Protein AF-0000000074462809 (afdb_homodimer)

Structure (mmCIF, N/CA/C/O backbone):
data_AF-0000000074462809-model_v1
#
loop_
_entity.id
_entity.type
_entity.pdbx_description
1 polymer 'Terpene synthase'
#
loop_
_atom_site.group_PDB
_atom_site.id
_atom_site.type_symbol
_atom_site.label_atom_id
_atom_site.label_alt_id
_atom_site.label_comp_id
_atom_site.label_asym_id
_atom_site.label_entity_id
_atom_site.label_seq_id
_atom_site.pdbx_PDB_ins_code
_atom_site.Cartn_x
_atom_site.Cartn_y
_atom_site.Cartn_z
_atom_site.occupancy
_atom_site.B_iso_or_equiv
_atom_site.auth_seq_id
_atom_site.auth_comp_id
_atom_site.auth_asym_id
_atom_site.auth_atom_id
_atom_site.pdbx_PDB_model_num
ATOM 1 N N . MET A 1 1 ? 15.266 31.469 -36.562 1 19.56 1 MET A N 1
ATOM 2 C CA . MET A 1 1 ? 13.977 31.406 -35.875 1 19.56 1 MET A CA 1
ATOM 3 C C . MET A 1 1 ? 13.797 30.062 -35.188 1 19.56 1 MET A C 1
ATOM 5 O O . MET A 1 1 ? 13.508 29.062 -35.812 1 19.56 1 MET A O 1
ATOM 9 N N . GLY A 1 2 ? 14.727 29.656 -34.469 1 22.97 2 GLY A N 1
ATOM 10 C CA . GLY A 1 2 ? 15.266 28.359 -34.031 1 22.97 2 GLY A CA 1
ATOM 11 C C . GLY A 1 2 ? 14.352 27.609 -33.094 1 22.97 2 GLY A C 1
ATOM 12 O O . GLY A 1 2 ? 13.727 28.203 -32.219 1 22.97 2 GLY A O 1
ATOM 13 N N . ASN A 1 3 ? 13.703 26.5 -33.562 1 22.81 3 ASN A N 1
ATOM 14 C CA . ASN A 1 3 ? 12.609 25.734 -32.969 1 22.81 3 ASN A CA 1
ATOM 15 C C . ASN A 1 3 ? 12.906 25.328 -31.531 1 22.81 3 ASN A C 1
ATOM 17 O O . ASN A 1 3 ? 13.875 24.609 -31.266 1 22.81 3 ASN A O 1
ATOM 21 N N . ILE A 1 4 ? 12.742 26.25 -30.531 1 21.75 4 ILE A N 1
ATOM 22 C CA . ILE A 1 4 ? 12.945 26.078 -29.094 1 21.75 4 ILE A CA 1
ATOM 23 C C . ILE A 1 4 ? 12.289 24.781 -28.641 1 21.75 4 ILE A C 1
ATOM 25 O O . ILE A 1 4 ? 11.062 24.656 -28.641 1 21.75 4 ILE A O 1
ATOM 29 N N . ILE A 1 5 ? 12.82 23.656 -29.047 1 28.97 5 ILE A N 1
ATOM 30 C CA . ILE A 1 5 ? 12.453 22.359 -28.484 1 28.97 5 ILE A CA 1
ATOM 31 C C . ILE A 1 5 ? 12.125 22.516 -27 1 28.97 5 ILE A C 1
ATOM 33 O O . ILE A 1 5 ? 12.984 22.906 -26.219 1 28.97 5 ILE A O 1
ATOM 37 N N . GLY A 1 6 ? 10.984 22.797 -26.562 1 30.39 6 GLY A N 1
ATOM 38 C CA . GLY A 1 6 ? 10.391 23.078 -25.25 1 30.39 6 GLY A CA 1
ATOM 39 C C . GLY A 1 6 ? 10.93 22.172 -24.156 1 30.39 6 GLY A C 1
ATOM 40 O O . GLY A 1 6 ? 11.328 21.047 -24.422 1 30.39 6 GLY A O 1
ATOM 41 N N . LYS A 1 7 ? 11.445 22.781 -23.141 1 38.78 7 LYS A N 1
ATOM 42 C CA . LYS A 1 7 ? 12.039 22.094 -22 1 38.78 7 LYS A CA 1
ATOM 43 C C . LYS A 1 7 ? 11.188 20.906 -21.562 1 38.78 7 LYS A C 1
ATOM 45 O O . LYS A 1 7 ? 9.984 21.047 -21.312 1 38.78 7 LYS A O 1
ATOM 50 N N . PRO A 1 8 ? 11.508 19.75 -21.781 1 38.72 8 PRO A N 1
ATOM 51 C CA . PRO A 1 8 ? 10.703 18.594 -21.375 1 38.72 8 PRO A CA 1
ATOM 52 C C . PRO A 1 8 ? 10.188 18.719 -19.938 1 38.72 8 PRO A C 1
ATOM 54 O O . PRO A 1 8 ? 10.914 19.188 -19.062 1 38.72 8 PRO A O 1
ATOM 57 N N . ILE A 1 9 ? 9 18.969 -19.672 1 44.81 9 ILE A N 1
ATOM 58 C CA . ILE A 1 9 ? 8.359 19.062 -18.359 1 44.81 9 ILE A CA 1
ATOM 59 C C . ILE A 1 9 ? 8.852 17.922 -17.469 1 44.81 9 ILE A C 1
ATOM 61 O O . ILE A 1 9 ? 8.672 16.75 -17.797 1 44.81 9 ILE A O 1
ATOM 65 N N . SER A 1 10 ? 9.82 18.172 -16.625 1 56.91 10 SER A N 1
ATOM 66 C CA . SER A 1 10 ? 10.5 17.266 -15.711 1 56.91 10 SER A CA 1
ATOM 67 C C . SER A 1 10 ? 9.5 16.5 -14.844 1 56.91 10 SER A C 1
ATOM 69 O O . SER A 1 10 ? 8.641 17.094 -14.211 1 56.91 10 SER A O 1
ATOM 71 N N . LYS A 1 11 ? 9.227 15.32 -15.07 1 71.44 11 LYS A N 1
ATOM 72 C CA . LYS A 1 11 ? 8.273 14.438 -14.406 1 71.44 11 LYS A CA 1
ATOM 73 C C . LYS A 1 11 ? 8.961 13.609 -13.32 1 71.44 11 LYS A C 1
ATOM 75 O O . LYS A 1 11 ? 10.055 13.078 -13.539 1 71.44 11 LYS A O 1
ATOM 80 N N . THR A 1 12 ? 8.492 13.906 -12.078 1 82.69 12 THR A N 1
ATOM 81 C CA . THR A 1 12 ? 8.945 13.055 -10.984 1 82.69 12 THR A CA 1
ATOM 82 C C . THR A 1 12 ? 7.863 12.062 -10.586 1 82.69 12 THR A C 1
ATOM 84 O O . THR A 1 12 ? 7.008 12.375 -9.75 1 82.69 12 THR A O 1
ATOM 87 N N . GLN A 1 13 ? 8.062 10.914 -11.078 1 88.31 13 GLN A N 1
ATOM 88 C CA . GLN A 1 13 ? 7.059 9.875 -10.852 1 88.31 13 GLN A CA 1
ATOM 89 C C . GLN A 1 13 ? 7.199 9.266 -9.453 1 88.31 13 GLN A C 1
ATOM 91 O O . GLN A 1 13 ? 8.266 9.344 -8.844 1 88.31 13 GLN A O 1
ATOM 96 N N . HIS A 1 14 ? 6.129 8.773 -8.969 1 91.38 14 HIS A N 1
ATOM 97 C CA . HIS A 1 14 ? 6.082 8.141 -7.656 1 91.38 14 HIS A CA 1
ATOM 98 C C . HIS A 1 14 ? 7.074 6.984 -7.566 1 91.38 14 HIS A C 1
ATOM 100 O O . HIS A 1 14 ? 7.789 6.852 -6.57 1 91.38 14 HIS A O 1
ATOM 106 N N . SER A 1 15 ? 7.207 6.18 -8.594 1 90.69 15 SER A N 1
ATOM 107 C CA . SER A 1 15 ? 8.102 5.027 -8.594 1 90.69 15 SER A CA 1
ATOM 108 C C . SER A 1 15 ? 9.562 5.461 -8.531 1 90.69 15 SER A C 1
ATOM 110 O O . SER A 1 15 ? 10.398 4.77 -7.945 1 90.69 15 SER A O 1
ATOM 112 N N . PHE A 1 16 ? 9.875 6.547 -9.219 1 93.81 16 PHE A N 1
ATOM 113 C CA . PHE A 1 16 ? 11.234 7.09 -9.172 1 93.81 16 PHE A CA 1
ATOM 114 C C . PHE A 1 16 ? 11.609 7.48 -7.75 1 93.81 16 PHE A C 1
ATOM 116 O O . PHE A 1 16 ? 12.695 7.141 -7.277 1 93.81 16 PHE A O 1
ATOM 123 N N . TYR A 1 17 ? 10.719 8.133 -7.086 1 96.5 17 TYR A N 1
ATOM 124 C CA . TYR A 1 17 ? 10.953 8.523 -5.703 1 96.5 17 TYR A CA 1
ATOM 125 C C . TYR A 1 17 ? 11.094 7.301 -4.809 1 96.5 17 TYR A C 1
ATOM 127 O O . TYR A 1 17 ? 11.992 7.242 -3.965 1 96.5 17 TYR A O 1
ATOM 135 N N . LEU A 1 18 ? 10.234 6.355 -4.961 1 96.19 18 LEU A N 1
ATOM 136 C CA . LEU A 1 18 ? 10.305 5.152 -4.137 1 96.19 18 LEU A CA 1
ATOM 137 C C . LEU A 1 18 ? 11.617 4.414 -4.363 1 96.19 18 LEU A C 1
ATOM 139 O O . LEU A 1 18 ? 12.172 3.83 -3.434 1 96.19 18 LEU A O 1
ATOM 143 N N . SER A 1 19 ? 12.062 4.406 -5.605 1 95.81 19 SER A N 1
ATOM 144 C CA . SER A 1 19 ? 13.359 3.805 -5.895 1 95.81 19 SER A CA 1
ATOM 145 C C . SER A 1 19 ? 14.477 4.496 -5.117 1 95.81 19 SER A C 1
ATOM 147 O O . SER A 1 19 ? 15.352 3.834 -4.559 1 95.81 19 SER A O 1
ATOM 149 N N . TRP A 1 20 ? 14.375 5.781 -5.09 1 96.88 20 TRP A N 1
ATOM 150 C CA . TRP A 1 20 ? 15.336 6.578 -4.328 1 96.88 20 TRP A CA 1
ATOM 151 C C . TRP A 1 20 ? 15.297 6.203 -2.852 1 96.88 20 TRP A C 1
ATOM 153 O O . TRP A 1 20 ? 16.344 5.984 -2.236 1 96.88 20 TRP A O 1
ATOM 163 N N . VAL A 1 21 ? 14.148 6.156 -2.291 1 97.38 21 VAL A N 1
ATOM 164 C CA . VAL A 1 21 ? 14 5.871 -0.868 1 97.38 21 VAL A CA 1
ATOM 165 C C . VAL A 1 21 ? 14.516 4.469 -0.565 1 97.38 21 VAL A C 1
ATOM 167 O O . VAL A 1 21 ? 15.211 4.258 0.432 1 97.38 21 VAL A O 1
ATOM 170 N N . ASN A 1 22 ? 14.18 3.527 -1.403 1 96.25 22 ASN A N 1
ATOM 171 C CA . ASN A 1 22 ? 14.648 2.158 -1.219 1 96.25 22 ASN A CA 1
ATOM 172 C C . ASN A 1 22 ? 16.172 2.086 -1.193 1 96.25 22 ASN A C 1
ATOM 174 O O . ASN A 1 22 ? 16.75 1.392 -0.357 1 96.25 22 ASN A O 1
ATOM 178 N N . ILE A 1 23 ? 16.766 2.738 -2.146 1 95.81 23 ILE A N 1
ATOM 179 C CA . ILE A 1 23 ? 18.219 2.77 -2.229 1 95.81 23 ILE A CA 1
ATOM 180 C C . ILE A 1 23 ? 18.797 3.377 -0.95 1 95.81 23 ILE A C 1
ATOM 182 O O . ILE A 1 23 ? 19.703 2.809 -0.339 1 95.81 23 ILE A O 1
ATOM 186 N N . TRP A 1 24 ? 18.203 4.492 -0.543 1 95.94 24 TRP A N 1
ATOM 187 C CA . TRP A 1 24 ? 18.672 5.203 0.64 1 95.94 24 TRP A CA 1
ATOM 188 C C . TRP A 1 24 ? 18.641 4.297 1.867 1 95.94 24 TRP A C 1
ATOM 190 O O . TRP A 1 24 ? 19.594 4.27 2.65 1 95.94 24 TRP A O 1
ATOM 200 N N . LEU A 1 25 ? 17.609 3.592 2.037 1 93.94 25 LEU A N 1
ATOM 201 C CA . LEU A 1 25 ? 17.422 2.721 3.193 1 93.94 25 LEU A CA 1
ATOM 202 C C . LEU A 1 25 ? 18.375 1.532 3.141 1 93.94 25 LEU A C 1
ATOM 204 O O . LEU A 1 25 ? 18.719 0.961 4.18 1 93.94 25 LEU A O 1
ATOM 208 N N . SER A 1 26 ? 18.781 1.16 1.974 1 91.88 26 SER A N 1
ATOM 209 C CA . SER A 1 26 ? 19.594 -0.044 1.804 1 91.88 26 SER A CA 1
ATOM 210 C C . SER A 1 26 ? 21.078 0.275 1.868 1 91.88 26 SER A C 1
ATOM 212 O O . SER A 1 26 ? 21.906 -0.632 1.919 1 91.88 26 SER A O 1
ATOM 214 N N . LEU A 1 27 ? 21.422 1.528 1.841 1 91.31 27 LEU A N 1
ATOM 215 C CA . LEU A 1 27 ? 22.828 1.927 1.85 1 91.31 27 LEU A CA 1
ATOM 216 C C . LEU A 1 27 ? 23.422 1.748 3.236 1 91.31 27 LEU A C 1
ATOM 218 O O . LEU A 1 27 ? 22.781 2.025 4.246 1 91.31 27 LEU A O 1
ATOM 222 N N . PRO A 1 28 ? 24.609 1.218 3.283 1 87.06 28 PRO A N 1
ATOM 223 C CA . PRO A 1 28 ? 25.312 1.226 4.57 1 87.06 28 PRO A CA 1
ATOM 224 C C . PRO A 1 28 ? 25.641 2.637 5.055 1 87.06 28 PRO A C 1
ATOM 226 O O . PRO A 1 28 ? 25.625 3.584 4.266 1 87.06 28 PRO A O 1
ATOM 229 N N . ASP A 1 29 ? 25.859 2.693 6.375 1 83.81 29 ASP A N 1
ATOM 230 C CA . ASP A 1 29 ? 26.25 3.99 6.918 1 83.81 29 ASP A CA 1
ATOM 231 C C . ASP A 1 29 ? 27.531 4.508 6.254 1 83.81 29 ASP A C 1
ATOM 233 O O . ASP A 1 29 ? 28.422 3.73 5.938 1 83.81 29 ASP A O 1
ATOM 237 N N . PRO A 1 30 ? 27.453 5.766 6.043 1 80 30 PRO A N 1
ATOM 238 C CA . PRO A 1 30 ? 28.656 6.32 5.43 1 80 30 PRO A CA 1
ATOM 239 C C . PRO A 1 30 ? 29.906 6.164 6.316 1 80 30 PRO A C 1
ATOM 241 O O . PRO A 1 30 ? 29.781 6.125 7.543 1 80 30 PRO A O 1
ATOM 244 N N . THR A 1 31 ? 30.953 5.867 5.648 1 75.44 31 THR A N 1
ATOM 245 C CA . THR A 1 31 ? 32.219 5.789 6.363 1 75.44 31 THR A CA 1
ATOM 246 C C . THR A 1 31 ? 32.75 7.188 6.711 1 75.44 31 THR A C 1
ATOM 248 O O . THR A 1 31 ? 32.969 8.016 5.824 1 75.44 31 THR A O 1
ATOM 251 N N . PRO A 1 32 ? 32.906 7.234 7.977 1 70.88 32 PRO A N 1
ATOM 252 C CA . PRO A 1 32 ? 33.438 8.547 8.359 1 70.88 32 PRO A CA 1
ATOM 253 C C . PRO A 1 32 ? 34.781 8.852 7.738 1 70.88 32 PRO A C 1
ATOM 255 O O . PRO A 1 32 ? 35.594 7.934 7.52 1 70.88 32 PRO A O 1
ATOM 258 N N . ASN A 1 33 ? 35.094 9.969 7.27 1 66.12 33 ASN A N 1
ATOM 259 C CA . ASN A 1 33 ? 36.375 10.484 6.84 1 66.12 33 ASN A CA 1
ATOM 260 C C . ASN A 1 33 ? 36.719 10.047 5.418 1 66.12 33 ASN A C 1
ATOM 262 O O . ASN A 1 33 ? 37.875 10.094 5.008 1 66.12 33 ASN A O 1
ATOM 266 N N . GLN A 1 34 ? 35.812 9.375 4.852 1 68.31 34 GLN A N 1
ATOM 267 C CA . GLN A 1 34 ? 36.062 9.109 3.438 1 68.31 34 GLN A CA 1
ATOM 268 C C . GLN A 1 34 ? 35.75 10.328 2.582 1 68.31 34 GLN A C 1
ATOM 270 O O . GLN A 1 34 ? 34.594 10.719 2.471 1 68.31 34 GLN A O 1
ATOM 275 N N . ASN A 1 35 ? 36.719 10.922 2.104 1 64.25 35 ASN A N 1
ATOM 276 C CA . ASN A 1 35 ? 36.562 12.18 1.393 1 64.25 35 ASN A CA 1
ATOM 277 C C . ASN A 1 35 ? 36.188 11.953 -0.074 1 64.25 35 ASN A C 1
ATOM 279 O O . ASN A 1 35 ? 35.781 12.891 -0.769 1 64.25 35 ASN A O 1
ATOM 283 N N . THR A 1 36 ? 36.406 10.781 -0.468 1 68.62 36 THR A N 1
ATOM 284 C CA . THR A 1 36 ? 36.188 10.617 -1.902 1 68.62 36 THR A CA 1
ATOM 285 C C . THR A 1 36 ? 34.812 9.984 -2.186 1 68.62 36 THR A C 1
ATOM 287 O O . THR A 1 36 ? 34.406 9.062 -1.487 1 68.62 36 THR A O 1
ATOM 290 N N . THR A 1 37 ? 34.094 10.82 -2.992 1 74 37 THR A N 1
ATOM 291 C CA . THR A 1 37 ? 32.844 10.312 -3.506 1 74 37 THR A CA 1
ATOM 292 C C . THR A 1 37 ? 33 9.805 -4.938 1 74 37 THR A C 1
ATOM 294 O O . THR A 1 37 ? 33.906 10.219 -5.648 1 74 37 THR A O 1
ATOM 297 N N . ASP A 1 38 ? 32.281 8.922 -5.301 1 83.31 38 ASP A N 1
ATOM 298 C CA . ASP A 1 38 ? 32.281 8.43 -6.676 1 83.31 38 ASP A CA 1
ATOM 299 C C . ASP A 1 38 ? 31.891 9.531 -7.66 1 83.31 38 ASP A C 1
ATOM 301 O O . ASP A 1 38 ? 32.5 9.641 -8.734 1 83.31 38 ASP A O 1
ATOM 305 N N . LEU A 1 39 ? 30.938 10.43 -7.227 1 94.44 39 LEU A N 1
ATOM 306 C CA . LEU A 1 39 ? 30.453 11.539 -8.047 1 94.44 39 LEU A CA 1
ATOM 307 C C . LEU A 1 39 ? 30.594 12.867 -7.309 1 94.44 39 LEU A C 1
ATOM 309 O O . LEU A 1 39 ? 30.328 12.945 -6.105 1 94.44 39 LEU A O 1
ATOM 313 N N . THR A 1 40 ? 31.109 13.875 -8.031 1 93.75 40 THR A N 1
ATOM 314 C CA . THR A 1 40 ? 31.078 15.227 -7.488 1 93.75 40 THR A CA 1
ATOM 315 C C . THR A 1 40 ? 29.641 15.742 -7.387 1 93.75 40 THR A C 1
ATOM 317 O O . THR A 1 40 ? 28.734 15.203 -8.023 1 93.75 40 THR A O 1
ATOM 320 N N . PRO A 1 41 ? 29.406 16.766 -6.594 1 93 41 PRO A N 1
ATOM 321 C CA . PRO A 1 41 ? 28.047 17.297 -6.48 1 93 41 PRO A CA 1
ATOM 322 C C . PRO A 1 41 ? 27.438 17.672 -7.832 1 93 41 PRO A C 1
ATOM 324 O O . PRO A 1 41 ? 26.266 17.422 -8.078 1 93 41 PRO A O 1
ATOM 327 N N . THR A 1 42 ? 28.234 18.219 -8.727 1 95.5 42 THR A N 1
ATOM 328 C CA . THR A 1 42 ? 27.766 18.609 -10.055 1 95.5 42 THR A CA 1
ATOM 329 C C . THR A 1 42 ? 27.375 17.375 -10.867 1 95.5 42 THR A C 1
ATOM 331 O O . THR A 1 42 ? 26.375 17.375 -11.57 1 95.5 42 THR A O 1
ATOM 334 N N . GLU A 1 43 ? 28.188 16.406 -10.742 1 96.75 43 GLU A N 1
ATOM 335 C CA . GLU A 1 43 ? 27.906 15.156 -11.453 1 96.75 43 GLU A CA 1
ATOM 336 C C . GLU A 1 43 ? 26.672 14.461 -10.898 1 96.75 43 GLU A C 1
ATOM 338 O O . GLU A 1 43 ? 25.891 13.867 -11.648 1 96.75 43 GLU A O 1
ATOM 343 N N . GLN A 1 44 ? 26.516 14.508 -9.586 1 97.12 44 GLN A N 1
ATOM 344 C CA . GLN A 1 44 ? 25.328 13.945 -8.953 1 97.12 44 GLN A CA 1
ATOM 345 C C . GLN A 1 44 ? 24.047 14.531 -9.547 1 97.12 44 GLN A C 1
ATOM 347 O O . GLN A 1 44 ? 23.141 13.789 -9.906 1 97.12 44 GLN A O 1
ATOM 352 N N . VAL A 1 45 ? 24.062 15.828 -9.703 1 97.25 45 VAL A N 1
ATOM 353 C CA . VAL A 1 45 ? 22.891 16.547 -10.211 1 97.25 45 VAL A CA 1
ATOM 354 C C . VAL A 1 45 ? 22.641 16.156 -11.664 1 97.25 45 VAL A C 1
ATOM 356 O O . VAL A 1 45 ? 21.484 15.93 -12.062 1 97.25 45 VAL A O 1
ATOM 359 N N . LYS A 1 46 ? 23.672 16.047 -12.422 1 96.81 46 LYS A N 1
ATOM 360 C CA . LYS A 1 46 ? 23.547 15.688 -13.836 1 96.81 46 LYS A CA 1
ATOM 361 C C . LYS A 1 46 ? 22.969 14.281 -14 1 96.81 46 LYS A C 1
ATOM 363 O O . LYS A 1 46 ? 22.047 14.078 -14.797 1 96.81 46 LYS A O 1
ATOM 368 N N . VAL A 1 47 ? 23.5 13.359 -13.258 1 97.19 47 VAL A N 1
ATOM 369 C CA . VAL A 1 47 ? 23.047 11.977 -13.352 1 97.19 47 VAL A CA 1
ATOM 370 C C . VAL A 1 47 ? 21.609 11.875 -12.844 1 97.19 47 VAL A C 1
ATOM 372 O O . VAL A 1 47 ? 20.781 11.18 -13.438 1 97.19 47 VAL A O 1
ATOM 375 N N . PHE A 1 48 ? 21.328 12.523 -11.75 1 97.06 48 PHE A N 1
ATOM 376 C CA . PHE A 1 48 ? 19.984 12.523 -11.18 1 97.06 48 PHE A CA 1
ATOM 377 C C . PHE A 1 48 ? 18.969 13.047 -12.18 1 97.06 48 PHE A C 1
ATOM 379 O O . PHE A 1 48 ? 17.906 12.445 -12.367 1 97.06 48 PHE A O 1
ATOM 386 N N . LEU A 1 49 ? 19.281 14.148 -12.82 1 95.56 49 LEU A N 1
ATOM 387 C CA . LEU A 1 49 ? 18.391 14.758 -13.797 1 95.56 49 LEU A CA 1
ATOM 388 C C . LEU A 1 49 ? 18.188 13.836 -15 1 95.56 49 LEU A C 1
ATOM 390 O O . LEU A 1 49 ? 17.062 13.719 -15.516 1 95.56 49 LEU A O 1
ATOM 394 N N . GLN A 1 50 ? 19.219 13.219 -15.406 1 94.81 50 GLN A N 1
ATOM 395 C CA . GLN A 1 50 ? 19.141 12.266 -16.516 1 94.81 50 GLN A CA 1
ATOM 396 C C . GLN A 1 50 ? 18.219 11.102 -16.172 1 94.81 50 GLN A C 1
ATOM 398 O O . GLN A 1 50 ? 17.359 10.742 -16.969 1 94.81 50 GLN A O 1
ATOM 403 N N . GLU A 1 51 ? 18.359 10.555 -14.961 1 93.5 51 GLU A N 1
ATOM 404 C CA . GLU A 1 51 ? 17.562 9.406 -14.547 1 93.5 51 GLU A CA 1
ATOM 405 C C . GLU A 1 51 ? 16.109 9.805 -14.305 1 93.5 51 GLU A C 1
ATOM 407 O O . GLU A 1 51 ? 15.188 9.039 -14.602 1 93.5 51 GLU A O 1
ATOM 412 N N . SER A 1 52 ? 15.898 10.977 -13.766 1 92.25 52 SER A N 1
ATOM 413 C CA . SER A 1 52 ? 14.547 11.438 -13.492 1 92.25 52 SER A CA 1
ATOM 414 C C . SER A 1 52 ? 13.758 11.641 -14.781 1 92.25 52 SER A C 1
ATOM 416 O O . SER A 1 52 ? 12.531 11.562 -14.789 1 92.25 52 SER A O 1
ATOM 418 N N . SER A 1 53 ? 14.422 11.883 -15.883 1 90.75 53 SER A N 1
ATOM 419 C CA . SER A 1 53 ? 13.789 12.133 -17.172 1 90.75 53 SER A CA 1
ATOM 420 C C . SER A 1 53 ? 13.68 10.852 -18 1 90.75 53 SER A C 1
ATOM 422 O O . SER A 1 53 ? 13.023 10.836 -19.047 1 90.75 53 SER A O 1
ATOM 424 N N . SER A 1 54 ? 14.32 9.844 -17.516 1 89.88 54 SER A N 1
ATOM 425 C CA . SER A 1 54 ? 14.305 8.57 -18.234 1 89.88 54 SER A CA 1
ATOM 426 C C . SER A 1 54 ? 13 7.824 -18 1 89.88 54 SER A C 1
ATOM 428 O O . SER A 1 54 ? 12.469 7.809 -16.891 1 89.88 54 SER A O 1
ATOM 430 N N . PRO A 1 55 ? 12.492 7.215 -19.031 1 86.25 55 PRO A N 1
ATOM 431 C CA . PRO A 1 55 ? 11.305 6.375 -18.844 1 86.25 55 PRO A CA 1
ATOM 432 C C . PRO A 1 55 ? 11.578 5.152 -17.969 1 86.25 55 PRO A C 1
ATOM 434 O O . PRO A 1 55 ? 10.672 4.621 -17.328 1 86.25 55 PRO A O 1
ATOM 437 N N . LEU A 1 56 ? 12.758 4.711 -18.016 1 91.75 56 LEU A N 1
ATOM 438 C CA . LEU A 1 56 ? 13.195 3.578 -17.203 1 91.75 56 LEU A CA 1
ATOM 439 C C . LEU A 1 56 ? 14.508 3.895 -16.5 1 91.75 56 LEU A C 1
ATOM 441 O O . LEU A 1 56 ? 15.578 3.465 -16.938 1 91.75 56 LEU A O 1
ATOM 445 N N . PRO A 1 57 ? 14.438 4.492 -15.359 1 92 57 PRO A N 1
ATOM 446 C CA . PRO A 1 57 ? 15.648 4.941 -14.664 1 92 57 PRO A CA 1
ATOM 447 C C . PRO A 1 57 ? 16.547 3.783 -14.25 1 92 57 PRO A C 1
ATOM 449 O O . PRO A 1 57 ? 16.062 2.721 -13.859 1 92 57 PRO A O 1
ATOM 452 N N . SER A 1 58 ? 17.844 4.039 -14.305 1 93.06 58 SER A N 1
ATOM 453 C CA . SER A 1 58 ? 18.828 3.061 -13.867 1 93.06 58 SER A CA 1
ATOM 454 C C . SER A 1 58 ? 18.953 3.039 -12.344 1 93.06 58 SER A C 1
ATOM 456 O O . SER A 1 58 ? 19.344 4.035 -11.734 1 93.06 58 SER A O 1
ATOM 458 N N . TYR A 1 59 ? 18.719 1.896 -11.805 1 92.69 59 TYR A N 1
ATOM 459 C CA . TYR A 1 59 ? 18.812 1.724 -10.359 1 92.69 59 TYR A CA 1
ATOM 460 C C . TYR A 1 59 ? 20.25 1.896 -9.875 1 92.69 59 TYR A C 1
ATOM 462 O O . TYR A 1 59 ? 20.484 2.516 -8.836 1 92.69 59 TYR A O 1
ATOM 470 N N . SER A 1 60 ? 21.188 1.389 -10.641 1 91.69 60 SER A N 1
ATOM 471 C CA . SER A 1 60 ? 22.594 1.462 -10.266 1 91.69 60 SER A CA 1
ATOM 472 C C . SER A 1 60 ? 23.109 2.895 -10.336 1 91.69 60 SER A C 1
ATOM 474 O O . SER A 1 60 ? 23.906 3.316 -9.484 1 91.69 60 SER A O 1
ATOM 476 N N . ALA A 1 61 ? 22.688 3.602 -11.305 1 94.88 61 ALA A N 1
ATOM 477 C CA . ALA A 1 61 ? 23.094 5 -11.406 1 94.88 61 ALA A CA 1
ATOM 478 C C . ALA A 1 61 ? 22.547 5.82 -10.242 1 94.88 61 ALA A C 1
ATOM 480 O O . ALA A 1 61 ? 23.266 6.637 -9.656 1 94.88 61 ALA A O 1
ATOM 481 N N . LEU A 1 62 ? 21.328 5.582 -9.906 1 96 62 LEU A N 1
ATOM 482 C CA . LEU A 1 62 ? 20.703 6.297 -8.789 1 96 62 LEU A CA 1
ATOM 483 C C . LEU A 1 62 ? 21.375 5.941 -7.473 1 96 62 LEU A C 1
ATOM 485 O O . LEU A 1 62 ? 21.516 6.789 -6.59 1 96 62 LEU A O 1
ATOM 489 N N . ARG A 1 63 ? 21.75 4.684 -7.355 1 95.25 63 ARG A N 1
ATOM 490 C CA . ARG A 1 63 ? 22.438 4.23 -6.156 1 95.25 63 ARG A CA 1
ATOM 491 C C . ARG A 1 63 ? 23.766 4.965 -5.988 1 95.25 63 ARG A C 1
ATOM 493 O O . ARG A 1 63 ? 24.141 5.348 -4.879 1 95.25 63 ARG A O 1
ATOM 500 N N . ARG A 1 64 ? 24.5 5.172 -7.082 1 95.56 64 ARG A N 1
ATOM 501 C CA . ARG A 1 64 ? 25.75 5.922 -7.059 1 95.56 64 ARG A CA 1
ATOM 502 C C . ARG A 1 64 ? 25.516 7.363 -6.625 1 95.56 64 ARG A C 1
ATOM 504 O O . ARG A 1 64 ? 26.297 7.918 -5.844 1 95.56 64 ARG A O 1
ATOM 511 N N . VAL A 1 65 ? 24.438 7.91 -7.137 1 97.38 65 VAL A N 1
ATOM 512 C CA . VAL A 1 65 ? 24.094 9.281 -6.766 1 97.38 65 VAL A CA 1
ATOM 513 C C . VAL A 1 65 ? 23.781 9.352 -5.273 1 97.38 65 VAL A C 1
ATOM 515 O O . VAL A 1 65 ? 24.281 10.227 -4.566 1 97.38 65 VAL A O 1
ATOM 518 N N . ALA A 1 66 ? 22.953 8.453 -4.777 1 96.56 66 ALA A N 1
ATOM 519 C CA . ALA A 1 66 ? 22.531 8.461 -3.379 1 96.56 66 ALA A CA 1
ATOM 520 C C . ALA A 1 66 ? 23.719 8.281 -2.443 1 96.56 66 ALA A C 1
ATOM 522 O O . ALA A 1 66 ? 23.844 8.984 -1.438 1 96.56 66 ALA A O 1
ATOM 523 N N . SER A 1 67 ? 24.547 7.336 -2.777 1 95.06 67 SER A N 1
ATOM 524 C CA . SER A 1 67 ? 25.734 7.078 -1.965 1 95.06 67 SER A CA 1
ATOM 525 C C . SER A 1 67 ? 26.656 8.297 -1.932 1 95.06 67 SER A C 1
ATOM 527 O O . SER A 1 67 ? 27.141 8.68 -0.87 1 95.06 67 SER A O 1
ATOM 529 N N . SER A 1 68 ? 26.891 8.891 -3.076 1 95.44 68 SER A N 1
ATOM 530 C CA . SER A 1 68 ? 27.75 10.062 -3.17 1 95.44 68 SER A CA 1
ATOM 531 C C . SER A 1 68 ? 27.141 11.25 -2.436 1 95.44 68 SER A C 1
ATOM 533 O O . SER A 1 68 ? 27.859 12.039 -1.806 1 95.44 68 SER A O 1
ATOM 535 N N . PHE A 1 69 ? 25.859 11.391 -2.572 1 95.81 69 PHE A N 1
ATOM 536 C CA . PHE A 1 69 ? 25.172 12.5 -1.921 1 95.81 69 PHE A CA 1
ATOM 537 C C . PHE A 1 69 ? 25.297 12.398 -0.405 1 95.81 69 PHE A C 1
ATOM 539 O O . PHE A 1 69 ? 25.547 13.391 0.274 1 95.81 69 PHE A O 1
ATOM 546 N N . ARG A 1 70 ? 25.031 11.25 0.092 1 93.88 70 ARG A N 1
ATOM 547 C CA . ARG A 1 70 ? 25.172 11.023 1.528 1 93.88 70 ARG A CA 1
ATOM 548 C C . ARG A 1 70 ? 26.562 11.391 2.014 1 93.88 70 ARG A C 1
ATOM 550 O O . ARG A 1 70 ? 26.719 12.016 3.068 1 93.88 70 ARG A O 1
ATOM 557 N N . GLN A 1 71 ? 27.516 10.984 1.243 1 92.88 71 GLN A N 1
ATOM 558 C CA . GLN A 1 71 ? 28.891 11.312 1.595 1 92.88 71 GLN A CA 1
ATOM 559 C C . GLN A 1 71 ? 29.141 12.812 1.517 1 92.88 71 GLN A C 1
ATOM 561 O O . GLN A 1 71 ? 29.844 13.375 2.365 1 92.88 71 GLN A O 1
ATOM 566 N N . SER A 1 72 ? 28.609 13.422 0.519 1 92.69 72 SER A N 1
ATOM 567 C CA . SER A 1 72 ? 28.75 14.867 0.376 1 92.69 72 SER A CA 1
ATOM 568 C C . SER A 1 72 ? 28.109 15.609 1.551 1 92.69 72 SER A C 1
ATOM 570 O O . SER A 1 72 ? 28.609 16.656 1.972 1 92.69 72 SER A O 1
ATOM 572 N N . LEU A 1 73 ? 26.984 15.109 2.016 1 91.94 73 LEU A N 1
ATOM 573 C CA . LEU A 1 73 ? 26.328 15.695 3.178 1 91.94 73 LEU A CA 1
ATOM 574 C C . LEU A 1 73 ? 27.203 15.594 4.414 1 91.94 73 LEU A C 1
ATOM 576 O O . LEU A 1 73 ? 27.359 16.578 5.156 1 91.94 73 LEU A O 1
ATOM 580 N N . VAL A 1 74 ? 27.766 14.477 4.609 1 89.88 74 VAL A N 1
ATOM 581 C CA . VAL A 1 74 ? 28.609 14.242 5.766 1 89.88 74 VAL A CA 1
ATOM 582 C C . VAL A 1 74 ? 29.859 15.133 5.691 1 89.88 74 VAL A C 1
ATOM 584 O O . VAL A 1 74 ? 30.344 15.609 6.719 1 89.88 74 VAL A O 1
ATOM 587 N N . ASN A 1 75 ? 30.344 15.359 4.5 1 90 75 ASN A N 1
ATOM 588 C CA . ASN A 1 75 ? 31.547 16.172 4.289 1 90 75 ASN A CA 1
ATOM 589 C C . ASN A 1 75 ? 31.234 17.656 4.41 1 90 75 ASN A C 1
ATOM 591 O O . ASN A 1 75 ? 32.125 18.5 4.293 1 90 75 ASN A O 1
ATOM 595 N N . GLY A 1 76 ? 29.984 18.047 4.559 1 90.75 76 GLY A N 1
ATOM 596 C CA . GLY A 1 76 ? 29.594 19.438 4.719 1 90.75 76 GLY A CA 1
ATOM 597 C C . GLY A 1 76 ? 29.594 20.203 3.41 1 90.75 76 GLY A C 1
ATOM 598 O O . GLY A 1 76 ? 29.781 21.422 3.396 1 90.75 76 GLY A O 1
ATOM 599 N N . GLN A 1 77 ? 29.328 19.5 2.318 1 91.56 77 GLN A N 1
ATOM 600 C CA . GLN A 1 77 ? 29.438 20.125 1.008 1 91.56 77 GLN A CA 1
ATOM 601 C C . GLN A 1 77 ? 28.062 20.594 0.513 1 91.56 77 GLN A C 1
ATOM 603 O O . GLN A 1 77 ? 27.969 21.328 -0.471 1 91.56 77 GLN A O 1
ATOM 608 N N . ILE A 1 78 ? 27.047 20.203 1.196 1 94.12 78 ILE A N 1
ATOM 609 C CA . ILE A 1 78 ? 25.688 20.484 0.726 1 94.12 78 ILE A CA 1
ATOM 610 C C . ILE A 1 78 ? 24.906 21.219 1.811 1 94.12 78 ILE A C 1
ATOM 612 O O . ILE A 1 78 ? 24.609 20.656 2.863 1 94.12 78 ILE A O 1
ATOM 616 N N . PRO A 1 79 ? 24.516 22.406 1.595 1 95.62 79 PRO A N 1
ATOM 617 C CA . PRO A 1 79 ? 23.609 23.094 2.52 1 95.62 79 PRO A CA 1
ATOM 618 C C . PRO A 1 79 ? 22.172 22.578 2.432 1 95.62 79 PRO A C 1
ATOM 620 O O . PRO A 1 79 ? 21.719 22.188 1.356 1 95.62 79 PRO A O 1
ATOM 623 N N . LEU A 1 80 ? 21.422 22.562 3.482 1 95.62 80 LEU A N 1
ATOM 624 C CA . LEU A 1 80 ? 20.047 22.109 3.527 1 95.62 80 LEU A CA 1
ATOM 625 C C . LEU A 1 80 ? 19.094 23.25 3.883 1 95.62 80 LEU A C 1
ATOM 627 O O . LEU A 1 80 ? 18.312 23.141 4.836 1 95.62 80 LEU A O 1
ATOM 631 N N . GLY A 1 81 ? 19.094 24.375 3.189 1 92.56 81 GLY A N 1
ATOM 632 C CA . GLY A 1 81 ? 18.172 25.484 3.395 1 92.56 81 GLY A CA 1
ATOM 633 C C . GLY A 1 81 ? 18.844 26.766 3.812 1 92.56 81 GLY A C 1
ATOM 634 O O . GLY A 1 81 ? 18.266 27.844 3.695 1 92.56 81 GLY A O 1
ATOM 635 N N . GLY A 1 82 ? 20.062 26.688 4.309 1 93.81 82 GLY A N 1
ATOM 636 C CA . GLY A 1 82 ? 20.875 27.844 4.668 1 93.81 82 GLY A CA 1
ATOM 637 C C . GLY A 1 82 ? 22.016 28.094 3.703 1 93.81 82 GLY A C 1
ATOM 638 O O . GLY A 1 82 ? 22.078 27.484 2.635 1 93.81 82 GLY A O 1
ATOM 639 N N . VAL A 1 83 ? 22.75 29.094 4.105 1 94.94 83 VAL A N 1
ATOM 640 C CA . VAL A 1 83 ? 23.953 29.406 3.336 1 94.94 83 VAL A CA 1
ATOM 641 C C . VAL A 1 83 ? 25.031 28.359 3.621 1 94.94 83 VAL A C 1
ATOM 643 O O . VAL A 1 83 ? 25.719 27.922 2.707 1 94.94 83 VAL A O 1
ATOM 646 N N . ASP A 1 84 ? 25.094 27.938 4.84 1 96.25 84 ASP A N 1
ATOM 647 C CA . ASP A 1 84 ? 26.078 26.938 5.258 1 96.25 84 ASP A CA 1
ATOM 648 C C . ASP A 1 84 ? 25.438 25.562 5.418 1 96.25 84 ASP A C 1
ATOM 650 O O . ASP A 1 84 ? 24.234 25.453 5.641 1 96.25 84 ASP A O 1
ATOM 654 N N . ALA A 1 85 ? 26.281 24.547 5.305 1 95.81 85 ALA A N 1
ATOM 655 C CA . ALA A 1 85 ? 25.859 23.172 5.582 1 95.81 85 ALA A CA 1
ATOM 656 C C . ALA A 1 85 ? 25.656 22.953 7.082 1 95.81 85 ALA A C 1
ATOM 658 O O . ALA A 1 85 ? 26.266 23.656 7.902 1 95.81 85 ALA A O 1
ATOM 659 N N . PRO A 1 86 ? 24.812 22.031 7.41 1 96.12 86 PRO A N 1
ATOM 660 C CA . PRO A 1 86 ? 24.625 21.734 8.828 1 96.12 86 PRO A CA 1
ATOM 661 C C . PRO A 1 86 ? 25.922 21.266 9.508 1 96.12 86 PRO A C 1
ATOM 663 O O . PRO A 1 86 ? 26.688 20.516 8.906 1 96.12 86 PRO A O 1
ATOM 666 N N . SER A 1 87 ? 26.141 21.719 10.727 1 95.06 87 SER A N 1
ATOM 667 C CA . SER A 1 87 ? 27.375 21.406 11.438 1 95.06 87 SER A CA 1
ATOM 668 C C . SER A 1 87 ? 27.141 20.375 12.539 1 95.06 87 SER A C 1
ATOM 670 O O . SER A 1 87 ? 28.094 19.859 13.133 1 95.06 87 SER A O 1
ATOM 672 N N . CYS A 1 88 ? 25.844 20.125 12.82 1 93.94 88 CYS A N 1
ATOM 673 C CA . CYS A 1 88 ? 25.531 19.141 13.844 1 93.94 88 CYS A CA 1
ATOM 674 C C . CYS A 1 88 ? 24.234 18.406 13.516 1 93.94 88 CYS A C 1
ATOM 676 O O . CYS A 1 88 ? 23.531 18.781 12.57 1 93.94 88 CYS A O 1
ATOM 678 N N . SER A 1 89 ? 23.844 17.438 14.344 1 90.31 89 SER A N 1
ATOM 679 C CA . SER A 1 89 ? 22.672 16.594 14.086 1 90.31 89 SER A CA 1
ATOM 680 C C . SER A 1 89 ? 21.375 17.375 14.281 1 90.31 89 SER A C 1
ATOM 682 O O . SER A 1 89 ? 20.375 17.094 13.625 1 90.31 89 SER A O 1
ATOM 684 N N . VAL A 1 90 ? 21.391 18.344 15.148 1 92.81 90 VAL A N 1
ATOM 685 C CA . VAL A 1 90 ? 20.203 19.109 15.445 1 92.81 90 VAL A CA 1
ATOM 686 C C . VAL A 1 90 ? 19.766 19.891 14.203 1 92.81 90 VAL A C 1
ATOM 688 O O . VAL A 1 90 ? 18.562 19.969 13.906 1 92.81 90 VAL A O 1
ATOM 691 N N . THR A 1 91 ? 20.719 20.438 13.469 1 95.19 91 THR A N 1
ATOM 692 C CA . THR A 1 91 ? 20.375 21.25 12.305 1 95.19 91 THR A CA 1
ATOM 693 C C . THR A 1 91 ? 20.453 20.422 11.023 1 95.19 91 THR A C 1
ATOM 695 O O . THR A 1 91 ? 20.031 20.891 9.961 1 95.19 91 THR A O 1
ATOM 698 N N . ASN A 1 92 ? 20.969 19.234 11.117 1 95.62 92 ASN A N 1
ATOM 699 C CA . ASN A 1 92 ? 21 18.344 9.961 1 95.62 92 ASN A CA 1
ATOM 700 C C . ASN A 1 92 ? 19.688 17.578 9.812 1 95.62 92 ASN A C 1
ATOM 702 O O . ASN A 1 92 ? 19.547 16.484 10.344 1 95.62 92 ASN A O 1
ATOM 706 N N . LEU A 1 93 ? 18.891 18.078 8.961 1 95.81 93 LEU A N 1
ATOM 707 C CA . LEU A 1 93 ? 17.531 17.547 8.789 1 95.81 93 LEU A CA 1
ATOM 708 C C . LEU A 1 93 ? 17.562 16.219 8.055 1 95.81 93 LEU A C 1
ATOM 710 O O . LEU A 1 93 ? 16.547 15.523 7.973 1 95.81 93 LEU A O 1
ATOM 714 N N . ALA A 1 94 ? 18.734 15.727 7.57 1 94.56 94 ALA A N 1
ATOM 715 C CA . ALA A 1 94 ? 18.891 14.43 6.918 1 94.56 94 ALA A CA 1
ATOM 716 C C . ALA A 1 94 ? 19.641 13.453 7.809 1 94.56 94 ALA A C 1
ATOM 718 O O . ALA A 1 94 ? 20.125 12.422 7.34 1 94.56 94 ALA A O 1
ATOM 719 N N . SER A 1 95 ? 19.797 13.734 9.062 1 91.81 95 SER A N 1
ATOM 720 C CA . SER A 1 95 ? 20.594 12.906 9.961 1 91.81 95 SER A CA 1
ATOM 721 C C . SER A 1 95 ? 19.891 11.594 10.273 1 91.81 95 SER A C 1
ATOM 723 O O . SER A 1 95 ? 20.547 10.609 10.625 1 91.81 95 SER A O 1
ATOM 725 N N . ALA A 1 96 ? 18.531 11.562 10.305 1 92.94 96 ALA A N 1
ATOM 726 C CA . ALA A 1 96 ? 17.703 10.391 10.57 1 92.94 96 ALA A CA 1
ATOM 727 C C . ALA A 1 96 ? 17.828 9.961 12.031 1 92.94 96 ALA A C 1
ATOM 729 O O . ALA A 1 96 ? 17.859 8.766 12.336 1 92.94 96 ALA A O 1
ATOM 730 N N . ASP A 1 97 ? 18 10.844 12.945 1 93.12 97 ASP A N 1
ATOM 731 C CA . ASP A 1 97 ? 18.203 10.461 14.344 1 93.12 97 ASP A CA 1
ATOM 732 C C . ASP A 1 97 ? 17.344 11.32 15.273 1 93.12 97 ASP A C 1
ATOM 734 O O . ASP A 1 97 ? 17.562 11.336 16.484 1 93.12 97 ASP A O 1
ATOM 738 N N . TYR A 1 98 ? 16.453 12.109 14.742 1 95.5 98 TYR A N 1
ATOM 739 C CA . TYR A 1 98 ? 15.617 12.977 15.562 1 95.5 98 TYR A CA 1
ATOM 740 C C . TYR A 1 98 ? 14.727 12.148 16.484 1 95.5 98 TYR A C 1
ATOM 742 O O . TYR A 1 98 ? 13.945 11.312 16.016 1 95.5 98 TYR A O 1
ATOM 750 N N . ASP A 1 99 ? 14.883 12.328 17.734 1 93.5 99 ASP A N 1
ATOM 751 C CA . ASP A 1 99 ? 14.07 11.695 18.781 1 93.5 99 ASP A CA 1
ATOM 752 C C . ASP A 1 99 ? 13.844 12.641 19.953 1 93.5 99 ASP A C 1
ATOM 754 O O . ASP A 1 99 ? 14.711 12.781 20.812 1 93.5 99 ASP A O 1
ATOM 758 N N . PRO A 1 100 ? 12.688 13.188 20.031 1 93.12 100 PRO A N 1
ATOM 759 C CA . PRO A 1 100 ? 12.438 14.172 21.078 1 93.12 100 PRO A CA 1
ATOM 760 C C . PRO A 1 100 ? 11.922 13.539 22.375 1 93.12 100 PRO A C 1
ATOM 762 O O . PRO A 1 100 ? 11.523 14.25 23.297 1 93.12 100 PRO A O 1
ATOM 765 N N . ASN A 1 101 ? 11.914 12.227 22.438 1 88.44 101 ASN A N 1
ATOM 766 C CA . ASN A 1 101 ? 11.453 11.539 23.641 1 88.44 101 ASN A CA 1
ATOM 767 C C . ASN A 1 101 ? 12.344 11.844 24.844 1 88.44 101 ASN A C 1
ATOM 769 O O . ASN A 1 101 ? 13.57 11.922 24.703 1 88.44 101 ASN A O 1
ATOM 773 N N . SER A 1 102 ? 11.586 12.18 25.906 1 82.06 102 SER A N 1
ATOM 774 C CA . SER A 1 102 ? 12.305 12.367 27.156 1 82.06 102 SER A CA 1
ATOM 775 C C . SER A 1 102 ? 11.812 11.398 28.219 1 82.06 102 SER A C 1
ATOM 777 O O . SER A 1 102 ? 10.633 11.031 28.234 1 82.06 102 SER A O 1
ATOM 779 N N . ASN A 1 103 ? 12.672 10.797 28.969 1 80.56 103 ASN A N 1
ATOM 780 C CA . ASN A 1 103 ? 12.305 9.922 30.078 1 80.56 103 ASN A CA 1
ATOM 781 C C . ASN A 1 103 ? 12.055 10.719 31.359 1 80.56 103 ASN A C 1
ATOM 783 O O . ASN A 1 103 ? 12.312 10.227 32.469 1 80.56 103 ASN A O 1
ATOM 787 N N . CYS A 1 104 ? 11.445 11.828 31.141 1 87 104 CYS A N 1
ATOM 788 C CA . CYS A 1 104 ? 11.219 12.695 32.281 1 87 104 CYS A CA 1
ATOM 789 C C . CYS A 1 104 ? 10.031 12.211 33.094 1 87 104 CYS A C 1
ATOM 791 O O . CYS A 1 104 ? 8.953 11.953 32.562 1 87 104 CYS A O 1
ATOM 793 N N . THR A 1 105 ? 10.148 12.062 34.438 1 85.25 105 THR A N 1
ATOM 794 C CA . THR A 1 105 ? 9.094 11.578 35.312 1 85.25 105 THR A CA 1
ATOM 795 C C . THR A 1 105 ? 8.609 12.68 36.25 1 85.25 105 THR A C 1
ATOM 797 O O . THR A 1 105 ? 7.938 12.406 37.25 1 85.25 105 THR A O 1
ATOM 800 N N . CYS A 1 106 ? 8.961 13.891 35.906 1 90.25 106 CYS A N 1
ATOM 801 C CA . CYS A 1 106 ? 8.594 14.977 36.781 1 90.25 106 CYS A CA 1
ATOM 802 C C . CYS A 1 106 ? 7.098 15.266 36.719 1 90.25 106 CYS A C 1
ATOM 804 O O . CYS A 1 106 ? 6.387 14.68 35.906 1 90.25 106 CYS A O 1
ATOM 806 N N . ASN A 1 107 ? 6.629 16.109 37.688 1 88.44 107 ASN A N 1
ATOM 807 C CA . ASN A 1 107 ? 5.227 16.5 37.688 1 88.44 107 ASN A CA 1
ATOM 808 C C . ASN A 1 107 ? 5.039 17.922 37.156 1 88.44 107 ASN A C 1
ATOM 810 O O . ASN A 1 107 ? 4.016 18.562 37.438 1 88.44 107 ASN A O 1
ATOM 814 N N . GLY A 1 108 ? 5.996 18.391 36.406 1 86.56 108 GLY A N 1
ATOM 815 C CA . GLY A 1 108 ? 5.91 19.703 35.781 1 86.56 108 GLY A CA 1
ATOM 816 C C . GLY A 1 108 ? 5.965 20.859 36.75 1 86.56 108 GLY A C 1
ATOM 817 O O . GLY A 1 108 ? 5.922 20.641 37.969 1 86.56 108 GLY A O 1
ATOM 818 N N . LEU A 1 109 ? 6.105 21.984 36.25 1 84.12 109 LEU A N 1
ATOM 819 C CA . LEU A 1 109 ? 6.145 23.203 37.062 1 84.12 109 LEU A CA 1
ATOM 820 C C . LEU A 1 109 ? 4.762 23.844 37.156 1 84.12 109 LEU A C 1
ATOM 822 O O . LEU A 1 109 ? 4.34 24.562 36.25 1 84.12 109 LEU A O 1
ATOM 826 N N . TYR A 1 110 ? 4.113 23.703 38.219 1 86.25 110 TYR A N 1
ATOM 827 C CA . TYR A 1 110 ? 2.795 24.281 38.469 1 86.25 110 TYR A CA 1
ATOM 828 C C . TYR A 1 110 ? 2.516 24.359 39.969 1 86.25 110 TYR A C 1
ATOM 830 O O . TYR A 1 110 ? 2.756 23.406 40.688 1 86.25 110 TYR A O 1
ATOM 838 N N . PRO A 1 111 ? 1.953 25.359 40.469 1 85.81 111 PRO A N 1
ATOM 839 C CA . PRO A 1 111 ? 1.611 26.594 39.781 1 85.81 111 PRO A CA 1
ATOM 840 C C . PRO A 1 111 ? 2.844 27.375 39.312 1 85.81 111 PRO A C 1
ATOM 842 O O . PRO A 1 111 ? 3.879 27.359 40 1 85.81 111 PRO A O 1
ATOM 845 N N . THR A 1 112 ? 2.723 27.938 38.25 1 82.12 112 THR A N 1
ATOM 846 C CA . THR A 1 112 ? 3.811 28.75 37.719 1 82.12 112 THR A CA 1
ATOM 847 C C . THR A 1 112 ? 3.789 30.141 38.375 1 82.12 112 THR A C 1
ATOM 849 O O . THR A 1 112 ? 2.744 30.797 38.406 1 82.12 112 THR A O 1
ATOM 852 N N . PRO A 1 113 ? 4.996 30.469 38.969 1 76 113 PRO A N 1
ATOM 853 C CA . PRO A 1 113 ? 5.008 31.781 39.594 1 76 113 PRO A CA 1
ATOM 854 C C . PRO A 1 113 ? 4.641 32.906 38.625 1 76 113 PRO A C 1
ATOM 856 O O . PRO A 1 113 ? 4.957 32.812 37.438 1 76 113 PRO A O 1
ATOM 859 N N . ALA A 1 114 ? 4.059 33.938 39.281 1 72.75 114 ALA A N 1
ATOM 860 C CA . ALA A 1 114 ? 3.662 35.094 38.5 1 72.75 114 ALA A CA 1
ATOM 861 C C . ALA A 1 114 ? 4.883 35.812 37.969 1 72.75 114 ALA A C 1
ATOM 863 O O . ALA A 1 114 ? 5.941 35.812 38.594 1 72.75 114 ALA A O 1
ATOM 864 N N . ASP A 1 115 ? 4.965 36.406 36.812 1 69.06 115 ASP A N 1
ATOM 865 C CA . ASP A 1 115 ? 5.953 37.312 36.219 1 69.06 115 ASP A CA 1
ATOM 866 C C . ASP A 1 115 ? 7.25 36.562 35.906 1 69.06 115 ASP A C 1
ATOM 868 O O . ASP A 1 115 ? 8.328 37.156 35.938 1 69.06 115 ASP A O 1
ATOM 872 N N . THR A 1 116 ? 7.043 35.375 35.688 1 76.62 116 THR A N 1
ATOM 873 C CA . THR A 1 116 ? 8.234 34.594 35.406 1 76.62 116 THR A CA 1
ATOM 874 C C . THR A 1 116 ? 8.594 34.688 33.906 1 76.62 116 THR A C 1
ATOM 876 O O . THR A 1 116 ? 7.707 34.781 33.062 1 76.62 116 THR A O 1
ATOM 879 N N . ASP A 1 117 ? 9.859 34.875 33.688 1 81.94 117 ASP A N 1
ATOM 880 C CA . ASP A 1 117 ? 10.367 34.812 32.312 1 81.94 117 ASP A CA 1
ATOM 881 C C . ASP A 1 117 ? 10.977 33.438 32.031 1 81.94 117 ASP A C 1
ATOM 883 O O . ASP A 1 117 ? 10.953 32.531 32.875 1 81.94 117 ASP A O 1
ATOM 887 N N . ILE A 1 118 ? 11.352 33.219 30.781 1 84.81 118 ILE A N 1
ATOM 888 C CA . ILE A 1 118 ? 11.836 31.906 30.312 1 84.81 118 ILE A CA 1
ATOM 889 C C . ILE A 1 118 ? 13.047 31.484 31.141 1 84.81 118 ILE A C 1
ATOM 891 O O . ILE A 1 118 ? 13.203 30.297 31.453 1 84.81 118 ILE A O 1
ATOM 895 N N . ALA A 1 119 ? 13.867 32.406 31.391 1 84.75 119 ALA A N 1
ATOM 896 C CA . ALA A 1 119 ? 15.07 32.094 32.156 1 84.75 119 ALA A CA 1
ATOM 897 C C . ALA A 1 119 ? 14.727 31.531 33.531 1 84.75 119 ALA A C 1
ATOM 899 O O . ALA A 1 119 ? 15.344 30.562 34 1 84.75 119 ALA A O 1
ATOM 900 N N . CYS A 1 120 ? 13.828 32.125 34.094 1 86.44 120 CYS A N 1
ATOM 901 C CA . CYS A 1 120 ? 13.383 31.703 35.406 1 86.44 120 CYS A CA 1
ATOM 902 C C . CYS A 1 120 ? 12.797 30.297 35.344 1 86.44 120 CYS A C 1
ATOM 904 O O . CYS A 1 120 ? 13.062 29.469 36.219 1 86.44 120 CYS A O 1
ATOM 906 N N . ILE A 1 121 ? 12.055 30.062 34.375 1 88 121 ILE A N 1
ATOM 907 C CA . ILE A 1 121 ? 11.398 28.766 34.219 1 88 121 ILE A CA 1
ATOM 908 C C . ILE A 1 121 ? 12.453 27.672 34 1 88 121 ILE A C 1
ATOM 910 O O . ILE A 1 121 ? 12.383 26.609 34.625 1 88 121 ILE A O 1
ATOM 914 N N . VAL A 1 122 ? 13.414 27.938 33.188 1 89.19 122 VAL A N 1
ATOM 915 C CA . VAL A 1 122 ? 14.453 26.969 32.875 1 89.19 122 VAL A CA 1
ATOM 916 C C . VAL A 1 122 ? 15.297 26.688 34.125 1 89.19 122 VAL A C 1
ATOM 918 O O . VAL A 1 122 ? 15.703 25.547 34.344 1 89.19 122 VAL A O 1
ATOM 921 N N . GLU A 1 123 ? 15.5 27.656 34.906 1 86.62 123 GLU A N 1
ATOM 922 C CA . GLU A 1 123 ? 16.312 27.5 36.125 1 86.62 123 GLU A CA 1
ATOM 923 C C . GLU A 1 123 ? 15.555 26.719 37.188 1 86.62 123 GLU A C 1
ATOM 925 O O . GLU A 1 123 ? 16.141 25.938 37.938 1 86.62 123 GLU A O 1
ATOM 930 N N . ARG A 1 124 ? 14.375 26.891 37.219 1 85.12 124 ARG A N 1
ATOM 931 C CA . ARG A 1 124 ? 13.594 26.375 38.344 1 85.12 124 ARG A CA 1
ATOM 932 C C . ARG A 1 124 ? 13.016 25 38 1 85.12 124 ARG A C 1
ATOM 934 O O . ARG A 1 124 ? 12.672 24.234 38.906 1 85.12 124 ARG A O 1
ATOM 941 N N . ALA A 1 125 ? 12.82 24.828 36.75 1 85.12 125 ALA A N 1
ATOM 942 C CA . ALA A 1 125 ? 12.156 23.578 36.375 1 85.12 125 ALA A CA 1
ATOM 943 C C . ALA A 1 125 ? 13.109 22.391 36.5 1 85.12 125 ALA A C 1
ATOM 945 O O . ALA A 1 125 ? 14.281 22.484 36.125 1 85.12 125 ALA A O 1
ATOM 946 N N . ASP A 1 126 ? 12.641 21.297 37.094 1 86.06 126 ASP A N 1
ATOM 947 C CA . ASP A 1 126 ? 13.367 20.031 37.094 1 86.06 126 ASP A CA 1
ATOM 948 C C . ASP A 1 126 ? 12.898 19.141 35.969 1 86.06 126 ASP A C 1
ATOM 950 O O . ASP A 1 126 ? 13.148 17.922 35.969 1 86.06 126 ASP A O 1
ATOM 954 N N . CYS A 1 127 ? 12.297 19.797 35 1 91.44 127 CYS A N 1
ATOM 955 C CA . CYS A 1 127 ? 11.703 19.062 33.875 1 91.44 127 CYS A CA 1
ATOM 956 C C . CYS A 1 127 ? 12.68 18.953 32.719 1 91.44 127 CYS A C 1
ATOM 958 O O . CYS A 1 127 ? 13.07 19.953 32.125 1 91.44 127 CYS A O 1
ATOM 960 N N . THR A 1 128 ? 12.992 17.703 32.344 1 92.25 128 THR A N 1
ATOM 961 C CA . THR A 1 128 ? 13.938 17.453 31.266 1 92.25 128 THR A CA 1
ATOM 962 C C . THR A 1 128 ? 13.398 17.953 29.938 1 92.25 128 THR A C 1
ATOM 964 O O . THR A 1 128 ? 14.156 18.406 29.078 1 92.25 128 THR A O 1
ATOM 967 N N . ALA A 1 129 ? 12.141 17.906 29.75 1 91.44 129 ALA A N 1
ATOM 968 C CA . ALA A 1 129 ? 11.531 18.375 28.516 1 91.44 129 ALA A CA 1
ATOM 969 C C . ALA A 1 129 ? 11.75 19.875 28.344 1 91.44 129 ALA A C 1
ATOM 971 O O . ALA A 1 129 ? 12.023 20.344 27.234 1 91.44 129 ALA A O 1
ATOM 972 N N . ILE A 1 130 ? 11.602 20.609 29.375 1 92 130 ILE A N 1
ATOM 973 C CA . ILE A 1 130 ? 11.82 22.047 29.344 1 92 130 ILE A CA 1
ATOM 974 C C . ILE A 1 130 ? 13.289 22.344 29.047 1 92 130 ILE A C 1
ATOM 976 O O . ILE A 1 130 ? 13.594 23.172 28.188 1 92 130 ILE A O 1
ATOM 980 N N . HIS A 1 131 ? 14.172 21.609 29.703 1 94.31 131 HIS A N 1
ATOM 981 C CA . HIS A 1 131 ? 15.602 21.812 29.5 1 94.31 131 HIS A CA 1
ATOM 982 C C . HIS A 1 131 ? 16 21.438 28.078 1 94.31 131 HIS A C 1
ATOM 984 O O . HIS A 1 131 ? 16.781 22.172 27.438 1 94.31 131 HIS A O 1
ATOM 990 N N . ASP A 1 132 ? 15.5 20.344 27.594 1 93.88 132 ASP A N 1
ATOM 991 C CA . ASP A 1 132 ? 15.82 19.906 26.25 1 93.88 132 ASP A CA 1
ATOM 992 C C . ASP A 1 132 ? 15.32 20.906 25.203 1 93.88 132 ASP A C 1
ATOM 994 O O . ASP A 1 132 ? 16 21.188 24.219 1 93.88 132 ASP A O 1
ATOM 998 N N . THR A 1 133 ? 14.117 21.438 25.438 1 94.88 133 THR A N 1
ATOM 999 C CA . THR A 1 133 ? 13.562 22.438 24.531 1 94.88 133 THR A CA 1
ATOM 1000 C C . THR A 1 133 ? 14.445 23.672 24.484 1 94.88 133 THR A C 1
ATOM 1002 O O . THR A 1 133 ? 14.75 24.188 23.406 1 94.88 133 THR A O 1
ATOM 1005 N N . HIS A 1 134 ? 14.812 24.062 25.625 1 95.44 134 HIS A N 1
ATOM 1006 C CA . HIS A 1 134 ? 15.648 25.266 25.719 1 95.44 134 HIS A CA 1
ATOM 1007 C C . HIS A 1 134 ? 17.016 25.031 25.094 1 95.44 134 HIS A C 1
ATOM 1009 O O . HIS A 1 134 ? 17.547 25.922 24.406 1 95.44 134 HIS A O 1
ATOM 1015 N N . GLN A 1 135 ? 17.609 23.906 25.359 1 95.12 135 GLN A N 1
ATOM 1016 C CA . GLN A 1 135 ? 18.906 23.562 24.781 1 95.12 135 GLN A CA 1
ATOM 1017 C C . GLN A 1 135 ? 18.828 23.516 23.266 1 95.12 135 GLN A C 1
ATOM 1019 O O . GLN A 1 135 ? 19.703 24.016 22.562 1 95.12 135 GLN A O 1
ATOM 1024 N N . ALA A 1 136 ? 17.828 22.922 22.734 1 96.56 136 ALA A N 1
ATOM 1025 C CA . ALA A 1 136 ? 17.641 22.844 21.297 1 96.56 136 ALA A CA 1
ATOM 1026 C C . ALA A 1 136 ? 17.469 24.25 20.703 1 96.56 136 ALA A C 1
ATOM 1028 O O . ALA A 1 136 ? 18.016 24.547 19.625 1 96.56 136 ALA A O 1
ATOM 1029 N N . LEU A 1 137 ? 16.672 25.094 21.391 1 97.44 137 LEU A N 1
ATOM 1030 C CA . LEU A 1 137 ? 16.484 26.469 20.953 1 97.44 137 LEU A CA 1
ATOM 1031 C C . LEU A 1 137 ? 17.812 27.188 20.812 1 97.44 137 LEU A C 1
ATOM 1033 O O . LEU A 1 137 ? 18.109 27.797 19.781 1 97.44 137 LEU A O 1
ATOM 1037 N N . GLN A 1 138 ? 18.656 27.047 21.812 1 96.94 138 GLN A N 1
ATOM 1038 C CA . GLN A 1 138 ? 19.953 27.703 21.812 1 96.94 138 GLN A CA 1
ATOM 1039 C C . GLN A 1 138 ? 20.844 27.188 20.688 1 96.94 138 GLN A C 1
ATOM 1041 O O . GLN A 1 138 ? 21.531 27.969 20.016 1 96.94 138 GLN A O 1
ATOM 1046 N N . THR A 1 139 ? 20.828 25.938 20.531 1 97.56 139 THR A N 1
ATOM 1047 C CA . THR A 1 139 ? 21.656 25.312 19.5 1 97.56 139 THR A CA 1
ATOM 1048 C C . THR A 1 139 ? 21.266 25.812 18.125 1 97.56 139 THR A C 1
ATOM 1050 O O . THR A 1 139 ? 22.125 26.125 17.297 1 97.56 139 THR A O 1
ATOM 1053 N N . VAL A 1 140 ? 20 25.891 17.844 1 97.69 140 VAL A N 1
ATOM 1054 C CA . VAL A 1 140 ? 19.484 26.312 16.547 1 97.69 140 VAL A CA 1
ATOM 1055 C C . VAL A 1 140 ? 19.766 27.797 16.344 1 97.69 140 VAL A C 1
ATOM 1057 O O . VAL A 1 140 ? 20.172 28.203 15.25 1 97.69 140 VAL A O 1
ATOM 1060 N N . LEU A 1 141 ? 19.594 28.641 17.391 1 97.38 141 LEU A N 1
ATOM 1061 C CA . LEU A 1 141 ? 19.781 30.078 17.281 1 97.38 141 LEU A CA 1
ATOM 1062 C C . LEU A 1 141 ? 21.25 30.406 17.031 1 97.38 141 LEU A C 1
ATOM 1064 O O . LEU A 1 141 ? 21.562 31.391 16.359 1 97.38 141 LEU A O 1
ATOM 1068 N N . LYS A 1 142 ? 22.141 29.594 17.516 1 97.38 142 LYS A N 1
ATOM 1069 C CA . LYS A 1 142 ? 23.578 29.797 17.328 1 97.38 142 LYS A CA 1
ATOM 1070 C C . LYS A 1 142 ? 24 29.484 15.891 1 97.38 142 LYS A C 1
ATOM 1072 O O . LYS A 1 142 ? 25.094 29.859 15.461 1 97.38 142 LYS A O 1
ATOM 1077 N N . ARG A 1 143 ? 23.172 28.859 15.133 1 97.31 143 ARG A N 1
ATOM 1078 C CA . ARG A 1 143 ? 23.516 28.375 13.797 1 97.31 143 ARG A CA 1
ATOM 1079 C C . ARG A 1 143 ? 22.547 28.906 12.758 1 97.31 143 ARG A C 1
ATOM 1081 O O . ARG A 1 143 ? 22.062 28.156 11.906 1 97.31 143 ARG A O 1
ATOM 1088 N N . LYS A 1 144 ? 22.281 30.141 12.797 1 95.94 144 LYS A N 1
ATOM 1089 C CA . LYS A 1 144 ? 21.312 30.781 11.93 1 95.94 144 LYS A CA 1
ATOM 1090 C C . LYS A 1 144 ? 21.719 30.703 10.469 1 95.94 144 LYS A C 1
ATOM 1092 O O . LYS A 1 144 ? 20.875 30.594 9.578 1 95.94 144 LYS A O 1
ATOM 1097 N N . SER A 1 145 ? 22.969 30.688 10.195 1 96.12 145 SER A N 1
ATOM 1098 C CA . SER A 1 145 ? 23.469 30.656 8.828 1 96.12 145 SER A CA 1
ATOM 1099 C C . SER A 1 145 ? 23.125 29.344 8.141 1 96.12 145 SER A C 1
ATOM 1101 O O . SER A 1 145 ? 23.141 29.25 6.914 1 96.12 145 SER A O 1
ATOM 1103 N N . GLU A 1 146 ? 22.766 28.344 8.93 1 96.88 146 GLU A N 1
ATOM 1104 C CA . GLU A 1 146 ? 22.516 27.016 8.391 1 96.88 146 GLU A CA 1
ATOM 1105 C C . GLU A 1 146 ? 21.062 26.859 7.965 1 96.88 146 GLU A C 1
ATOM 1107 O O . GLU A 1 146 ? 20.703 25.891 7.297 1 96.88 146 GLU A O 1
ATOM 1112 N N . TRP A 1 147 ? 20.188 27.844 8.352 1 95.75 147 TRP A N 1
ATOM 1113 C CA . TRP A 1 147 ? 18.781 27.562 8.055 1 95.75 147 TRP A CA 1
ATOM 1114 C C . TRP A 1 147 ? 18.016 28.859 7.809 1 95.75 147 TRP A C 1
ATOM 1116 O O . TRP A 1 147 ? 16.938 28.828 7.223 1 95.75 147 TRP A O 1
ATOM 1126 N N . SER A 1 148 ? 18.391 30 8.273 1 90.44 148 SER A N 1
ATOM 1127 C CA . SER A 1 148 ? 17.609 31.234 8.328 1 90.44 148 SER A CA 1
ATOM 1128 C C . SER A 1 148 ? 17.812 32.094 7.086 1 90.44 148 SER A C 1
ATOM 1130 O O . SER A 1 148 ? 18.453 33.125 7.145 1 90.44 148 SER A O 1
ATOM 1132 N N . THR A 1 149 ? 17.234 31.719 6.016 1 85.81 149 THR A N 1
ATOM 1133 C CA . THR A 1 149 ? 17.391 32.438 4.762 1 85.81 149 THR A CA 1
ATOM 1134 C C . THR A 1 149 ? 16.047 32.969 4.273 1 85.81 149 THR A C 1
ATOM 1136 O O . THR A 1 149 ? 15.969 33.625 3.229 1 85.81 149 THR A O 1
ATOM 1139 N N . THR A 1 150 ? 15.008 32.688 5 1 84.19 150 THR A N 1
ATOM 1140 C CA . THR A 1 150 ? 13.672 33.062 4.547 1 84.19 150 THR A CA 1
ATOM 1141 C C . THR A 1 150 ? 13.016 34.031 5.52 1 84.19 150 THR A C 1
ATOM 1143 O O . THR A 1 150 ? 13.43 34.125 6.672 1 84.19 150 THR A O 1
ATOM 1146 N N . SER A 1 151 ? 12.062 34.656 5.047 1 85.88 151 SER A N 1
ATOM 1147 C CA . SER A 1 151 ? 11.367 35.625 5.891 1 85.88 151 SER A CA 1
ATOM 1148 C C . SER A 1 151 ? 10.219 34.969 6.652 1 85.88 151 SER A C 1
ATOM 1150 O O . SER A 1 151 ? 9.766 35.5 7.668 1 85.88 151 SER A O 1
ATOM 1152 N N . LEU A 1 152 ? 9.695 33.875 6.227 1 95.38 152 LEU A N 1
ATOM 1153 C CA . LEU A 1 152 ? 8.531 33.25 6.848 1 95.38 152 LEU A CA 1
ATOM 1154 C C . LEU A 1 152 ? 8.898 32.625 8.195 1 95.38 152 LEU A C 1
ATOM 1156 O O . LEU A 1 152 ? 8.094 32.656 9.133 1 95.38 152 LEU A O 1
ATOM 1160 N N . PHE A 1 153 ? 10.055 32.094 8.305 1 96.88 153 PHE A N 1
ATOM 1161 C CA . PHE A 1 153 ? 10.508 31.453 9.539 1 96.88 153 PHE A CA 1
ATOM 1162 C C . PHE A 1 153 ? 11.805 32.094 10.023 1 96.88 153 PHE A C 1
ATOM 1164 O O . PHE A 1 153 ? 12.883 31.781 9.5 1 96.88 153 PHE A O 1
ATOM 1171 N N . SER A 1 154 ? 11.688 32.875 11.055 1 95.62 154 SER A N 1
ATOM 1172 C CA . SER A 1 154 ? 12.812 33.656 11.57 1 95.62 154 SER A CA 1
ATOM 1173 C C . SER A 1 154 ? 13.133 33.281 13.016 1 95.62 154 SER A C 1
ATOM 1175 O O . SER A 1 154 ? 12.328 32.594 13.68 1 95.62 154 SER A O 1
ATOM 1177 N N . PRO A 1 155 ? 14.312 33.625 13.453 1 96.12 155 PRO A N 1
ATOM 1178 C CA . PRO A 1 155 ? 14.633 33.375 14.867 1 96.12 155 PRO A CA 1
ATOM 1179 C C . PRO A 1 155 ? 13.586 33.969 15.812 1 96.12 155 PRO A C 1
ATOM 1181 O O . PRO A 1 155 ? 13.281 33.375 16.844 1 96.12 155 PRO A O 1
ATOM 1184 N N . ARG A 1 156 ? 13.078 35.062 15.477 1 94.88 156 ARG A N 1
ATOM 1185 C CA . ARG A 1 156 ? 12.062 35.719 16.297 1 94.88 156 ARG A CA 1
ATOM 1186 C C . ARG A 1 156 ? 10.836 34.844 16.469 1 94.88 156 ARG A C 1
ATOM 1188 O O . ARG A 1 156 ? 10.305 34.688 17.562 1 94.88 156 ARG A O 1
ATOM 1195 N N . ASN A 1 157 ? 10.336 34.281 15.352 1 94.62 157 ASN A N 1
ATOM 1196 C CA . ASN A 1 157 ? 9.195 33.375 15.406 1 94.62 157 ASN A CA 1
ATOM 1197 C C . ASN A 1 157 ? 9.461 32.188 16.359 1 94.62 157 ASN A C 1
ATOM 1199 O O . ASN A 1 157 ? 8.57 31.781 17.094 1 94.62 157 ASN A O 1
ATOM 1203 N N . LEU A 1 158 ? 10.648 31.672 16.25 1 97.06 158 LEU A N 1
ATOM 1204 C CA . LEU A 1 158 ? 11 30.516 17.047 1 97.06 158 LEU A CA 1
ATOM 1205 C C . LEU A 1 158 ? 11.047 30.859 18.531 1 97.06 158 LEU A C 1
ATOM 1207 O O . LEU A 1 158 ? 10.523 30.125 19.375 1 97.06 158 LEU A O 1
ATOM 1211 N N . VAL A 1 159 ? 11.672 31.969 18.859 1 96.31 159 VAL A N 1
ATOM 1212 C CA . VAL A 1 159 ? 11.781 32.406 20.25 1 96.31 159 VAL A CA 1
ATOM 1213 C C . VAL A 1 159 ? 10.391 32.656 20.812 1 96.31 159 VAL A C 1
ATOM 1215 O O . VAL A 1 159 ? 10.094 32.25 21.953 1 96.31 159 VAL A O 1
ATOM 1218 N N . GLU A 1 160 ? 9.578 33.281 20.062 1 95.5 160 GLU A N 1
ATOM 1219 C CA . GLU A 1 160 ? 8.211 33.562 20.484 1 95.5 160 GLU A CA 1
ATOM 1220 C C . GLU A 1 160 ? 7.441 32.281 20.75 1 95.5 160 GLU A C 1
ATOM 1222 O O . GLU A 1 160 ? 6.723 32.156 21.75 1 95.5 160 GLU A O 1
ATOM 1227 N N . ALA A 1 161 ? 7.578 31.359 19.844 1 96.12 161 ALA A N 1
ATOM 1228 C CA . ALA A 1 161 ? 6.879 30.078 19.984 1 96.12 161 ALA A CA 1
ATOM 1229 C C . ALA A 1 161 ? 7.32 29.344 21.234 1 96.12 161 ALA A C 1
ATOM 1231 O O . ALA A 1 161 ? 6.484 28.844 22 1 96.12 161 ALA A O 1
ATOM 1232 N N . VAL A 1 162 ? 8.586 29.219 21.469 1 95.44 162 VAL A N 1
ATOM 1233 C CA . VAL A 1 162 ? 9.125 28.516 22.625 1 95.44 162 VAL A CA 1
ATOM 1234 C C . VAL A 1 162 ? 8.688 29.219 23.906 1 95.44 162 VAL A C 1
ATOM 1236 O O . VAL A 1 162 ? 8.289 28.562 24.875 1 95.44 162 VAL A O 1
ATOM 1239 N N . THR A 1 163 ? 8.734 30.516 23.891 1 93.38 163 THR A N 1
ATOM 1240 C CA . THR A 1 163 ? 8.328 31.281 25.062 1 93.38 163 THR A CA 1
ATOM 1241 C C . THR A 1 163 ? 6.867 31.016 25.406 1 93.38 163 THR A C 1
ATOM 1243 O O . THR A 1 163 ? 6.531 30.797 26.578 1 93.38 163 THR A O 1
ATOM 1246 N N . GLU A 1 164 ? 6.055 31.094 24.391 1 92.44 164 GLU A N 1
ATOM 1247 C CA . GLU A 1 164 ? 4.633 30.844 24.594 1 92.44 164 GLU A CA 1
ATOM 1248 C C . GLU A 1 164 ? 4.395 29.453 25.203 1 92.44 164 GLU A C 1
ATOM 1250 O O . GLU A 1 164 ? 3.6 29.312 26.125 1 92.44 164 GLU A O 1
ATOM 1255 N N . LEU A 1 165 ? 5.062 28.438 24.75 1 91.5 165 LEU A N 1
ATOM 1256 C CA . LEU A 1 165 ? 4.879 27.078 25.219 1 91.5 165 LEU A CA 1
ATOM 1257 C C . LEU A 1 165 ? 5.352 26.922 26.656 1 91.5 165 LEU A C 1
ATOM 1259 O O . LEU A 1 165 ? 4.668 26.297 27.484 1 91.5 165 LEU A O 1
ATOM 1263 N N . LEU A 1 166 ? 6.453 27.453 26.969 1 90.31 166 LEU A N 1
ATOM 1264 C CA . LEU A 1 166 ? 7.035 27.281 28.297 1 90.31 166 LEU A CA 1
ATOM 1265 C C . LEU A 1 166 ? 6.227 28.047 29.344 1 90.31 166 LEU A C 1
ATOM 1267 O O . LEU A 1 166 ? 6.195 27.656 30.516 1 90.31 166 LEU A O 1
ATOM 1271 N N . LEU A 1 167 ? 5.531 29.062 28.891 1 89.62 167 LEU A N 1
ATOM 1272 C CA . LEU A 1 167 ? 4.777 29.891 29.828 1 89.62 167 LEU A CA 1
ATOM 1273 C C . LEU A 1 167 ? 3.279 29.641 29.688 1 89.62 167 LEU A C 1
ATOM 1275 O O . LEU A 1 167 ? 2.469 30.453 30.141 1 89.62 167 LEU A O 1
ATOM 1279 N N . ALA A 1 168 ? 2.908 28.594 29.078 1 87.62 168 ALA A N 1
ATOM 1280 C CA . ALA A 1 168 ? 1.515 28.359 28.719 1 87.62 168 ALA A CA 1
ATOM 1281 C C . ALA A 1 168 ? 0.633 28.266 29.953 1 87.62 168 ALA A C 1
ATOM 1283 O O . ALA A 1 168 ? -0.549 28.609 29.922 1 87.62 168 ALA A O 1
ATOM 1284 N N . ASN A 1 169 ? 1.189 27.859 31.078 1 88.75 169 ASN A N 1
ATOM 1285 C CA . ASN A 1 169 ? 0.394 27.594 32.281 1 88.75 169 ASN A CA 1
ATOM 1286 C C . ASN A 1 169 ? 0.43 28.781 33.219 1 88.75 169 ASN A C 1
ATOM 1288 O O . ASN A 1 169 ? 0.017 28.672 34.375 1 88.75 169 ASN A O 1
ATOM 1292 N N . VAL A 1 170 ? 0.907 29.844 32.719 1 87.94 170 VAL A N 1
ATOM 1293 C CA . VAL A 1 170 ? 0.888 31.062 33.531 1 87.94 170 VAL A CA 1
ATOM 1294 C C . VAL A 1 170 ? -0.44 31.797 33.312 1 87.94 170 VAL A C 1
ATOM 1296 O O . VAL A 1 170 ? -1.142 31.562 32.344 1 87.94 170 VAL A O 1
ATOM 1299 N N . ASP A 1 171 ? -0.89 32.531 34.375 1 88.56 171 ASP A N 1
ATOM 1300 C CA . ASP A 1 171 ? -2.07 33.406 34.344 1 88.56 171 ASP A CA 1
ATOM 1301 C C . ASP A 1 171 ? -3.342 32.562 34.156 1 88.56 171 ASP A C 1
ATOM 1303 O O . ASP A 1 171 ? -4.133 32.812 33.25 1 88.56 171 ASP A O 1
ATOM 1307 N N . VAL A 1 172 ? -3.438 31.469 34.906 1 90.62 172 VAL A N 1
ATOM 1308 C CA . VAL A 1 172 ? -4.633 30.641 34.875 1 90.62 172 VAL A CA 1
ATOM 1309 C C . VAL A 1 172 ? -5.828 31.422 35.406 1 90.62 172 VAL A C 1
ATOM 1311 O O . VAL A 1 172 ? -5.754 32.031 36.469 1 90.62 172 VAL A O 1
ATOM 1314 N N . GLN A 1 173 ? -6.895 31.344 34.656 1 90.19 173 GLN A N 1
ATOM 1315 C CA . GLN A 1 173 ? -8.109 32.094 35 1 90.19 173 GLN A CA 1
ATOM 1316 C C . GLN A 1 173 ? -9.125 31.188 35.688 1 90.19 173 GLN A C 1
ATOM 1318 O O . GLN A 1 173 ? -9.078 29.969 35.594 1 90.19 173 GLN A O 1
ATOM 1323 N N . ASP A 1 174 ? -10.016 31.891 36.438 1 89.31 174 ASP A N 1
ATOM 1324 C CA . ASP A 1 174 ? -11.164 31.188 36.969 1 89.31 174 ASP A CA 1
ATOM 1325 C C . ASP A 1 174 ? -12.07 30.656 35.875 1 89.31 174 ASP A C 1
ATOM 1327 O O . ASP A 1 174 ? -12.055 31.172 34.75 1 89.31 174 ASP A O 1
ATOM 1331 N N . PRO A 1 175 ? -12.836 29.625 36.188 1 90.88 175 PRO A N 1
ATOM 1332 C CA . PRO A 1 175 ? -13.789 29.141 35.188 1 90.88 175 PRO A CA 1
ATOM 1333 C C . PRO A 1 175 ? -14.695 30.25 34.656 1 90.88 175 PRO A C 1
ATOM 1335 O O . PRO A 1 175 ? -15.125 31.125 35.406 1 90.88 175 PRO A O 1
ATOM 1338 N N . PRO A 1 176 ? -14.945 30.188 33.406 1 92.44 176 PRO A N 1
ATOM 1339 C CA . PRO A 1 176 ? -15.75 31.25 32.812 1 92.44 176 PRO A CA 1
ATOM 1340 C C . PRO A 1 176 ? -17.219 31.172 33.188 1 92.44 176 PRO A C 1
ATOM 1342 O O . PRO A 1 176 ? -17.703 30.109 33.594 1 92.44 176 PRO A O 1
ATOM 1345 N N . THR A 1 177 ? -17.875 32.344 33.125 1 91.31 177 THR A N 1
ATOM 1346 C CA . THR A 1 177 ? -19.328 32.344 33.219 1 91.31 177 THR A CA 1
ATOM 1347 C C . THR A 1 177 ? -19.969 31.859 31.938 1 91.31 177 THR A C 1
ATOM 1349 O O . THR A 1 177 ? -19.297 31.766 30.906 1 91.31 177 THR A O 1
ATOM 1352 N N . THR A 1 178 ? -21.203 31.406 32 1 90.31 178 THR A N 1
ATOM 1353 C CA . THR A 1 178 ? -21.984 31.016 30.828 1 90.31 178 THR A CA 1
ATOM 1354 C C . THR A 1 178 ? -23.328 31.75 30.812 1 90.31 178 THR A C 1
ATOM 1356 O O . THR A 1 178 ? -23.609 32.562 31.703 1 90.31 178 THR A O 1
ATOM 1359 N N . CYS A 1 179 ? -24.047 31.5 29.734 1 85.44 179 CYS A N 1
ATOM 1360 C CA . CYS A 1 179 ? -25.375 32.094 29.641 1 85.44 179 CYS A CA 1
ATOM 1361 C C . CYS A 1 179 ? -26.281 31.531 30.734 1 85.44 179 CYS A C 1
ATOM 1363 O O . CYS A 1 179 ? -27.328 32.125 31.047 1 85.44 179 CYS A O 1
ATOM 1365 N N . GLN A 1 180 ? -25.844 30.531 31.328 1 83.69 180 GLN A N 1
ATOM 1366 C CA . GLN A 1 180 ? -26.641 29.891 32.375 1 83.69 180 GLN A CA 1
ATOM 1367 C C . GLN A 1 180 ? -26.297 30.438 33.75 1 83.69 180 GLN A C 1
ATOM 1369 O O . GLN A 1 180 ? -26.938 30.094 34.75 1 83.69 180 GLN A O 1
ATOM 1374 N N . GLY A 1 181 ? -25.328 31.125 33.844 1 82.56 181 GLY A N 1
ATOM 1375 C CA . GLY A 1 181 ? -24.953 31.734 35.094 1 82.56 181 GLY A CA 1
ATOM 1376 C C . GLY A 1 181 ? -23.469 31.641 35.406 1 82.56 181 GLY A C 1
ATOM 1377 O O . GLY A 1 181 ? -22.688 31.172 34.562 1 82.56 181 GLY A O 1
ATOM 1378 N N . PRO A 1 182 ? -23.219 32.156 36.562 1 84.62 182 PRO A N 1
ATOM 1379 C CA . PRO A 1 182 ? -21.797 32.094 36.969 1 84.62 182 PRO A CA 1
ATOM 1380 C C . PRO A 1 182 ? -21.312 30.688 37.188 1 84.62 182 PRO A C 1
ATOM 1382 O O . PRO A 1 182 ? -22.109 29.781 37.438 1 84.62 182 PRO A O 1
ATOM 1385 N N . ALA A 1 183 ? -19.984 30.5 37.062 1 80 183 ALA A N 1
ATOM 1386 C CA . ALA A 1 183 ? -19.375 29.172 37.125 1 80 183 ALA A CA 1
ATOM 1387 C C . ALA A 1 183 ? -19.688 28.484 38.469 1 80 183 ALA A C 1
ATOM 1389 O O . ALA A 1 183 ? -19.781 27.25 38.5 1 80 183 ALA A O 1
ATOM 1390 N N . GLU A 1 184 ? -19.828 29.234 39.5 1 75.25 184 GLU A N 1
ATOM 1391 C CA . GLU A 1 184 ? -20.078 28.703 40.844 1 75.25 184 GLU A CA 1
ATOM 1392 C C . GLU A 1 184 ? -21.453 28.031 40.906 1 75.25 184 GLU A C 1
ATOM 1394 O O . GLU A 1 184 ? -21.641 27.109 41.719 1 75.25 184 GLU A O 1
ATOM 1399 N N . VAL A 1 185 ? -22.234 28.516 40.125 1 68.31 185 VAL A N 1
ATOM 1400 C CA . VAL A 1 185 ? -23.625 28.062 40.188 1 68.31 185 VAL A CA 1
ATOM 1401 C C . VAL A 1 185 ? -23.875 27.047 39.094 1 68.31 185 VAL A C 1
ATOM 1403 O O . VAL A 1 185 ? -24.703 26.141 39.25 1 68.31 185 VAL A O 1
ATOM 1406 N N . THR A 1 186 ? -23.203 27.328 38 1 65.19 186 THR A N 1
ATOM 1407 C CA . THR A 1 186 ? -23.484 26.516 36.812 1 65.19 186 THR A CA 1
ATOM 1408 C C . THR A 1 186 ? -22.375 25.484 36.594 1 65.19 186 THR A C 1
ATOM 1410 O O . THR A 1 186 ? -21.188 25.828 36.594 1 65.19 186 THR A O 1
ATOM 1413 N N . ASN A 1 187 ? -22.484 24.422 37.25 1 63.03 187 ASN A N 1
ATOM 1414 C CA . ASN A 1 187 ? -21.469 23.391 37.031 1 63.03 187 ASN A CA 1
ATOM 1415 C C . ASN A 1 187 ? -21.484 22.875 35.594 1 63.03 187 ASN A C 1
ATOM 1417 O O . ASN A 1 187 ? -22.422 22.203 35.188 1 63.03 187 ASN A O 1
ATOM 1421 N N . LEU A 1 188 ? -20.547 23.547 34.75 1 73.44 188 LEU A N 1
ATOM 1422 C CA . LEU A 1 188 ? -20.406 22.891 33.469 1 73.44 188 LEU A CA 1
ATOM 1423 C C . LEU A 1 188 ? -20.188 21.391 33.656 1 73.44 188 LEU A C 1
ATOM 1425 O O . LEU A 1 188 ? -19.359 20.969 34.469 1 73.44 188 LEU A O 1
ATOM 1429 N N . HIS A 1 189 ? -21.078 20.688 33.125 1 70.94 189 HIS A N 1
ATOM 1430 C CA . HIS A 1 189 ? -20.922 19.234 33.125 1 70.94 189 HIS A CA 1
ATOM 1431 C C . HIS A 1 189 ? -19.516 18.812 32.719 1 70.94 189 HIS A C 1
ATOM 1433 O O . HIS A 1 189 ? -18.828 19.547 32 1 70.94 189 HIS A O 1
ATOM 1439 N N . LYS A 1 190 ? -19.156 17.719 33.344 1 80.94 190 LYS A N 1
ATOM 1440 C CA . LYS A 1 190 ? -17.891 17.109 32.906 1 80.94 190 LYS A CA 1
ATOM 1441 C C . LYS A 1 190 ? -17.844 16.938 31.391 1 80.94 190 LYS A C 1
ATOM 1443 O O . LYS A 1 190 ? -18.734 16.312 30.812 1 80.94 190 LYS A O 1
ATOM 1448 N N . ILE A 1 191 ? -16.891 17.625 30.844 1 86.38 191 ILE A N 1
ATOM 1449 C CA . ILE A 1 191 ? -16.766 17.609 29.391 1 86.38 191 ILE A CA 1
ATOM 1450 C C . ILE A 1 191 ? -16.047 16.328 28.953 1 86.38 191 ILE A C 1
ATOM 1452 O O . ILE A 1 191 ? -14.898 16.094 29.344 1 86.38 191 ILE A O 1
ATOM 1456 N N . ARG A 1 192 ? -16.766 15.523 28.25 1 83.81 192 ARG A N 1
ATOM 1457 C CA . ARG A 1 192 ? -16.234 14.305 27.656 1 83.81 192 ARG A CA 1
ATOM 1458 C C . ARG A 1 192 ? -16.141 14.43 26.141 1 83.81 192 ARG A C 1
ATOM 1460 O O . ARG A 1 192 ? -16.859 15.227 25.531 1 83.81 192 ARG A O 1
ATOM 1467 N N . ALA A 1 193 ? -15.203 13.75 25.609 1 83.5 193 ALA A N 1
ATOM 1468 C CA . ALA A 1 193 ? -15.055 13.805 24.156 1 83.5 193 ALA A CA 1
ATOM 1469 C C . ALA A 1 193 ? -14.391 12.539 23.625 1 83.5 193 ALA A C 1
ATOM 1471 O O . ALA A 1 193 ? -13.484 11.992 24.266 1 83.5 193 ALA A O 1
ATOM 1472 N N . PRO A 1 194 ? -14.938 12.102 22.469 1 78.25 194 PRO A N 1
ATOM 1473 C CA . PRO A 1 194 ? -14.203 11 21.844 1 78.25 194 PRO A CA 1
ATOM 1474 C C . PRO A 1 194 ? -12.828 11.414 21.328 1 78.25 194 PRO A C 1
ATOM 1476 O O . PRO A 1 194 ? -12.594 12.594 21.047 1 78.25 194 PRO A O 1
ATOM 1479 N N . ASP A 1 195 ? -11.922 10.578 21.328 1 73.44 195 ASP A N 1
ATOM 1480 C CA . ASP A 1 195 ? -10.617 10.859 20.734 1 73.44 195 ASP A CA 1
ATOM 1481 C C . ASP A 1 195 ? -10.266 9.805 19.688 1 73.44 195 ASP A C 1
ATOM 1483 O O . ASP A 1 195 ? -11.102 8.984 19.312 1 73.44 195 ASP A O 1
ATOM 1487 N N . ARG A 1 196 ? -9.078 9.836 19.203 1 68.31 196 ARG A N 1
ATOM 1488 C CA . ARG A 1 196 ? -8.617 8.977 18.109 1 68.31 196 ARG A CA 1
ATOM 1489 C C . ARG A 1 196 ? -8.68 7.508 18.516 1 68.31 196 ARG A C 1
ATOM 1491 O O . ARG A 1 196 ? -7.898 7.051 19.344 1 68.31 196 ARG A O 1
ATOM 1498 N N . ARG A 1 197 ? -9.836 6.902 18.188 1 74.38 197 ARG A N 1
ATOM 1499 C CA . ARG A 1 197 ? -10 5.469 18.422 1 74.38 197 ARG A CA 1
ATOM 1500 C C . ARG A 1 197 ? -10.469 4.762 17.156 1 74.38 197 ARG A C 1
ATOM 1502 O O . ARG A 1 197 ? -11.266 5.309 16.391 1 74.38 197 ARG A O 1
ATOM 1509 N N . PRO A 1 198 ? -10.016 3.615 17.031 1 74.94 198 PRO A N 1
ATOM 1510 C CA . PRO A 1 198 ? -10.508 2.834 15.898 1 74.94 198 PRO A CA 1
ATOM 1511 C C . PRO A 1 198 ? -11.945 2.354 16.078 1 74.94 198 PRO A C 1
ATOM 1513 O O . PRO A 1 198 ? -12.383 2.152 17.219 1 74.94 198 PRO A O 1
ATOM 1516 N N . SER A 1 199 ? -12.68 2.35 15.062 1 79.19 199 SER A N 1
ATOM 1517 C CA . SER A 1 199 ? -14.023 1.786 15.031 1 79.19 199 SER A CA 1
ATOM 1518 C C . SER A 1 199 ? -14.18 0.778 13.898 1 79.19 199 SER A C 1
ATOM 1520 O O . SER A 1 199 ? -14.164 1.149 12.727 1 79.19 199 SER A O 1
ATOM 1522 N N . PRO A 1 200 ? -14.359 -0.415 14.234 1 77.5 200 PRO A N 1
ATOM 1523 C CA . PRO A 1 200 ? -14.523 -1.427 13.188 1 77.5 200 PRO A CA 1
ATOM 1524 C C . PRO A 1 200 ? -15.758 -1.186 12.32 1 77.5 200 PRO A C 1
ATOM 1526 O O . PRO A 1 200 ? -15.797 -1.622 11.164 1 77.5 200 PRO A O 1
ATOM 1529 N N . GLN A 1 201 ? -16.688 -0.446 12.859 1 78.56 201 GLN A N 1
ATOM 1530 C CA . GLN A 1 201 ? -17.938 -0.232 12.148 1 78.56 201 GLN A CA 1
ATOM 1531 C C . GLN A 1 201 ? -17.828 0.937 11.18 1 78.56 201 GLN A C 1
ATOM 1533 O O . GLN A 1 201 ? -18.453 0.928 10.117 1 78.56 201 GLN A O 1
ATOM 1538 N N . ASN A 1 202 ? -17.031 1.882 11.547 1 84.06 202 ASN A N 1
ATOM 1539 C CA . ASN A 1 202 ? -17.062 3.127 10.789 1 84.06 202 ASN A CA 1
ATOM 1540 C C . ASN A 1 202 ? -15.781 3.336 9.992 1 84.06 202 ASN A C 1
ATOM 1542 O O . ASN A 1 202 ? -15.75 4.121 9.039 1 84.06 202 ASN A O 1
ATOM 1546 N N . ASP A 1 203 ? -14.805 2.598 10.406 1 89.31 203 ASP A N 1
ATOM 1547 C CA . ASP A 1 203 ? -13.5 2.812 9.781 1 89.31 203 ASP A CA 1
ATOM 1548 C C . ASP A 1 203 ? -13.289 1.848 8.617 1 89.31 203 ASP A C 1
ATOM 1550 O O . ASP A 1 203 ? -13.922 0.792 8.555 1 89.31 203 ASP A O 1
ATOM 1554 N N . THR A 1 204 ? -12.531 2.258 7.711 1 92.19 204 THR A N 1
ATOM 1555 C CA . THR A 1 204 ? -12.016 1.33 6.711 1 92.19 204 THR A CA 1
ATOM 1556 C C . THR A 1 204 ? -11.156 0.249 7.363 1 92.19 204 THR A C 1
ATOM 1558 O O . THR A 1 204 ? -10.375 0.535 8.273 1 92.19 204 THR A O 1
ATOM 1561 N N . VAL A 1 205 ? -11.344 -0.981 6.891 1 92.06 205 VAL A N 1
ATOM 1562 C CA . VAL A 1 205 ? -10.531 -2.078 7.41 1 92.06 205 VAL A CA 1
ATOM 1563 C C . VAL A 1 205 ? -9.055 -1.784 7.176 1 92.06 205 VAL A C 1
ATOM 1565 O O . VAL A 1 205 ? -8.664 -1.354 6.09 1 92.06 205 VAL A O 1
ATOM 1568 N N . ASP A 1 206 ? -8.227 -2.072 8.156 1 89.31 206 ASP A N 1
ATOM 1569 C CA . ASP A 1 206 ? -6.832 -1.651 8.172 1 89.31 206 ASP A CA 1
ATOM 1570 C C . ASP A 1 206 ? -6.094 -2.143 6.926 1 89.31 206 ASP A C 1
ATOM 1572 O O . ASP A 1 206 ? -5.391 -1.371 6.27 1 89.31 206 ASP A O 1
ATOM 1576 N N . VAL A 1 207 ? -6.281 -3.41 6.566 1 90.94 207 VAL A N 1
ATOM 1577 C CA . VAL A 1 207 ? -5.531 -4 5.461 1 90.94 207 VAL A CA 1
ATOM 1578 C C . VAL A 1 207 ? -5.957 -3.355 4.145 1 90.94 207 VAL A C 1
ATOM 1580 O O . VAL A 1 207 ? -5.148 -3.23 3.219 1 90.94 207 VAL A O 1
ATOM 1583 N N . ILE A 1 208 ? -7.164 -2.883 4.086 1 93 208 ILE A N 1
ATOM 1584 C CA . ILE A 1 208 ? -7.66 -2.215 2.891 1 93 208 ILE A CA 1
ATOM 1585 C C . ILE A 1 208 ? -7.199 -0.758 2.883 1 93 208 ILE A C 1
ATOM 1587 O O . ILE A 1 208 ? -6.832 -0.223 1.835 1 93 208 ILE A O 1
ATOM 1591 N N . HIS A 1 209 ? -7.258 -0.156 4.055 1 92.62 209 HIS A N 1
ATOM 1592 C CA . HIS A 1 209 ? -6.785 1.22 4.18 1 92.62 209 HIS A CA 1
ATOM 1593 C C . HIS A 1 209 ? -5.352 1.358 3.684 1 92.62 209 HIS A C 1
ATOM 1595 O O . HIS A 1 209 ? -5.02 2.318 2.986 1 92.62 209 HIS A O 1
ATOM 1601 N N . ARG A 1 210 ? -4.547 0.425 3.932 1 92.06 210 ARG A N 1
ATOM 1602 C CA . ARG A 1 210 ? -3.139 0.445 3.543 1 92.06 210 ARG A CA 1
ATOM 1603 C C . ARG A 1 210 ? -2.986 0.334 2.029 1 92.06 210 ARG A C 1
ATOM 1605 O O . ARG A 1 210 ? -1.998 0.806 1.465 1 92.06 210 ARG A O 1
ATOM 1612 N N . GLN A 1 211 ? -3.904 -0.302 1.424 1 93.06 211 GLN A N 1
ATOM 1613 C CA . GLN A 1 211 ? -3.859 -0.424 -0.03 1 93.06 211 GLN A CA 1
ATOM 1614 C C . GLN A 1 211 ? -4.309 0.87 -0.704 1 93.06 211 GLN A C 1
ATOM 1616 O O . GLN A 1 211 ? -3.799 1.229 -1.769 1 93.06 211 GLN A O 1
ATOM 1621 N N . LEU A 1 212 ? -5.23 1.591 -0.069 1 92.69 212 LEU A N 1
ATOM 1622 C CA . LEU A 1 212 ? -5.75 2.842 -0.612 1 92.69 212 LEU A CA 1
ATOM 1623 C C . LEU A 1 212 ? -4.746 3.975 -0.426 1 92.69 212 LEU A C 1
ATOM 1625 O O . LEU A 1 212 ? -4.613 4.84 -1.294 1 92.69 212 LEU A O 1
ATOM 1629 N N . TYR A 1 213 ? -4.141 3.916 0.717 1 94 213 TYR A N 1
ATOM 1630 C CA . TYR A 1 213 ? -3.221 4.98 1.104 1 94 213 TYR A CA 1
ATOM 1631 C C . TYR A 1 213 ? -1.907 4.41 1.621 1 94 213 TYR A C 1
ATOM 1633 O O . TYR A 1 213 ? -1.62 4.477 2.818 1 94 213 TYR A O 1
ATOM 1641 N N . PRO A 1 214 ? -1.088 3.977 0.725 1 92.81 214 PRO A N 1
ATOM 1642 C CA . PRO A 1 214 ? 0.152 3.322 1.15 1 92.81 214 PRO A CA 1
ATOM 1643 C C . PRO A 1 214 ? 1.162 4.301 1.745 1 92.81 214 PRO A C 1
ATOM 1645 O O . PRO A 1 214 ? 1.312 5.418 1.245 1 92.81 214 PRO A O 1
ATOM 1648 N N . ALA A 1 215 ? 1.777 3.916 2.807 1 92 215 ALA A N 1
ATOM 1649 C CA . ALA A 1 215 ? 2.854 4.656 3.461 1 92 215 ALA A CA 1
ATOM 1650 C C . ALA A 1 215 ? 3.885 3.705 4.062 1 92 215 ALA A C 1
ATOM 1652 O O . ALA A 1 215 ? 3.59 2.531 4.309 1 92 215 ALA A O 1
ATOM 1653 N N . ALA A 1 216 ? 5.027 4.148 4.375 1 90.31 216 ALA A N 1
ATOM 1654 C CA . ALA A 1 216 ? 6.113 3.301 4.859 1 90.31 216 ALA A CA 1
ATOM 1655 C C . ALA A 1 216 ? 5.879 2.881 6.309 1 90.31 216 ALA A C 1
ATOM 1657 O O . ALA A 1 216 ? 6.16 1.741 6.684 1 90.31 216 ALA A O 1
ATOM 1658 N N . GLU A 1 217 ? 5.41 3.664 7.176 1 87.56 217 GLU A N 1
ATOM 1659 C CA . GLU A 1 217 ? 5.328 3.441 8.617 1 87.56 217 GLU A CA 1
ATOM 1660 C C . GLU A 1 217 ? 4.039 2.719 8.992 1 87.56 217 GLU A C 1
ATOM 1662 O O . GLU A 1 217 ? 3.934 2.154 10.086 1 87.56 217 GLU A O 1
ATOM 1667 N N . ASP A 1 218 ? 3.109 2.646 8.188 1 80.5 218 ASP A N 1
ATOM 1668 C CA . ASP A 1 218 ? 1.839 1.964 8.406 1 80.5 218 ASP A CA 1
ATOM 1669 C C . ASP A 1 218 ? 1.171 2.441 9.695 1 80.5 218 ASP A C 1
ATOM 1671 O O . ASP A 1 218 ? 0.74 1.628 10.516 1 80.5 218 ASP A O 1
ATOM 1675 N N . VAL A 1 219 ? 1.262 3.697 10.031 1 85.94 219 VAL A N 1
ATOM 1676 C CA . VAL A 1 219 ? 0.57 4.367 11.125 1 85.94 219 VAL A CA 1
ATOM 1677 C C . VAL A 1 219 ? -0.525 5.273 10.57 1 85.94 219 VAL A C 1
ATOM 1679 O O . VAL A 1 219 ? -0.247 6.188 9.789 1 85.94 219 VAL A O 1
ATOM 1682 N N . LYS A 1 220 ? -1.684 4.965 10.969 1 86 220 LYS A N 1
ATOM 1683 C CA . LYS A 1 220 ? -2.848 5.633 10.391 1 86 220 LYS A CA 1
ATOM 1684 C C . LYS A 1 220 ? -2.744 7.148 10.555 1 86 220 LYS A C 1
ATOM 1686 O O . LYS A 1 220 ? -3.047 7.898 9.625 1 86 220 LYS A O 1
ATOM 1691 N N . PHE A 1 221 ? -2.299 7.605 11.773 1 86.5 221 PHE A N 1
ATOM 1692 C CA . PHE A 1 221 ? -2.166 9.031 12.047 1 86.5 221 PHE A CA 1
ATOM 1693 C C . PHE A 1 221 ? -1.209 9.688 11.055 1 86.5 221 PHE A C 1
ATOM 1695 O O . PHE A 1 221 ? -1.469 10.789 10.57 1 86.5 221 PHE A O 1
ATOM 1702 N N . CYS A 1 222 ? -0.139 9.047 10.727 1 91 222 CYS A N 1
ATOM 1703 C CA . CYS A 1 222 ? 0.848 9.562 9.781 1 91 222 CYS A CA 1
ATOM 1704 C C . CYS A 1 222 ? 0.295 9.562 8.359 1 91 222 CYS A C 1
ATOM 1706 O O . CYS A 1 222 ? 0.451 10.539 7.633 1 91 222 CYS A O 1
ATOM 1708 N N . THR A 1 223 ? -0.384 8.492 8.07 1 92.44 223 THR A N 1
ATOM 1709 C CA . THR A 1 223 ? -0.974 8.359 6.742 1 92.44 223 THR A CA 1
ATOM 1710 C C . THR A 1 223 ? -2.027 9.438 6.504 1 92.44 223 THR A C 1
ATOM 1712 O O . THR A 1 223 ? -2.094 10.023 5.422 1 92.44 223 THR A O 1
ATOM 1715 N N . ASP A 1 224 ? -2.828 9.719 7.484 1 92.69 224 ASP A N 1
ATOM 1716 C CA . ASP A 1 224 ? -3.881 10.719 7.379 1 92.69 224 ASP A CA 1
ATOM 1717 C C . ASP A 1 224 ? -3.293 12.109 7.137 1 92.69 224 ASP A C 1
ATOM 1719 O O . ASP A 1 224 ? -3.764 12.844 6.266 1 92.69 224 ASP A O 1
ATOM 1723 N N . ALA A 1 225 ? -2.297 12.43 7.91 1 94.75 225 ALA A N 1
ATOM 1724 C CA . ALA A 1 225 ? -1.658 13.727 7.754 1 94.75 225 ALA A CA 1
ATOM 1725 C C . ALA A 1 225 ? -1.039 13.875 6.367 1 94.75 225 ALA A C 1
ATOM 1727 O O . ALA A 1 225 ? -1.104 14.945 5.762 1 94.75 225 ALA A O 1
ATOM 1728 N N . LYS A 1 226 ? -0.475 12.844 5.887 1 96.38 226 LYS A N 1
ATOM 1729 C CA . LYS A 1 226 ? 0.186 12.891 4.586 1 96.38 226 LYS A CA 1
ATOM 1730 C C . LYS A 1 226 ? -0.833 12.953 3.451 1 96.38 226 LYS A C 1
ATOM 1732 O O . LYS A 1 226 ? -0.785 13.859 2.615 1 96.38 226 LYS A O 1
ATOM 1737 N N . TYR A 1 227 ? -1.804 12.094 3.432 1 96.69 227 TYR A N 1
ATOM 1738 C CA . TYR A 1 227 ? -2.688 11.93 2.285 1 96.69 227 TYR A CA 1
ATOM 1739 C C . TYR A 1 227 ? -3.807 12.961 2.299 1 96.69 227 TYR A C 1
ATOM 1741 O O . TYR A 1 227 ? -4.262 13.406 1.243 1 96.69 227 TYR A O 1
ATOM 1749 N N . TYR A 1 228 ? -4.289 13.312 3.436 1 97 228 TYR A N 1
ATOM 1750 C CA . TYR A 1 228 ? -5.473 14.172 3.471 1 97 228 TYR A CA 1
ATOM 1751 C C . TYR A 1 228 ? -5.078 15.641 3.582 1 97 228 TYR A C 1
ATOM 1753 O O . TYR A 1 228 ? -5.906 16.531 3.352 1 97 228 TYR A O 1
ATOM 1761 N N . PHE A 1 229 ? -3.814 15.867 3.947 1 97.75 229 PHE A N 1
ATOM 1762 C CA . PHE A 1 229 ? -3.387 17.25 4.145 1 97.75 229 PHE A CA 1
ATOM 1763 C C . PHE A 1 229 ? -2.285 17.625 3.158 1 97.75 229 PHE A C 1
ATOM 1765 O O . PHE A 1 229 ? -2.555 18.219 2.119 1 97.75 229 PHE A O 1
ATOM 1772 N N . VAL A 1 230 ? -1.127 17.078 3.256 1 98.44 230 VAL A N 1
ATOM 1773 C CA . VAL A 1 230 ? -0.002 17.516 2.438 1 98.44 230 VAL A CA 1
ATOM 1774 C C . VAL A 1 230 ? -0.204 17.062 0.994 1 98.44 230 VAL A C 1
ATOM 1776 O O . VAL A 1 230 ? -0.192 17.891 0.072 1 98.44 230 VAL A O 1
ATOM 1779 N N . LEU A 1 231 ? -0.435 15.766 0.83 1 97.75 231 LEU A N 1
ATOM 1780 C CA . LEU A 1 231 ? -0.748 15.266 -0.505 1 97.75 231 LEU A CA 1
ATOM 1781 C C . LEU A 1 231 ? -2.117 15.758 -0.962 1 97.75 231 LEU A C 1
ATOM 1783 O O . LEU A 1 231 ? -2.367 15.891 -2.162 1 97.75 231 LEU A O 1
ATOM 1787 N N . GLY A 1 232 ? -2.926 16.078 0.024 1 97.31 232 GLY A N 1
ATOM 1788 C CA . GLY A 1 232 ? -4.289 16.5 -0.239 1 97.31 232 GLY A CA 1
ATOM 1789 C C . GLY A 1 232 ? -4.387 17.953 -0.676 1 97.31 232 GLY A C 1
ATOM 1790 O O . GLY A 1 232 ? -5.449 18.406 -1.115 1 97.31 232 GLY A O 1
ATOM 1791 N N . ALA A 1 233 ? -3.291 18.625 -0.623 1 97.75 233 ALA A N 1
ATOM 1792 C CA . ALA A 1 233 ? -3.312 20.031 -1.023 1 97.75 233 ALA A CA 1
ATOM 1793 C C . ALA A 1 233 ? -3.465 20.172 -2.535 1 97.75 233 ALA A C 1
ATOM 1795 O O . ALA A 1 233 ? -3.865 21.219 -3.031 1 97.75 233 ALA A O 1
ATOM 1796 N N . ILE A 1 234 ? -3.135 19.125 -3.242 1 96.06 234 ILE A N 1
ATOM 1797 C CA . ILE A 1 234 ? -3.373 19.094 -4.68 1 96.06 234 ILE A CA 1
ATOM 1798 C C . ILE A 1 234 ? -3.875 17.719 -5.09 1 96.06 234 ILE A C 1
ATOM 1800 O O . ILE A 1 234 ? -3.791 16.766 -4.309 1 96.06 234 ILE A O 1
ATOM 1804 N N . HIS A 1 235 ? -4.438 17.641 -6.273 1 96.19 235 HIS A N 1
ATOM 1805 C CA . HIS A 1 235 ? -4.883 16.375 -6.809 1 96.19 235 HIS A CA 1
ATOM 1806 C C . HIS A 1 235 ? -3.699 15.484 -7.191 1 96.19 235 HIS A C 1
ATOM 1808 O O . HIS A 1 235 ? -2.57 15.969 -7.301 1 96.19 235 HIS A O 1
ATOM 1814 N N . SER A 1 236 ? -3.951 14.195 -7.281 1 94.69 236 SER A N 1
ATOM 1815 C CA . SER A 1 236 ? -2.92 13.266 -7.719 1 94.69 236 SER A CA 1
ATOM 1816 C C . SER A 1 236 ? -2.654 13.391 -9.211 1 94.69 236 SER A C 1
ATOM 1818 O O . SER A 1 236 ? -3.586 13.336 -10.023 1 94.69 236 SER A O 1
ATOM 1820 N N . ASP A 1 237 ? -1.439 13.625 -9.5 1 92 237 ASP A N 1
ATOM 1821 C CA . ASP A 1 237 ? -0.937 13.719 -10.867 1 92 237 ASP A CA 1
ATOM 1822 C C . ASP A 1 237 ? 0.368 12.938 -11.023 1 92 237 ASP A C 1
ATOM 1824 O O . ASP A 1 237 ? 1.379 13.281 -10.406 1 92 237 ASP A O 1
ATOM 1828 N N . PRO A 1 238 ? 0.4 11.945 -11.93 1 85.5 238 PRO A N 1
ATOM 1829 C CA . PRO A 1 238 ? 1.581 11.094 -12.07 1 85.5 238 PRO A CA 1
ATOM 1830 C C . PRO A 1 238 ? 2.861 11.891 -12.312 1 85.5 238 PRO A C 1
ATOM 1832 O O . PRO A 1 238 ? 3.947 11.453 -11.922 1 85.5 238 PRO A O 1
ATOM 1835 N N . ALA A 1 239 ? 2.736 13.008 -12.906 1 87.44 239 ALA A N 1
ATOM 1836 C CA . ALA A 1 239 ? 3.912 13.812 -13.219 1 87.44 239 ALA A CA 1
ATOM 1837 C C . ALA A 1 239 ? 4.504 14.43 -11.953 1 87.44 239 ALA A C 1
ATOM 1839 O O . ALA A 1 239 ? 5.684 14.781 -11.922 1 87.44 239 ALA A O 1
ATOM 1840 N N . HIS A 1 240 ? 3.709 14.523 -10.859 1 92.06 240 HIS A N 1
ATOM 1841 C CA . HIS A 1 240 ? 4.176 15.242 -9.68 1 92.06 240 HIS A CA 1
ATOM 1842 C C . HIS A 1 240 ? 4.086 14.375 -8.43 1 92.06 240 HIS A C 1
ATOM 1844 O O . HIS A 1 240 ? 4.562 14.766 -7.359 1 92.06 240 HIS A O 1
ATOM 1850 N N . ASP A 1 241 ? 3.541 13.219 -8.523 1 94.06 241 ASP A N 1
ATOM 1851 C CA . ASP A 1 241 ? 3.236 12.406 -7.348 1 94.06 241 ASP A CA 1
ATOM 1852 C C . ASP A 1 241 ? 4.504 12.078 -6.562 1 94.06 241 ASP A C 1
ATOM 1854 O O . ASP A 1 241 ? 4.48 12.023 -5.332 1 94.06 241 ASP A O 1
ATOM 1858 N N . GLY A 1 242 ? 5.582 11.852 -7.297 1 95.75 242 GLY A N 1
ATOM 1859 C CA . GLY A 1 242 ? 6.836 11.57 -6.609 1 95.75 242 GLY A CA 1
ATOM 1860 C C . GLY A 1 242 ? 7.352 12.75 -5.809 1 95.75 242 GLY A C 1
ATOM 1861 O O . GLY A 1 242 ? 7.793 12.594 -4.668 1 95.75 242 GLY A O 1
ATOM 1862 N N . LEU A 1 243 ? 7.273 13.883 -6.406 1 97.38 243 LEU A N 1
ATOM 1863 C CA . LEU A 1 243 ? 7.723 15.109 -5.742 1 97.38 243 LEU A CA 1
ATOM 1864 C C . LEU A 1 243 ? 6.852 15.422 -4.535 1 97.38 243 LEU A C 1
ATOM 1866 O O . LEU A 1 243 ? 7.363 15.742 -3.461 1 97.38 243 LEU A O 1
ATOM 1870 N N . ILE A 1 244 ? 5.551 15.305 -4.688 1 97.94 244 ILE A N 1
ATOM 1871 C CA . ILE A 1 244 ? 4.613 15.641 -3.621 1 97.94 244 ILE A CA 1
ATOM 1872 C C . ILE A 1 244 ? 4.758 14.648 -2.473 1 97.94 244 ILE A C 1
ATOM 1874 O O . ILE A 1 244 ? 4.688 15.023 -1.302 1 97.94 244 ILE A O 1
ATOM 1878 N N . ARG A 1 245 ? 4.965 13.406 -2.814 1 97.75 245 ARG A N 1
ATOM 1879 C CA . ARG A 1 245 ? 5.223 12.406 -1.782 1 97.75 245 ARG A CA 1
ATOM 1880 C C . ARG A 1 245 ? 6.496 12.727 -1.01 1 97.75 245 ARG A C 1
ATOM 1882 O O . ARG A 1 245 ? 6.539 12.594 0.215 1 97.75 245 ARG A O 1
ATOM 1889 N N . ALA A 1 246 ? 7.504 13.117 -1.695 1 98.38 246 ALA A N 1
ATOM 1890 C CA . ALA A 1 246 ? 8.75 13.5 -1.044 1 98.38 246 ALA A CA 1
ATOM 1891 C C . ALA A 1 246 ? 8.539 14.664 -0.085 1 98.38 246 ALA A C 1
ATOM 1893 O O . ALA A 1 246 ? 9.109 14.695 1.007 1 98.38 246 ALA A O 1
ATOM 1894 N N . ILE A 1 247 ? 7.734 15.609 -0.496 1 98.5 247 ILE A N 1
ATOM 1895 C CA . ILE A 1 247 ? 7.422 16.75 0.356 1 98.5 247 ILE A CA 1
ATOM 1896 C C . ILE A 1 247 ? 6.758 16.266 1.644 1 98.5 247 ILE A C 1
ATOM 1898 O O . ILE A 1 247 ? 7.141 16.688 2.74 1 98.5 247 ILE A O 1
ATOM 1902 N N . ALA A 1 248 ? 5.816 15.391 1.511 1 98.25 248 ALA A N 1
ATOM 1903 C CA . ALA A 1 248 ? 5.109 14.867 2.676 1 98.25 248 ALA A CA 1
ATOM 1904 C C . ALA A 1 248 ? 6.059 14.102 3.594 1 98.25 248 ALA A C 1
ATOM 1906 O O . ALA A 1 248 ? 6.035 14.289 4.812 1 98.25 248 ALA A O 1
ATOM 1907 N N . ASP A 1 249 ? 6.906 13.258 3.01 1 97.69 249 ASP A N 1
ATOM 1908 C CA . ASP A 1 249 ? 7.82 12.43 3.797 1 97.69 249 ASP A CA 1
ATOM 1909 C C . ASP A 1 249 ? 8.891 13.289 4.469 1 97.69 249 ASP A C 1
ATOM 1911 O O . ASP A 1 249 ? 9.375 12.953 5.555 1 97.69 249 ASP A O 1
ATOM 1915 N N . ALA A 1 250 ? 9.234 14.383 3.844 1 98.19 250 ALA A N 1
ATOM 1916 C CA . ALA A 1 250 ? 10.227 15.273 4.426 1 98.19 250 ALA A CA 1
ATOM 1917 C C . ALA A 1 250 ? 9.727 15.891 5.73 1 98.19 250 ALA A C 1
ATOM 1919 O O . ALA A 1 250 ? 10.516 16.359 6.543 1 98.19 250 ALA A O 1
ATOM 1920 N N . GLY A 1 251 ? 8.398 15.875 5.918 1 97.12 251 GLY A N 1
ATOM 1921 C CA . GLY A 1 251 ? 7.805 16.406 7.137 1 97.12 251 GLY A CA 1
ATOM 1922 C C . GLY A 1 251 ? 7.68 15.359 8.234 1 97.12 251 GLY A C 1
ATOM 1923 O O . GLY A 1 251 ? 6.973 15.578 9.219 1 97.12 251 GLY A O 1
ATOM 1924 N N . ASN A 1 252 ? 8.367 14.219 8.141 1 96.81 252 ASN A N 1
ATOM 1925 C CA . ASN A 1 252 ? 8.227 13.109 9.078 1 96.81 252 ASN A CA 1
ATOM 1926 C C . ASN A 1 252 ? 8.633 13.516 10.492 1 96.81 252 ASN A C 1
ATOM 1928 O O . ASN A 1 252 ? 8.117 12.977 11.469 1 96.81 252 ASN A O 1
ATOM 1932 N N . ASP A 1 253 ? 9.539 14.43 10.656 1 95.81 253 ASP A N 1
ATOM 1933 C CA . ASP A 1 253 ? 9.945 14.852 11.992 1 95.81 253 ASP A CA 1
ATOM 1934 C C . ASP A 1 253 ? 8.781 15.508 12.734 1 95.81 253 ASP A C 1
ATOM 1936 O O . ASP A 1 253 ? 8.719 15.469 13.961 1 95.81 253 ASP A O 1
ATOM 1940 N N . ILE A 1 254 ? 7.875 16.125 12 1 94.62 254 ILE A N 1
ATOM 1941 C CA . ILE A 1 254 ? 6.66 16.656 12.609 1 94.62 254 ILE A CA 1
ATOM 1942 C C . ILE A 1 254 ? 5.828 15.516 13.188 1 94.62 254 ILE A C 1
ATOM 1944 O O . ILE A 1 254 ? 5.332 15.609 14.312 1 94.62 254 ILE A O 1
ATOM 1948 N N . LEU A 1 255 ? 5.773 14.469 12.484 1 92.62 255 LEU A N 1
ATOM 1949 C CA . LEU A 1 255 ? 5.023 13.297 12.914 1 92.62 255 LEU A CA 1
ATOM 1950 C C . LEU A 1 255 ? 5.727 12.594 14.07 1 92.62 255 LEU A C 1
ATOM 1952 O O . LEU A 1 255 ? 5.07 12.102 14.992 1 92.62 255 LEU A O 1
ATOM 1956 N N . VAL A 1 256 ? 6.992 12.555 14.016 1 93 256 VAL A N 1
ATOM 1957 C CA . VAL A 1 256 ? 7.773 11.969 15.102 1 93 256 VAL A CA 1
ATOM 1958 C C . VAL A 1 256 ? 7.527 12.75 16.391 1 93 256 VAL A C 1
ATOM 1960 O O . VAL A 1 256 ? 7.32 12.156 17.453 1 93 256 VAL A O 1
ATOM 1963 N N . ALA A 1 257 ? 7.504 13.992 16.297 1 90.38 257 ALA A N 1
ATOM 1964 C CA . ALA A 1 257 ? 7.309 14.828 17.469 1 90.38 257 ALA A CA 1
ATOM 1965 C C . ALA A 1 257 ? 5.926 14.609 18.078 1 90.38 257 ALA A C 1
ATOM 1967 O O . ALA A 1 257 ? 5.758 14.656 19.297 1 90.38 257 ALA A O 1
ATOM 1968 N N . ASP A 1 258 ? 4.957 14.391 17.266 1 81.69 258 ASP A N 1
ATOM 1969 C CA . ASP A 1 258 ? 3.576 14.234 17.719 1 81.69 258 ASP A CA 1
ATOM 1970 C C . ASP A 1 258 ? 3.32 12.812 18.219 1 81.69 258 ASP A C 1
ATOM 1972 O O . ASP A 1 258 ? 2.449 12.602 19.062 1 81.69 258 ASP A O 1
ATOM 1976 N N . TYR A 1 259 ? 4.121 11.828 17.75 1 78.81 259 TYR A N 1
ATOM 1977 C CA . TYR A 1 259 ? 3.725 10.438 17.938 1 78.81 259 TYR A CA 1
ATOM 1978 C C . TYR A 1 259 ? 4.824 9.648 18.641 1 78.81 259 TYR A C 1
ATOM 1980 O O . TYR A 1 259 ? 4.613 8.492 19.031 1 78.81 259 TYR A O 1
ATOM 1988 N N . CYS A 1 260 ? 5.891 10.133 18.938 1 80.56 260 CYS A N 1
ATOM 1989 C CA . CYS A 1 260 ? 7.078 9.398 19.359 1 80.56 260 CYS A CA 1
ATOM 1990 C C . CYS A 1 260 ? 6.824 8.664 20.672 1 80.56 260 CYS A C 1
ATOM 1992 O O . CYS A 1 260 ? 7.41 7.609 20.922 1 80.56 260 CYS A O 1
ATOM 1994 N N . GLU A 1 261 ? 5.945 9.125 21.453 1 79.62 261 GLU A N 1
ATOM 1995 C CA . GLU A 1 261 ? 5.734 8.523 22.766 1 79.62 261 GLU A CA 1
ATOM 1996 C C . GLU A 1 261 ? 5.012 7.184 22.641 1 79.62 261 GLU A C 1
ATOM 1998 O O . GLU A 1 261 ? 5.141 6.328 23.531 1 79.62 261 GLU A O 1
ATOM 2003 N N . VAL A 1 262 ? 4.34 6.984 21.609 1 78.75 262 VAL A N 1
ATOM 2004 C CA . VAL A 1 262 ? 3.562 5.758 21.469 1 78.75 262 VAL A CA 1
ATOM 2005 C C . VAL A 1 262 ? 4.129 4.914 20.328 1 78.75 262 VAL A C 1
ATOM 2007 O O . VAL A 1 262 ? 3.791 3.736 20.188 1 78.75 262 VAL A O 1
ATOM 2010 N N . ALA A 1 263 ? 5.043 5.457 19.594 1 84.75 263 ALA A N 1
ATOM 2011 C CA . ALA A 1 263 ? 5.613 4.73 18.469 1 84.75 263 ALA A CA 1
ATOM 2012 C C . ALA A 1 263 ? 6.66 3.725 18.922 1 84.75 263 ALA A C 1
ATOM 2014 O O . ALA A 1 263 ? 7.453 4.016 19.828 1 84.75 263 ALA A O 1
ATOM 2015 N N . ASP A 1 264 ? 6.664 2.574 18.375 1 88.81 264 ASP A N 1
ATOM 2016 C CA . ASP A 1 264 ? 7.734 1.626 18.672 1 88.81 264 ASP A CA 1
ATOM 2017 C C . ASP A 1 264 ? 9.023 2.012 17.938 1 88.81 264 ASP A C 1
ATOM 2019 O O . ASP A 1 264 ? 9.008 2.848 17.031 1 88.81 264 ASP A O 1
ATOM 2023 N N . GLU A 1 265 ? 10.047 1.418 18.312 1 91.62 265 GLU A N 1
ATOM 2024 C CA . GLU A 1 265 ? 11.375 1.77 17.828 1 91.62 265 GLU A CA 1
ATOM 2025 C C . GLU A 1 265 ? 11.477 1.557 16.312 1 91.62 265 GLU A C 1
ATOM 2027 O O . GLU A 1 265 ? 12.094 2.359 15.609 1 91.62 265 GLU A O 1
ATOM 2032 N N . ALA A 1 266 ? 10.93 0.531 15.812 1 91.12 266 ALA A N 1
ATOM 2033 C CA . ALA A 1 266 ? 11.008 0.224 14.391 1 91.12 266 ALA A CA 1
ATOM 2034 C C . ALA A 1 266 ? 10.281 1.283 13.562 1 91.12 266 ALA A C 1
ATOM 2036 O O . ALA A 1 266 ? 10.781 1.71 12.516 1 91.12 266 ALA A O 1
ATOM 2037 N N . THR A 1 267 ? 9.133 1.646 14.062 1 91.62 267 THR A N 1
ATOM 2038 C CA . THR A 1 267 ? 8.359 2.674 13.375 1 91.62 267 THR A CA 1
ATOM 2039 C C . THR A 1 267 ? 9.086 4.012 13.398 1 91.62 267 THR A C 1
ATOM 2041 O O . THR A 1 267 ? 9.117 4.727 12.391 1 91.62 267 THR A O 1
ATOM 2044 N N . LEU A 1 268 ? 9.602 4.352 14.508 1 94.5 268 LEU A N 1
ATOM 2045 C CA . LEU A 1 268 ? 10.367 5.586 14.625 1 94.5 268 LEU A CA 1
ATOM 2046 C C . LEU A 1 268 ? 11.539 5.602 13.648 1 94.5 268 LEU A C 1
ATOM 2048 O O . LEU A 1 268 ? 11.781 6.609 12.984 1 94.5 268 LEU A O 1
ATOM 2052 N N . LYS A 1 269 ? 12.219 4.5 13.547 1 94.38 269 LYS A N 1
ATOM 2053 C CA . LYS A 1 269 ? 13.375 4.395 12.656 1 94.38 269 LYS A CA 1
ATOM 2054 C C . LYS A 1 269 ? 12.961 4.574 11.195 1 94.38 269 LYS A C 1
ATOM 2056 O O . LYS A 1 269 ? 13.656 5.246 10.43 1 94.38 269 LYS A O 1
ATOM 2061 N N . VAL A 1 270 ? 11.898 3.996 10.828 1 94.69 270 VAL A N 1
ATOM 2062 C CA . VAL A 1 270 ? 11.391 4.117 9.461 1 94.69 270 VAL A CA 1
ATOM 2063 C C . VAL A 1 270 ? 11.055 5.578 9.164 1 94.69 270 VAL A C 1
ATOM 2065 O O . VAL A 1 270 ? 11.398 6.098 8.102 1 94.69 270 VAL A O 1
ATOM 2068 N N . LEU A 1 271 ? 10.398 6.23 10.078 1 96.06 271 LEU A N 1
ATOM 2069 C CA . LEU A 1 271 ? 10.039 7.637 9.906 1 96.06 271 LEU A CA 1
ATOM 2070 C C . LEU A 1 271 ? 11.297 8.492 9.758 1 96.06 271 LEU A C 1
ATOM 2072 O O . LEU A 1 271 ? 11.352 9.367 8.891 1 96.06 271 LEU A O 1
ATOM 2076 N N . GLN A 1 272 ? 12.219 8.219 10.555 1 96.44 272 GLN A N 1
ATOM 2077 C CA . GLN A 1 272 ? 13.469 8.969 10.523 1 96.44 272 GLN A CA 1
ATOM 2078 C C . GLN A 1 272 ? 14.195 8.766 9.195 1 96.44 272 GLN A C 1
ATOM 2080 O O . GLN A 1 272 ? 14.594 9.734 8.547 1 96.44 272 GLN A O 1
ATOM 2085 N N . GLN A 1 273 ? 14.312 7.562 8.781 1 96.06 273 GLN A N 1
ATOM 2086 C CA . GLN A 1 273 ? 15.102 7.23 7.598 1 96.06 273 GLN A CA 1
ATOM 2087 C C . GLN A 1 273 ? 14.398 7.703 6.328 1 96.06 273 GLN A C 1
ATOM 2089 O O . GLN A 1 273 ? 15.039 8.242 5.422 1 96.06 273 GLN A O 1
ATOM 2094 N N . THR A 1 274 ? 13.148 7.465 6.246 1 97.25 274 THR A N 1
ATOM 2095 C CA . THR A 1 274 ? 12.422 7.902 5.062 1 97.25 274 THR A CA 1
ATOM 2096 C C . THR A 1 274 ? 12.359 9.422 4.996 1 97.25 274 THR A C 1
ATOM 2098 O O . THR A 1 274 ? 12.383 10.008 3.91 1 97.25 274 THR A O 1
ATOM 2101 N N . GLY A 1 275 ? 12.227 10.078 6.184 1 97.81 275 GLY A N 1
ATOM 2102 C CA . GLY A 1 275 ? 12.305 11.531 6.211 1 97.81 275 GLY A CA 1
ATOM 2103 C C . GLY A 1 275 ? 13.633 12.062 5.691 1 97.81 275 GLY A C 1
ATOM 2104 O O . GLY A 1 275 ? 13.656 12.984 4.879 1 97.81 275 GLY A O 1
ATOM 2105 N N . ALA A 1 276 ? 14.68 11.453 6.117 1 97.56 276 ALA A N 1
ATOM 2106 C CA . ALA A 1 276 ? 16.016 11.852 5.668 1 97.56 276 ALA A CA 1
ATOM 2107 C C . ALA A 1 276 ? 16.172 11.633 4.168 1 97.56 276 ALA A C 1
ATOM 2109 O O . ALA A 1 276 ? 16.734 12.484 3.469 1 97.56 276 ALA A O 1
ATOM 2110 N N . ALA A 1 277 ? 15.703 10.5 3.721 1 98 277 ALA A N 1
ATOM 2111 C CA . ALA A 1 277 ? 15.75 10.195 2.291 1 98 277 ALA A CA 1
ATOM 2112 C C . ALA A 1 277 ? 15 11.25 1.483 1 98 277 ALA A C 1
ATOM 2114 O O . ALA A 1 277 ? 15.453 11.664 0.417 1 98 277 ALA A O 1
ATOM 2115 N N . ALA A 1 278 ? 13.867 11.641 1.964 1 98.5 278 ALA A N 1
ATOM 2116 C CA . ALA A 1 278 ? 13.023 12.617 1.279 1 98.5 278 ALA A CA 1
ATOM 2117 C C . ALA A 1 278 ? 13.711 13.977 1.209 1 98.5 278 ALA A C 1
ATOM 2119 O O . ALA A 1 278 ? 13.672 14.648 0.173 1 98.5 278 ALA A O 1
ATOM 2120 N N . VAL A 1 279 ? 14.32 14.398 2.277 1 98.44 279 VAL A N 1
ATOM 2121 C CA . VAL A 1 279 ? 15.031 15.672 2.311 1 98.44 279 VAL A CA 1
ATOM 2122 C C . VAL A 1 279 ? 16.156 15.664 1.269 1 98.44 279 VAL A C 1
ATOM 2124 O O . VAL A 1 279 ? 16.297 16.625 0.51 1 98.44 279 VAL A O 1
ATOM 2127 N N . ALA A 1 280 ? 16.891 14.602 1.265 1 98 280 ALA A N 1
ATOM 2128 C CA . ALA A 1 280 ? 17.969 14.469 0.297 1 98 280 ALA A CA 1
ATOM 2129 C C . ALA A 1 280 ? 17.438 14.5 -1.133 1 98 280 ALA A C 1
ATOM 2131 O O . ALA A 1 280 ? 18 15.172 -1.998 1 98 280 ALA A O 1
ATOM 2132 N N . PHE A 1 281 ? 16.438 13.812 -1.405 1 98.31 281 PHE A N 1
ATOM 2133 C CA . PHE A 1 281 ? 15.805 13.773 -2.715 1 98.31 281 PHE A CA 1
ATOM 2134 C C . PHE A 1 281 ? 15.375 15.164 -3.156 1 98.31 281 PHE A C 1
ATOM 2136 O O . PHE A 1 281 ? 15.648 15.578 -4.289 1 98.31 281 PHE A O 1
ATOM 2143 N N . LEU A 1 282 ? 14.656 15.875 -2.238 1 98.44 282 LEU A N 1
ATOM 2144 C CA . LEU A 1 282 ? 14.156 17.203 -2.553 1 98.44 282 LEU A CA 1
ATOM 2145 C C . LEU A 1 282 ? 15.305 18.172 -2.816 1 98.44 282 LEU A C 1
ATOM 2147 O O . LEU A 1 282 ? 15.195 19.062 -3.664 1 98.44 282 LEU A O 1
ATOM 2151 N N . LYS A 1 283 ? 16.375 18.047 -2.094 1 98 283 LYS A N 1
ATOM 2152 C CA . LYS A 1 283 ? 17.531 18.906 -2.35 1 98 283 LYS A CA 1
ATOM 2153 C C . LYS A 1 283 ? 18.078 18.688 -3.756 1 98 283 LYS A C 1
ATOM 2155 O O . LYS A 1 283 ? 18.422 19.641 -4.449 1 98 283 LYS A O 1
ATOM 2160 N N . LEU A 1 284 ? 18.188 17.438 -4.141 1 97.5 284 LEU A N 1
ATOM 2161 C CA . LEU A 1 284 ? 18.625 17.141 -5.504 1 97.5 284 LEU A CA 1
ATOM 2162 C C . LEU A 1 284 ? 17.656 17.719 -6.523 1 97.5 284 LEU A C 1
ATOM 2164 O O . LEU A 1 284 ? 18.062 18.203 -7.578 1 97.5 284 LEU A O 1
ATOM 2168 N N . CYS A 1 285 ? 16.391 17.641 -6.211 1 97.19 285 CYS A N 1
ATOM 2169 C CA . CYS A 1 285 ? 15.375 18.234 -7.082 1 97.19 285 CYS A CA 1
ATOM 2170 C C . CYS A 1 285 ? 15.578 19.734 -7.199 1 97.19 285 CYS A C 1
ATOM 2172 O O . CYS A 1 285 ? 15.391 20.312 -8.273 1 97.19 285 CYS A O 1
ATOM 2174 N N . VAL A 1 286 ? 15.922 20.375 -6.121 1 97.06 286 VAL A N 1
ATOM 2175 C CA . VAL A 1 286 ? 16.188 21.797 -6.133 1 97.06 286 VAL A CA 1
ATOM 2176 C C . VAL A 1 286 ? 17.406 22.094 -7.008 1 97.06 286 VAL A C 1
ATOM 2178 O O . VAL A 1 286 ? 17.359 22.953 -7.891 1 97.06 286 VAL A O 1
ATOM 2181 N N . LEU A 1 287 ? 18.453 21.375 -6.77 1 96.44 287 LEU A N 1
ATOM 2182 C CA . LEU A 1 287 ? 19.703 21.578 -7.5 1 96.44 287 LEU A CA 1
ATOM 2183 C C . LEU A 1 287 ? 19.516 21.312 -8.992 1 96.44 287 LEU A C 1
ATOM 2185 O O . LEU A 1 287 ? 20.203 21.906 -9.82 1 96.44 287 LEU A O 1
ATOM 2189 N N . SER A 1 288 ? 18.578 20.516 -9.312 1 95.19 288 SER A N 1
ATOM 2190 C CA . SER A 1 288 ? 18.328 20.156 -10.703 1 95.19 288 SER A CA 1
ATOM 2191 C C . SER A 1 288 ? 17.266 21.062 -11.32 1 95.19 288 SER A C 1
ATOM 2193 O O . SER A 1 288 ? 16.938 20.922 -12.5 1 95.19 288 SER A O 1
ATOM 2195 N N . GLY A 1 289 ? 16.609 21.906 -10.547 1 93.62 289 GLY A N 1
ATOM 2196 C CA . GLY A 1 289 ? 15.617 22.844 -11.047 1 93.62 289 GLY A CA 1
ATOM 2197 C C . GLY A 1 289 ? 14.219 22.25 -11.094 1 93.62 289 GLY A C 1
ATOM 2198 O O . GLY A 1 289 ? 13.312 22.844 -11.688 1 93.62 289 GLY A O 1
ATOM 2199 N N . LEU A 1 290 ? 14.016 21.094 -10.516 1 94.38 290 LEU A N 1
ATOM 2200 C CA . LEU A 1 290 ? 12.734 20.406 -10.555 1 94.38 290 LEU A CA 1
ATOM 2201 C C . LEU A 1 290 ? 11.828 20.875 -9.422 1 94.38 290 LEU A C 1
ATOM 2203 O O . LEU A 1 290 ? 10.617 20.641 -9.445 1 94.38 290 LEU A O 1
ATOM 2207 N N . PHE A 1 291 ? 12.422 21.5 -8.398 1 96.12 291 PHE A N 1
ATOM 2208 C CA . PHE A 1 291 ? 11.688 21.969 -7.227 1 96.12 291 PHE A CA 1
ATOM 2209 C C . PHE A 1 291 ? 12.172 23.359 -6.801 1 96.12 291 PHE A C 1
ATOM 2211 O O . PHE A 1 291 ? 13.359 23.672 -6.938 1 96.12 291 PHE A O 1
ATOM 2218 N N . SER A 1 292 ? 11.32 24.109 -6.262 1 96.06 292 SER A N 1
ATOM 2219 C CA . SER A 1 292 ? 11.594 25.5 -5.918 1 96.06 292 SER A CA 1
ATOM 2220 C C . SER A 1 292 ? 12.516 25.594 -4.707 1 96.06 292 SER A C 1
ATOM 2222 O O . SER A 1 292 ? 12.242 25 -3.666 1 96.06 292 SER A O 1
ATOM 2224 N N . GLU A 1 293 ? 13.516 26.422 -4.852 1 96.25 293 GLU A N 1
ATOM 2225 C CA . GLU A 1 293 ? 14.414 26.688 -3.729 1 96.25 293 GLU A CA 1
ATOM 2226 C C . GLU A 1 293 ? 13.68 27.422 -2.604 1 96.25 293 GLU A C 1
ATOM 2228 O O . GLU A 1 293 ? 13.906 27.141 -1.425 1 96.25 293 GLU A O 1
ATOM 2233 N N . TRP A 1 294 ? 12.805 28.297 -2.934 1 96.75 294 TRP A N 1
ATOM 2234 C CA . TRP A 1 294 ? 11.992 29.016 -1.955 1 96.75 294 TRP A CA 1
ATOM 2235 C C . TRP A 1 294 ? 11.211 28.047 -1.076 1 96.75 294 TRP A C 1
ATOM 2237 O O . TRP A 1 294 ? 11.211 28.172 0.15 1 96.75 294 TRP A O 1
ATOM 2247 N N . ALA A 1 295 ? 10.547 27.125 -1.751 1 97.5 295 ALA A N 1
ATOM 2248 C CA . ALA A 1 295 ? 9.727 26.156 -1.017 1 97.5 295 ALA A CA 1
ATOM 2249 C C . ALA A 1 295 ? 10.594 25.266 -0.125 1 97.5 295 ALA A C 1
ATOM 2251 O O . ALA A 1 295 ? 10.273 25.047 1.043 1 97.5 295 ALA A O 1
ATOM 2252 N N . PHE A 1 296 ? 11.734 24.859 -0.674 1 97.75 296 PHE A N 1
ATOM 2253 C CA . PHE A 1 296 ? 12.617 23.953 0.058 1 97.75 296 PHE A CA 1
ATOM 2254 C C . PHE A 1 296 ? 13.188 24.641 1.294 1 97.75 296 PHE A C 1
ATOM 2256 O O . PHE A 1 296 ? 13.156 24.078 2.391 1 97.75 296 PHE A O 1
ATOM 2263 N N . ASP A 1 297 ? 13.68 25.812 1.157 1 97.62 297 ASP A N 1
ATOM 2264 C CA . ASP A 1 297 ? 14.305 26.531 2.258 1 97.62 297 ASP A CA 1
ATOM 2265 C C . ASP A 1 297 ? 13.312 26.797 3.381 1 97.62 297 ASP A C 1
ATOM 2267 O O . ASP A 1 297 ? 13.641 26.672 4.559 1 97.62 297 ASP A O 1
ATOM 2271 N N . ASN A 1 298 ? 12.125 27.188 3.025 1 97.94 298 ASN A N 1
ATOM 2272 C CA . ASN A 1 298 ? 11.109 27.422 4.047 1 97.94 298 ASN A CA 1
ATOM 2273 C C . ASN A 1 298 ? 10.695 26.109 4.73 1 97.94 298 ASN A C 1
ATOM 2275 O O . ASN A 1 298 ? 10.422 26.094 5.93 1 97.94 298 ASN A O 1
ATOM 2279 N N . MET A 1 299 ? 10.641 25.016 3.961 1 97.94 299 MET A N 1
ATOM 2280 C CA . MET A 1 299 ? 10.344 23.719 4.551 1 97.94 299 MET A CA 1
ATOM 2281 C C . MET A 1 299 ? 11.383 23.344 5.602 1 97.94 299 MET A C 1
ATOM 2283 O O . MET A 1 299 ? 11.039 22.922 6.703 1 97.94 299 MET A O 1
ATOM 2287 N N . MET A 1 300 ? 12.617 23.531 5.246 1 97.44 300 MET A N 1
ATOM 2288 C CA . MET A 1 300 ? 13.703 23.172 6.152 1 97.44 300 MET A CA 1
ATOM 2289 C C . MET A 1 300 ? 13.68 24.047 7.406 1 97.44 300 MET A C 1
ATOM 2291 O O . MET A 1 300 ? 13.812 23.531 8.523 1 97.44 300 MET A O 1
ATOM 2295 N N . ALA A 1 301 ? 13.469 25.297 7.188 1 97.69 301 ALA A N 1
ATOM 2296 C CA . ALA A 1 301 ? 13.391 26.203 8.336 1 97.69 301 ALA A CA 1
ATOM 2297 C C . ALA A 1 301 ? 12.227 25.844 9.242 1 97.69 301 ALA A C 1
ATOM 2299 O O . ALA A 1 301 ? 12.375 25.781 10.461 1 97.69 301 ALA A O 1
ATOM 2300 N N . SER A 1 302 ? 11.086 25.625 8.641 1 97.31 302 SER A N 1
ATOM 2301 C CA . SER A 1 302 ? 9.906 25.281 9.414 1 97.31 302 SER A CA 1
ATOM 2302 C C . SER A 1 302 ? 10.109 23.969 10.18 1 97.31 302 SER A C 1
ATOM 2304 O O . SER A 1 302 ? 9.688 23.844 11.328 1 97.31 302 SER A O 1
ATOM 2306 N N . MET A 1 303 ? 10.734 23.047 9.516 1 96.62 303 MET A N 1
ATOM 2307 C CA . MET A 1 303 ? 10.984 21.75 10.148 1 96.62 303 MET A CA 1
ATOM 2308 C C . MET A 1 303 ? 11.93 21.891 11.328 1 96.62 303 MET A C 1
ATOM 2310 O O . MET A 1 303 ? 11.727 21.281 12.375 1 96.62 303 MET A O 1
ATOM 2314 N N . LEU A 1 304 ? 12.922 22.656 11.156 1 96.56 304 LEU A N 1
ATOM 2315 C CA . LEU A 1 304 ? 13.859 22.891 12.242 1 96.56 304 LEU A CA 1
ATOM 2316 C C . LEU A 1 304 ? 13.164 23.531 13.438 1 96.56 304 LEU A C 1
ATOM 2318 O O . LEU A 1 304 ? 13.422 23.156 14.586 1 96.56 304 LEU A O 1
ATOM 2322 N N . HIS A 1 305 ? 12.336 24.531 13.156 1 97.06 305 HIS A N 1
ATOM 2323 C CA . HIS A 1 305 ? 11.555 25.156 14.219 1 97.06 305 HIS A CA 1
ATOM 2324 C C . HIS A 1 305 ? 10.688 24.125 14.938 1 97.06 305 HIS A C 1
ATOM 2326 O O . HIS A 1 305 ? 10.617 24.109 16.172 1 97.06 305 HIS A O 1
ATOM 2332 N N . PHE A 1 306 ? 10.109 23.297 14.156 1 96.12 306 PHE A N 1
ATOM 2333 C CA . PHE A 1 306 ? 9.234 22.281 14.727 1 96.12 306 PHE A CA 1
ATOM 2334 C C . PHE A 1 306 ? 10.023 21.312 15.594 1 96.12 306 PHE A C 1
ATOM 2336 O O . PHE A 1 306 ? 9.547 20.875 16.641 1 96.12 306 PHE A O 1
ATOM 2343 N N . ARG A 1 307 ? 11.195 20.906 15.133 1 96.19 307 ARG A N 1
ATOM 2344 C CA . ARG A 1 307 ? 12.047 20.031 15.922 1 96.19 307 ARG A CA 1
ATOM 2345 C C . ARG A 1 307 ? 12.258 20.578 17.328 1 96.19 307 ARG A C 1
ATOM 2347 O O . ARG A 1 307 ? 12.203 19.844 18.312 1 96.19 307 ARG A O 1
ATOM 2354 N N . VAL A 1 308 ? 12.5 21.812 17.359 1 96.62 308 VAL A N 1
ATOM 2355 C CA . VAL A 1 308 ? 12.766 22.453 18.641 1 96.62 308 VAL A CA 1
ATOM 2356 C C . VAL A 1 308 ? 11.523 22.359 19.531 1 96.62 308 VAL A C 1
ATOM 2358 O O . VAL A 1 308 ? 11.617 21.969 20.703 1 96.62 308 VAL A O 1
ATOM 2361 N N . LEU A 1 309 ? 10.359 22.688 18.984 1 95.31 309 LEU A N 1
ATOM 2362 C CA . LEU A 1 309 ? 9.117 22.641 19.75 1 95.31 309 LEU A CA 1
ATOM 2363 C C . LEU A 1 309 ? 8.781 21.219 20.156 1 95.31 309 LEU A C 1
ATOM 2365 O O . LEU A 1 309 ? 8.125 21 21.172 1 95.31 309 LEU A O 1
ATOM 2369 N N . GLY A 1 310 ? 9.266 20.266 19.375 1 93.31 310 GLY A N 1
ATOM 2370 C CA . GLY A 1 310 ? 8.906 18.859 19.562 1 93.31 310 GLY A CA 1
ATOM 2371 C C . GLY A 1 310 ? 9.453 18.266 20.844 1 93.31 310 GLY A C 1
ATOM 2372 O O . GLY A 1 310 ? 8.969 17.234 21.312 1 93.31 310 GLY A O 1
ATOM 2373 N N . TYR A 1 311 ? 10.359 18.906 21.484 1 93 311 TYR A N 1
ATOM 2374 C CA . TYR A 1 311 ? 10.922 18.422 22.734 1 93 311 TYR A CA 1
ATOM 2375 C C . TYR A 1 311 ? 10 18.734 23.906 1 93 311 TYR A C 1
ATOM 2377 O O . TYR A 1 311 ? 10.078 18.094 24.953 1 93 311 TYR A O 1
ATOM 2385 N N . TYR A 1 312 ? 9.227 19.703 23.719 1 91.12 312 TYR A N 1
ATOM 2386 C CA . TYR A 1 312 ? 8.422 20.172 24.844 1 91.12 312 TYR A CA 1
ATOM 2387 C C . TYR A 1 312 ? 7.289 19.203 25.141 1 91.12 312 TYR A C 1
ATOM 2389 O O . TYR A 1 312 ? 6.66 18.656 24.234 1 91.12 312 TYR A O 1
ATOM 2397 N N . ARG A 1 313 ? 7.117 18.953 26.453 1 88 313 ARG A N 1
ATOM 2398 C CA . ARG A 1 313 ? 5.988 18.219 27.031 1 88 313 ARG A CA 1
ATOM 2399 C C . ARG A 1 313 ? 5.453 18.938 28.266 1 88 313 ARG A C 1
ATOM 2401 O O . ARG A 1 313 ? 6.227 19.422 29.094 1 88 313 ARG A O 1
ATOM 2408 N N . ASP A 1 314 ? 4.164 18.938 28.328 1 86.75 314 ASP A N 1
ATOM 2409 C CA . ASP A 1 314 ? 3.578 19.562 29.516 1 86.75 314 ASP A CA 1
ATOM 2410 C C . ASP A 1 314 ? 3.375 18.547 30.625 1 86.75 314 ASP A C 1
ATOM 2412 O O . ASP A 1 314 ? 2.27 18.031 30.812 1 86.75 314 ASP A O 1
ATOM 2416 N N . HIS A 1 315 ? 4.316 18.406 31.484 1 88.25 315 HIS A N 1
ATOM 2417 C CA . HIS A 1 315 ? 4.25 17.406 32.562 1 88.25 315 HIS A CA 1
ATOM 2418 C C . HIS A 1 315 ? 3.385 17.906 33.719 1 88.25 315 HIS A C 1
ATOM 2420 O O . HIS A 1 315 ? 3.055 17.141 34.625 1 88.25 315 HIS A O 1
ATOM 2426 N N . ALA A 1 316 ? 2.963 19.125 33.594 1 88.06 316 ALA A N 1
ATOM 2427 C CA . ALA A 1 316 ? 2.098 19.656 34.625 1 88.06 316 ALA A CA 1
ATOM 2428 C C . ALA A 1 316 ? 0.634 19.328 34.375 1 88.06 316 ALA A C 1
ATOM 2430 O O . ALA A 1 316 ? -0.242 19.641 35.156 1 88.06 316 ALA A O 1
ATOM 2431 N N . ARG A 1 317 ? 0.336 18.734 33.375 1 87.81 317 ARG A N 1
ATOM 2432 C CA . ARG A 1 317 ? -1.02 18.484 32.875 1 87.81 317 ARG A CA 1
ATOM 2433 C C . ARG A 1 317 ? -1.881 17.859 33.969 1 87.81 317 ARG A C 1
ATOM 2435 O O . ARG A 1 317 ? -3.047 18.234 34.156 1 87.81 317 ARG A O 1
ATOM 2442 N N . GLY A 1 318 ? -1.334 16.906 34.656 1 85.81 318 GLY A N 1
ATOM 2443 C CA . GLY A 1 318 ? -2.07 16.234 35.719 1 85.81 318 GLY A CA 1
ATOM 2444 C C . GLY A 1 318 ? -2.482 17.141 36.844 1 85.81 318 GLY A C 1
ATOM 2445 O O . GLY A 1 318 ? -3.447 16.859 37.562 1 85.81 318 GLY A O 1
ATOM 2446 N N . ARG A 1 319 ? -1.843 18.203 36.938 1 90.12 319 ARG A N 1
ATOM 2447 C CA . ARG A 1 319 ? -2.078 19.094 38.062 1 90.12 319 ARG A CA 1
ATOM 2448 C C . ARG A 1 319 ? -2.922 20.297 37.625 1 90.12 319 ARG A C 1
ATOM 2450 O O . ARG A 1 319 ? -3.375 21.078 38.469 1 90.12 319 ARG A O 1
ATOM 2457 N N . LEU A 1 320 ? -3.156 20.453 36.375 1 90.19 320 LEU A N 1
ATOM 2458 C CA . LEU A 1 320 ? -3.943 21.562 35.844 1 90.19 320 LEU A CA 1
ATOM 2459 C C . LEU A 1 320 ? -5.418 21.391 36.188 1 90.19 320 LEU A C 1
ATOM 2461 O O . LEU A 1 320 ? -5.891 20.266 36.375 1 90.19 320 LEU A O 1
ATOM 2465 N N . PRO A 1 321 ? -6.07 22.5 36.344 1 87.75 321 PRO A N 1
ATOM 2466 C CA . PRO A 1 321 ? -7.512 22.391 36.594 1 87.75 321 PRO A CA 1
ATOM 2467 C C . PRO A 1 321 ? -8.25 21.688 35.469 1 87.75 321 PRO A C 1
ATOM 2469 O O . PRO A 1 321 ? -7.832 21.75 34.312 1 87.75 321 PRO A O 1
ATOM 2472 N N . ALA A 1 322 ? -9.375 21.094 35.875 1 87.44 322 ALA A N 1
ATOM 2473 C CA . ALA A 1 322 ? -10.242 20.484 34.875 1 87.44 322 ALA A CA 1
ATOM 2474 C C . ALA A 1 322 ? -11.227 21.5 34.312 1 87.44 322 ALA A C 1
ATOM 2476 O O . ALA A 1 322 ? -11.461 22.547 34.906 1 87.44 322 ALA A O 1
ATOM 2477 N N . GLY A 1 323 ? -11.672 21.188 33.094 1 87.81 323 GLY A N 1
ATOM 2478 C CA . GLY A 1 323 ? -12.719 22 32.5 1 87.81 323 GLY A CA 1
ATOM 2479 C C . GLY A 1 323 ? -12.18 23.125 31.641 1 87.81 323 GLY A C 1
ATOM 2480 O O . GLY A 1 323 ? -11.062 23.047 31.125 1 87.81 323 GLY A O 1
ATOM 2481 N N . VAL A 1 324 ? -13.086 24.078 31.438 1 92 324 VAL A N 1
ATOM 2482 C CA . VAL A 1 324 ? -12.758 25.188 30.547 1 92 324 VAL A CA 1
ATOM 2483 C C . VAL A 1 324 ? -12.242 26.359 31.375 1 92 324 VAL A C 1
ATOM 2485 O O . VAL A 1 324 ? -12.898 26.812 32.312 1 92 324 VAL A O 1
ATOM 2488 N N . TYR A 1 325 ? -11.047 26.766 31.031 1 90.94 325 TYR A N 1
ATOM 2489 C CA . TYR A 1 325 ? -10.477 27.984 31.625 1 90.94 325 TYR A CA 1
ATOM 2490 C C . TYR A 1 325 ? -9.453 28.609 30.688 1 90.94 325 TYR A C 1
ATOM 2492 O O . TYR A 1 325 ? -8.898 27.938 29.812 1 90.94 325 TYR A O 1
ATOM 2500 N N . GLY A 1 326 ? -9.195 29.859 30.891 1 91.88 326 GLY A N 1
ATOM 2501 C CA . GLY A 1 326 ? -8.148 30.531 30.141 1 91.88 326 GLY A CA 1
ATOM 2502 C C . GLY A 1 326 ? -6.809 30.531 30.859 1 91.88 326 GLY A C 1
ATOM 2503 O O . GLY A 1 326 ? -6.734 30.266 32.062 1 91.88 326 GLY A O 1
ATOM 2504 N N . SER A 1 327 ? -5.773 30.703 30.172 1 91.31 327 SER A N 1
ATOM 2505 C CA . SER A 1 327 ? -4.418 30.922 30.672 1 91.31 327 SER A CA 1
ATOM 2506 C C . SER A 1 327 ? -3.627 31.828 29.734 1 91.31 327 SER A C 1
ATOM 2508 O O . SER A 1 327 ? -4.203 32.5 28.875 1 91.31 327 SER A O 1
ATOM 2510 N N . ARG A 1 328 ? -2.348 31.859 29.891 1 88.44 328 ARG A N 1
ATOM 2511 C CA . ARG A 1 328 ? -1.53 32.781 29.094 1 88.44 328 ARG A CA 1
ATOM 2512 C C . ARG A 1 328 ? -1.643 32.438 27.609 1 88.44 328 ARG A C 1
ATOM 2514 O O . ARG A 1 328 ? -1.426 31.297 27.188 1 88.44 328 ARG A O 1
ATOM 2521 N N . MET A 1 329 ? -2.02 33.438 26.922 1 86.38 329 MET A N 1
ATOM 2522 C CA . MET A 1 329 ? -2.088 33.406 25.453 1 86.38 329 MET A CA 1
ATOM 2523 C C . MET A 1 329 ? -1.819 34.781 24.875 1 86.38 329 MET A C 1
ATOM 2525 O O . MET A 1 329 ? -2.666 35.688 24.953 1 86.38 329 MET A O 1
ATOM 2529 N N . THR A 1 330 ? -0.667 34.875 24.172 1 86.38 330 THR A N 1
ATOM 2530 C CA . THR A 1 330 ? -0.29 36.188 23.688 1 86.38 330 THR A CA 1
ATOM 2531 C C . THR A 1 330 ? -0.771 36.375 22.25 1 86.38 330 THR A C 1
ATOM 2533 O O . THR A 1 330 ? -0.938 37.531 21.797 1 86.38 330 THR A O 1
ATOM 2536 N N . SER A 1 331 ? -0.844 35.344 21.547 1 90.38 331 SER A N 1
ATOM 2537 C CA . SER A 1 331 ? -1.313 35.375 20.172 1 90.38 331 SER A CA 1
ATOM 2538 C C . SER A 1 331 ? -1.832 34.031 19.719 1 90.38 331 SER A C 1
ATOM 2540 O O . SER A 1 331 ? -1.393 32.969 20.234 1 90.38 331 SER A O 1
ATOM 2542 N N . LEU A 1 332 ? -2.689 34.125 18.703 1 90.5 332 LEU A N 1
ATOM 2543 C CA . LEU A 1 332 ? -3.223 32.875 18.156 1 90.5 332 LEU A CA 1
ATOM 2544 C C . LEU A 1 332 ? -2.129 32.094 17.453 1 90.5 332 LEU A C 1
ATOM 2546 O O . LEU A 1 332 ? -2.189 30.844 17.406 1 90.5 332 LEU A O 1
ATOM 2550 N N . THR A 1 333 ? -1.113 32.781 17.016 1 92.94 333 THR A N 1
ATOM 2551 C CA . THR A 1 333 ? -0.178 32.094 16.141 1 92.94 333 THR A CA 1
ATOM 2552 C C . THR A 1 333 ? 1.205 32 16.781 1 92.94 333 THR A C 1
ATOM 2554 O O . THR A 1 333 ? 2.184 31.672 16.109 1 92.94 333 THR A O 1
ATOM 2557 N N . ALA A 1 334 ? 1.311 32.312 18.047 1 92.69 334 ALA A N 1
ATOM 2558 C CA . ALA A 1 334 ? 2.637 32.312 18.656 1 92.69 334 ALA A CA 1
ATOM 2559 C C . ALA A 1 334 ? 3.352 30.969 18.422 1 92.69 334 ALA A C 1
ATOM 2561 O O . ALA A 1 334 ? 4.355 30.922 17.719 1 92.69 334 ALA A O 1
ATOM 2562 N N . HIS A 1 335 ? 2.783 29.922 18.922 1 93.25 335 HIS A N 1
ATOM 2563 C CA . HIS A 1 335 ? 3.4 28.625 18.672 1 93.25 335 HIS A CA 1
ATOM 2564 C C . HIS A 1 335 ? 2.723 27.906 17.516 1 93.25 335 HIS A C 1
ATOM 2566 O O . HIS A 1 335 ? 3.361 27.125 16.797 1 93.25 335 HIS A O 1
ATOM 2572 N N . ARG A 1 336 ? 1.485 28.234 17.188 1 95.38 336 ARG A N 1
ATOM 2573 C CA . ARG A 1 336 ? 0.71 27.531 16.172 1 95.38 336 ARG A CA 1
ATOM 2574 C C . ARG A 1 336 ? 1.213 27.875 14.766 1 95.38 336 ARG A C 1
ATOM 2576 O O . ARG A 1 336 ? 1 27.109 13.82 1 95.38 336 ARG A O 1
ATOM 2583 N N . TYR A 1 337 ? 1.908 29 14.641 1 95.94 337 TYR A N 1
ATOM 2584 C CA . TYR A 1 337 ? 2.547 29.375 13.383 1 95.94 337 TYR A CA 1
ATOM 2585 C C . TYR A 1 337 ? 3.479 28.281 12.898 1 95.94 337 TYR A C 1
ATOM 2587 O O . TYR A 1 337 ? 3.646 28.078 11.695 1 95.94 337 TYR A O 1
ATOM 2595 N N . ILE A 1 338 ? 4.043 27.562 13.844 1 94.81 338 ILE A N 1
ATOM 2596 C CA . ILE A 1 338 ? 5.016 26.5 13.57 1 94.81 338 ILE A CA 1
ATOM 2597 C C . ILE A 1 338 ? 4.359 25.141 13.766 1 94.81 338 ILE A C 1
ATOM 2599 O O . ILE A 1 338 ? 4.449 24.266 12.891 1 94.81 338 ILE A O 1
ATOM 2603 N N . ASP A 1 339 ? 3.654 24.984 14.766 1 92.69 339 ASP A N 1
ATOM 2604 C CA . ASP A 1 339 ? 3.275 23.688 15.289 1 92.69 339 ASP A CA 1
ATOM 2605 C C . ASP A 1 339 ? 2.168 23.047 14.453 1 92.69 339 ASP A C 1
ATOM 2607 O O . ASP A 1 339 ? 1.907 21.859 14.562 1 92.69 339 ASP A O 1
ATOM 2611 N N . LEU A 1 340 ? 1.547 23.734 13.57 1 93.38 340 LEU A N 1
ATOM 2612 C CA . LEU A 1 340 ? 0.524 23.156 12.711 1 93.38 340 LEU A CA 1
ATOM 2613 C C . LEU A 1 340 ? 1.156 22.469 11.508 1 93.38 340 LEU A C 1
ATOM 2615 O O . LEU A 1 340 ? 0.494 21.688 10.812 1 93.38 340 LEU A O 1
ATOM 2619 N N . GLY A 1 341 ? 2.408 22.719 11.258 1 94.88 341 GLY A N 1
ATOM 2620 C CA . GLY A 1 341 ? 3.098 22.078 10.141 1 94.88 341 GLY A CA 1
ATOM 2621 C C . GLY A 1 341 ? 2.51 22.453 8.789 1 94.88 341 GLY A C 1
ATOM 2622 O O . GLY A 1 341 ? 2.576 21.656 7.844 1 94.88 341 GLY A O 1
ATOM 2623 N N . LEU A 1 342 ? 2.016 23.641 8.586 1 97.69 342 LEU A N 1
ATOM 2624 C CA . LEU A 1 342 ? 1.224 24.031 7.43 1 97.69 342 LEU A CA 1
ATOM 2625 C C . LEU A 1 342 ? 2.094 24.141 6.18 1 97.69 342 LEU A C 1
ATOM 2627 O O . LEU A 1 342 ? 1.608 23.938 5.062 1 97.69 342 LEU A O 1
ATOM 2631 N N . PHE A 1 343 ? 3.309 24.484 6.398 1 98.19 343 PHE A N 1
ATOM 2632 C CA . PHE A 1 343 ? 4.094 24.906 5.246 1 98.19 343 PHE A CA 1
ATOM 2633 C C . PHE A 1 343 ? 4.32 23.75 4.281 1 98.19 343 PHE A C 1
ATOM 2635 O O . PHE A 1 343 ? 4.531 23.953 3.088 1 98.19 343 PHE A O 1
ATOM 2642 N N . PHE A 1 344 ? 4.34 22.562 4.738 1 98.38 344 PHE A N 1
ATOM 2643 C CA . PHE A 1 344 ? 4.508 21.422 3.846 1 98.38 344 PHE A CA 1
ATOM 2644 C C . PHE A 1 344 ? 3.346 21.328 2.861 1 98.38 344 PHE A C 1
ATOM 2646 O O . PHE A 1 344 ? 3.541 20.984 1.694 1 98.38 344 PHE A O 1
ATOM 2653 N N . ALA A 1 345 ? 2.168 21.609 3.348 1 98.69 345 ALA A N 1
ATOM 2654 C CA . ALA A 1 345 ? 1.03 21.688 2.434 1 98.69 345 ALA A CA 1
ATOM 2655 C C . ALA A 1 345 ? 1.144 22.891 1.507 1 98.69 345 ALA A C 1
ATOM 2657 O O . ALA A 1 345 ? 0.727 22.828 0.348 1 98.69 345 ALA A O 1
ATOM 2658 N N . VAL A 1 346 ? 1.681 23.953 1.999 1 98.69 346 VAL A N 1
ATOM 2659 C CA . VAL A 1 346 ? 1.919 25.141 1.171 1 98.69 346 VAL A CA 1
ATOM 2660 C C . VAL A 1 346 ? 2.891 24.797 0.046 1 98.69 346 VAL A C 1
ATOM 2662 O O . VAL A 1 346 ? 2.658 25.141 -1.114 1 98.69 346 VAL A O 1
ATOM 2665 N N . ALA A 1 347 ? 3.951 24.109 0.428 1 98.5 347 ALA A N 1
ATOM 2666 C CA . ALA A 1 347 ? 4.934 23.688 -0.567 1 98.5 347 ALA A CA 1
ATOM 2667 C C . ALA A 1 347 ? 4.289 22.812 -1.638 1 98.5 347 ALA A C 1
ATOM 2669 O O . ALA A 1 347 ? 4.527 23.016 -2.832 1 98.5 347 ALA A O 1
ATOM 2670 N N . SER A 1 348 ? 3.496 21.906 -1.224 1 98.06 348 SER A N 1
ATOM 2671 C CA . SER A 1 348 ? 2.807 21.016 -2.158 1 98.06 348 SER A CA 1
ATOM 2672 C C . SER A 1 348 ? 1.877 21.812 -3.078 1 98.06 348 SER A C 1
ATOM 2674 O O . SER A 1 348 ? 1.918 21.641 -4.297 1 98.06 348 SER A O 1
ATOM 2676 N N . ALA A 1 349 ? 1.035 22.625 -2.471 1 98.38 349 ALA A N 1
ATOM 2677 C CA . ALA A 1 349 ? 0.076 23.406 -3.248 1 98.38 349 ALA A CA 1
ATOM 2678 C C . ALA A 1 349 ? 0.79 24.344 -4.23 1 98.38 349 ALA A C 1
ATOM 2680 O O . ALA A 1 349 ? 0.305 24.562 -5.34 1 98.38 349 ALA A O 1
ATOM 2681 N N . SER A 1 350 ? 1.92 24.859 -3.861 1 97.81 350 SER A N 1
ATOM 2682 C CA . SER A 1 350 ? 2.645 25.812 -4.695 1 97.81 350 SER A CA 1
ATOM 2683 C C . SER A 1 350 ? 3.186 25.156 -5.953 1 97.81 350 SER A C 1
ATOM 2685 O O . SER A 1 350 ? 3.42 25.828 -6.965 1 97.81 350 SER A O 1
ATOM 2687 N N . VAL A 1 351 ? 3.42 23.844 -5.902 1 95.94 351 VAL A N 1
ATOM 2688 C CA . VAL A 1 351 ? 3.869 23.094 -7.074 1 95.94 351 VAL A CA 1
ATOM 2689 C C . VAL A 1 351 ? 2.811 23.172 -8.172 1 95.94 351 VAL A C 1
ATOM 2691 O O . VAL A 1 351 ? 3.139 23.312 -9.352 1 95.94 351 VAL A O 1
ATOM 2694 N N . TRP A 1 352 ? 1.605 23.125 -7.793 1 94.12 352 TRP A N 1
ATOM 2695 C CA . TRP A 1 352 ? 0.502 23.125 -8.75 1 94.12 352 TRP A CA 1
ATOM 2696 C C . TRP A 1 352 ? 0.08 24.531 -9.109 1 94.12 352 TRP A C 1
ATOM 2698 O O . TRP A 1 352 ? -0.095 24.859 -10.289 1 94.12 352 TRP A O 1
ATOM 2708 N N . THR A 1 353 ? -0.091 25.391 -8.078 1 96.31 353 THR A N 1
ATOM 2709 C CA . THR A 1 353 ? -0.624 26.719 -8.305 1 96.31 353 THR A CA 1
ATOM 2710 C C . THR A 1 353 ? 0.451 27.641 -8.875 1 96.31 353 THR A C 1
ATOM 2712 O O . THR A 1 353 ? 0.141 28.703 -9.43 1 96.31 353 THR A O 1
ATOM 2715 N N . LYS A 1 354 ? 1.714 27.344 -8.664 1 95.44 354 LYS A N 1
ATOM 2716 C CA . LYS A 1 354 ? 2.883 28.125 -9.07 1 95.44 354 LYS A CA 1
ATOM 2717 C C . LYS A 1 354 ? 2.922 29.469 -8.359 1 95.44 354 LYS A C 1
ATOM 2719 O O . LYS A 1 354 ? 3.539 30.422 -8.852 1 95.44 354 LYS A O 1
ATOM 2724 N N . GLN A 1 355 ? 2.201 29.516 -7.211 1 96.62 355 GLN A N 1
ATOM 2725 C CA . GLN A 1 355 ? 2.164 30.766 -6.457 1 96.62 355 GLN A CA 1
ATOM 2726 C C . GLN A 1 355 ? 2.785 30.594 -5.074 1 96.62 355 GLN A C 1
ATOM 2728 O O . GLN A 1 355 ? 2.43 29.656 -4.34 1 96.62 355 GLN A O 1
ATOM 2733 N N . GLN A 1 356 ? 3.668 31.484 -4.762 1 96.44 356 GLN A N 1
ATOM 2734 C CA . GLN A 1 356 ? 4.25 31.547 -3.424 1 96.44 356 GLN A CA 1
ATOM 2735 C C . GLN A 1 356 ? 3.354 32.312 -2.467 1 96.44 356 GLN A C 1
ATOM 2737 O O . GLN A 1 356 ? 2.391 32.969 -2.893 1 96.44 356 GLN A O 1
ATOM 2742 N N . VAL A 1 357 ? 3.641 32.125 -1.222 1 97.5 357 VAL A N 1
ATOM 2743 C CA . VAL A 1 357 ? 2.898 32.844 -0.191 1 97.5 357 VAL A CA 1
ATOM 2744 C C . VAL A 1 357 ? 3.84 33.781 0.563 1 97.5 357 VAL A C 1
ATOM 2746 O O . VAL A 1 357 ? 4.98 33.406 0.859 1 97.5 357 VAL A O 1
ATOM 2749 N N . ASN A 1 358 ? 3.391 35 0.766 1 96.56 358 ASN A N 1
ATOM 2750 C CA . ASN A 1 358 ? 4.199 35.938 1.543 1 96.56 358 ASN A CA 1
ATOM 2751 C C . ASN A 1 358 ? 3.867 35.875 3.031 1 96.56 358 ASN A C 1
ATOM 2753 O O . ASN A 1 358 ? 3.041 35.062 3.447 1 96.56 358 ASN A O 1
ATOM 2757 N N . GLU A 1 359 ? 4.504 36.656 3.85 1 96 359 GLU A N 1
ATOM 2758 C CA . GLU A 1 359 ? 4.383 36.562 5.301 1 96 359 GLU A CA 1
ATOM 2759 C C . GLU A 1 359 ? 2.967 36.906 5.754 1 96 359 GLU A C 1
ATOM 2761 O O . GLU A 1 359 ? 2.42 36.25 6.648 1 96 359 GLU A O 1
ATOM 2766 N N . THR A 1 360 ? 2.422 37.938 5.168 1 96.56 360 THR A N 1
ATOM 2767 C CA . THR A 1 360 ? 1.072 38.375 5.531 1 96.56 360 THR A CA 1
ATOM 2768 C C . THR A 1 360 ? 0.06 37.25 5.215 1 96.56 360 THR A C 1
ATOM 2770 O O . THR A 1 360 ? -0.812 36.969 6.031 1 96.56 360 THR A O 1
ATOM 2773 N N . GLU A 1 361 ? 0.221 36.719 4.043 1 97.56 361 GLU A N 1
ATOM 2774 C CA . GLU A 1 361 ? -0.673 35.656 3.611 1 97.56 361 GLU A CA 1
ATOM 2775 C C . GLU A 1 361 ? -0.517 34.438 4.492 1 97.56 361 GLU A C 1
ATOM 2777 O O . GLU A 1 361 ? -1.509 33.812 4.902 1 97.56 361 GLU A O 1
ATOM 2782 N N . TYR A 1 362 ? 0.675 34.062 4.777 1 97.81 362 TYR A N 1
ATOM 2783 C CA . TYR A 1 362 ? 0.929 32.875 5.609 1 97.81 362 TYR A CA 1
ATOM 2784 C C . TYR A 1 362 ? 0.409 33.094 7.023 1 97.81 362 TYR A C 1
ATOM 2786 O O . TYR A 1 362 ? -0.091 32.156 7.656 1 97.81 362 TYR A O 1
ATOM 2794 N N . THR A 1 363 ? 0.558 34.281 7.535 1 97.19 363 THR A N 1
ATOM 2795 C CA . THR A 1 363 ? 0.047 34.594 8.867 1 97.19 363 THR A CA 1
ATOM 2796 C C . THR A 1 363 ? -1.47 34.438 8.914 1 97.19 363 THR A C 1
ATOM 2798 O O . THR A 1 363 ? -2.008 33.844 9.844 1 97.19 363 THR A O 1
ATOM 2801 N N . LEU A 1 364 ? -2.115 34.969 7.926 1 98 364 LEU A N 1
ATOM 2802 C CA . LEU A 1 364 ? -3.566 34.844 7.855 1 98 364 LEU A CA 1
ATOM 2803 C C . LEU A 1 364 ? -3.979 33.375 7.75 1 98 364 LEU A C 1
ATOM 2805 O O . LEU A 1 364 ? -4.93 32.938 8.406 1 98 364 LEU A O 1
ATOM 2809 N N . LEU A 1 365 ? -3.295 32.656 6.887 1 98.44 365 LEU A N 1
ATOM 2810 C CA . LEU A 1 365 ? -3.551 31.234 6.75 1 98.44 365 LEU A CA 1
ATOM 2811 C C . LEU A 1 365 ? -3.367 30.531 8.086 1 98.44 365 LEU A C 1
ATOM 2813 O O . LEU A 1 365 ? -4.184 29.688 8.461 1 98.44 365 LEU A O 1
ATOM 2817 N N . SER A 1 366 ? -2.33 30.828 8.797 1 98 366 SER A N 1
ATOM 2818 C CA . SER A 1 366 ? -2.049 30.234 10.094 1 98 366 SER A CA 1
ATOM 2819 C C . SER A 1 366 ? -3.156 30.531 11.094 1 98 366 SER A C 1
ATOM 2821 O O . SER A 1 366 ? -3.541 29.672 11.891 1 98 366 SER A O 1
ATOM 2823 N N . ILE A 1 367 ? -3.623 31.781 11.07 1 98.06 367 ILE A N 1
ATOM 2824 C CA . ILE A 1 367 ? -4.711 32.156 11.961 1 98.06 367 ILE A CA 1
ATOM 2825 C C . ILE A 1 367 ? -5.949 31.328 11.664 1 98.06 367 ILE A C 1
ATOM 2827 O O . ILE A 1 367 ? -6.539 30.734 12.57 1 98.06 367 ILE A O 1
ATOM 2831 N N . ALA A 1 368 ? -6.293 31.25 10.422 1 98.5 368 ALA A N 1
ATOM 2832 C CA . ALA A 1 368 ? -7.492 30.516 10.016 1 98.5 368 ALA A CA 1
ATOM 2833 C C . ALA A 1 368 ? -7.383 29.047 10.406 1 98.5 368 ALA A C 1
ATOM 2835 O O . ALA A 1 368 ? -8.312 28.484 10.992 1 98.5 368 ALA A O 1
ATOM 2836 N N . CYS A 1 369 ? -6.277 28.422 10.086 1 98.19 369 CYS A N 1
ATOM 2837 C CA . CYS A 1 369 ? -6.094 27 10.359 1 98.19 369 CYS A CA 1
ATOM 2838 C C . CYS A 1 369 ? -6.004 26.75 11.859 1 98.19 369 CYS A C 1
ATOM 2840 O O . CYS A 1 369 ? -6.453 25.703 12.336 1 98.19 369 CYS A O 1
ATOM 2842 N N . THR A 1 370 ? -5.418 27.656 12.602 1 97.31 370 THR A N 1
ATOM 2843 C CA . THR A 1 370 ? -5.387 27.547 14.055 1 97.31 370 THR A CA 1
ATOM 2844 C C . THR A 1 370 ? -6.801 27.516 14.625 1 97.31 370 THR A C 1
ATOM 2846 O O . THR A 1 370 ? -7.121 26.641 15.453 1 97.31 370 THR A O 1
ATOM 2849 N N . LEU A 1 371 ? -7.605 28.438 14.195 1 97.56 371 LEU A N 1
ATOM 2850 C CA . LEU A 1 371 ? -8.984 28.484 14.672 1 97.56 371 LEU A CA 1
ATOM 2851 C C . LEU A 1 371 ? -9.734 27.203 14.32 1 97.56 371 LEU A C 1
ATOM 2853 O O . LEU A 1 371 ? -10.398 26.609 15.172 1 97.56 371 LEU A O 1
ATOM 2857 N N . ILE A 1 372 ? -9.578 26.75 13.125 1 96.88 372 ILE A N 1
ATOM 2858 C CA . ILE A 1 372 ? -10.25 25.516 12.703 1 96.88 372 ILE A CA 1
ATOM 2859 C C . ILE A 1 372 ? -9.781 24.344 13.562 1 96.88 372 ILE A C 1
ATOM 2861 O O . ILE A 1 372 ? -10.602 23.609 14.102 1 96.88 372 ILE A O 1
ATOM 2865 N N . ASN A 1 373 ? -8.5 24.188 13.703 1 95.12 373 ASN A N 1
ATOM 2866 C CA . ASN A 1 373 ? -7.914 23.078 14.453 1 95.12 373 ASN A CA 1
ATOM 2867 C C . ASN A 1 373 ? -8.383 23.078 15.898 1 95.12 373 ASN A C 1
ATOM 2869 O O . ASN A 1 373 ? -8.836 22.047 16.406 1 95.12 373 ASN A O 1
ATOM 2873 N N . ASP A 1 374 ? -8.25 24.172 16.531 1 94.62 374 ASP A N 1
ATOM 2874 C CA . ASP A 1 374 ? -8.445 24.234 17.969 1 94.62 374 ASP A CA 1
ATOM 2875 C C . ASP A 1 374 ? -9.93 24.266 18.328 1 94.62 374 ASP A C 1
ATOM 2877 O O . ASP A 1 374 ? -10.312 23.844 19.422 1 94.62 374 ASP A O 1
ATOM 2881 N N . LEU A 1 375 ? -10.758 24.734 17.406 1 94.75 375 LEU A N 1
ATOM 2882 C CA . LEU A 1 375 ? -12.195 24.609 17.609 1 94.75 375 LEU A CA 1
ATOM 2883 C C . LEU A 1 375 ? -12.641 23.156 17.5 1 94.75 375 LEU A C 1
ATOM 2885 O O . LEU A 1 375 ? -13.414 22.672 18.328 1 94.75 375 LEU A O 1
ATOM 2889 N N . VAL A 1 376 ? -12.125 22.5 16.516 1 92.25 376 VAL A N 1
ATOM 2890 C CA . VAL A 1 376 ? -12.492 21.109 16.281 1 92.25 376 VAL A CA 1
ATOM 2891 C C . VAL A 1 376 ? -12.039 20.25 17.469 1 92.25 376 VAL A C 1
ATOM 2893 O O . VAL A 1 376 ? -12.727 19.297 17.844 1 92.25 376 VAL A O 1
ATOM 2896 N N . ASP A 1 377 ? -10.953 20.641 18.109 1 90.31 377 ASP A N 1
ATOM 2897 C CA . ASP A 1 377 ? -10.375 19.828 19.172 1 90.31 377 ASP A CA 1
ATOM 2898 C C . ASP A 1 377 ? -10.773 20.359 20.547 1 90.31 377 ASP A C 1
ATOM 2900 O O . ASP A 1 377 ? -10.312 19.859 21.578 1 90.31 377 ASP A O 1
ATOM 2904 N N . LEU A 1 378 ? -11.625 21.312 20.594 1 91.75 378 LEU A N 1
ATOM 2905 C CA . LEU A 1 378 ? -11.906 22.016 21.844 1 91.75 378 LEU A CA 1
ATOM 2906 C C . LEU A 1 378 ? -12.398 21.047 22.922 1 91.75 378 LEU A C 1
ATOM 2908 O O . LEU A 1 378 ? -11.898 21.047 24.047 1 91.75 378 LEU A O 1
ATOM 2912 N N . ARG A 1 379 ? -13.289 20.219 22.562 1 89.44 379 ARG A N 1
ATOM 2913 C CA . ARG A 1 379 ? -13.891 19.297 23.516 1 89.44 379 ARG A CA 1
ATOM 2914 C C . ARG A 1 379 ? -12.867 18.281 24.016 1 89.44 379 ARG A C 1
ATOM 2916 O O . ARG A 1 379 ? -12.758 18.047 25.219 1 89.44 379 ARG A O 1
ATOM 2923 N N . SER A 1 380 ? -12.211 17.656 23.141 1 86.69 380 SER A N 1
ATOM 2924 C CA . SER A 1 380 ? -11.234 16.625 23.5 1 86.69 380 SER A CA 1
ATOM 2925 C C . SER A 1 380 ? -10.062 17.219 24.266 1 86.69 380 SER A C 1
ATOM 2927 O O . SER A 1 380 ? -9.57 16.625 25.219 1 86.69 380 SER A O 1
ATOM 2929 N N . ASP A 1 381 ? -9.641 18.406 23.906 1 88.88 381 ASP A N 1
ATOM 2930 C CA . ASP A 1 381 ? -8.531 19.062 24.594 1 88.88 381 ASP A CA 1
ATOM 2931 C C . ASP A 1 381 ? -8.93 19.5 26 1 88.88 381 ASP A C 1
ATOM 2933 O O . ASP A 1 381 ? -8.102 19.5 26.906 1 88.88 381 ASP A O 1
ATOM 2937 N N . THR A 1 382 ? -10.156 19.859 26.078 1 88.88 382 THR A N 1
ATOM 2938 C CA . THR A 1 382 ? -10.664 20.172 27.422 1 88.88 382 THR A CA 1
ATOM 2939 C C . THR A 1 382 ? -10.641 18.938 28.297 1 88.88 382 THR A C 1
ATOM 2941 O O . THR A 1 382 ? -10.156 18.984 29.438 1 88.88 382 THR A O 1
ATOM 2944 N N . ALA A 1 383 ? -11.172 17.906 27.766 1 86.75 383 ALA A N 1
ATOM 2945 C CA . ALA A 1 383 ? -11.258 16.656 28.516 1 86.75 383 ALA A CA 1
ATOM 2946 C C . ALA A 1 383 ? -9.875 16.156 28.922 1 86.75 383 ALA A C 1
ATOM 2948 O O . ALA A 1 383 ? -9.703 15.586 30 1 86.75 383 ALA A O 1
ATOM 2949 N N . ARG A 1 384 ? -8.945 16.406 28.109 1 83.44 384 ARG A N 1
ATOM 2950 C CA . ARG A 1 384 ? -7.609 15.875 28.344 1 83.44 384 ARG A CA 1
ATOM 2951 C C . ARG A 1 384 ? -6.68 16.938 28.906 1 83.44 384 ARG A C 1
ATOM 2953 O O . ARG A 1 384 ? -5.488 16.703 29.094 1 83.44 384 ARG A O 1
ATOM 2960 N N . LYS A 1 385 ? -7.125 18.094 29.031 1 80 385 LYS A N 1
ATOM 2961 C CA . LYS A 1 385 ? -6.414 19.188 29.672 1 80 385 LYS A CA 1
ATOM 2962 C C . LYS A 1 385 ? -5.191 19.609 28.859 1 80 385 LYS A C 1
ATOM 2964 O O . LYS A 1 385 ? -4.102 19.781 29.406 1 80 385 LYS A O 1
ATOM 2969 N N . GLN A 1 386 ? -5.473 19.594 27.484 1 77.81 386 GLN A N 1
ATOM 2970 C CA . GLN A 1 386 ? -4.359 19.953 26.609 1 77.81 386 GLN A CA 1
ATOM 2971 C C . GLN A 1 386 ? -4.059 21.453 26.688 1 77.81 386 GLN A C 1
ATOM 2973 O O . GLN A 1 386 ? -4.977 22.281 26.719 1 77.81 386 GLN A O 1
ATOM 2978 N N . ARG A 1 387 ? -2.85 21.75 26.672 1 64.81 387 ARG A N 1
ATOM 2979 C CA . ARG A 1 387 ? -2.412 23.125 26.891 1 64.81 387 ARG A CA 1
ATOM 2980 C C . ARG A 1 387 ? -2.223 23.844 25.562 1 64.81 387 ARG A C 1
ATOM 2982 O O . ARG A 1 387 ? -2.271 25.078 25.5 1 64.81 387 ARG A O 1
ATOM 2989 N N . GLU A 1 388 ? -2.113 23.062 24.578 1 77.06 388 GLU A N 1
ATOM 2990 C CA . GLU A 1 388 ? -1.646 23.688 23.344 1 77.06 388 GLU A CA 1
ATOM 2991 C C . GLU A 1 388 ? -2.811 24.266 22.547 1 77.06 388 GLU A C 1
ATOM 2993 O O . GLU A 1 388 ? -2.6 25 21.578 1 77.06 388 GLU A O 1
ATOM 2998 N N . ASN A 1 389 ? -3.941 24.156 23.078 1 89.56 389 ASN A N 1
ATOM 2999 C CA . ASN A 1 389 ? -5.086 24.703 22.344 1 89.56 389 ASN A CA 1
ATOM 3000 C C . ASN A 1 389 ? -5.293 26.188 22.672 1 89.56 389 ASN A C 1
ATOM 3002 O O . ASN A 1 389 ? -5.809 26.531 23.734 1 89.56 389 ASN A O 1
ATOM 3006 N N . VAL A 1 390 ? -5.059 27.047 21.781 1 93.12 390 VAL A N 1
ATOM 3007 C CA . VAL A 1 390 ? -5.027 28.484 22.016 1 93.12 390 VAL A CA 1
ATOM 3008 C C . VAL A 1 390 ? -6.449 29.016 22.141 1 93.12 390 VAL A C 1
ATOM 3010 O O . VAL A 1 390 ? -6.68 30.031 22.812 1 93.12 390 VAL A O 1
ATOM 3013 N N . VAL A 1 391 ? -7.395 28.375 21.531 1 94.12 391 VAL A N 1
ATOM 3014 C CA . VAL A 1 391 ? -8.789 28.766 21.688 1 94.12 391 VAL A CA 1
ATOM 3015 C C . VAL A 1 391 ? -9.273 28.453 23.094 1 94.12 391 VAL A C 1
ATOM 3017 O O . VAL A 1 391 ? -9.93 29.281 23.734 1 94.12 391 VAL A O 1
ATOM 3020 N N . LEU A 1 392 ? -8.977 27.312 23.516 1 93.56 392 LEU A N 1
ATOM 3021 C CA . LEU A 1 392 ? -9.352 26.891 24.844 1 93.56 392 LEU A CA 1
ATOM 3022 C C . LEU A 1 392 ? -8.703 27.781 25.906 1 93.56 392 LEU A C 1
ATOM 3024 O O . LEU A 1 392 ? -9.367 28.234 26.844 1 93.56 392 LEU A O 1
ATOM 3028 N N . ARG A 1 393 ? -7.484 28.062 25.766 1 93.38 393 ARG A N 1
ATOM 3029 C CA . ARG A 1 393 ? -6.715 28.781 26.766 1 93.38 393 ARG A CA 1
ATOM 3030 C C . ARG A 1 393 ? -6.898 30.297 26.625 1 93.38 393 ARG A C 1
ATOM 3032 O O . ARG A 1 393 ? -6.512 31.062 27.5 1 93.38 393 ARG A O 1
ATOM 3039 N N . GLY A 1 394 ? -7.527 30.703 25.562 1 93.88 394 GLY A N 1
ATOM 3040 C CA . GLY A 1 394 ? -7.816 32.094 25.328 1 93.88 394 GLY A CA 1
ATOM 3041 C C . GLY A 1 394 ? -9.141 32.531 25.938 1 93.88 394 GLY A C 1
ATOM 3042 O O . GLY A 1 394 ? -9.5 33.719 25.859 1 93.88 394 GLY A O 1
ATOM 3043 N N . VAL A 1 395 ? -9.812 31.75 26.547 1 93.56 395 VAL A N 1
ATOM 3044 C CA . VAL A 1 395 ? -11.148 32.031 27.078 1 93.56 395 VAL A CA 1
ATOM 3045 C C . VAL A 1 395 ? -11.07 33.125 28.125 1 93.56 395 VAL A C 1
ATOM 3047 O O . VAL A 1 395 ? -10.242 33.062 29.031 1 93.56 395 VAL A O 1
ATOM 3050 N N . ARG A 1 396 ? -11.914 34.125 27.906 1 92.38 396 ARG A N 1
ATOM 3051 C CA . ARG A 1 396 ? -12.102 35.219 28.844 1 92.38 396 ARG A CA 1
ATOM 3052 C C . ARG A 1 396 ? -13.578 35.562 28.969 1 92.38 396 ARG A C 1
ATOM 3054 O O . ARG A 1 396 ? -14.305 35.594 27.969 1 92.38 396 ARG A O 1
ATOM 3061 N N . GLY A 1 397 ? -14.031 35.812 30.172 1 90.81 397 GLY A N 1
ATOM 3062 C CA . GLY A 1 397 ? -15.398 36.25 30.375 1 90.81 397 GLY A CA 1
ATOM 3063 C C . GLY A 1 397 ? -16.422 35.156 30.172 1 90.81 397 GLY A C 1
ATOM 3064 O O . GLY A 1 397 ? -16.297 34.062 30.719 1 90.81 397 GLY A O 1
ATOM 3065 N N . ASN A 1 398 ? -17.469 35.531 29.422 1 91.56 398 ASN A N 1
ATOM 3066 C CA . ASN A 1 398 ? -18.547 34.562 29.156 1 91.56 398 ASN A CA 1
ATOM 3067 C C . ASN A 1 398 ? -18.188 33.594 28.062 1 91.56 398 ASN A C 1
ATOM 3069 O O . ASN A 1 398 ? -17.922 34 26.922 1 91.56 398 ASN A O 1
ATOM 3073 N N . LEU A 1 399 ? -18.297 32.344 28.391 1 92.69 399 LEU A N 1
ATOM 3074 C CA . LEU A 1 399 ? -17.844 31.297 27.484 1 92.69 399 LEU A CA 1
ATOM 3075 C C . LEU A 1 399 ? -18.688 31.297 26.219 1 92.69 399 LEU A C 1
ATOM 3077 O O . LEU A 1 399 ? -18.172 31.125 25.109 1 92.69 399 LEU A O 1
ATOM 3081 N N . CYS A 1 400 ? -19.953 31.453 26.328 1 91.19 400 CYS A N 1
ATOM 3082 C CA . CYS A 1 400 ? -20.844 31.438 25.172 1 91.19 400 CYS A CA 1
ATOM 3083 C C . CYS A 1 400 ? -20.516 32.594 24.219 1 91.19 400 CYS A C 1
ATOM 3085 O O . CYS A 1 400 ? -20.438 32.375 23 1 91.19 400 CYS A O 1
ATOM 3087 N N . GLU A 1 401 ? -20.344 33.75 24.766 1 91.12 401 GLU A N 1
ATOM 3088 C CA . GLU A 1 401 ? -20 34.906 23.953 1 91.12 401 GLU A CA 1
ATOM 3089 C C . GLU A 1 401 ? -18.625 34.75 23.297 1 91.12 401 GLU A C 1
ATOM 3091 O O . GLU A 1 401 ? -18.438 35.094 22.141 1 91.12 401 GLU A O 1
ATOM 3096 N N . TYR A 1 402 ? -17.766 34.219 24.062 1 93.19 402 TYR A N 1
ATOM 3097 C CA . TYR A 1 402 ? -16.422 34 23.578 1 93.19 402 TYR A CA 1
ATOM 3098 C C . TYR A 1 402 ? -16.422 33.031 22.391 1 93.19 402 TYR A C 1
ATOM 3100 O O . TYR A 1 402 ? -15.828 33.344 21.344 1 93.19 402 TYR A O 1
ATOM 3108 N N . LEU A 1 403 ? -17.078 31.922 22.547 1 93.38 403 LEU A N 1
ATOM 3109 C CA . LEU A 1 403 ? -17.109 30.906 21.5 1 93.38 403 LEU A CA 1
ATOM 3110 C C . LEU A 1 403 ? -17.828 31.438 20.266 1 93.38 403 LEU A C 1
ATOM 3112 O O . LEU A 1 403 ? -17.422 31.125 19.141 1 93.38 403 LEU A O 1
ATOM 3116 N N . ASP A 1 404 ? -18.828 32.188 20.469 1 92.75 404 ASP A N 1
ATOM 3117 C CA . ASP A 1 404 ? -19.531 32.781 19.344 1 92.75 404 ASP A CA 1
ATOM 3118 C C . ASP A 1 404 ? -18.609 33.688 18.547 1 92.75 404 ASP A C 1
ATOM 3120 O O . ASP A 1 404 ? -18.641 33.688 17.312 1 92.75 404 ASP A O 1
ATOM 3124 N N . ARG A 1 405 ? -17.922 34.438 19.266 1 93.38 405 ARG A N 1
ATOM 3125 C CA . ARG A 1 405 ? -16.984 35.344 18.609 1 93.38 405 ARG A CA 1
ATOM 3126 C C . ARG A 1 405 ? -15.906 34.594 17.844 1 93.38 405 ARG A C 1
ATOM 3128 O O . ARG A 1 405 ? -15.57 34.938 16.719 1 93.38 405 ARG A O 1
ATOM 3135 N N . VAL A 1 406 ? -15.383 33.594 18.469 1 95.06 406 VAL A N 1
ATOM 3136 C CA . VAL A 1 406 ? -14.305 32.844 17.859 1 95.06 406 VAL A CA 1
ATOM 3137 C C . VAL A 1 406 ? -14.82 32.094 16.625 1 95.06 406 VAL A C 1
ATOM 3139 O O . VAL A 1 406 ? -14.109 31.984 15.625 1 95.06 406 VAL A O 1
ATOM 3142 N N . MET A 1 407 ? -16.031 31.578 16.656 1 95.06 407 MET A N 1
ATOM 3143 C CA . MET A 1 407 ? -16.625 30.922 15.5 1 95.06 407 MET A CA 1
ATOM 3144 C C . MET A 1 407 ? -16.781 31.891 14.336 1 95.06 407 MET A C 1
ATOM 3146 O O . MET A 1 407 ? -16.516 31.547 13.188 1 95.06 407 MET A O 1
ATOM 3150 N N . PHE A 1 408 ? -17.219 33.031 14.695 1 95.38 408 PHE A N 1
ATOM 3151 C CA . PHE A 1 408 ? -17.359 34.062 13.688 1 95.38 408 PHE A CA 1
ATOM 3152 C C . PHE A 1 408 ? -16.016 34.406 13.047 1 95.38 408 PHE A C 1
ATOM 3154 O O . PHE A 1 408 ? -15.914 34.469 11.82 1 95.38 408 PHE A O 1
ATOM 3161 N N . GLU A 1 409 ? -15.016 34.625 13.867 1 96.25 409 GLU A N 1
ATOM 3162 C CA . GLU A 1 409 ? -13.664 34.906 13.383 1 96.25 409 GLU A CA 1
ATOM 3163 C C . GLU A 1 409 ? -13.133 33.781 12.5 1 96.25 409 GLU A C 1
ATOM 3165 O O . GLU A 1 409 ? -12.43 34.031 11.523 1 96.25 409 GLU A O 1
ATOM 3170 N N . CYS A 1 410 ? -13.43 32.594 12.891 1 97.56 410 CYS A N 1
ATOM 3171 C CA . CYS A 1 410 ? -13.008 31.422 12.117 1 97.56 410 CYS A CA 1
ATOM 3172 C C . CYS A 1 410 ? -13.555 31.484 10.695 1 97.56 410 CYS A C 1
ATOM 3174 O O . CYS A 1 410 ? -12.805 31.297 9.734 1 97.56 410 CYS A O 1
ATOM 3176 N N . LEU A 1 411 ? -14.805 31.812 10.508 1 98 411 LEU A N 1
ATOM 3177 C CA . LEU A 1 411 ? -15.445 31.906 9.203 1 98 411 LEU A CA 1
ATOM 3178 C C . LEU A 1 411 ? -14.883 33.062 8.398 1 98 411 LEU A C 1
ATOM 3180 O O . LEU A 1 411 ? -14.602 32.906 7.203 1 98 411 LEU A O 1
ATOM 3184 N N . GLU A 1 412 ? -14.633 34.156 9.047 1 97.75 412 GLU A N 1
ATOM 3185 C CA . GLU A 1 412 ? -14.141 35.344 8.367 1 97.75 412 GLU A CA 1
ATOM 3186 C C . GLU A 1 412 ? -12.711 35.156 7.871 1 97.75 412 GLU A C 1
ATOM 3188 O O . GLU A 1 412 ? -12.398 35.469 6.723 1 97.75 412 GLU A O 1
ATOM 3193 N N . THR A 1 413 ? -11.93 34.656 8.734 1 98.19 413 THR A N 1
ATOM 3194 C CA . THR A 1 413 ? -10.531 34.438 8.367 1 98.19 413 THR A CA 1
ATOM 3195 C C . THR A 1 413 ? -10.398 33.344 7.312 1 98.19 413 THR A C 1
ATOM 3197 O O . THR A 1 413 ? -9.539 33.438 6.43 1 98.19 413 THR A O 1
ATOM 3200 N N . ALA A 1 414 ? -11.203 32.312 7.426 1 98.69 414 ALA A N 1
ATOM 3201 C CA . ALA A 1 414 ? -11.203 31.281 6.395 1 98.69 414 ALA A CA 1
ATOM 3202 C C . ALA A 1 414 ? -11.578 31.859 5.035 1 98.69 414 ALA A C 1
ATOM 3204 O O . ALA A 1 414 ? -10.945 31.547 4.023 1 98.69 414 ALA A O 1
ATOM 3205 N N . THR A 1 415 ? -12.602 32.688 5.039 1 98.69 415 THR A N 1
ATOM 3206 C CA . THR A 1 415 ? -13.055 33.344 3.811 1 98.69 415 THR A CA 1
ATOM 3207 C C . THR A 1 415 ? -11.93 34.156 3.203 1 98.69 415 THR A C 1
ATOM 3209 O O . THR A 1 415 ? -11.656 34.062 2.004 1 98.69 415 THR A O 1
ATOM 3212 N N . LEU A 1 416 ? -11.289 34.906 4.035 1 98.44 416 LEU A N 1
ATOM 3213 C CA . LEU A 1 416 ? -10.219 35.781 3.572 1 98.44 416 LEU A CA 1
ATOM 3214 C C . LEU A 1 416 ? -9.055 34.969 3.025 1 98.44 416 LEU A C 1
ATOM 3216 O O . LEU A 1 416 ? -8.453 35.344 2.012 1 98.44 416 LEU A O 1
ATOM 3220 N N . ALA A 1 417 ? -8.711 33.906 3.67 1 98.25 417 ALA A N 1
ATOM 3221 C CA . ALA A 1 417 ? -7.613 33.031 3.23 1 98.25 417 ALA A CA 1
ATOM 3222 C C . ALA A 1 417 ? -7.895 32.438 1.853 1 98.25 417 ALA A C 1
ATOM 3224 O O . ALA A 1 417 ? -6.996 32.344 1.017 1 98.25 417 ALA A O 1
ATOM 3225 N N . VAL A 1 418 ? -9.133 32.031 1.591 1 98.44 418 VAL A N 1
ATOM 3226 C CA . VAL A 1 418 ? -9.523 31.438 0.319 1 98.44 418 VAL A CA 1
ATOM 3227 C C . VAL A 1 418 ? -9.461 32.469 -0.79 1 98.44 418 VAL A C 1
ATOM 3229 O O . VAL A 1 418 ? -9.078 32.188 -1.922 1 98.44 418 VAL A O 1
ATOM 3232 N N . GLN A 1 419 ? -9.703 33.719 -0.464 1 97.56 419 GLN A N 1
ATOM 3233 C CA . GLN A 1 419 ? -9.797 34.781 -1.463 1 97.56 419 GLN A CA 1
ATOM 3234 C C . GLN A 1 419 ? -8.43 35.375 -1.772 1 97.56 419 GLN A C 1
ATOM 3236 O O . GLN A 1 419 ? -8.211 35.906 -2.855 1 97.56 419 GLN A O 1
ATOM 3241 N N . MET A 1 420 ? -7.566 35.219 -0.875 1 95.25 420 MET A N 1
ATOM 3242 C CA . MET A 1 420 ? -6.312 35.969 -0.92 1 95.25 420 MET A CA 1
ATOM 3243 C C . MET A 1 420 ? -5.363 35.375 -1.959 1 95.25 420 MET A C 1
ATOM 3245 O O . MET A 1 420 ? -4.762 36.125 -2.744 1 95.25 420 MET A O 1
ATOM 3249 N N . ASN A 1 421 ? -5.125 34.062 -1.891 1 95.88 421 ASN A N 1
ATOM 3250 C CA . ASN A 1 421 ? -4.145 33.344 -2.682 1 95.88 421 ASN A CA 1
ATOM 3251 C C . ASN A 1 421 ? -4.605 31.906 -2.945 1 95.88 421 ASN A C 1
ATOM 3253 O O . ASN A 1 421 ? -5.051 31.203 -2.027 1 95.88 421 ASN A O 1
ATOM 3257 N N . PRO A 1 422 ? -4.527 31.562 -4.215 1 97.38 422 PRO A N 1
ATOM 3258 C CA . PRO A 1 422 ? -4.977 30.203 -4.504 1 97.38 422 PRO A CA 1
ATOM 3259 C C . PRO A 1 422 ? -4.234 29.156 -3.682 1 97.38 422 PRO A C 1
ATOM 3261 O O . PRO A 1 422 ? -4.816 28.125 -3.314 1 97.38 422 PRO A O 1
ATOM 3264 N N . THR A 1 423 ? -2.984 29.375 -3.463 1 98.5 423 THR A N 1
ATOM 3265 C CA . THR A 1 423 ? -2.225 28.438 -2.633 1 98.5 423 THR A CA 1
ATOM 3266 C C . THR A 1 423 ? -2.811 28.359 -1.228 1 98.5 423 THR A C 1
ATOM 3268 O O . THR A 1 423 ? -2.994 27.266 -0.683 1 98.5 423 THR A O 1
ATOM 3271 N N . CYS A 1 424 ? -3.148 29.484 -0.691 1 98.62 424 CYS A N 1
ATOM 3272 C CA . CYS A 1 424 ? -3.768 29.531 0.629 1 98.62 424 CYS A CA 1
ATOM 3273 C C . CYS A 1 424 ? -5.125 28.828 0.615 1 98.62 424 CYS A C 1
ATOM 3275 O O . CYS A 1 424 ? -5.477 28.125 1.561 1 98.62 424 CYS A O 1
ATOM 3277 N N . ALA A 1 425 ? -5.824 29.047 -0.46 1 98.75 425 ALA A N 1
ATOM 3278 C CA . ALA A 1 425 ? -7.145 28.438 -0.582 1 98.75 425 ALA A CA 1
ATOM 3279 C C . ALA A 1 425 ? -7.051 26.922 -0.527 1 98.75 425 ALA A C 1
ATOM 3281 O O . ALA A 1 425 ? -7.75 26.266 0.255 1 98.75 425 ALA A O 1
ATOM 3282 N N . TYR A 1 426 ? -6.172 26.375 -1.31 1 98.69 426 TYR A N 1
ATOM 3283 C CA . TYR A 1 426 ? -6.023 24.922 -1.368 1 98.69 426 TYR A CA 1
ATOM 3284 C C . TYR A 1 426 ? -5.535 24.359 -0.035 1 98.69 426 TYR A C 1
ATOM 3286 O O . TYR A 1 426 ? -5.988 23.312 0.409 1 98.69 426 TYR A O 1
ATOM 3294 N N . VAL A 1 427 ? -4.625 25.047 0.573 1 98.81 427 VAL A N 1
ATOM 3295 C CA . VAL A 1 427 ? -4.082 24.578 1.844 1 98.81 427 VAL A CA 1
ATOM 3296 C C . VAL A 1 427 ? -5.176 24.594 2.91 1 98.81 427 VAL A C 1
ATOM 3298 O O . VAL A 1 427 ? -5.312 23.641 3.68 1 98.81 427 VAL A O 1
ATOM 3301 N N . LEU A 1 428 ? -5.941 25.641 2.924 1 98.81 428 LEU A N 1
ATOM 3302 C CA . LEU A 1 428 ? -7.023 25.719 3.902 1 98.81 428 LEU A CA 1
ATOM 3303 C C . LEU A 1 428 ? -8.047 24.609 3.68 1 98.81 428 LEU A C 1
ATOM 3305 O O . LEU A 1 428 ? -8.492 23.969 4.637 1 98.81 428 LEU A O 1
ATOM 3309 N N . MET A 1 429 ? -8.422 24.438 2.451 1 98.75 429 MET A N 1
ATOM 3310 C CA . MET A 1 429 ? -9.398 23.406 2.143 1 98.75 429 MET A CA 1
ATOM 3311 C C . MET A 1 429 ? -8.844 22.016 2.467 1 98.75 429 MET A C 1
ATOM 3313 O O . MET A 1 429 ? -9.562 21.172 2.998 1 98.75 429 MET A O 1
ATOM 3317 N N . ALA A 1 430 ? -7.586 21.812 2.176 1 98.69 430 ALA A N 1
ATOM 3318 C CA . ALA A 1 430 ? -6.945 20.547 2.531 1 98.69 430 ALA A CA 1
ATOM 3319 C C . ALA A 1 430 ? -6.898 20.359 4.043 1 98.69 430 ALA A C 1
ATOM 3321 O O . ALA A 1 430 ? -7.02 19.25 4.543 1 98.69 430 ALA A O 1
ATOM 3322 N N . PHE A 1 431 ? -6.664 21.422 4.734 1 98.44 431 PHE A N 1
ATOM 3323 C CA . PHE A 1 431 ? -6.641 21.375 6.191 1 98.44 431 PHE A CA 1
ATOM 3324 C C . PHE A 1 431 ? -8 20.953 6.738 1 98.44 431 PHE A C 1
ATOM 3326 O O . PHE A 1 431 ? -8.078 20.141 7.664 1 98.44 431 PHE A O 1
ATOM 3333 N N . CYS A 1 432 ? -9.023 21.5 6.18 1 97.94 432 CYS A N 1
ATOM 3334 C CA . CYS A 1 432 ? -10.375 21.094 6.559 1 97.94 432 CYS A CA 1
ATOM 3335 C C . CYS A 1 432 ? -10.602 19.609 6.242 1 97.94 432 CYS A C 1
ATOM 3337 O O . CYS A 1 432 ? -11.219 18.891 7.031 1 97.94 432 CYS A O 1
ATOM 3339 N N . ASN A 1 433 ? -10.117 19.25 5.086 1 97.69 433 ASN A N 1
ATOM 3340 C CA . ASN A 1 433 ? -10.211 17.844 4.703 1 97.69 433 ASN A CA 1
ATOM 3341 C C . ASN A 1 433 ? -9.539 16.938 5.727 1 97.69 433 ASN A C 1
ATOM 3343 O O . ASN A 1 433 ? -10.125 15.945 6.16 1 97.69 433 ASN A O 1
ATOM 3347 N N . TRP A 1 434 ? -8.375 17.281 6.07 1 96.62 434 TRP A N 1
ATOM 3348 C CA . TRP A 1 434 ? -7.629 16.516 7.066 1 96.62 434 TRP A CA 1
ATOM 3349 C C . TRP A 1 434 ? -8.352 16.516 8.406 1 96.62 434 TRP A C 1
ATOM 3351 O O . TRP A 1 434 ? -8.469 15.477 9.062 1 96.62 434 TRP A O 1
ATOM 3361 N N . ALA A 1 435 ? -8.852 17.641 8.812 1 94.75 435 ALA A N 1
ATOM 3362 C CA . ALA A 1 435 ? -9.547 17.766 10.094 1 94.75 435 ALA A CA 1
ATOM 3363 C C . ALA A 1 435 ? -10.742 16.812 10.156 1 94.75 435 ALA A C 1
ATOM 3365 O O . ALA A 1 435 ? -10.992 16.188 11.195 1 94.75 435 ALA A O 1
ATOM 3366 N N . VAL A 1 436 ? -11.398 16.719 9.07 1 94.56 436 VAL A N 1
ATOM 3367 C CA . VAL A 1 436 ? -12.594 15.883 9.039 1 94.56 436 VAL A CA 1
ATOM 3368 C C . VAL A 1 436 ? -12.195 14.414 8.898 1 94.56 436 VAL A C 1
ATOM 3370 O O . VAL A 1 436 ? -12.656 13.562 9.656 1 94.56 436 VAL A O 1
ATOM 3373 N N . MET A 1 437 ? -11.352 14.141 8 1 92.88 437 MET A N 1
ATOM 3374 C CA . MET A 1 437 ? -11.055 12.758 7.637 1 92.88 437 MET A CA 1
ATOM 3375 C C . MET A 1 437 ? -10.164 12.094 8.68 1 92.88 437 MET A C 1
ATOM 3377 O O . MET A 1 437 ? -10.297 10.898 8.945 1 92.88 437 MET A O 1
ATOM 3381 N N . SER A 1 438 ? -9.242 12.773 9.234 1 87.75 438 SER A N 1
ATOM 3382 C CA . SER A 1 438 ? -8.336 12.203 10.234 1 87.75 438 SER A CA 1
ATOM 3383 C C . SER A 1 438 ? -9.039 12.039 11.578 1 87.75 438 SER A C 1
ATOM 3385 O O . SER A 1 438 ? -8.727 11.109 12.336 1 87.75 438 SER A O 1
ATOM 3387 N N . SER A 1 439 ? -9.844 12.93 11.898 1 73.12 439 SER A N 1
ATOM 3388 C CA . SER A 1 439 ? -10.547 12.93 13.18 1 73.12 439 SER A CA 1
ATOM 3389 C C . SER A 1 439 ? -11.938 12.312 13.047 1 73.12 439 SER A C 1
ATOM 3391 O O . SER A 1 439 ? -12.844 12.648 13.812 1 73.12 439 SER A O 1
ATOM 3393 N N . HIS A 1 440 ? -12.07 11.602 11.992 1 62.81 440 HIS A N 1
ATOM 3394 C CA . HIS A 1 440 ? -13.43 11.258 11.578 1 62.81 440 HIS A CA 1
ATOM 3395 C C . HIS A 1 440 ? -14.227 10.672 12.742 1 62.81 440 HIS A C 1
ATOM 3397 O O . HIS A 1 440 ? -15.305 11.164 13.07 1 62.81 440 HIS A O 1
ATOM 3403 N N . HIS A 1 441 ? -13.703 9.984 13.453 1 70.19 441 HIS A N 1
ATOM 3404 C CA . HIS A 1 441 ? -14.523 9.445 14.523 1 70.19 441 HIS A CA 1
ATOM 3405 C C . HIS A 1 441 ? -14.953 10.531 15.5 1 70.19 441 HIS A C 1
ATOM 3407 O O . HIS A 1 441 ? -16.109 10.57 15.93 1 70.19 441 HIS A O 1
ATOM 3413 N N . LYS A 1 442 ? -14.109 11.461 15.609 1 80.56 442 LYS A N 1
ATOM 3414 C CA . LYS A 1 442 ? -14.43 12.531 16.547 1 80.56 442 LYS A CA 1
ATOM 3415 C C . LYS A 1 442 ? -15.438 13.508 15.953 1 80.56 442 LYS A C 1
ATOM 3417 O O . LYS A 1 442 ? -16.5 13.734 16.531 1 80.56 442 LYS A O 1
ATOM 3422 N N . VAL A 1 443 ? -15.109 14.031 14.773 1 87.69 443 VAL A N 1
ATOM 3423 C CA . VAL A 1 443 ? -15.977 15.008 14.117 1 87.69 443 VAL A CA 1
ATOM 3424 C C . VAL A 1 443 ? -17.312 14.359 13.766 1 87.69 443 VAL A C 1
ATOM 3426 O O . VAL A 1 443 ? -18.375 14.953 13.961 1 87.69 443 VAL A O 1
ATOM 3429 N N . TYR A 1 444 ? -17.266 13.164 13.273 1 87.69 444 TYR A N 1
ATOM 3430 C CA . TYR A 1 444 ? -18.484 12.422 12.938 1 87.69 444 TYR A CA 1
ATOM 3431 C C . TYR A 1 444 ? -19.344 12.211 14.172 1 87.69 444 TYR A C 1
ATOM 3433 O O . TYR A 1 444 ? -20.547 12.508 14.156 1 87.69 444 TYR A O 1
ATOM 3441 N N . GLU A 1 445 ? -18.781 11.742 15.258 1 85.12 445 GLU A N 1
ATOM 3442 C CA . GLU A 1 445 ? -19.531 11.398 16.453 1 85.12 445 GLU A CA 1
ATOM 3443 C C . GLU A 1 445 ? -20.047 12.648 17.156 1 85.12 445 GLU A C 1
ATOM 3445 O O . GLU A 1 445 ? -21.219 12.703 17.547 1 85.12 445 GLU A O 1
ATOM 3450 N N . VAL A 1 446 ? -19.219 13.625 17.234 1 87.75 446 VAL A N 1
ATOM 3451 C CA . VAL A 1 446 ? -19.641 14.828 17.953 1 87.75 446 VAL A CA 1
ATOM 3452 C C . VAL A 1 446 ? -20.672 15.602 17.141 1 87.75 446 VAL A C 1
ATOM 3454 O O . VAL A 1 446 ? -21.578 16.219 17.703 1 87.75 446 VAL A O 1
ATOM 3457 N N . SER A 1 447 ? -20.531 15.57 15.859 1 87.81 447 SER A N 1
ATOM 3458 C CA . SER A 1 447 ? -21.469 16.328 15.031 1 87.81 447 SER A CA 1
ATOM 3459 C C . SER A 1 447 ? -22.812 15.633 14.953 1 87.81 447 SER A C 1
ATOM 3461 O O . SER A 1 447 ? -23.844 16.281 14.727 1 87.81 447 SER A O 1
ATOM 3463 N N . THR A 1 448 ? -22.828 14.336 15.203 1 85.19 448 THR A N 1
ATOM 3464 C CA . THR A 1 448 ? -24.078 13.617 14.953 1 85.19 448 THR A CA 1
ATOM 3465 C C . THR A 1 448 ? -24.672 13.102 16.266 1 85.19 448 THR A C 1
ATOM 3467 O O . THR A 1 448 ? -25.875 12.797 16.328 1 85.19 448 THR A O 1
ATOM 3470 N N . GLN A 1 449 ? -23.922 13.086 17.281 1 84.69 449 GLN A N 1
ATOM 3471 C CA . GLN A 1 449 ? -24.406 12.289 18.406 1 84.69 449 GLN A CA 1
ATOM 3472 C C . GLN A 1 449 ? -24.422 13.109 19.688 1 84.69 449 GLN A C 1
ATOM 3474 O O . GLN A 1 449 ? -24.672 12.57 20.781 1 84.69 449 GLN A O 1
ATOM 3479 N N . VAL A 1 450 ? -24.109 14.336 19.672 1 88.06 450 VAL A N 1
ATOM 3480 C CA . VAL A 1 450 ? -24.234 15.164 20.875 1 88.06 450 VAL A CA 1
ATOM 3481 C C . VAL A 1 450 ? -25.703 15.398 21.188 1 88.06 450 VAL A C 1
ATOM 3483 O O . VAL A 1 450 ? -26.547 15.383 20.281 1 88.06 450 VAL A O 1
ATOM 3486 N N . SER A 1 451 ? -25.969 15.586 22.453 1 88.62 451 SER A N 1
ATOM 3487 C CA . SER A 1 451 ? -27.328 15.883 22.906 1 88.62 451 SER A CA 1
ATOM 3488 C C . SER A 1 451 ? -27.453 17.328 23.391 1 88.62 451 SER A C 1
ATOM 3490 O O . SER A 1 451 ? -26.547 17.844 24.047 1 88.62 451 SER A O 1
ATOM 3492 N N . GLU A 1 452 ? -28.516 17.891 23.078 1 85.56 452 GLU A N 1
ATOM 3493 C CA . GLU A 1 452 ? -28.781 19.234 23.578 1 85.56 452 GLU A CA 1
ATOM 3494 C C . GLU A 1 452 ? -29.062 19.219 25.078 1 85.56 452 GLU A C 1
ATOM 3496 O O . GLU A 1 452 ? -29.75 18.328 25.578 1 85.56 452 GLU A O 1
ATOM 3501 N N . VAL A 1 453 ? -28.203 20.031 25.672 1 77 453 VAL A N 1
ATOM 3502 C CA . VAL A 1 453 ? -28.359 20.125 27.125 1 77 453 VAL A CA 1
ATOM 3503 C C . VAL A 1 453 ? -29.094 21.406 27.5 1 77 453 VAL A C 1
ATOM 3505 O O . VAL A 1 453 ? -28.812 22.469 26.938 1 77 453 VAL A O 1
ATOM 3508 N N . GLY A 1 454 ? -30.078 21.312 28.516 1 63.72 454 GLY A N 1
ATOM 3509 C CA . GLY A 1 454 ? -30.672 22.438 29.203 1 63.72 454 GLY A CA 1
ATOM 3510 C C . GLY A 1 454 ? -31.844 23.047 28.469 1 63.72 454 GLY A C 1
ATOM 3511 O O . GLY A 1 454 ? -32.125 22.672 27.344 1 63.72 454 GLY A O 1
ATOM 3512 N N . LYS A 1 455 ? -32.562 23.719 29.203 1 58.97 455 LYS A N 1
ATOM 3513 C CA . LYS A 1 455 ? -33.844 24.359 28.844 1 58.97 455 LYS A CA 1
ATOM 3514 C C . LYS A 1 455 ? -33.594 25.578 27.953 1 58.97 455 LYS A C 1
ATOM 3516 O O . LYS A 1 455 ? -34.531 26.094 27.328 1 58.97 455 LYS A O 1
ATOM 3521 N N . ASP A 1 456 ? -32.219 26.031 27.984 1 59.47 456 ASP A N 1
ATOM 3522 C CA . ASP A 1 456 ? -32.031 27.328 27.344 1 59.47 456 ASP A CA 1
ATOM 3523 C C . ASP A 1 456 ? -31.594 27.156 25.891 1 59.47 456 ASP A C 1
ATOM 3525 O O . ASP A 1 456 ? -30.844 26.25 25.547 1 59.47 456 ASP A O 1
ATOM 3529 N N . ALA A 1 457 ? -32.312 27.828 25.156 1 60.38 457 ALA A N 1
ATOM 3530 C CA . ALA A 1 457 ? -32.062 27.875 23.719 1 60.38 457 ALA A CA 1
ATOM 3531 C C . ALA A 1 457 ? -30.609 28.234 23.406 1 60.38 457 ALA A C 1
ATOM 3533 O O . ALA A 1 457 ? -29.922 28.844 24.234 1 60.38 457 ALA A O 1
ATOM 3534 N N . GLU A 1 458 ? -29.922 27.625 22.344 1 62.84 458 GLU A N 1
ATOM 3535 C CA . GLU A 1 458 ? -28.625 28.031 21.828 1 62.84 458 GLU A CA 1
ATOM 3536 C C . GLU A 1 458 ? -28.438 29.547 21.906 1 62.84 458 GLU A C 1
ATOM 3538 O O . GLU A 1 458 ? -29.391 30.297 21.688 1 62.84 458 GLU A O 1
ATOM 3543 N N . CYS A 1 459 ? -27.312 29.953 22.609 1 66.19 459 CYS A N 1
ATOM 3544 C CA . CYS A 1 459 ? -27.078 31.391 22.703 1 66.19 459 CYS A CA 1
ATOM 3545 C C . CYS A 1 459 ? -27.078 32.031 21.312 1 66.19 459 CYS A C 1
ATOM 3547 O O . CYS A 1 459 ? -26.234 31.703 20.469 1 66.19 459 CYS A O 1
ATOM 3549 N N . LEU A 1 460 ? -28.312 32.062 20.656 1 55.59 460 LEU A N 1
ATOM 3550 C CA . LEU A 1 460 ? -28.578 32.469 19.281 1 55.59 460 LEU A CA 1
ATOM 3551 C C . LEU A 1 460 ? -28.031 33.875 19.016 1 55.59 460 LEU A C 1
ATOM 3553 O O . LEU A 1 460 ? -28.219 34.406 17.938 1 55.59 460 LEU A O 1
ATOM 3557 N N . GLY A 1 461 ? -27.531 34.594 19.969 1 51.22 461 GLY A N 1
ATOM 3558 C CA . GLY A 1 461 ? -27.406 36.031 19.688 1 51.22 461 GLY A CA 1
ATOM 3559 C C . GLY A 1 461 ? -26.703 36.312 18.375 1 51.22 461 GLY A C 1
ATOM 3560 O O . GLY A 1 461 ? -27.109 37.219 17.641 1 51.22 461 GLY A O 1
ATOM 3561 N N . ARG A 1 462 ? -25.641 35.656 18 1 62.56 462 ARG A N 1
ATOM 3562 C CA . ARG A 1 462 ? -24.891 36.125 16.844 1 62.56 462 ARG A CA 1
ATOM 3563 C C . ARG A 1 462 ? -24.984 35.125 15.688 1 62.56 462 ARG A C 1
ATOM 3565 O O . ARG A 1 462 ? -24.109 35.062 14.828 1 62.56 462 ARG A O 1
ATOM 3572 N N . SER A 1 463 ? -26.078 34.375 15.758 1 65.88 463 SER A N 1
ATOM 3573 C CA . SER A 1 463 ? -26.297 33.344 14.758 1 65.88 463 SER A CA 1
ATOM 3574 C C . SER A 1 463 ? -26.453 33.938 13.367 1 65.88 463 SER A C 1
ATOM 3576 O O . SER A 1 463 ? -25.922 33.375 12.391 1 65.88 463 SER A O 1
ATOM 3578 N N . ARG A 1 464 ? -27.047 35.094 13.344 1 69.88 464 ARG A N 1
ATOM 3579 C CA . ARG A 1 464 ? -27.219 35.75 12.055 1 69.88 464 ARG A CA 1
ATOM 3580 C C . ARG A 1 464 ? -25.859 36.156 11.469 1 69.88 464 ARG A C 1
ATOM 3582 O O . ARG A 1 464 ? -25.656 36.062 10.258 1 69.88 464 ARG A O 1
ATOM 3589 N N . ASP A 1 465 ? -25.031 36.562 12.281 1 85.81 465 ASP A N 1
ATOM 3590 C CA . ASP A 1 465 ? -23.719 36.969 11.828 1 85.81 465 ASP A CA 1
ATOM 3591 C C . ASP A 1 465 ? -22.906 35.781 11.32 1 85.81 465 ASP A C 1
ATOM 3593 O O . ASP A 1 465 ? -22.188 35.875 10.328 1 85.81 465 ASP A O 1
ATOM 3597 N N . HIS A 1 466 ? -23.156 34.719 11.953 1 91.81 466 HIS A N 1
ATOM 3598 C CA . HIS A 1 466 ? -22.453 33.5 11.523 1 91.81 466 HIS A CA 1
ATOM 3599 C C . HIS A 1 466 ? -22.906 33.062 10.125 1 91.81 466 HIS A C 1
ATOM 3601 O O . HIS A 1 466 ? -22.078 32.688 9.297 1 91.81 466 HIS A O 1
ATOM 3607 N N . TRP A 1 467 ? -24.172 33.219 9.875 1 93.62 467 TRP A N 1
ATOM 3608 C CA . TRP A 1 467 ? -24.703 32.781 8.578 1 93.62 467 TRP A CA 1
ATOM 3609 C C . TRP A 1 467 ? -24.266 33.719 7.473 1 93.62 467 TRP A C 1
ATOM 3611 O O . TRP A 1 467 ? -24 33.312 6.344 1 93.62 467 TRP A O 1
ATOM 3621 N N . ARG A 1 468 ? -24.234 34.938 7.848 1 94.62 468 ARG A N 1
ATOM 3622 C CA . ARG A 1 468 ? -23.734 35.875 6.879 1 94.62 468 ARG A CA 1
ATOM 3623 C C . ARG A 1 468 ? -22.281 35.594 6.531 1 94.62 468 ARG A C 1
ATOM 3625 O O . ARG A 1 468 ? -21.891 35.625 5.359 1 94.62 468 ARG A O 1
ATOM 3632 N N . ALA A 1 469 ? -21.484 35.406 7.559 1 96.44 469 ALA A N 1
ATOM 3633 C CA . ALA A 1 469 ? -20.078 35.062 7.34 1 96.44 469 ALA A CA 1
ATOM 3634 C C . ALA A 1 469 ? -19.938 33.781 6.523 1 96.44 469 ALA A C 1
ATOM 3636 O O . ALA A 1 469 ? -19.094 33.688 5.629 1 96.44 469 ALA A O 1
ATOM 3637 N N . TYR A 1 470 ? -20.797 32.875 6.82 1 97.75 470 TYR A N 1
ATOM 3638 C CA . TYR A 1 470 ? -20.781 31.609 6.102 1 97.75 470 TYR A CA 1
ATOM 3639 C C . TYR A 1 470 ? -21.156 31.812 4.637 1 97.75 470 TYR A C 1
ATOM 3641 O O . TYR A 1 470 ? -20.594 31.172 3.75 1 97.75 470 TYR A O 1
ATOM 3649 N N . ARG A 1 471 ? -22.125 32.625 4.348 1 97.56 471 ARG A N 1
ATOM 3650 C CA . ARG A 1 471 ? -22.469 32.938 2.963 1 97.56 471 ARG A CA 1
ATOM 3651 C C . ARG A 1 471 ? -21.266 33.531 2.211 1 97.56 471 ARG A C 1
ATOM 3653 O O . ARG A 1 471 ? -21.078 33.219 1.03 1 97.56 471 ARG A O 1
ATOM 3660 N N . GLY A 1 472 ? -20.531 34.344 2.926 1 97.88 472 GLY A N 1
ATOM 3661 C CA . GLY A 1 472 ? -19.297 34.844 2.332 1 97.88 472 GLY A CA 1
ATOM 3662 C C . GLY A 1 472 ? -18.328 33.75 1.982 1 97.88 472 GLY A C 1
ATOM 3663 O O . GLY A 1 472 ? -17.688 33.781 0.93 1 97.88 472 GLY A O 1
ATOM 3664 N N . LEU A 1 473 ? -18.188 32.781 2.83 1 98.62 473 LEU A N 1
ATOM 3665 C CA . LEU A 1 473 ? -17.312 31.641 2.58 1 98.62 473 LEU A CA 1
ATOM 3666 C C . LEU A 1 473 ? -17.812 30.828 1.381 1 98.62 473 LEU A C 1
ATOM 3668 O O . LEU A 1 473 ? -17.016 30.391 0.55 1 98.62 473 LEU A O 1
ATOM 3672 N N . LEU A 1 474 ? -19.125 30.625 1.321 1 98.5 474 LEU A N 1
ATOM 3673 C CA . LEU A 1 474 ? -19.703 29.891 0.199 1 98.5 474 LEU A CA 1
ATOM 3674 C C . LEU A 1 474 ? -19.359 30.562 -1.124 1 98.5 474 LEU A C 1
ATOM 3676 O O . LEU A 1 474 ? -19.031 29.891 -2.107 1 98.5 474 LEU A O 1
ATOM 3680 N N . GLU A 1 475 ? -19.438 31.859 -1.13 1 98.38 475 GLU A N 1
ATOM 3681 C CA . GLU A 1 475 ? -19.094 32.625 -2.334 1 98.38 475 GLU A CA 1
ATOM 3682 C C . GLU A 1 475 ? -17.609 32.469 -2.688 1 98.38 475 GLU A C 1
ATOM 3684 O O . GLU A 1 475 ? -17.266 32.312 -3.859 1 98.38 475 GLU A O 1
ATOM 3689 N N . ALA A 1 476 ? -16.797 32.469 -1.714 1 98.56 476 ALA A N 1
ATOM 3690 C CA . ALA A 1 476 ? -15.352 32.312 -1.924 1 98.56 476 ALA A CA 1
ATOM 3691 C C . ALA A 1 476 ? -15.023 30.938 -2.473 1 98.56 476 ALA A C 1
ATOM 3693 O O . ALA A 1 476 ? -14.086 30.781 -3.258 1 98.56 476 ALA A O 1
ATOM 3694 N N . LEU A 1 477 ? -15.805 29.922 -2.094 1 98.69 477 LEU A N 1
ATOM 3695 C CA . LEU A 1 477 ? -15.539 28.547 -2.455 1 98.69 477 LEU A CA 1
ATOM 3696 C C . LEU A 1 477 ? -16.172 28.203 -3.799 1 98.69 477 LEU A C 1
ATOM 3698 O O . LEU A 1 477 ? -15.844 27.172 -4.395 1 98.69 477 LEU A O 1
ATOM 3702 N N . ALA A 1 478 ? -17 29.047 -4.355 1 98.38 478 ALA A N 1
ATOM 3703 C CA . ALA A 1 478 ? -17.797 28.766 -5.543 1 98.38 478 ALA A CA 1
ATOM 3704 C C . ALA A 1 478 ? -16.906 28.406 -6.73 1 98.38 478 ALA A C 1
ATOM 3706 O O . ALA A 1 478 ? -17.234 27.484 -7.496 1 98.38 478 ALA A O 1
ATOM 3707 N N . PRO A 1 479 ? -15.805 29.078 -6.875 1 97.81 479 PRO A N 1
ATOM 3708 C CA . PRO A 1 479 ? -14.969 28.797 -8.047 1 97.81 479 PRO A CA 1
ATOM 3709 C C . PRO A 1 479 ? -14.391 27.375 -8.031 1 97.81 479 PRO A C 1
ATOM 3711 O O . PRO A 1 479 ? -13.961 26.875 -9.07 1 97.81 479 PRO A O 1
ATOM 3714 N N . PHE A 1 480 ? -14.383 26.719 -6.938 1 98.06 480 PHE A N 1
ATOM 3715 C CA . PHE A 1 480 ? -13.758 25.406 -6.824 1 98.06 480 PHE A CA 1
ATOM 3716 C C . PHE A 1 480 ? -14.766 24.312 -7.117 1 98.06 480 PHE A C 1
ATOM 3718 O O . PHE A 1 480 ? -14.414 23.125 -7.141 1 98.06 480 PHE A O 1
ATOM 3725 N N . GLY A 1 481 ? -16.047 24.656 -7.293 1 97.75 481 GLY A N 1
ATOM 3726 C CA . GLY A 1 481 ? -17.062 23.703 -7.727 1 97.75 481 GLY A CA 1
ATOM 3727 C C . GLY A 1 481 ? -17.703 22.953 -6.582 1 97.75 481 GLY A C 1
ATOM 3728 O O . GLY A 1 481 ? -17.562 23.344 -5.422 1 97.75 481 GLY A O 1
ATOM 3729 N N . THR A 1 482 ? -18.516 21.938 -6.898 1 98.25 482 THR A N 1
ATOM 3730 C CA . THR A 1 482 ? -19.219 21.078 -5.953 1 98.25 482 THR A CA 1
ATOM 3731 C C . THR A 1 482 ? -19.516 19.719 -6.578 1 98.25 482 THR A C 1
ATOM 3733 O O . THR A 1 482 ? -19.641 19.609 -7.801 1 98.25 482 THR A O 1
ATOM 3736 N N . LEU A 1 483 ? -19.531 18.766 -5.762 1 96.94 483 LEU A N 1
ATOM 3737 C CA . LEU A 1 483 ? -19.906 17.422 -6.215 1 96.94 483 LEU A CA 1
ATOM 3738 C C . LEU A 1 483 ? -21.406 17.219 -6.066 1 96.94 483 LEU A C 1
ATOM 3740 O O . LEU A 1 483 ? -21.922 16.109 -6.301 1 96.94 483 LEU A O 1
ATOM 3744 N N . GLY A 1 484 ? -22.141 18.25 -5.566 1 95 484 GLY A N 1
ATOM 3745 C CA . GLY A 1 484 ? -23.594 18.203 -5.473 1 95 484 GLY A CA 1
ATOM 3746 C C . GLY A 1 484 ? -24.094 17.203 -4.441 1 95 484 GLY A C 1
ATOM 3747 O O . GLY A 1 484 ? -23.688 17.25 -3.283 1 95 484 GLY A O 1
ATOM 3748 N N . LYS A 1 485 ? -24.891 16.25 -4.879 1 90.69 485 LYS A N 1
ATOM 3749 C CA . LYS A 1 485 ? -25.484 15.273 -3.973 1 90.69 485 LYS A CA 1
ATOM 3750 C C . LYS A 1 485 ? -24.438 14.289 -3.451 1 90.69 485 LYS A C 1
ATOM 3752 O O . LYS A 1 485 ? -24.625 13.68 -2.396 1 90.69 485 LYS A O 1
ATOM 3757 N N . GLU A 1 486 ? -23.406 14.234 -4.141 1 90.75 486 GLU A N 1
ATOM 3758 C CA . GLU A 1 486 ? -22.359 13.289 -3.791 1 90.75 486 GLU A CA 1
ATOM 3759 C C . GLU A 1 486 ? -21.281 13.953 -2.945 1 90.75 486 GLU A C 1
ATOM 3761 O O . GLU A 1 486 ? -20.203 13.375 -2.727 1 90.75 486 GLU A O 1
ATOM 3766 N N . SER A 1 487 ? -21.547 15.148 -2.465 1 95.88 487 SER A N 1
ATOM 3767 C CA . SER A 1 487 ? -20.562 15.914 -1.693 1 95.88 487 SER A CA 1
ATOM 3768 C C . SER A 1 487 ? -20.203 15.203 -0.392 1 95.88 487 SER A C 1
ATOM 3770 O O . SER A 1 487 ? -21.078 14.594 0.244 1 95.88 487 SER A O 1
ATOM 3772 N N . PRO A 1 488 ? -18.938 15.258 -0.076 1 95.75 488 PRO A N 1
ATOM 3773 C CA . PRO A 1 488 ? -18.594 14.773 1.264 1 95.75 488 PRO A CA 1
ATOM 3774 C C . PRO A 1 488 ? -19.219 15.617 2.373 1 95.75 488 PRO A C 1
ATOM 3776 O O . PRO A 1 488 ? -19.344 16.828 2.236 1 95.75 488 PRO A O 1
ATOM 3779 N N . ARG A 1 489 ? -19.625 14.945 3.439 1 94.44 489 ARG A N 1
ATOM 3780 C CA . ARG A 1 489 ? -20.234 15.594 4.594 1 94.44 489 ARG A CA 1
ATOM 3781 C C . ARG A 1 489 ? -19.672 15.039 5.898 1 94.44 489 ARG A C 1
ATOM 3783 O O . ARG A 1 489 ? -19.297 13.867 5.973 1 94.44 489 ARG A O 1
ATOM 3790 N N . VAL A 1 490 ? -19.656 15.859 6.895 1 94.31 490 VAL A N 1
ATOM 3791 C CA . VAL A 1 490 ? -19.125 15.484 8.203 1 94.31 490 VAL A CA 1
ATOM 3792 C C . VAL A 1 490 ? -19.938 14.328 8.773 1 94.31 490 VAL A C 1
ATOM 3794 O O . VAL A 1 490 ? -19.422 13.547 9.586 1 94.31 490 VAL A O 1
ATOM 3797 N N . GLY A 1 491 ? -21.172 14.133 8.336 1 90.25 491 GLY A N 1
ATOM 3798 C CA . GLY A 1 491 ? -22.047 13.102 8.867 1 90.25 491 GLY A CA 1
ATOM 3799 C C . GLY A 1 491 ? -21.828 11.742 8.227 1 90.25 491 GLY A C 1
ATOM 3800 O O . GLY A 1 491 ? -22.5 10.766 8.586 1 90.25 491 GLY A O 1
ATOM 3801 N N . GLN A 1 492 ? -20.891 11.625 7.363 1 91.38 492 GLN A N 1
ATOM 3802 C CA . GLN A 1 492 ? -20.578 10.352 6.723 1 91.38 492 GLN A CA 1
ATOM 3803 C C . GLN A 1 492 ? -19.484 9.609 7.488 1 91.38 492 GLN A C 1
ATOM 3805 O O . GLN A 1 492 ? -18.656 10.227 8.164 1 91.38 492 GLN A O 1
ATOM 3810 N N . THR A 1 493 ? -19.484 8.266 7.367 1 89.88 493 THR A N 1
ATOM 3811 C CA . THR A 1 493 ? -18.484 7.457 8.062 1 89.88 493 THR A CA 1
ATOM 3812 C C . THR A 1 493 ? -17.125 7.609 7.398 1 89.88 493 THR A C 1
ATOM 3814 O O . THR A 1 493 ? -17.031 8.039 6.25 1 89.88 493 THR A O 1
ATOM 3817 N N . ARG A 1 494 ? -16.125 7.203 8.133 1 91.81 494 ARG A N 1
ATOM 3818 C CA . ARG A 1 494 ? -14.758 7.266 7.625 1 91.81 494 ARG A CA 1
ATOM 3819 C C . ARG A 1 494 ? -14.586 6.391 6.391 1 91.81 494 ARG A C 1
ATOM 3821 O O . ARG A 1 494 ? -13.961 6.797 5.414 1 91.81 494 ARG A O 1
ATOM 3828 N N . ALA A 1 495 ? -15.109 5.199 6.418 1 92.12 495 ALA A N 1
ATOM 3829 C CA . ALA A 1 495 ? -14.984 4.281 5.289 1 92.12 495 ALA A CA 1
ATOM 3830 C C . ALA A 1 495 ? -15.609 4.875 4.027 1 92.12 495 ALA A C 1
ATOM 3832 O O . ALA A 1 495 ? -15.016 4.82 2.949 1 92.12 495 ALA A O 1
ATOM 3833 N N . GLU A 1 496 ? -16.766 5.496 4.145 1 92.5 496 GLU A N 1
ATOM 3834 C CA . GLU A 1 496 ? -17.438 6.129 3.014 1 92.5 496 GLU A CA 1
ATOM 3835 C C . GLU A 1 496 ? -16.578 7.238 2.414 1 92.5 496 GLU A C 1
ATOM 3837 O O . GLU A 1 496 ? -16.422 7.324 1.193 1 92.5 496 GLU A O 1
ATOM 3842 N N . LEU A 1 497 ? -16.016 8 3.283 1 94.94 497 LEU A N 1
ATOM 3843 C CA . LEU A 1 497 ? -15.219 9.141 2.836 1 94.94 497 LEU A CA 1
ATOM 3844 C C . LEU A 1 497 ? -13.906 8.672 2.223 1 94.94 497 LEU A C 1
ATOM 3846 O O . LEU A 1 497 ? -13.461 9.203 1.202 1 94.94 497 LEU A O 1
ATOM 3850 N N . ASP A 1 498 ? -13.305 7.637 2.816 1 94.44 498 ASP A N 1
ATOM 3851 C CA . ASP A 1 498 ? -12.016 7.145 2.35 1 94.44 498 ASP A CA 1
ATOM 3852 C C . ASP A 1 498 ? -12.078 6.73 0.882 1 94.44 498 ASP A C 1
ATOM 3854 O O . ASP A 1 498 ? -11.227 7.113 0.083 1 94.44 498 ASP A O 1
ATOM 3858 N N . PHE A 1 499 ? -13.031 5.992 0.528 1 93.38 499 PHE A N 1
ATOM 3859 C CA . PHE A 1 499 ? -13.117 5.426 -0.814 1 93.38 499 PHE A CA 1
ATOM 3860 C C . PHE A 1 499 ? -13.492 6.5 -1.828 1 93.38 499 PHE A C 1
ATOM 3862 O O . PHE A 1 499 ? -12.922 6.562 -2.918 1 93.38 499 PHE A O 1
ATOM 3869 N N . ARG A 1 500 ? -14.375 7.305 -1.455 1 93.88 500 ARG A N 1
ATOM 3870 C CA . ARG A 1 500 ? -14.797 8.367 -2.365 1 93.88 500 ARG A CA 1
ATOM 3871 C C . ARG A 1 500 ? -13.672 9.375 -2.576 1 93.88 500 ARG A C 1
ATOM 3873 O O . ARG A 1 500 ? -13.477 9.875 -3.688 1 93.88 500 ARG A O 1
ATOM 3880 N N . TYR A 1 501 ? -12.961 9.68 -1.513 1 95.75 501 TYR A N 1
ATOM 3881 C CA . TYR A 1 501 ? -11.844 10.609 -1.633 1 95.75 501 TYR A CA 1
ATOM 3882 C C . TYR A 1 501 ? -10.781 10.055 -2.58 1 95.75 501 TYR A C 1
ATOM 3884 O O . TYR A 1 501 ? -10.219 10.797 -3.393 1 95.75 501 TYR A O 1
ATOM 3892 N N . GLY A 1 502 ? -10.523 8.75 -2.414 1 92.25 502 GLY A N 1
ATOM 3893 C CA . GLY A 1 502 ? -9.57 8.117 -3.303 1 92.25 502 GLY A CA 1
ATOM 3894 C C . GLY A 1 502 ? -9.891 8.312 -4.773 1 92.25 502 GLY A C 1
ATOM 3895 O O . GLY A 1 502 ? -9 8.555 -5.586 1 92.25 502 GLY A O 1
ATOM 3896 N N . VAL A 1 503 ? -11.125 8.297 -5.082 1 89.88 503 VAL A N 1
ATOM 3897 C CA . VAL A 1 503 ? -11.57 8.477 -6.461 1 89.88 503 VAL A CA 1
ATOM 3898 C C . VAL A 1 503 ? -11.414 9.938 -6.863 1 89.88 503 VAL A C 1
ATOM 3900 O O . VAL A 1 503 ? -10.906 10.242 -7.945 1 89.88 503 VAL A O 1
ATOM 3903 N N . CYS A 1 504 ? -11.758 10.805 -6.031 1 94.69 504 CYS A N 1
ATOM 3904 C CA . CYS A 1 504 ? -11.773 12.227 -6.344 1 94.69 504 CYS A CA 1
ATOM 3905 C C . CYS A 1 504 ? -10.359 12.773 -6.5 1 94.69 504 CYS A C 1
ATOM 3907 O O . CYS A 1 504 ? -10.133 13.703 -7.281 1 94.69 504 CYS A O 1
ATOM 3909 N N . ARG A 1 505 ? -9.453 12.203 -5.836 1 94.81 505 ARG A N 1
ATOM 3910 C CA . ARG A 1 505 ? -8.078 12.695 -5.84 1 94.81 505 ARG A CA 1
ATOM 3911 C C . ARG A 1 505 ? -7.457 12.57 -7.23 1 94.81 505 ARG A C 1
ATOM 3913 O O . ARG A 1 505 ? -6.488 13.266 -7.547 1 94.81 505 ARG A O 1
ATOM 3920 N N . SER A 1 506 ? -7.988 11.75 -8.109 1 89.69 506 SER A N 1
ATOM 3921 C CA . SER A 1 506 ? -7.387 11.453 -9.398 1 89.69 506 SER A CA 1
ATOM 3922 C C . SER A 1 506 ? -7.82 12.461 -10.453 1 89.69 506 SER A C 1
ATOM 3924 O O . SER A 1 506 ? -7.367 12.406 -11.602 1 89.69 506 SER A O 1
ATOM 3926 N N . SER A 1 507 ? -8.695 13.391 -10.102 1 93.44 507 SER A N 1
ATOM 3927 C CA . SER A 1 507 ? -9.188 14.43 -10.992 1 93.44 507 SER A CA 1
ATOM 3928 C C . SER A 1 507 ? -9.047 15.812 -10.359 1 93.44 507 SER A C 1
ATOM 3930 O O . SER A 1 507 ? -9.523 16.047 -9.25 1 93.44 507 SER A O 1
ATOM 3932 N N . SER A 1 508 ? -8.461 16.688 -11.133 1 95.75 508 SER A N 1
ATOM 3933 C CA . SER A 1 508 ? -8.242 18.031 -10.609 1 95.75 508 SER A CA 1
ATOM 3934 C C . SER A 1 508 ? -9.562 18.703 -10.273 1 95.75 508 SER A C 1
ATOM 3936 O O . SER A 1 508 ? -9.695 19.344 -9.227 1 95.75 508 SER A O 1
ATOM 3938 N N . THR A 1 509 ? -10.57 18.5 -11.102 1 96.38 509 THR A N 1
ATOM 3939 C CA . THR A 1 509 ? -11.859 19.172 -10.922 1 96.38 509 THR A CA 1
ATOM 3940 C C . THR A 1 509 ? -12.641 18.531 -9.781 1 96.38 509 THR A C 1
ATOM 3942 O O . THR A 1 509 ? -13.211 19.234 -8.938 1 96.38 509 THR A O 1
ATOM 3945 N N . MET A 1 510 ? -12.656 17.219 -9.711 1 96.44 510 MET A N 1
ATOM 3946 C CA . MET A 1 510 ? -13.383 16.547 -8.648 1 96.44 510 MET A CA 1
ATOM 3947 C C . MET A 1 510 ? -12.719 16.766 -7.297 1 96.44 510 MET A C 1
ATOM 3949 O O . MET A 1 510 ? -13.398 16.906 -6.277 1 96.44 510 MET A O 1
ATOM 3953 N N . HIS A 1 511 ? -11.438 16.812 -7.328 1 98.06 511 HIS A N 1
ATOM 3954 C CA . HIS A 1 511 ? -10.695 17.016 -6.094 1 98.06 511 HIS A CA 1
ATOM 3955 C C . HIS A 1 511 ? -10.961 18.406 -5.523 1 98.06 511 HIS A C 1
ATOM 3957 O O . HIS A 1 511 ? -11.188 18.562 -4.32 1 98.06 511 HIS A O 1
ATOM 3963 N N . ALA A 1 512 ? -10.898 19.406 -6.387 1 98.44 512 ALA A N 1
ATOM 3964 C CA . ALA A 1 512 ? -11.195 20.766 -5.949 1 98.44 512 ALA A CA 1
ATOM 3965 C C . ALA A 1 512 ? -12.609 20.859 -5.379 1 98.44 512 ALA A C 1
ATOM 3967 O O . ALA A 1 512 ? -12.82 21.484 -4.336 1 98.44 512 ALA A O 1
ATOM 3968 N N . ALA A 1 513 ? -13.484 20.219 -6.078 1 98.56 513 ALA A N 1
ATOM 3969 C CA . ALA A 1 513 ? -14.875 20.219 -5.617 1 98.56 513 ALA A CA 1
ATOM 3970 C C . ALA A 1 513 ? -15 19.516 -4.27 1 98.56 513 ALA A C 1
ATOM 3972 O O . ALA A 1 513 ? -15.734 19.969 -3.389 1 98.56 513 ALA A O 1
ATOM 3973 N N . TRP A 1 514 ? -14.305 18.391 -4.105 1 98.5 514 TRP A N 1
ATOM 3974 C CA . TRP A 1 514 ? -14.297 17.656 -2.838 1 98.5 514 TRP A CA 1
ATOM 3975 C C . TRP A 1 514 ? -13.805 18.562 -1.705 1 98.5 514 TRP A C 1
ATOM 3977 O O . TRP A 1 514 ? -14.438 18.641 -0.649 1 98.5 514 TRP A O 1
ATOM 3987 N N . LEU A 1 515 ? -12.68 19.203 -1.918 1 98.69 515 LEU A N 1
ATOM 3988 C CA . LEU A 1 515 ? -12.078 20.047 -0.893 1 98.69 515 LEU A CA 1
ATOM 3989 C C . LEU A 1 515 ? -13.016 21.188 -0.502 1 98.69 515 LEU A C 1
ATOM 3991 O O . LEU A 1 515 ? -13.156 21.5 0.681 1 98.69 515 LEU A O 1
ATOM 3995 N N . ALA A 1 516 ? -13.594 21.734 -1.5 1 98.81 516 ALA A N 1
ATOM 3996 C CA . ALA A 1 516 ? -14.531 22.828 -1.23 1 98.81 516 ALA A CA 1
ATOM 3997 C C . ALA A 1 516 ? -15.734 22.328 -0.435 1 98.81 516 ALA A C 1
ATOM 3999 O O . ALA A 1 516 ? -16.156 22.969 0.527 1 98.81 516 ALA A O 1
ATOM 4000 N N . ASP A 1 517 ? -16.234 21.219 -0.82 1 98.62 517 ASP A N 1
ATOM 4001 C CA . ASP A 1 517 ? -17.453 20.672 -0.195 1 98.62 517 ASP A CA 1
ATOM 4002 C C . ASP A 1 517 ? -17.188 20.266 1.248 1 98.62 517 ASP A C 1
ATOM 4004 O O . ASP A 1 517 ? -18.031 20.453 2.125 1 98.62 517 ASP A O 1
ATOM 4008 N N . ILE A 1 518 ? -16.094 19.625 1.487 1 98.06 518 ILE A N 1
ATOM 4009 C CA . ILE A 1 518 ? -15.797 19.203 2.85 1 98.06 518 ILE A CA 1
ATOM 4010 C C . ILE A 1 518 ? -15.578 20.422 3.738 1 98.06 518 ILE A C 1
ATOM 4012 O O . ILE A 1 518 ? -15.914 20.406 4.926 1 98.06 518 ILE A O 1
ATOM 4016 N N . THR A 1 519 ? -15.016 21.453 3.152 1 98.62 519 THR A N 1
ATOM 4017 C CA . THR A 1 519 ? -14.859 22.719 3.861 1 98.62 519 THR A CA 1
ATOM 4018 C C . THR A 1 519 ? -16.219 23.328 4.184 1 98.62 519 THR A C 1
ATOM 4020 O O . THR A 1 519 ? -16.453 23.781 5.309 1 98.62 519 THR A O 1
ATOM 4023 N N . ARG A 1 520 ? -17.141 23.312 3.176 1 98.25 520 ARG A N 1
ATOM 4024 C CA . ARG A 1 520 ? -18.5 23.781 3.393 1 98.25 520 ARG A CA 1
ATOM 4025 C C . ARG A 1 520 ? -19.172 23.016 4.547 1 98.25 520 ARG A C 1
ATOM 4027 O O . ARG A 1 520 ? -19.797 23.625 5.418 1 98.25 520 ARG A O 1
ATOM 4034 N N . SER A 1 521 ? -18.984 21.781 4.488 1 97.19 521 SER A N 1
ATOM 4035 C CA . SER A 1 521 ? -19.641 20.922 5.465 1 97.19 521 SER A CA 1
ATOM 4036 C C . SER A 1 521 ? -19.094 21.156 6.871 1 97.19 521 SER A C 1
ATOM 4038 O O . SER A 1 521 ? -19.859 21.234 7.836 1 97.19 521 SER A O 1
ATOM 4040 N N . LEU A 1 522 ? -17.812 21.219 7.066 1 97.38 522 LEU A N 1
ATOM 4041 C CA . LEU A 1 522 ? -17.172 21.359 8.375 1 97.38 522 LEU A CA 1
ATOM 4042 C C . LEU A 1 522 ? -17.484 22.734 8.984 1 97.38 522 LEU A C 1
ATOM 4044 O O . LEU A 1 522 ? -17.734 22.828 10.188 1 97.38 522 LEU A O 1
ATOM 4048 N N . LEU A 1 523 ? -17.438 23.75 8.133 1 97.88 523 LEU A N 1
ATOM 4049 C CA . LEU A 1 523 ? -17.484 25.109 8.664 1 97.88 523 LEU A CA 1
ATOM 4050 C C . LEU A 1 523 ? -18.906 25.656 8.664 1 97.88 523 LEU A C 1
ATOM 4052 O O . LEU A 1 523 ? -19.141 26.828 8.961 1 97.88 523 LEU A O 1
ATOM 4056 N N . GLU A 1 524 ? -19.844 24.828 8.305 1 96.69 524 GLU A N 1
ATOM 4057 C CA . GLU A 1 524 ? -21.25 25.234 8.461 1 96.69 524 GLU A CA 1
ATOM 4058 C C . GLU A 1 524 ? -21.562 25.562 9.914 1 96.69 524 GLU A C 1
ATOM 4060 O O . GLU A 1 524 ? -21.234 24.797 10.82 1 96.69 524 GLU A O 1
ATOM 4065 N N . PRO A 1 525 ? -22.219 26.703 10.172 1 94.06 525 PRO A N 1
ATOM 4066 C CA . PRO A 1 525 ? -22.422 27.188 11.539 1 94.06 525 PRO A CA 1
ATOM 4067 C C . PRO A 1 525 ? -23.094 26.141 12.43 1 94.06 525 PRO A C 1
ATOM 4069 O O . PRO A 1 525 ? -22.703 25.984 13.594 1 94.06 525 PRO A O 1
ATOM 4072 N N . ARG A 1 526 ? -24.047 25.438 11.945 1 90.88 526 ARG A N 1
ATOM 4073 C CA . ARG A 1 526 ? -24.734 24.422 12.734 1 90.88 526 ARG A CA 1
ATOM 4074 C C . ARG A 1 526 ? -23.766 23.297 13.117 1 90.88 526 ARG A C 1
ATOM 4076 O O . ARG A 1 526 ? -23.828 22.781 14.234 1 90.88 526 ARG A O 1
ATOM 4083 N N . THR A 1 527 ? -22.984 22.891 12.156 1 92.69 527 THR A N 1
ATOM 4084 C CA . THR A 1 527 ? -21.984 21.859 12.398 1 92.69 527 THR A CA 1
ATOM 4085 C C . THR A 1 527 ? -20.969 22.328 13.43 1 92.69 527 THR A C 1
ATOM 4087 O O . THR A 1 527 ? -20.688 21.609 14.398 1 92.69 527 THR A O 1
ATOM 4090 N N . LEU A 1 528 ? -20.422 23.531 13.305 1 92.62 528 LEU A N 1
ATOM 4091 C CA . LEU A 1 528 ? -19.422 24.078 14.211 1 92.62 528 LEU A CA 1
ATOM 4092 C C . LEU A 1 528 ? -19.984 24.203 15.625 1 92.62 528 LEU A C 1
ATOM 4094 O O . LEU A 1 528 ? -19.297 23.906 16.594 1 92.62 528 LEU A O 1
ATOM 4098 N N . ARG A 1 529 ? -21.172 24.625 15.664 1 91.06 529 ARG A N 1
ATOM 4099 C CA . ARG A 1 529 ? -21.797 24.812 16.969 1 91.06 529 ARG A CA 1
ATOM 4100 C C . ARG A 1 529 ? -21.875 23.5 17.734 1 91.06 529 ARG A C 1
ATOM 4102 O O . ARG A 1 529 ? -21.562 23.438 18.922 1 91.06 529 ARG A O 1
ATOM 4109 N N . ARG A 1 530 ? -22.25 22.5 17.078 1 90.69 530 ARG A N 1
ATOM 4110 C CA . ARG A 1 530 ? -22.375 21.203 17.719 1 90.69 530 ARG A CA 1
ATOM 4111 C C . ARG A 1 530 ? -21.016 20.688 18.203 1 90.69 530 ARG A C 1
ATOM 4113 O O . ARG A 1 530 ? -20.922 20.016 19.234 1 90.69 530 ARG A O 1
ATOM 4120 N N . ILE A 1 531 ? -20.031 21 17.516 1 90.44 531 ILE A N 1
ATOM 4121 C CA . ILE A 1 531 ? -18.672 20.531 17.828 1 90.44 531 ILE A CA 1
ATOM 4122 C C . ILE A 1 531 ? -18.125 21.328 19 1 90.44 531 ILE A C 1
ATOM 4124 O O . ILE A 1 531 ? -17.516 20.766 19.922 1 90.44 531 ILE A O 1
ATOM 4128 N N . VAL A 1 532 ? -18.422 22.641 19.078 1 91.38 532 VAL A N 1
ATOM 4129 C CA . VAL A 1 532 ? -17.641 23.531 19.938 1 91.38 532 VAL A CA 1
ATOM 4130 C C . VAL A 1 532 ? -18.438 23.875 21.188 1 91.38 532 VAL A C 1
ATOM 4132 O O . VAL A 1 532 ? -17.859 24.156 22.25 1 91.38 532 VAL A O 1
ATOM 4135 N N . ASP A 1 533 ? -19.75 23.891 21.078 1 89.56 533 ASP A N 1
ATOM 4136 C CA . ASP A 1 533 ? -20.594 24.375 22.156 1 89.56 533 ASP A CA 1
ATOM 4137 C C . ASP A 1 533 ? -20.734 23.328 23.266 1 89.56 533 ASP A C 1
ATOM 4139 O O . ASP A 1 533 ? -21.672 22.531 23.25 1 89.56 533 ASP A O 1
ATOM 4143 N N . VAL A 1 534 ? -19.891 23.5 24.219 1 89.44 534 VAL A N 1
ATOM 4144 C CA . VAL A 1 534 ? -19.844 22.547 25.312 1 89.44 534 VAL A CA 1
ATOM 4145 C C . VAL A 1 534 ? -20.859 22.922 26.391 1 89.44 534 VAL A C 1
ATOM 4147 O O . VAL A 1 534 ? -21.094 22.172 27.344 1 89.44 534 VAL A O 1
ATOM 4150 N N . VAL A 1 535 ? -21.406 24.047 26.25 1 88.44 535 VAL A N 1
ATOM 4151 C CA . VAL A 1 535 ? -22.359 24.547 27.234 1 88.44 535 VAL A CA 1
ATOM 4152 C C . VAL A 1 535 ? -23.75 23.969 26.922 1 88.44 535 VAL A C 1
ATOM 4154 O O . VAL A 1 535 ? -24.453 23.531 27.828 1 88.44 535 VAL A O 1
ATOM 4157 N N . HIS A 1 536 ? -24.109 23.953 25.672 1 89.12 536 HIS A N 1
ATOM 4158 C CA . HIS A 1 536 ? -25.484 23.609 25.297 1 89.12 536 HIS A CA 1
ATOM 4159 C C . HIS A 1 536 ? -25.562 22.203 24.75 1 89.12 536 HIS A C 1
ATOM 4161 O O . HIS A 1 536 ? -26.641 21.625 24.625 1 89.12 536 HIS A O 1
ATOM 4167 N N . PHE A 1 537 ? -24.438 21.688 24.312 1 89 537 PHE A N 1
ATOM 4168 C CA . PHE A 1 537 ? -24.406 20.328 23.766 1 89 537 PHE A CA 1
ATOM 4169 C C . PHE A 1 537 ? -23.5 19.438 24.594 1 89 537 PHE A C 1
ATOM 4171 O O . PHE A 1 537 ? -22.359 19.812 24.922 1 89 537 PHE A O 1
ATOM 4178 N N . GLU A 1 538 ? -24.016 18.281 24.906 1 88.62 538 GLU A N 1
ATOM 4179 C CA . GLU A 1 538 ? -23.25 17.328 25.703 1 88.62 538 GLU A CA 1
ATOM 4180 C C . GLU A 1 538 ? -22.953 16.062 24.922 1 88.62 538 GLU A C 1
ATOM 4182 O O . GLU A 1 538 ? -23.812 15.586 24.156 1 88.62 538 GLU A O 1
ATOM 4187 N N . TRP A 1 539 ? -21.703 15.633 25.062 1 87.75 539 TRP A N 1
ATOM 4188 C CA . TRP A 1 539 ? -21.312 14.328 24.531 1 87.75 539 TRP A CA 1
ATOM 4189 C C . TRP A 1 539 ? -21.141 13.312 25.656 1 87.75 539 TRP A C 1
ATOM 4191 O O . TRP A 1 539 ? -20.391 13.539 26.594 1 87.75 539 TRP A O 1
ATOM 4201 N N . THR A 1 540 ? -21.797 12.125 25.547 1 84.56 540 THR A N 1
ATOM 4202 C CA . THR A 1 540 ? -21.75 11.117 26.594 1 84.56 540 THR A CA 1
ATOM 4203 C C . THR A 1 540 ? -21.297 9.773 26.047 1 84.56 540 THR A C 1
ATOM 4205 O O . THR A 1 540 ? -21.5 8.734 26.672 1 84.56 540 THR A O 1
ATOM 4208 N N . GLY A 1 541 ? -20.672 9.758 24.891 1 81.19 541 GLY A N 1
ATOM 4209 C CA . GLY A 1 541 ? -20.25 8.5 24.297 1 81.19 541 GLY A CA 1
ATOM 4210 C C . GLY A 1 541 ? -18.875 8.055 24.781 1 81.19 541 GLY A C 1
ATOM 4211 O O . GLY A 1 541 ? -18.375 8.555 25.797 1 81.19 541 GLY A O 1
ATOM 4212 N N . CYS A 1 542 ? -18.297 7.062 24.125 1 79.31 542 CYS A N 1
ATOM 4213 C CA . CYS A 1 542 ? -17 6.48 24.484 1 79.31 542 CYS A CA 1
ATOM 4214 C C . CYS A 1 542 ? -15.867 7.465 24.234 1 79.31 542 CYS A C 1
ATOM 4216 O O . CYS A 1 542 ? -15.828 8.109 23.188 1 79.31 542 CYS A O 1
ATOM 4218 N N . GLU A 1 543 ? -15.047 7.645 25.234 1 77.5 543 GLU A N 1
ATOM 4219 C CA . GLU A 1 543 ? -13.938 8.594 25.125 1 77.5 543 GLU A CA 1
ATOM 4220 C C . GLU A 1 543 ? -12.719 7.941 24.484 1 77.5 543 GLU A C 1
ATOM 4222 O O . GLU A 1 543 ? -11.828 8.641 23.984 1 77.5 543 GLU A O 1
ATOM 4227 N N . GLY A 1 544 ? -12.727 6.652 24.344 1 72.19 544 GLY A N 1
ATOM 4228 C CA . GLY A 1 544 ? -11.547 5.949 23.859 1 72.19 544 GLY A CA 1
ATOM 4229 C C . GLY A 1 544 ? -10.484 5.762 24.922 1 72.19 544 GLY A C 1
ATOM 4230 O O . GLY A 1 544 ? -10.562 6.352 26 1 72.19 544 GLY A O 1
ATOM 4231 N N . GLU A 1 545 ? -9.555 4.844 24.656 1 62.84 545 GLU A N 1
ATOM 4232 C CA . GLU A 1 545 ? -8.602 4.387 25.672 1 62.84 545 GLU A CA 1
ATOM 4233 C C . GLU A 1 545 ? -7.328 5.219 25.641 1 62.84 545 GLU A C 1
ATOM 4235 O O . GLU A 1 545 ? -6.484 5.102 26.531 1 62.84 545 GLU A O 1
ATOM 4240 N N . VAL A 1 546 ? -7.227 5.871 24.594 1 61 546 VAL A N 1
ATOM 4241 C CA . VAL A 1 546 ? -5.883 6.434 24.5 1 61 546 VAL A CA 1
ATOM 4242 C C . VAL A 1 546 ? -5.906 7.898 24.922 1 61 546 VAL A C 1
ATOM 4244 O O . VAL A 1 546 ? -6.762 8.672 24.484 1 61 546 VAL A O 1
ATOM 4247 N N . ASP A 1 547 ? -5.082 7.953 25.969 1 56.44 547 ASP A N 1
ATOM 4248 C CA . ASP A 1 547 ? -4.836 9.336 26.375 1 56.44 547 ASP A CA 1
ATOM 4249 C C . ASP A 1 547 ? -3.971 10.062 25.344 1 56.44 547 ASP A C 1
ATOM 4251 O O . ASP A 1 547 ? -3.188 9.43 24.625 1 56.44 547 ASP A O 1
ATOM 4255 N N . TYR A 1 548 ? -4.453 11.008 24.844 1 54.59 548 TYR A N 1
ATOM 4256 C CA . TYR A 1 548 ? -3.635 11.766 23.906 1 54.59 548 TYR A CA 1
ATOM 4257 C C . TYR A 1 548 ? -2.184 11.82 24.359 1 54.59 548 TYR A C 1
ATOM 4259 O O . TYR A 1 548 ? -1.911 11.898 25.562 1 54.59 548 TYR A O 1
ATOM 4267 N N . CYS A 1 549 ? -1.156 11.359 23.25 1 48.5 549 CYS A N 1
ATOM 4268 C CA . CYS A 1 549 ? 0.289 11.469 23.406 1 48.5 549 CYS A CA 1
ATOM 4269 C C . CYS A 1 549 ? 0.757 12.898 23.172 1 48.5 549 CYS A C 1
ATOM 4271 O O . CYS A 1 549 ? 1.568 13.156 22.281 1 48.5 549 CYS A O 1
ATOM 4273 N N . PRO A 1 550 ? 0.269 14.141 23.219 1 42 550 PRO A N 1
ATOM 4274 C CA . PRO A 1 550 ? 1.171 15.297 23.234 1 42 550 PRO A CA 1
ATOM 4275 C C . PRO A 1 550 ? 1.649 15.664 24.641 1 42 550 PRO A C 1
ATOM 4277 O O . PRO A 1 550 ? 0.961 15.383 25.625 1 42 550 PRO A O 1
ATOM 4280 N N . MET B 1 1 ? -31.859 7.164 -38.531 1 19.47 1 MET B N 1
ATOM 4281 C CA . MET B 1 1 ? -30.422 6.918 -38.562 1 19.47 1 MET B CA 1
ATOM 4282 C C . MET B 1 1 ? -29.812 7.086 -37.156 1 19.47 1 MET B C 1
ATOM 4284 O O . MET B 1 1 ? -29.672 8.211 -36.688 1 19.47 1 MET B O 1
ATOM 4288 N N . GLY B 1 2 ? -30.297 6.383 -36.219 1 22.72 2 GLY B N 1
ATOM 4289 C CA . GLY B 1 2 ? -30.484 6.547 -34.781 1 22.72 2 GLY B CA 1
ATOM 4290 C C . GLY B 1 2 ? -29.188 6.461 -34.031 1 22.72 2 GLY B C 1
ATOM 4291 O O . GLY B 1 2 ? -28.359 5.586 -34.281 1 22.72 2 GLY B O 1
ATOM 4292 N N . ASN B 1 3 ? -28.672 7.574 -33.5 1 22.44 3 ASN B N 1
ATOM 4293 C CA . ASN B 1 3 ? -27.344 7.805 -32.969 1 22.44 3 ASN B CA 1
ATOM 4294 C C . ASN B 1 3 ? -27.016 6.793 -31.859 1 22.44 3 ASN B C 1
ATOM 4296 O O . ASN B 1 3 ? -27.703 6.723 -30.844 1 22.44 3 ASN B O 1
ATOM 4300 N N . ILE B 1 4 ? -26.609 5.57 -32.281 1 23.47 4 ILE B N 1
ATOM 4301 C CA . ILE B 1 4 ? -26.219 4.449 -31.438 1 23.47 4 ILE B CA 1
ATOM 4302 C C . ILE B 1 4 ? -25.281 4.941 -30.344 1 23.47 4 ILE B C 1
ATOM 4304 O O . ILE B 1 4 ? -24.141 5.316 -30.609 1 23.47 4 ILE B O 1
ATOM 4308 N N . ILE B 1 5 ? -25.797 5.711 -29.406 1 27.97 5 ILE B N 1
ATOM 4309 C CA . ILE B 1 5 ? -25.078 6.031 -28.172 1 27.97 5 ILE B CA 1
ATOM 4310 C C . ILE B 1 5 ? -24.297 4.809 -27.703 1 27.97 5 ILE B C 1
ATOM 4312 O O . ILE B 1 5 ? -24.891 3.777 -27.375 1 27.97 5 ILE B O 1
ATOM 4316 N N . GLY B 1 6 ? -23.109 4.504 -28.078 1 27.53 6 GLY B N 1
ATOM 4317 C CA . GLY B 1 6 ? -22.172 3.426 -27.812 1 27.53 6 GLY B CA 1
ATOM 4318 C C . GLY B 1 6 ? -22.172 2.982 -26.359 1 27.53 6 GLY B C 1
ATOM 4319 O O . GLY B 1 6 ? -22.484 3.775 -25.469 1 27.53 6 GLY B O 1
ATOM 4320 N N . LYS B 1 7 ? -22.422 1.754 -26.172 1 38.06 7 LYS B N 1
ATOM 4321 C CA . LYS B 1 7 ? -22.5 1.124 -24.859 1 38.06 7 LYS B CA 1
ATOM 4322 C C . LYS B 1 7 ? -21.344 1.572 -23.969 1 38.06 7 LYS B C 1
ATOM 4324 O O . LYS B 1 7 ? -20.188 1.503 -24.359 1 38.06 7 LYS B O 1
ATOM 4329 N N . PRO B 1 8 ? -21.5 2.373 -22.984 1 39.75 8 PRO B N 1
ATOM 4330 C CA . PRO B 1 8 ? -20.406 2.84 -22.141 1 39.75 8 PRO B CA 1
ATOM 4331 C C . PRO B 1 8 ? -19.469 1.715 -21.703 1 39.75 8 PRO B C 1
ATOM 4333 O O . PRO B 1 8 ? -19.922 0.606 -21.406 1 39.75 8 PRO B O 1
ATOM 4336 N N . ILE B 1 9 ? -18.297 1.556 -22.156 1 45.62 9 ILE B N 1
ATOM 4337 C CA . ILE B 1 9 ? -17.266 0.59 -21.812 1 45.62 9 ILE B CA 1
ATOM 4338 C C . ILE B 1 9 ? -17.172 0.444 -20.297 1 45.62 9 ILE B C 1
ATOM 4340 O O . ILE B 1 9 ? -16.922 1.42 -19.578 1 45.62 9 ILE B O 1
ATOM 4344 N N . SER B 1 10 ? -17.766 -0.581 -19.734 1 57.81 10 SER B N 1
ATOM 4345 C CA . SER B 1 10 ? -17.875 -0.933 -18.328 1 57.81 10 SER B CA 1
ATOM 4346 C C . SER B 1 10 ? -16.516 -0.937 -17.641 1 57.81 10 SER B C 1
ATOM 4348 O O . SER B 1 10 ? -15.586 -1.601 -18.109 1 57.81 10 SER B O 1
ATOM 4350 N N . LYS B 1 11 ? -16.141 0.001 -16.891 1 70.56 11 LYS B N 1
ATOM 4351 C CA . LYS B 1 11 ? -14.867 0.196 -16.203 1 70.56 11 LYS B CA 1
ATOM 4352 C C . LYS B 1 11 ? -14.969 -0.243 -14.742 1 70.56 11 LYS B C 1
ATOM 4354 O O . LYS B 1 11 ? -15.938 0.08 -14.055 1 70.56 11 LYS B O 1
ATOM 4359 N N . THR B 1 12 ? -14.141 -1.292 -14.453 1 82.56 12 THR B N 1
ATOM 4360 C CA . THR B 1 12 ? -14.031 -1.694 -13.055 1 82.56 12 THR B CA 1
ATOM 4361 C C . THR B 1 12 ? -12.711 -1.204 -12.461 1 82.56 12 THR B C 1
ATOM 4363 O O . THR B 1 12 ? -11.688 -1.884 -12.555 1 82.56 12 THR B O 1
ATOM 4366 N N . GLN B 1 13 ? -12.867 -0.153 -11.773 1 88 13 GLN B N 1
ATOM 4367 C CA . GLN B 1 13 ? -11.688 0.492 -11.211 1 88 13 GLN B CA 1
ATOM 4368 C C . GLN B 1 13 ? -11.219 -0.224 -9.945 1 88 13 GLN B C 1
ATOM 4370 O O . GLN B 1 13 ? -12 -0.921 -9.297 1 88 13 GLN B O 1
ATOM 4375 N N . HIS B 1 14 ? -9.977 -0.1 -9.68 1 91.25 14 HIS B N 1
ATOM 4376 C CA . HIS B 1 14 ? -9.359 -0.71 -8.5 1 91.25 14 HIS B CA 1
ATOM 4377 C C . HIS B 1 14 ? -10.031 -0.235 -7.219 1 91.25 14 HIS B C 1
ATOM 4379 O O . HIS B 1 14 ? -10.312 -1.039 -6.328 1 91.25 14 HIS B O 1
ATOM 4385 N N . SER B 1 15 ? -10.367 1.029 -7.113 1 90.44 15 SER B N 1
ATOM 4386 C CA . SER B 1 15 ? -10.984 1.59 -5.918 1 90.44 15 SER B CA 1
ATOM 4387 C C . SER B 1 15 ? -12.383 1.02 -5.695 1 90.44 15 SER B C 1
ATOM 4389 O O . SER B 1 15 ? -12.812 0.853 -4.555 1 90.44 15 SER B O 1
ATOM 4391 N N . PHE B 1 16 ? -13.109 0.817 -6.789 1 93.75 16 PHE B N 1
ATOM 4392 C CA . PHE B 1 16 ? -14.43 0.211 -6.695 1 93.75 16 PHE B CA 1
ATOM 4393 C C . PHE B 1 16 ? -14.344 -1.187 -6.094 1 93.75 16 PHE B C 1
ATOM 4395 O O . PHE B 1 16 ? -15.109 -1.527 -5.191 1 93.75 16 PHE B O 1
ATOM 4402 N N . TYR B 1 17 ? -13.414 -1.948 -6.562 1 96.5 17 TYR B N 1
ATOM 4403 C CA . TYR B 1 17 ? -13.211 -3.293 -6.035 1 96.5 17 TYR B CA 1
ATOM 4404 C C . TYR B 1 17 ? -12.812 -3.25 -4.566 1 96.5 17 TYR B C 1
ATOM 4406 O O . TYR B 1 17 ? -13.336 -4.02 -3.752 1 96.5 17 TYR B O 1
ATOM 4414 N N . LEU B 1 18 ? -11.898 -2.402 -4.23 1 96.12 18 LEU B N 1
ATOM 4415 C CA . LEU B 1 18 ? -11.461 -2.303 -2.844 1 96.12 18 LEU B CA 1
ATOM 4416 C C . LEU B 1 18 ? -12.625 -1.905 -1.935 1 96.12 18 LEU B C 1
ATOM 4418 O O . LEU B 1 18 ? -12.703 -2.355 -0.79 1 96.12 18 LEU B O 1
ATOM 4422 N N . SER B 1 19 ? -13.469 -1.026 -2.436 1 95.75 19 SER B N 1
ATOM 4423 C CA . SER B 1 19 ? -14.664 -0.664 -1.673 1 95.75 19 SER B CA 1
ATOM 4424 C C . SER B 1 19 ? -15.531 -1.885 -1.395 1 95.75 19 SER B C 1
ATOM 4426 O O . SER B 1 19 ? -16.031 -2.059 -0.279 1 95.75 19 SER B O 1
ATOM 4428 N N . TRP B 1 20 ? -15.664 -2.674 -2.406 1 96.94 20 TRP B N 1
ATOM 4429 C CA . TRP B 1 20 ? -16.422 -3.918 -2.271 1 96.94 20 TRP B CA 1
ATOM 4430 C C . TRP B 1 20 ? -15.797 -4.812 -1.203 1 96.94 20 TRP B C 1
ATOM 4432 O O . TRP B 1 20 ? -16.5 -5.332 -0.333 1 96.94 20 TRP B O 1
ATOM 4442 N N . VAL B 1 21 ? -14.523 -5.02 -1.278 1 97.31 21 VAL B N 1
ATOM 4443 C CA . VAL B 1 21 ? -13.836 -5.906 -0.347 1 97.31 21 VAL B CA 1
ATOM 4444 C C . VAL B 1 21 ? -13.961 -5.363 1.073 1 97.31 21 VAL B C 1
ATOM 4446 O O . VAL B 1 21 ? -14.219 -6.117 2.016 1 97.31 21 VAL B O 1
ATOM 4449 N N . ASN B 1 22 ? -13.773 -4.082 1.228 1 96.25 22 ASN B N 1
ATOM 4450 C CA . ASN B 1 22 ? -13.906 -3.459 2.541 1 96.25 22 ASN B CA 1
ATOM 4451 C C . ASN B 1 22 ? -15.281 -3.701 3.146 1 96.25 22 ASN B C 1
ATOM 4453 O O . ASN B 1 22 ? -15.398 -4.02 4.332 1 96.25 22 ASN B O 1
ATOM 4457 N N . ILE B 1 23 ? -16.266 -3.477 2.344 1 95.75 23 ILE B N 1
ATOM 4458 C CA . ILE B 1 23 ? -17.641 -3.689 2.793 1 95.75 23 ILE B CA 1
ATOM 4459 C C . ILE B 1 23 ? -17.828 -5.145 3.213 1 95.75 23 ILE B C 1
ATOM 4461 O O . ILE B 1 23 ? -18.344 -5.426 4.301 1 95.75 23 ILE B O 1
ATOM 4465 N N . TRP B 1 24 ? -17.344 -6.039 2.367 1 96 24 TRP B N 1
ATOM 4466 C CA . TRP B 1 24 ? -17.484 -7.469 2.625 1 96 24 TRP B CA 1
ATOM 4467 C C . TRP B 1 24 ? -16.859 -7.848 3.965 1 96 24 TRP B C 1
ATOM 4469 O O . TRP B 1 24 ? -17.469 -8.586 4.746 1 96 24 TRP B O 1
ATOM 4479 N N . LEU B 1 25 ? -15.727 -7.367 4.238 1 94.12 25 LEU B N 1
ATOM 4480 C CA . LEU B 1 25 ? -14.992 -7.688 5.457 1 94.12 25 LEU B CA 1
ATOM 4481 C C . LEU B 1 25 ? -15.672 -7.074 6.676 1 94.12 25 LEU B C 1
ATOM 4483 O O . LEU B 1 25 ? -15.523 -7.578 7.793 1 94.12 25 LEU B O 1
ATOM 4487 N N . SER B 1 26 ? -16.391 -6.016 6.48 1 91.94 26 SER B N 1
ATOM 4488 C CA . SER B 1 26 ? -16.984 -5.281 7.594 1 91.94 26 SER B CA 1
ATOM 4489 C C . SER B 1 26 ? -18.375 -5.793 7.918 1 91.94 26 SER B C 1
ATOM 4491 O O . SER B 1 26 ? -18.953 -5.418 8.938 1 91.94 26 SER B O 1
ATOM 4493 N N . LEU B 1 27 ? -18.922 -6.602 7.066 1 91.38 27 LEU B N 1
ATOM 4494 C CA . LEU B 1 27 ? -20.281 -7.105 7.266 1 91.38 27 LEU B CA 1
ATOM 4495 C C . LEU B 1 27 ? -20.312 -8.164 8.359 1 91.38 27 LEU B C 1
ATOM 4497 O O . LEU B 1 27 ? -19.406 -8.992 8.453 1 91.38 27 LEU B O 1
ATOM 4501 N N . PRO B 1 28 ? -21.297 -8.07 9.203 1 87.31 28 PRO B N 1
ATOM 4502 C CA . PRO B 1 28 ? -21.484 -9.188 10.141 1 87.31 28 PRO B CA 1
ATOM 4503 C C . PRO B 1 28 ? -21.859 -10.492 9.438 1 87.31 28 PRO B C 1
ATOM 4505 O O . PRO B 1 28 ? -22.297 -10.469 8.289 1 87.31 28 PRO B O 1
ATOM 4508 N N . ASP B 1 29 ? -21.609 -11.578 10.18 1 84.19 29 ASP B N 1
ATOM 4509 C CA . ASP B 1 29 ? -22.016 -12.867 9.625 1 84.19 29 ASP B CA 1
ATOM 4510 C C . ASP B 1 29 ? -23.516 -12.898 9.312 1 84.19 29 ASP B C 1
ATOM 4512 O O . ASP B 1 29 ? -24.312 -12.328 10.062 1 84.19 29 ASP B O 1
ATOM 4516 N N . PRO B 1 30 ? -23.734 -13.5 8.195 1 80.81 30 PRO B N 1
ATOM 4517 C CA . PRO B 1 30 ? -25.172 -13.578 7.859 1 80.81 30 PRO B CA 1
ATOM 4518 C C . PRO B 1 30 ? -25.969 -14.367 8.891 1 80.81 30 PRO B C 1
ATOM 4520 O O . PRO B 1 30 ? -25.438 -15.281 9.523 1 80.81 30 PRO B O 1
ATOM 4523 N N . THR B 1 31 ? -27.141 -13.836 9.133 1 75.88 31 THR B N 1
ATOM 4524 C CA . THR B 1 31 ? -28.047 -14.547 10.031 1 75.88 31 THR B CA 1
ATOM 4525 C C . THR B 1 31 ? -28.625 -15.773 9.344 1 75.88 31 THR B C 1
ATOM 4527 O O . THR B 1 31 ? -29.266 -15.656 8.289 1 75.88 31 THR B O 1
ATOM 4530 N N . PRO B 1 32 ? -28.391 -16.797 10.078 1 72 32 PRO B N 1
ATOM 4531 C CA . PRO B 1 32 ? -28.969 -18 9.477 1 72 32 PRO B CA 1
ATOM 4532 C C . PRO B 1 32 ? -30.484 -17.938 9.359 1 72 32 PRO B C 1
ATOM 4534 O O . PRO B 1 32 ? -31.141 -17.328 10.203 1 72 32 PRO B O 1
ATOM 4537 N N . ASN B 1 33 ? -31.094 -18.359 8.359 1 67.25 33 ASN B N 1
ATOM 4538 C CA . ASN B 1 33 ? -32.531 -18.578 8.18 1 67.25 33 ASN B CA 1
ATOM 4539 C C . ASN B 1 33 ? -33.25 -17.281 7.867 1 67.25 33 ASN B C 1
ATOM 4541 O O . ASN B 1 33 ? -34.469 -17.188 8.039 1 67.25 33 ASN B O 1
ATOM 4545 N N . GLN B 1 34 ? -32.531 -16.266 7.73 1 68.56 34 GLN B N 1
ATOM 4546 C CA . GLN B 1 34 ? -33.188 -15.062 7.262 1 68.56 34 GLN B CA 1
ATOM 4547 C C . GLN B 1 34 ? -33.406 -15.102 5.75 1 68.56 34 GLN B C 1
ATOM 4549 O O . GLN B 1 34 ? -32.438 -15.055 4.98 1 68.56 34 GLN B O 1
ATOM 4554 N N . ASN B 1 35 ? -34.562 -15.281 5.387 1 64.94 35 ASN B N 1
ATOM 4555 C CA . ASN B 1 35 ? -34.875 -15.484 3.975 1 64.94 35 ASN B CA 1
ATOM 4556 C C . ASN B 1 35 ? -35.031 -14.164 3.232 1 64.94 35 ASN B C 1
ATOM 4558 O O . ASN B 1 35 ? -35.062 -14.141 2 1 64.94 35 ASN B O 1
ATOM 4562 N N . THR B 1 36 ? -35.156 -13.172 4.004 1 68.88 36 THR B N 1
ATOM 4563 C CA . THR B 1 36 ? -35.406 -11.938 3.279 1 68.88 36 THR B CA 1
ATOM 4564 C C . THR B 1 36 ? -34.156 -11.086 3.15 1 68.88 36 THR B C 1
ATOM 4566 O O . THR B 1 36 ? -33.375 -10.992 4.094 1 68.88 36 THR B O 1
ATOM 4569 N N . THR B 1 37 ? -33.906 -10.828 1.816 1 74.56 37 THR B N 1
ATOM 4570 C CA . THR B 1 37 ? -32.844 -9.898 1.499 1 74.56 37 THR B CA 1
ATOM 4571 C C . THR B 1 37 ? -33.406 -8.516 1.168 1 74.56 37 THR B C 1
ATOM 4573 O O . THR B 1 37 ? -34.562 -8.391 0.782 1 74.56 37 THR B O 1
ATOM 4576 N N . ASP B 1 38 ? -32.719 -7.566 1.398 1 84 38 ASP B N 1
ATOM 4577 C CA . ASP B 1 38 ? -33.125 -6.211 1.033 1 84 38 ASP B CA 1
ATOM 4578 C C . ASP B 1 38 ? -33.312 -6.082 -0.476 1 84 38 ASP B C 1
ATOM 4580 O O . ASP B 1 38 ? -34.25 -5.43 -0.935 1 84 38 ASP B O 1
ATOM 4584 N N . LEU B 1 39 ? -32.438 -6.801 -1.265 1 94.56 39 LEU B N 1
ATOM 4585 C CA . LEU B 1 39 ? -32.469 -6.781 -2.723 1 94.56 39 LEU B CA 1
ATOM 4586 C C . LEU B 1 39 ? -32.594 -8.195 -3.283 1 94.56 39 LEU B C 1
ATOM 4588 O O . LEU B 1 39 ? -31.922 -9.117 -2.793 1 94.56 39 LEU B O 1
ATOM 4592 N N . THR B 1 40 ? -33.5 -8.359 -4.266 1 93.81 40 THR B N 1
ATOM 4593 C CA . THR B 1 40 ? -33.5 -9.609 -5.016 1 93.81 40 THR B CA 1
ATOM 4594 C C . THR B 1 40 ? -32.25 -9.766 -5.863 1 93.81 40 THR B C 1
ATOM 4596 O O . THR B 1 40 ? -31.547 -8.781 -6.105 1 93.81 40 THR B O 1
ATOM 4599 N N . PRO B 1 41 ? -31.938 -10.969 -6.305 1 93 41 PRO B N 1
ATOM 4600 C CA . PRO B 1 41 ? -30.734 -11.148 -7.133 1 93 41 PRO B CA 1
ATOM 4601 C C . PRO B 1 41 ? -30.719 -10.242 -8.359 1 93 41 PRO B C 1
ATOM 4603 O O . PRO B 1 41 ? -29.688 -9.695 -8.719 1 93 41 PRO B O 1
ATOM 4606 N N . THR B 1 42 ? -31.859 -10.039 -8.984 1 95.5 42 THR B N 1
ATOM 4607 C CA . THR B 1 42 ? -31.953 -9.18 -10.164 1 95.5 42 THR B CA 1
ATOM 4608 C C . THR B 1 42 ? -31.672 -7.723 -9.797 1 95.5 42 THR B C 1
ATOM 4610 O O . THR B 1 42 ? -30.984 -7.012 -10.531 1 95.5 42 THR B O 1
ATOM 4613 N N . GLU B 1 43 ? -32.188 -7.352 -8.68 1 96.75 43 GLU B N 1
ATOM 4614 C CA . GLU B 1 43 ? -31.969 -5.984 -8.211 1 96.75 43 GLU B CA 1
ATOM 4615 C C . GLU B 1 43 ? -30.516 -5.77 -7.816 1 96.75 43 GLU B C 1
ATOM 4617 O O . GLU B 1 43 ? -29.953 -4.688 -8.039 1 96.75 43 GLU B O 1
ATOM 4622 N N . GLN B 1 44 ? -29.922 -6.77 -7.211 1 97.19 44 GLN B N 1
ATOM 4623 C CA . GLN B 1 44 ? -28.516 -6.699 -6.859 1 97.19 44 GLN B CA 1
ATOM 4624 C C . GLN B 1 44 ? -27.656 -6.383 -8.078 1 97.19 44 GLN B C 1
ATOM 4626 O O . GLN B 1 44 ? -26.797 -5.492 -8.031 1 97.19 44 GLN B O 1
ATOM 4631 N N . VAL B 1 45 ? -27.953 -7.055 -9.164 1 97.31 45 VAL B N 1
ATOM 4632 C CA . VAL B 1 45 ? -27.188 -6.906 -10.398 1 97.31 45 VAL B CA 1
ATOM 4633 C C . VAL B 1 45 ? -27.391 -5.504 -10.969 1 97.31 45 VAL B C 1
ATOM 4635 O O . VAL B 1 45 ? -26.438 -4.863 -11.414 1 97.31 45 VAL B O 1
ATOM 4638 N N . LYS B 1 46 ? -28.578 -5.031 -10.922 1 96.88 46 LYS B N 1
ATOM 4639 C CA . LYS B 1 46 ? -28.906 -3.711 -11.453 1 96.88 46 LYS B CA 1
ATOM 4640 C C . LYS B 1 46 ? -28.172 -2.615 -10.672 1 96.88 46 LYS B C 1
ATOM 4642 O O . LYS B 1 46 ? -27.578 -1.718 -11.273 1 96.88 46 LYS B O 1
ATOM 4647 N N . VAL B 1 47 ? -28.25 -2.707 -9.367 1 97.25 47 VAL B N 1
ATOM 4648 C CA . VAL B 1 47 ? -27.609 -1.698 -8.531 1 97.25 47 VAL B CA 1
ATOM 4649 C C . VAL B 1 47 ? -26.094 -1.776 -8.688 1 97.25 47 VAL B C 1
ATOM 4651 O O . VAL B 1 47 ? -25.422 -0.748 -8.766 1 97.25 47 VAL B O 1
ATOM 4654 N N . PHE B 1 48 ? -25.578 -2.961 -8.703 1 97.06 48 PHE B N 1
ATOM 4655 C CA . PHE B 1 48 ? -24.141 -3.164 -8.859 1 97.06 48 PHE B CA 1
ATOM 4656 C C . PHE B 1 48 ? -23.656 -2.541 -10.164 1 97.06 48 PHE B C 1
ATOM 4658 O O . PHE B 1 48 ? -22.641 -1.844 -10.172 1 97.06 48 PHE B O 1
ATOM 4665 N N . LEU B 1 49 ? -24.344 -2.805 -11.242 1 95.56 49 LEU B N 1
ATOM 4666 C CA . LEU B 1 49 ? -23.984 -2.275 -12.547 1 95.56 49 LEU B CA 1
ATOM 4667 C C . LEU B 1 49 ? -24.047 -0.752 -12.562 1 95.56 49 LEU B C 1
ATOM 4669 O O . LEU B 1 49 ? -23.188 -0.09 -13.141 1 95.56 49 LEU B O 1
ATOM 4673 N N . GLN B 1 50 ? -25.047 -0.248 -11.93 1 94.81 50 GLN B N 1
ATOM 4674 C CA . GLN B 1 50 ? -25.188 1.199 -11.828 1 94.81 50 GLN B CA 1
ATOM 4675 C C . GLN B 1 50 ? -24.016 1.824 -11.078 1 94.81 50 GLN B C 1
ATOM 4677 O O . GLN B 1 50 ? -23.438 2.811 -11.539 1 94.81 50 GLN B O 1
ATOM 4682 N N . GLU B 1 51 ? -23.641 1.211 -9.945 1 93.5 51 GLU B N 1
ATOM 4683 C CA . GLU B 1 51 ? -22.547 1.749 -9.125 1 93.5 51 GLU B CA 1
ATOM 4684 C C . GLU B 1 51 ? -21.203 1.572 -9.812 1 93.5 51 GLU B C 1
ATOM 4686 O O . GLU B 1 51 ? -20.328 2.439 -9.711 1 93.5 51 GLU B O 1
ATOM 4691 N N . SER B 1 52 ? -21.016 0.489 -10.5 1 92.31 52 SER B N 1
ATOM 4692 C CA . SER B 1 52 ? -19.75 0.233 -11.188 1 92.31 52 SER B CA 1
ATOM 4693 C C . SER B 1 52 ? -19.531 1.23 -12.312 1 92.31 52 SER B C 1
ATOM 4695 O O . SER B 1 52 ? -18.375 1.497 -12.688 1 92.31 52 SER B O 1
ATOM 4697 N N . SER B 1 53 ? -20.562 1.804 -12.852 1 90.81 53 SER B N 1
ATOM 4698 C CA . SER B 1 53 ? -20.469 2.744 -13.969 1 90.81 53 SER B CA 1
ATOM 4699 C C . SER B 1 53 ? -20.438 4.188 -13.469 1 90.81 53 SER B C 1
ATOM 4701 O O . SER B 1 53 ? -20.203 5.113 -14.25 1 90.81 53 SER B O 1
ATOM 4703 N N . SER B 1 54 ? -20.688 4.336 -12.195 1 89.88 54 SER B N 1
ATOM 4704 C CA . SER B 1 54 ? -20.703 5.672 -11.617 1 89.88 54 SER B CA 1
ATOM 4705 C C . SER B 1 54 ? -19.281 6.195 -11.383 1 89.88 54 SER B C 1
ATOM 4707 O O . SER B 1 54 ? -18.406 5.445 -10.961 1 89.88 54 SER B O 1
ATOM 4709 N N . PRO B 1 55 ? -19.094 7.438 -11.656 1 86 55 PRO B N 1
ATOM 4710 C CA . PRO B 1 55 ? -17.781 8.023 -11.328 1 86 55 PRO B CA 1
ATOM 4711 C C . PRO B 1 55 ? -17.516 8.07 -9.82 1 86 55 PRO B C 1
ATOM 4713 O O . PRO B 1 55 ? -16.359 8.078 -9.398 1 86 55 PRO B O 1
ATOM 4716 N N . LEU B 1 56 ? -18.547 8.156 -9.094 1 91.44 56 LEU B N 1
ATOM 4717 C CA . LEU B 1 56 ? -18.469 8.164 -7.637 1 91.44 56 LEU B CA 1
ATOM 4718 C C . LEU B 1 56 ? -19.469 7.191 -7.035 1 91.44 56 LEU B C 1
ATOM 4720 O O . LEU B 1 56 ? -20.547 7.609 -6.57 1 91.44 56 LEU B O 1
ATOM 4724 N N . PRO B 1 57 ? -19.125 5.957 -6.902 1 92 57 PRO B N 1
ATOM 4725 C CA . PRO B 1 57 ? -20.062 4.934 -6.445 1 92 57 PRO B CA 1
ATOM 4726 C C . PRO B 1 57 ? -20.547 5.176 -5.016 1 92 57 PRO B C 1
ATOM 4728 O O . PRO B 1 57 ? -19.781 5.629 -4.168 1 92 57 PRO B O 1
ATOM 4731 N N . SER B 1 58 ? -21.797 4.836 -4.789 1 92.94 58 SER B N 1
ATOM 4732 C CA . SER B 1 58 ? -22.375 4.93 -3.455 1 92.94 58 SER B CA 1
ATOM 4733 C C . SER B 1 58 ? -21.938 3.762 -2.576 1 92.94 58 SER B C 1
ATOM 4735 O O . SER B 1 58 ? -22.25 2.605 -2.871 1 92.94 58 SER B O 1
ATOM 4737 N N . TYR B 1 59 ? -21.344 4.094 -1.492 1 92.69 59 TYR B N 1
ATOM 4738 C CA . TYR B 1 59 ? -20.891 3.08 -0.551 1 92.69 59 TYR B CA 1
ATOM 4739 C C . TYR B 1 59 ? -22.062 2.348 0.082 1 92.69 59 TYR B C 1
ATOM 4741 O O . TYR B 1 59 ? -22.031 1.125 0.247 1 92.69 59 TYR B O 1
ATOM 4749 N N . SER B 1 60 ? -23.109 3.09 0.397 1 91.69 60 SER B N 1
ATOM 4750 C CA . SER B 1 60 ? -24.281 2.51 1.037 1 91.69 60 SER B CA 1
ATOM 4751 C C . SER B 1 60 ? -25.031 1.582 0.084 1 91.69 60 SER B C 1
ATOM 4753 O O . SER B 1 60 ? -25.531 0.531 0.494 1 91.69 60 SER B O 1
ATOM 4755 N N . ALA B 1 61 ? -25.125 1.964 -1.128 1 94.94 61 ALA B N 1
ATOM 4756 C CA . ALA B 1 61 ? -25.766 1.105 -2.113 1 94.94 61 ALA B CA 1
ATOM 4757 C C . ALA B 1 61 ? -25 -0.195 -2.307 1 94.94 61 ALA B C 1
ATOM 4759 O O . ALA B 1 61 ? -25.594 -1.274 -2.367 1 94.94 61 ALA B O 1
ATOM 4760 N N . LEU B 1 62 ? -23.719 -0.084 -2.391 1 96 62 LEU B N 1
ATOM 4761 C CA . LEU B 1 62 ? -22.875 -1.264 -2.561 1 96 62 LEU B CA 1
ATOM 4762 C C . LEU B 1 62 ? -22.953 -2.174 -1.341 1 96 62 LEU B C 1
ATOM 4764 O O . LEU B 1 62 ? -22.922 -3.4 -1.472 1 96 62 LEU B O 1
ATOM 4768 N N . ARG B 1 63 ? -23.031 -1.554 -0.178 1 95.25 63 ARG B N 1
ATOM 4769 C CA . ARG B 1 63 ? -23.172 -2.318 1.058 1 95.25 63 ARG B CA 1
ATOM 4770 C C . ARG B 1 63 ? -24.453 -3.139 1.054 1 95.25 63 ARG B C 1
ATOM 4772 O O . ARG B 1 63 ? -24.469 -4.293 1.485 1 95.25 63 ARG B O 1
ATOM 4779 N N . ARG B 1 64 ? -25.547 -2.553 0.567 1 95.69 64 ARG B N 1
ATOM 4780 C CA . ARG B 1 64 ? -26.812 -3.26 0.452 1 95.69 64 ARG B CA 1
ATOM 4781 C C . ARG B 1 64 ? -26.703 -4.441 -0.507 1 95.69 64 ARG B C 1
ATOM 4783 O O . ARG B 1 64 ? -27.234 -5.52 -0.239 1 95.69 64 ARG B O 1
ATOM 4790 N N . VAL B 1 65 ? -25.984 -4.195 -1.579 1 97.44 65 VAL B N 1
ATOM 4791 C CA . VAL B 1 65 ? -25.781 -5.262 -2.553 1 97.44 65 VAL B CA 1
ATOM 4792 C C . VAL B 1 65 ? -24.984 -6.395 -1.918 1 97.44 65 VAL B C 1
ATOM 4794 O O . VAL B 1 65 ? -25.359 -7.566 -2.025 1 97.44 65 VAL B O 1
ATOM 4797 N N . ALA B 1 66 ? -23.891 -6.07 -1.258 1 96.62 66 ALA B N 1
ATOM 4798 C CA . ALA B 1 66 ? -23 -7.07 -0.662 1 96.62 66 ALA B CA 1
ATOM 4799 C C . ALA B 1 66 ? -23.734 -7.887 0.398 1 96.62 66 ALA B C 1
ATOM 4801 O O . ALA B 1 66 ? -23.625 -9.117 0.44 1 96.62 66 ALA B O 1
ATOM 4802 N N . SER B 1 67 ? -24.453 -7.199 1.234 1 95.06 67 SER B N 1
ATOM 4803 C CA . SER B 1 67 ? -25.203 -7.875 2.285 1 95.06 67 SER B CA 1
ATOM 4804 C C . SER B 1 67 ? -26.25 -8.812 1.696 1 95.06 67 SER B C 1
ATOM 4806 O O . SER B 1 67 ? -26.406 -9.953 2.146 1 95.06 67 SER B O 1
ATOM 4808 N N . SER B 1 68 ? -27 -8.336 0.715 1 95.56 68 SER B N 1
ATOM 4809 C CA . SER B 1 68 ? -28.016 -9.141 0.066 1 95.56 68 SER B CA 1
ATOM 4810 C C . SER B 1 68 ? -27.406 -10.336 -0.666 1 95.56 68 SER B C 1
ATOM 4812 O O . SER B 1 68 ? -27.984 -11.43 -0.67 1 95.56 68 SER B O 1
ATOM 4814 N N . PHE B 1 69 ? -26.312 -10.086 -1.299 1 95.94 69 PHE B N 1
ATOM 4815 C CA . PHE B 1 69 ? -25.641 -11.156 -2.043 1 95.94 69 PHE B CA 1
ATOM 4816 C C . PHE B 1 69 ? -25.203 -12.273 -1.107 1 95.94 69 PHE B C 1
ATOM 4818 O O . PHE B 1 69 ? -25.375 -13.453 -1.415 1 95.94 69 PHE B O 1
ATOM 4825 N N . ARG B 1 70 ? -24.578 -11.898 -0.058 1 94 70 ARG B N 1
ATOM 4826 C CA . ARG B 1 70 ? -24.156 -12.883 0.933 1 94 70 ARG B CA 1
ATOM 4827 C C . ARG B 1 70 ? -25.328 -13.727 1.404 1 94 70 ARG B C 1
ATOM 4829 O O . ARG B 1 70 ? -25.203 -14.945 1.549 1 94 70 ARG B O 1
ATOM 4836 N N . GLN B 1 71 ? -26.406 -13.055 1.645 1 93.06 71 GLN B N 1
ATOM 4837 C CA . GLN B 1 71 ? -27.609 -13.766 2.07 1 93.06 71 GLN B CA 1
ATOM 4838 C C . GLN B 1 71 ? -28.125 -14.68 0.964 1 93.06 71 GLN B C 1
ATOM 4840 O O . GLN B 1 71 ? -28.562 -15.805 1.232 1 93.06 71 GLN B O 1
ATOM 4845 N N . SER B 1 72 ? -28.094 -14.203 -0.23 1 92.75 72 SER B N 1
ATOM 4846 C CA . SER B 1 72 ? -28.516 -15.016 -1.365 1 92.75 72 SER B CA 1
ATOM 4847 C C . SER B 1 72 ? -27.641 -16.25 -1.519 1 92.75 72 SER B C 1
ATOM 4849 O O . SER B 1 72 ? -28.125 -17.312 -1.923 1 92.75 72 SER B O 1
ATOM 4851 N N . LEU B 1 73 ? -26.375 -16.109 -1.282 1 92.19 73 LEU B N 1
ATOM 4852 C CA . LEU B 1 73 ? -25.453 -17.234 -1.334 1 92.19 73 LEU B CA 1
ATOM 4853 C C . LEU B 1 73 ? -25.812 -18.281 -0.283 1 92.19 73 LEU B C 1
ATOM 4855 O O . LEU B 1 73 ? -25.859 -19.484 -0.579 1 92.19 73 LEU B O 1
ATOM 4859 N N . VAL B 1 74 ? -26.062 -17.828 0.874 1 90.12 74 VAL B N 1
ATOM 4860 C CA . VAL B 1 74 ? -26.391 -18.719 1.982 1 90.12 74 VAL B CA 1
ATOM 4861 C C . VAL B 1 74 ? -27.703 -19.438 1.691 1 90.12 74 VAL B C 1
ATOM 4863 O O . VAL B 1 74 ? -27.875 -20.609 2.049 1 90.12 74 VAL B O 1
ATOM 4866 N N . ASN B 1 75 ? -28.625 -18.75 1.051 1 90.31 75 ASN B N 1
ATOM 4867 C CA . ASN B 1 75 ? -29.922 -19.312 0.729 1 90.31 75 ASN B CA 1
ATOM 4868 C C . ASN B 1 75 ? -29.859 -20.266 -0.458 1 90.31 75 ASN B C 1
ATOM 4870 O O . ASN B 1 75 ? -30.875 -20.844 -0.856 1 90.31 75 ASN B O 1
ATOM 4874 N N . GLY B 1 76 ? -28.734 -20.406 -1.104 1 90.75 76 GLY B N 1
ATOM 4875 C CA . GLY B 1 76 ? -28.562 -21.312 -2.221 1 90.75 76 GLY B CA 1
ATOM 4876 C C . GLY B 1 76 ? -29.141 -20.797 -3.518 1 90.75 76 GLY B C 1
ATOM 4877 O O . GLY B 1 76 ? -29.531 -21.578 -4.395 1 90.75 76 GLY B O 1
ATOM 4878 N N . GLN B 1 77 ? -29.188 -19.484 -3.658 1 91.5 77 GLN B N 1
ATOM 4879 C CA . GLN B 1 77 ? -29.844 -18.891 -4.812 1 91.5 77 GLN B CA 1
ATOM 4880 C C . GLN B 1 77 ? -28.844 -18.562 -5.914 1 91.5 77 GLN B C 1
ATOM 4882 O O . GLN B 1 77 ? -29.234 -18.25 -7.039 1 91.5 77 GLN B O 1
ATOM 4887 N N . ILE B 1 78 ? -27.594 -18.656 -5.617 1 94.06 78 ILE B N 1
ATOM 4888 C CA . ILE B 1 78 ? -26.562 -18.234 -6.559 1 94.06 78 ILE B CA 1
ATOM 4889 C C . ILE B 1 78 ? -25.594 -19.375 -6.816 1 94.06 78 ILE B C 1
ATOM 4891 O O . ILE B 1 78 ? -24.844 -19.797 -5.922 1 94.06 78 ILE B O 1
ATOM 4895 N N . PRO B 1 79 ? -25.5 -19.875 -7.98 1 95.81 79 PRO B N 1
ATOM 4896 C CA . PRO B 1 79 ? -24.453 -20.859 -8.328 1 95.81 79 PRO B CA 1
ATOM 4897 C C . PRO B 1 79 ? -23.078 -20.219 -8.5 1 95.81 79 PRO B C 1
ATOM 4899 O O . PRO B 1 79 ? -22.984 -19.062 -8.938 1 95.81 79 PRO B O 1
ATOM 4902 N N . LEU B 1 80 ? -22.031 -20.875 -8.188 1 95.75 80 LEU B N 1
ATOM 4903 C CA . LEU B 1 80 ? -20.656 -20.375 -8.297 1 95.75 80 LEU B CA 1
ATOM 4904 C C . LEU B 1 80 ? -19.875 -21.188 -9.312 1 95.75 80 LEU B C 1
ATOM 4906 O O . LEU B 1 80 ? -18.812 -21.75 -8.984 1 95.75 80 LEU B O 1
ATOM 4910 N N . GLY B 1 81 ? -20.297 -21.344 -10.57 1 92.69 81 GLY B N 1
ATOM 4911 C CA . GLY B 1 81 ? -19.578 -22.016 -11.633 1 92.69 81 GLY B CA 1
ATOM 4912 C C . GLY B 1 81 ? -20.281 -23.25 -12.148 1 92.69 81 GLY B C 1
ATOM 4913 O O . GLY B 1 81 ? -19.984 -23.734 -13.25 1 92.69 81 GLY B O 1
ATOM 4914 N N . GLY B 1 82 ? -21.219 -23.781 -11.391 1 93.88 82 GLY B N 1
ATOM 4915 C CA . GLY B 1 82 ? -22.031 -24.922 -11.797 1 93.88 82 GLY B CA 1
ATOM 4916 C C . GLY B 1 82 ? -23.469 -24.531 -12.094 1 93.88 82 GLY B C 1
ATOM 4917 O O . GLY B 1 82 ? -23.797 -23.344 -12.188 1 93.88 82 GLY B O 1
ATOM 4918 N N . VAL B 1 83 ? -24.188 -25.594 -12.383 1 95 83 VAL B N 1
ATOM 4919 C CA . VAL B 1 83 ? -25.609 -25.422 -12.609 1 95 83 VAL B CA 1
ATOM 4920 C C . VAL B 1 83 ? -26.328 -25.188 -11.281 1 95 83 VAL B C 1
ATOM 4922 O O . VAL B 1 83 ? -27.188 -24.312 -11.18 1 95 83 VAL B O 1
ATOM 4925 N N . ASP B 1 84 ? -25.859 -25.859 -10.289 1 96.19 84 ASP B N 1
ATOM 4926 C CA . ASP B 1 84 ? -26.453 -25.734 -8.961 1 96.19 84 ASP B CA 1
ATOM 4927 C C . ASP B 1 84 ? -25.562 -24.906 -8.039 1 96.19 84 ASP B C 1
ATOM 4929 O O . ASP B 1 84 ? -24.359 -24.797 -8.258 1 96.19 84 ASP B O 1
ATOM 4933 N N . ALA B 1 85 ? -26.203 -24.344 -7.012 1 95.88 85 ALA B N 1
ATOM 4934 C CA . ALA B 1 85 ? -25.469 -23.641 -5.965 1 95.88 85 ALA B CA 1
ATOM 4935 C C . ALA B 1 85 ? -24.719 -24.625 -5.066 1 95.88 85 ALA B C 1
ATOM 4937 O O . ALA B 1 85 ? -25.109 -25.781 -4.957 1 95.88 85 ALA B O 1
ATOM 4938 N N . PRO B 1 86 ? -23.672 -24.156 -4.473 1 96.19 86 PRO B N 1
ATOM 4939 C CA . PRO B 1 86 ? -22.953 -25.031 -3.547 1 96.19 86 PRO B CA 1
ATOM 4940 C C . PRO B 1 86 ? -23.812 -25.484 -2.373 1 96.19 86 PRO B C 1
ATOM 4942 O O . PRO B 1 86 ? -24.609 -24.703 -1.843 1 96.19 86 PRO B O 1
ATOM 4945 N N . SER B 1 87 ? -23.656 -26.734 -1.996 1 95.12 87 SER B N 1
ATOM 4946 C CA . SER B 1 87 ? -24.484 -27.312 -0.94 1 95.12 87 SER B CA 1
ATOM 4947 C C . SER B 1 87 ? -23.703 -27.484 0.352 1 95.12 87 SER B C 1
ATOM 4949 O O . SER B 1 87 ? -24.266 -27.781 1.4 1 95.12 87 SER B O 1
ATOM 4951 N N . CYS B 1 88 ? -22.359 -27.312 0.248 1 94.06 88 CYS B N 1
ATOM 4952 C CA . CYS B 1 88 ? -21.531 -27.438 1.439 1 94.06 88 CYS B CA 1
ATOM 4953 C C . CYS B 1 88 ? -20.328 -26.516 1.364 1 94.06 88 CYS B C 1
ATOM 4955 O O . CYS B 1 88 ? -20.094 -25.875 0.331 1 94.06 88 CYS B O 1
ATOM 4957 N N . SER B 1 89 ? -19.5 -26.469 2.414 1 90.5 89 SER B N 1
ATOM 4958 C CA . SER B 1 89 ? -18.375 -25.547 2.508 1 90.5 89 SER B CA 1
ATOM 4959 C C . SER B 1 89 ? -17.25 -25.938 1.556 1 90.5 89 SER B C 1
ATOM 4961 O O . SER B 1 89 ? -16.516 -25.078 1.06 1 90.5 89 SER B O 1
ATOM 4963 N N . VAL B 1 90 ? -17.141 -27.203 1.278 1 92.81 90 VAL B N 1
ATOM 4964 C CA . VAL B 1 90 ? -16.062 -27.703 0.42 1 92.81 90 VAL B CA 1
ATOM 4965 C C . VAL B 1 90 ? -16.25 -27.156 -0.995 1 92.81 90 VAL B C 1
ATOM 4967 O O . VAL B 1 90 ? -15.273 -26.75 -1.641 1 92.81 90 VAL B O 1
ATOM 4970 N N . THR B 1 91 ? -17.469 -27.094 -1.471 1 95.06 91 THR B N 1
ATOM 4971 C CA . THR B 1 91 ? -17.719 -26.656 -2.838 1 95.06 91 THR B CA 1
ATOM 4972 C C . THR B 1 91 ? -18.094 -25.172 -2.867 1 95.06 91 THR B C 1
ATOM 4974 O O . THR B 1 91 ? -18.172 -24.562 -3.939 1 95.06 91 THR B O 1
ATOM 4977 N N . ASN B 1 92 ? -18.344 -24.609 -1.702 1 95.69 92 ASN B N 1
ATOM 4978 C CA . ASN B 1 92 ? -18.625 -23.172 -1.632 1 95.69 92 ASN B CA 1
ATOM 4979 C C . ASN B 1 92 ? -17.344 -22.344 -1.593 1 95.69 92 ASN B C 1
ATOM 4981 O O . ASN B 1 92 ? -16.828 -22.047 -0.516 1 95.69 92 ASN B O 1
ATOM 4985 N N . LEU B 1 93 ? -17 -21.844 -2.717 1 95.94 93 LEU B N 1
ATOM 4986 C CA . LEU B 1 93 ? -15.727 -21.141 -2.883 1 95.94 93 LEU B CA 1
ATOM 4987 C C . LEU B 1 93 ? -15.781 -19.766 -2.248 1 95.94 93 LEU B C 1
ATOM 4989 O O . LEU B 1 93 ? -14.75 -19.094 -2.125 1 95.94 93 LEU B O 1
ATOM 4993 N N . ALA B 1 94 ? -16.938 -19.297 -1.721 1 94.56 94 ALA B N 1
ATOM 4994 C CA . ALA B 1 94 ? -17.078 -18.031 -1.022 1 94.56 94 ALA B CA 1
ATOM 4995 C C . ALA B 1 94 ? -17.281 -18.25 0.474 1 94.56 94 ALA B C 1
ATOM 4997 O O . ALA B 1 94 ? -17.719 -17.328 1.187 1 94.56 94 ALA B O 1
ATOM 4998 N N . SER B 1 95 ? -17.031 -19.406 0.987 1 92.06 95 SER B N 1
ATOM 4999 C CA . SER B 1 95 ? -17.297 -19.734 2.385 1 92.06 95 SER B CA 1
ATOM 5000 C C . SER B 1 95 ? -16.312 -19.031 3.311 1 92.06 95 SER B C 1
ATOM 5002 O O . SER B 1 95 ? -16.594 -18.797 4.484 1 92.06 95 SER B O 1
ATOM 5004 N N . ALA B 1 96 ? -15.055 -18.797 2.873 1 92.94 96 ALA B N 1
ATOM 5005 C CA . ALA B 1 96 ? -13.984 -18.141 3.625 1 92.94 96 ALA B CA 1
ATOM 5006 C C . ALA B 1 96 ? -13.516 -19.016 4.781 1 92.94 96 ALA B C 1
ATOM 5008 O O . ALA B 1 96 ? -13.211 -18.5 5.867 1 92.94 96 ALA B O 1
ATOM 5009 N N . ASP B 1 97 ? -13.516 -20.281 4.66 1 93.12 97 ASP B N 1
ATOM 5010 C CA . ASP B 1 97 ? -13.133 -21.156 5.77 1 93.12 97 ASP B CA 1
ATOM 5011 C C . ASP B 1 97 ? -12.172 -22.25 5.309 1 93.12 97 ASP B C 1
ATOM 5013 O O . ASP B 1 97 ? -11.938 -23.219 6.023 1 93.12 97 ASP B O 1
ATOM 5017 N N . TYR B 1 98 ? -11.695 -22.172 4.102 1 95.44 98 TYR B N 1
ATOM 5018 C CA . TYR B 1 98 ? -10.789 -23.188 3.582 1 95.44 98 TYR B CA 1
ATOM 5019 C C . TYR B 1 98 ? -9.492 -23.219 4.391 1 95.44 98 TYR B C 1
ATOM 5021 O O . TYR B 1 98 ? -8.789 -22.219 4.5 1 95.44 98 TYR B O 1
ATOM 5029 N N . ASP B 1 99 ? -9.219 -24.312 4.984 1 93.5 99 ASP B N 1
ATOM 5030 C CA . ASP B 1 99 ? -8 -24.578 5.746 1 93.5 99 ASP B CA 1
ATOM 5031 C C . ASP B 1 99 ? -7.539 -26.016 5.57 1 93.5 99 ASP B C 1
ATOM 5033 O O . ASP B 1 99 ? -8.055 -26.922 6.227 1 93.5 99 ASP B O 1
ATOM 5037 N N . PRO B 1 100 ? -6.539 -26.219 4.77 1 93.25 100 PRO B N 1
ATOM 5038 C CA . PRO B 1 100 ? -6.113 -27.594 4.488 1 93.25 100 PRO B CA 1
ATOM 5039 C C . PRO B 1 100 ? -5.078 -28.109 5.488 1 93.25 100 PRO B C 1
ATOM 5041 O O . PRO B 1 100 ? -4.531 -29.188 5.309 1 93.25 100 PRO B O 1
ATOM 5044 N N . ASN B 1 101 ? -4.816 -27.359 6.543 1 88.5 101 ASN B N 1
ATOM 5045 C CA . ASN B 1 101 ? -3.854 -27.781 7.551 1 88.5 101 ASN B CA 1
ATOM 5046 C C . ASN B 1 101 ? -4.324 -29.047 8.266 1 88.5 101 ASN B C 1
ATOM 5048 O O . ASN B 1 101 ? -5.508 -29.188 8.578 1 88.5 101 ASN B O 1
ATOM 5052 N N . SER B 1 102 ? -3.312 -29.953 8.258 1 82.31 102 SER B N 1
ATOM 5053 C CA . SER B 1 102 ? -3.582 -31.172 9.031 1 82.31 102 SER B CA 1
ATOM 5054 C C . SER B 1 102 ? -2.598 -31.312 10.188 1 82.31 102 SER B C 1
ATOM 5056 O O . SER B 1 102 ? -1.441 -30.906 10.078 1 82.31 102 SER B O 1
ATOM 5058 N N . ASN B 1 103 ? -3.035 -31.562 11.367 1 80.5 103 ASN B N 1
ATOM 5059 C CA . ASN B 1 103 ? -2.164 -31.828 12.508 1 80.5 103 ASN B CA 1
ATOM 5060 C C . ASN B 1 103 ? -1.657 -33.281 12.508 1 80.5 103 ASN B C 1
ATOM 5062 O O . ASN B 1 103 ? -1.555 -33.906 13.562 1 80.5 103 ASN B O 1
ATOM 5066 N N . CYS B 1 104 ? -1.192 -33.656 11.32 1 86.81 104 CYS B N 1
ATOM 5067 C CA . CYS B 1 104 ? -0.734 -35.031 11.195 1 86.81 104 CYS B CA 1
ATOM 5068 C C . CYS B 1 104 ? 0.725 -35.156 11.609 1 86.81 104 CYS B C 1
ATOM 5070 O O . CYS B 1 104 ? 1.572 -34.375 11.172 1 86.81 104 CYS B O 1
ATOM 5072 N N . THR B 1 105 ? 1.076 -36.125 12.477 1 85.06 105 THR B N 1
ATOM 5073 C CA . THR B 1 105 ? 2.438 -36.312 12.969 1 85.06 105 THR B CA 1
ATOM 5074 C C . THR B 1 105 ? 3.023 -37.625 12.453 1 85.06 105 THR B C 1
ATOM 5076 O O . THR B 1 105 ? 4.035 -38.094 12.969 1 85.06 105 THR B O 1
ATOM 5079 N N . CYS B 1 106 ? 2.367 -38.125 11.43 1 90.19 106 CYS B N 1
ATOM 5080 C CA . CYS B 1 106 ? 2.836 -39.438 10.938 1 90.19 106 CYS B CA 1
ATOM 5081 C C . CYS B 1 106 ? 4.129 -39.281 10.141 1 90.19 106 CYS B C 1
ATOM 5083 O O . CYS B 1 106 ? 4.598 -38.156 9.922 1 90.19 106 CYS B O 1
ATOM 5085 N N . ASN B 1 107 ? 4.762 -40.438 9.844 1 88.5 107 ASN B N 1
ATOM 5086 C CA . ASN B 1 107 ? 5.98 -40.438 9.039 1 88.5 107 ASN B CA 1
ATOM 5087 C C . ASN B 1 107 ? 5.719 -40.875 7.609 1 88.5 107 ASN B C 1
ATOM 5089 O O . ASN B 1 107 ? 6.645 -41.281 6.898 1 88.5 107 ASN B O 1
ATOM 5093 N N . GLY B 1 108 ? 4.492 -40.781 7.211 1 86.56 108 GLY B N 1
ATOM 5094 C CA . GLY B 1 108 ? 4.113 -41.094 5.84 1 86.56 108 GLY B CA 1
ATOM 5095 C C . GLY B 1 108 ? 4.211 -42.562 5.504 1 86.56 108 GLY B C 1
ATOM 5096 O O . GLY B 1 108 ? 4.723 -43.375 6.305 1 86.56 108 GLY B O 1
ATOM 5097 N N . LEU B 1 109 ? 3.697 -42.906 4.406 1 84.12 109 LEU B N 1
ATOM 5098 C CA . LEU B 1 109 ? 3.738 -44.281 3.932 1 84.12 109 LEU B CA 1
ATOM 5099 C C . LEU B 1 109 ? 4.934 -44.5 3.01 1 84.12 109 LEU B C 1
ATOM 5101 O O . LEU B 1 109 ? 4.867 -44.219 1.817 1 84.12 109 LEU B O 1
ATOM 5105 N N . TYR B 1 110 ? 5.926 -45.125 3.445 1 86.12 110 TYR B N 1
ATOM 5106 C CA . TYR B 1 110 ? 7.125 -45.438 2.682 1 86.12 110 TYR B CA 1
ATOM 5107 C C . TYR B 1 110 ? 7.887 -46.594 3.314 1 86.12 110 TYR B C 1
ATOM 5109 O O . TYR B 1 110 ? 8.086 -46.625 4.531 1 86.12 110 TYR B O 1
ATOM 5117 N N . PRO B 1 111 ? 8.398 -47.5 2.625 1 85.94 111 PRO B N 1
ATOM 5118 C CA . PRO B 1 111 ? 8.25 -47.656 1.177 1 85.94 111 PRO B CA 1
ATOM 5119 C C . PRO B 1 111 ? 6.824 -48 0.759 1 85.94 111 PRO B C 1
ATOM 5121 O O . PRO B 1 111 ? 6.109 -48.688 1.49 1 85.94 111 PRO B O 1
ATOM 5124 N N . THR B 1 112 ? 6.48 -47.5 -0.277 1 82.06 112 THR B N 1
ATOM 5125 C CA . THR B 1 112 ? 5.148 -47.781 -0.806 1 82.06 112 THR B CA 1
ATOM 5126 C C . THR B 1 112 ? 5.137 -49.094 -1.546 1 82.06 112 THR B C 1
ATOM 5128 O O . THR B 1 112 ? 5.988 -49.344 -2.402 1 82.06 112 THR B O 1
ATOM 5131 N N . PRO B 1 113 ? 4.18 -49.969 -1.05 1 76.81 113 PRO B N 1
ATOM 5132 C CA . PRO B 1 113 ? 4.141 -51.25 -1.719 1 76.81 113 PRO B CA 1
ATOM 5133 C C . PRO B 1 113 ? 3.939 -51.156 -3.229 1 76.81 113 PRO B C 1
ATOM 5135 O O . PRO B 1 113 ? 3.246 -50.25 -3.693 1 76.81 113 PRO B O 1
ATOM 5138 N N . ALA B 1 114 ? 4.531 -52.188 -3.828 1 73.88 114 ALA B N 1
ATOM 5139 C CA . ALA B 1 114 ? 4.414 -52.219 -5.285 1 73.88 114 ALA B CA 1
ATOM 5140 C C . ALA B 1 114 ? 2.977 -52.5 -5.711 1 73.88 114 ALA B C 1
ATOM 5142 O O . ALA B 1 114 ? 2.223 -53.156 -4.992 1 73.88 114 ALA B O 1
ATOM 5143 N N . ASP B 1 115 ? 2.414 -52.031 -6.75 1 70.25 115 ASP B N 1
ATOM 5144 C CA . ASP B 1 115 ? 1.142 -52.312 -7.406 1 70.25 115 ASP B CA 1
ATOM 5145 C C . ASP B 1 115 ? -0.034 -51.844 -6.551 1 70.25 115 ASP B C 1
ATOM 5147 O O . ASP B 1 115 ? -1.127 -52.406 -6.629 1 70.25 115 ASP B O 1
ATOM 5151 N N . THR B 1 116 ? 0.287 -50.938 -5.801 1 76.56 116 THR B N 1
ATOM 5152 C CA . THR B 1 116 ? -0.782 -50.438 -4.941 1 76.56 116 THR B CA 1
ATOM 5153 C C . THR B 1 116 ? -1.652 -49.438 -5.688 1 76.56 116 THR B C 1
ATOM 5155 O O . THR B 1 116 ? -1.16 -48.688 -6.539 1 76.56 116 THR B O 1
ATOM 5158 N N . ASP B 1 117 ? -2.932 -49.562 -5.477 1 81.88 117 ASP B N 1
ATOM 5159 C CA . ASP B 1 117 ? -3.861 -48.562 -5.984 1 81.88 117 ASP B CA 1
ATOM 5160 C C . ASP B 1 117 ? -4.285 -47.625 -4.879 1 81.88 117 ASP B C 1
ATOM 5162 O O . ASP B 1 117 ? -3.799 -47.688 -3.748 1 81.88 117 ASP B O 1
ATOM 5166 N N . ILE B 1 118 ? -5.043 -46.562 -5.238 1 84.56 118 ILE B N 1
ATOM 5167 C CA . ILE B 1 118 ? -5.41 -45.5 -4.328 1 84.56 118 ILE B CA 1
ATOM 5168 C C . ILE B 1 118 ? -6.164 -46.062 -3.129 1 84.56 118 ILE B C 1
ATOM 5170 O O . ILE B 1 118 ? -5.992 -45.594 -2.002 1 84.56 118 ILE B O 1
ATOM 5174 N N . ALA B 1 119 ? -6.973 -46.969 -3.4 1 84.44 119 ALA B N 1
ATOM 5175 C CA . ALA B 1 119 ? -7.766 -47.562 -2.328 1 84.44 119 ALA B CA 1
ATOM 5176 C C . ALA B 1 119 ? -6.867 -48.219 -1.278 1 84.44 119 ALA B C 1
ATOM 5178 O O . ALA B 1 119 ? -7.102 -48.062 -0.076 1 84.44 119 ALA B O 1
ATOM 5179 N N . CYS B 1 120 ? -5.957 -48.875 -1.757 1 86.19 120 CYS B N 1
ATOM 5180 C CA . CYS B 1 120 ? -5.012 -49.531 -0.866 1 86.19 120 CYS B CA 1
ATOM 5181 C C . CYS B 1 120 ? -4.242 -48.531 -0.032 1 86.19 120 CYS B C 1
ATOM 5183 O O . CYS B 1 120 ? -4.027 -48.719 1.164 1 86.19 120 CYS B O 1
ATOM 5185 N N . ILE B 1 121 ? -3.855 -47.469 -0.652 1 87.81 121 ILE B N 1
ATOM 5186 C CA . ILE B 1 121 ? -3.074 -46.469 0.036 1 87.81 121 ILE B CA 1
ATOM 5187 C C . ILE B 1 121 ? -3.922 -45.812 1.126 1 87.81 121 ILE B C 1
ATOM 5189 O O . ILE B 1 121 ? -3.451 -45.594 2.246 1 87.81 121 ILE B O 1
ATOM 5193 N N . VAL B 1 122 ? -5.141 -45.531 0.821 1 88.94 122 VAL B N 1
ATOM 5194 C CA . VAL B 1 122 ? -6.039 -44.875 1.757 1 88.94 122 VAL B CA 1
ATOM 5195 C C . VAL B 1 122 ? -6.324 -45.781 2.945 1 88.94 122 VAL B C 1
ATOM 5197 O O . VAL B 1 122 ? -6.406 -45.344 4.086 1 88.94 122 VAL B O 1
ATOM 5200 N N . GLU B 1 123 ? -6.379 -47.031 2.701 1 86.56 123 GLU B N 1
ATOM 5201 C CA . GLU B 1 123 ? -6.664 -48 3.756 1 86.56 123 GLU B CA 1
ATOM 5202 C C . GLU B 1 123 ? -5.453 -48.219 4.656 1 86.56 123 GLU B C 1
ATOM 5204 O O . GLU B 1 123 ? -5.594 -48.375 5.871 1 86.56 123 GLU B O 1
ATOM 5209 N N . ARG B 1 124 ? -4.398 -48.125 4.121 1 84.69 124 ARG B N 1
ATOM 5210 C CA . ARG B 1 124 ? -3.195 -48.531 4.844 1 84.69 124 ARG B CA 1
ATOM 5211 C C . ARG B 1 124 ? -2.539 -47.312 5.504 1 84.69 124 ARG B C 1
ATOM 5213 O O . ARG B 1 124 ? -1.775 -47.469 6.461 1 84.69 124 ARG B O 1
ATOM 5220 N N . ALA B 1 125 ? -2.783 -46.219 4.902 1 84.88 125 ALA B N 1
ATOM 5221 C CA . ALA B 1 125 ? -2.092 -45.031 5.41 1 84.88 125 ALA B CA 1
ATOM 5222 C C . ALA B 1 125 ? -2.715 -44.531 6.719 1 84.88 125 ALA B C 1
ATOM 5224 O O . ALA B 1 125 ? -3.939 -44.5 6.852 1 84.88 125 ALA B O 1
ATOM 5225 N N . ASP B 1 126 ? -1.884 -44.25 7.73 1 86 126 ASP B N 1
ATOM 5226 C CA . ASP B 1 126 ? -2.324 -43.594 8.953 1 86 126 ASP B CA 1
ATOM 5227 C C . ASP B 1 126 ? -2.152 -42.094 8.859 1 86 126 ASP B C 1
ATOM 5229 O O . ASP B 1 126 ? -2.205 -41.375 9.867 1 86 126 ASP B O 1
ATOM 5233 N N . CYS B 1 127 ? -2.029 -41.656 7.609 1 91.31 127 CYS B N 1
ATOM 5234 C CA . CYS B 1 127 ? -1.749 -40.25 7.363 1 91.31 127 CYS B CA 1
ATOM 5235 C C . CYS B 1 127 ? -3.041 -39.469 7.172 1 91.31 127 CYS B C 1
ATOM 5237 O O . CYS B 1 127 ? -3.783 -39.719 6.219 1 91.31 127 CYS B O 1
ATOM 5239 N N . THR B 1 128 ? -3.244 -38.469 8.023 1 92.25 128 THR B N 1
ATOM 5240 C CA . THR B 1 128 ? -4.457 -37.656 7.977 1 92.25 128 THR B CA 1
ATOM 5241 C C . THR B 1 128 ? -4.516 -36.875 6.684 1 92.25 128 THR B C 1
ATOM 5243 O O . THR B 1 128 ? -5.598 -36.625 6.145 1 92.25 128 THR B O 1
ATOM 5246 N N . ALA B 1 129 ? -3.416 -36.469 6.188 1 91.5 129 ALA B N 1
ATOM 5247 C CA . ALA B 1 129 ? -3.381 -35.719 4.945 1 91.5 129 ALA B CA 1
ATOM 5248 C C . ALA B 1 129 ? -3.9 -36.531 3.773 1 91.5 129 ALA B C 1
ATOM 5250 O O . ALA B 1 129 ? -4.629 -36.031 2.92 1 91.5 129 ALA B O 1
ATOM 5251 N N . ILE B 1 130 ? -3.527 -37.75 3.732 1 92.06 130 ILE B N 1
ATOM 5252 C CA . ILE B 1 130 ? -3.99 -38.656 2.684 1 92.06 130 ILE B CA 1
ATOM 5253 C C . ILE B 1 130 ? -5.496 -38.875 2.809 1 92.06 130 ILE B C 1
ATOM 5255 O O . ILE B 1 130 ? -6.227 -38.781 1.819 1 92.06 130 ILE B O 1
ATOM 5259 N N . HIS B 1 131 ? -5.949 -39.062 4.035 1 94.06 131 HIS B N 1
ATOM 5260 C CA . HIS B 1 131 ? -7.371 -39.312 4.273 1 94.06 131 HIS B CA 1
ATOM 5261 C C . HIS B 1 131 ? -8.188 -38.062 3.93 1 94.06 131 HIS B C 1
ATOM 5263 O O . HIS B 1 131 ? -9.242 -38.156 3.301 1 94.06 131 HIS B O 1
ATOM 5269 N N . ASP B 1 132 ? -7.703 -36.938 4.336 1 93.81 132 ASP B N 1
ATOM 5270 C CA . ASP B 1 132 ? -8.406 -35.688 4.059 1 93.81 132 ASP B CA 1
ATOM 5271 C C . ASP B 1 132 ? -8.484 -35.406 2.557 1 93.81 132 ASP B C 1
ATOM 5273 O O . ASP B 1 132 ? -9.508 -34.938 2.055 1 93.81 132 ASP B O 1
ATOM 5277 N N . THR B 1 133 ? -7.387 -35.719 1.862 1 94.81 133 THR B N 1
ATOM 5278 C CA . THR B 1 133 ? -7.375 -35.531 0.415 1 94.81 133 THR B CA 1
ATOM 5279 C C . THR B 1 133 ? -8.422 -36.406 -0.25 1 94.81 133 THR B C 1
ATOM 5281 O O . THR B 1 133 ? -9.172 -35.969 -1.115 1 94.81 133 THR B O 1
ATOM 5284 N N . HIS B 1 134 ? -8.414 -37.594 0.187 1 95.38 134 HIS B N 1
ATOM 5285 C CA . HIS B 1 134 ? -9.359 -38.562 -0.382 1 95.38 134 HIS B CA 1
ATOM 5286 C C . HIS B 1 134 ? -10.797 -38.156 -0.059 1 95.38 134 HIS B C 1
ATOM 5288 O O . HIS B 1 134 ? -11.68 -38.281 -0.911 1 95.38 134 HIS B O 1
ATOM 5294 N N . GLN B 1 135 ? -11.047 -37.812 1.165 1 95.12 135 GLN B N 1
ATOM 5295 C CA . GLN B 1 135 ? -12.383 -37.375 1.567 1 95.12 135 GLN B CA 1
ATOM 5296 C C . GLN B 1 135 ? -12.836 -36.156 0.767 1 95.12 135 GLN B C 1
ATOM 5298 O O . GLN B 1 135 ? -13.984 -36.094 0.32 1 95.12 135 GLN B O 1
ATOM 5303 N N . ALA B 1 136 ? -12.016 -35.219 0.599 1 96.56 136 ALA B N 1
ATOM 5304 C CA . ALA B 1 136 ? -12.336 -34.031 -0.194 1 96.56 136 ALA B CA 1
ATOM 5305 C C . ALA B 1 136 ? -12.641 -34.406 -1.641 1 96.56 136 ALA B C 1
ATOM 5307 O O . ALA B 1 136 ? -13.578 -33.875 -2.244 1 96.56 136 ALA B O 1
ATOM 5308 N N . LEU B 1 137 ? -11.82 -35.312 -2.199 1 97.38 137 LEU B N 1
ATOM 5309 C CA . LEU B 1 137 ? -12.039 -35.781 -3.561 1 97.38 137 LEU B CA 1
ATOM 5310 C C . LEU B 1 137 ? -13.438 -36.375 -3.707 1 97.38 137 LEU B C 1
ATOM 5312 O O . LEU B 1 137 ? -14.18 -36.031 -4.629 1 97.38 137 LEU B O 1
ATOM 5316 N N . GLN B 1 138 ? -13.828 -37.188 -2.77 1 96.94 138 GLN B N 1
ATOM 5317 C CA . GLN B 1 138 ? -15.133 -37.844 -2.82 1 96.94 138 GLN B CA 1
ATOM 5318 C C . GLN B 1 138 ? -16.266 -36.812 -2.711 1 96.94 138 GLN B C 1
ATOM 5320 O O . GLN B 1 138 ? -17.25 -36.906 -3.438 1 96.94 138 GLN B O 1
ATOM 5325 N N . THR B 1 139 ? -16.078 -35.938 -1.842 1 97.56 139 THR B N 1
ATOM 5326 C CA . THR B 1 139 ? -17.078 -34.906 -1.627 1 97.56 139 THR B CA 1
ATOM 5327 C C . THR B 1 139 ? -17.297 -34.062 -2.896 1 97.56 139 THR B C 1
ATOM 5329 O O . THR B 1 139 ? -18.438 -33.812 -3.281 1 97.56 139 THR B O 1
ATOM 5332 N N . VAL B 1 140 ? -16.25 -33.688 -3.555 1 97.75 140 VAL B N 1
ATOM 5333 C CA . VAL B 1 140 ? -16.312 -32.875 -4.754 1 97.75 140 VAL B CA 1
ATOM 5334 C C . VAL B 1 140 ? -16.906 -33.688 -5.906 1 97.75 140 VAL B C 1
ATOM 5336 O O . VAL B 1 140 ? -17.734 -33.188 -6.664 1 97.75 140 VAL B O 1
ATOM 5339 N N . LEU B 1 141 ? -16.531 -34.969 -6.023 1 97.31 141 LEU B N 1
ATOM 5340 C CA . LEU B 1 141 ? -17 -35.812 -7.117 1 97.31 141 LEU B CA 1
ATOM 5341 C C . LEU B 1 141 ? -18.5 -36.094 -6.98 1 97.31 141 LEU B C 1
ATOM 5343 O O . LEU B 1 141 ? -19.203 -36.25 -7.984 1 97.31 141 LEU B O 1
ATOM 5347 N N . LYS B 1 142 ? -19 -36.094 -5.809 1 97.38 142 LYS B N 1
ATOM 5348 C CA . LYS B 1 142 ? -20.422 -36.344 -5.559 1 97.38 142 LYS B CA 1
ATOM 5349 C C . LYS B 1 142 ? -21.25 -35.125 -5.934 1 97.38 142 LYS B C 1
ATOM 5351 O O . LYS B 1 142 ? -22.469 -35.219 -6.066 1 97.38 142 LYS B O 1
ATOM 5356 N N . ARG B 1 143 ? -20.656 -34 -6.152 1 97.31 143 ARG B N 1
ATOM 5357 C CA . ARG B 1 143 ? -21.359 -32.75 -6.375 1 97.31 143 ARG B CA 1
ATOM 5358 C C . ARG B 1 143 ? -20.922 -32.125 -7.691 1 97.31 143 ARG B C 1
ATOM 5360 O O . ARG B 1 143 ? -20.641 -30.906 -7.742 1 97.31 143 ARG B O 1
ATOM 5367 N N . LYS B 1 144 ? -20.906 -32.875 -8.703 1 95.88 144 LYS B N 1
ATOM 5368 C CA . LYS B 1 144 ? -20.406 -32.438 -10.016 1 95.88 144 LYS B CA 1
ATOM 5369 C C . LYS B 1 144 ? -21.281 -31.312 -10.586 1 95.88 144 LYS B C 1
ATOM 5371 O O . LYS B 1 144 ? -20.797 -30.422 -11.281 1 95.88 144 LYS B O 1
ATOM 5376 N N . SER B 1 145 ? -22.531 -31.312 -10.273 1 96.12 145 SER B N 1
ATOM 5377 C CA . SER B 1 145 ? -23.469 -30.328 -10.812 1 96.12 145 SER B CA 1
ATOM 5378 C C . SER B 1 145 ? -23.141 -28.922 -10.289 1 96.12 145 SER B C 1
ATOM 5380 O O . SER B 1 145 ? -23.562 -27.938 -10.883 1 96.12 145 SER B O 1
ATOM 5382 N N . GLU B 1 146 ? -22.359 -28.859 -9.234 1 96.88 146 GLU B N 1
ATOM 5383 C CA . GLU B 1 146 ? -22.078 -27.578 -8.594 1 96.88 146 GLU B CA 1
ATOM 5384 C C . GLU B 1 146 ? -20.859 -26.891 -9.211 1 96.88 146 GLU B C 1
ATOM 5386 O O . GLU B 1 146 ? -20.594 -25.719 -8.945 1 96.88 146 GLU B O 1
ATOM 5391 N N . TRP B 1 147 ? -20.109 -27.641 -10.062 1 95.81 147 TRP B N 1
ATOM 5392 C CA . TRP B 1 147 ? -18.875 -27 -10.508 1 95.81 147 TRP B CA 1
ATOM 5393 C C . TRP B 1 147 ? -18.484 -27.469 -11.898 1 95.81 147 TRP B C 1
ATOM 5395 O O . TRP B 1 147 ? -17.688 -26.828 -12.586 1 95.81 147 TRP B O 1
ATOM 5405 N N . SER B 1 148 ? -18.891 -28.609 -12.398 1 90.69 148 SER B N 1
ATOM 5406 C CA . SER B 1 148 ? -18.359 -29.266 -13.586 1 90.69 148 SER B CA 1
ATOM 5407 C C . SER B 1 148 ? -19.141 -28.875 -14.836 1 90.69 148 SER B C 1
ATOM 5409 O O . SER B 1 148 ? -19.906 -29.672 -15.375 1 90.69 148 SER B O 1
ATOM 5411 N N . THR B 1 149 ? -18.891 -27.719 -15.336 1 85.88 149 THR B N 1
ATOM 5412 C CA . THR B 1 149 ? -19.609 -27.234 -16.5 1 85.88 149 THR B CA 1
ATOM 5413 C C . THR B 1 149 ? -18.641 -26.953 -17.656 1 85.88 149 THR B C 1
ATOM 5415 O O . THR B 1 149 ? -19.062 -26.531 -18.734 1 85.88 149 THR B O 1
ATOM 5418 N N . THR B 1 150 ? -17.375 -27.156 -17.391 1 84.81 150 THR B N 1
ATOM 5419 C CA . THR B 1 150 ? -16.375 -26.797 -18.391 1 84.81 150 THR B CA 1
ATOM 5420 C C . THR B 1 150 ? -15.609 -28.031 -18.859 1 84.81 150 THR B C 1
ATOM 5422 O O . THR B 1 150 ? -15.602 -29.047 -18.172 1 84.81 150 THR B O 1
ATOM 5425 N N . SER B 1 151 ? -15 -27.891 -19.922 1 86.19 151 SER B N 1
ATOM 5426 C CA . SER B 1 151 ? -14.242 -29.016 -20.453 1 86.19 151 SER B CA 1
ATOM 5427 C C . SER B 1 151 ? -12.805 -29 -19.953 1 86.19 151 SER B C 1
ATOM 5429 O O . SER B 1 151 ? -12.117 -30.016 -19.984 1 86.19 151 SER B O 1
ATOM 5431 N N . LEU B 1 152 ? -12.289 -27.906 -19.531 1 95.38 152 LEU B N 1
ATOM 5432 C CA . LEU B 1 152 ? -10.891 -27.797 -19.125 1 95.38 152 LEU B CA 1
ATOM 5433 C C . LEU B 1 152 ? -10.648 -28.516 -17.812 1 95.38 152 LEU B C 1
ATOM 5435 O O . LEU B 1 152 ? -9.578 -29.094 -17.594 1 95.38 152 LEU B O 1
ATOM 5439 N N . PHE B 1 153 ? -11.57 -28.453 -16.922 1 96.88 153 PHE B N 1
ATOM 5440 C CA . PHE B 1 153 ? -11.438 -29.094 -15.617 1 96.88 153 PHE B CA 1
ATOM 5441 C C . PHE B 1 153 ? -12.57 -30.078 -15.383 1 96.88 153 PHE B C 1
ATOM 5443 O O . PHE B 1 153 ? -13.695 -29.672 -15.062 1 96.88 153 PHE B O 1
ATOM 5450 N N . SER B 1 154 ? -12.227 -31.328 -15.477 1 95.62 154 SER B N 1
ATOM 5451 C CA . SER B 1 154 ? -13.219 -32.406 -15.391 1 95.62 154 SER B CA 1
ATOM 5452 C C . SER B 1 154 ? -12.938 -33.312 -14.203 1 95.62 154 SER B C 1
ATOM 5454 O O . SER B 1 154 ? -11.852 -33.281 -13.625 1 95.62 154 SER B O 1
ATOM 5456 N N . PRO B 1 155 ? -13.93 -34.094 -13.82 1 96.12 155 PRO B N 1
ATOM 5457 C CA . PRO B 1 155 ? -13.688 -35.094 -12.781 1 96.12 155 PRO B CA 1
ATOM 5458 C C . PRO B 1 155 ? -12.5 -36 -13.094 1 96.12 155 PRO B C 1
ATOM 5460 O O . PRO B 1 155 ? -11.742 -36.375 -12.195 1 96.12 155 PRO B O 1
ATOM 5463 N N . ARG B 1 156 ? -12.336 -36.312 -14.289 1 94.81 156 ARG B N 1
ATOM 5464 C CA . ARG B 1 156 ? -11.234 -37.188 -14.703 1 94.81 156 ARG B CA 1
ATOM 5465 C C . ARG B 1 156 ? -9.891 -36.531 -14.375 1 94.81 156 ARG B C 1
ATOM 5467 O O . ARG B 1 156 ? -8.992 -37.188 -13.852 1 94.81 156 ARG B O 1
ATOM 5474 N N . ASN B 1 157 ? -9.727 -35.25 -14.711 1 94.56 157 ASN B N 1
ATOM 5475 C CA . ASN B 1 157 ? -8.5 -34.531 -14.391 1 94.56 157 ASN B CA 1
ATOM 5476 C C . ASN B 1 157 ? -8.203 -34.562 -12.898 1 94.56 157 ASN B C 1
ATOM 5478 O O . ASN B 1 157 ? -7.047 -34.75 -12.492 1 94.56 157 ASN B O 1
ATOM 5482 N N . LEU B 1 158 ? -9.234 -34.406 -12.141 1 96.94 158 LEU B N 1
ATOM 5483 C CA . LEU B 1 158 ? -9.062 -34.344 -10.695 1 96.94 158 LEU B CA 1
ATOM 5484 C C . LEU B 1 158 ? -8.641 -35.719 -10.148 1 96.94 158 LEU B C 1
ATOM 5486 O O . LEU B 1 158 ? -7.73 -35.812 -9.32 1 96.94 158 LEU B O 1
ATOM 5490 N N . VAL B 1 159 ? -9.305 -36.75 -10.602 1 96.12 159 VAL B N 1
ATOM 5491 C CA . VAL B 1 159 ? -8.984 -38.094 -10.148 1 96.12 159 VAL B CA 1
ATOM 5492 C C . VAL B 1 159 ? -7.551 -38.438 -10.531 1 96.12 159 VAL B C 1
ATOM 5494 O O . VAL B 1 159 ? -6.812 -39.031 -9.727 1 96.12 159 VAL B O 1
ATOM 5497 N N . GLU B 1 160 ? -7.188 -38.125 -11.711 1 95.38 160 GLU B N 1
ATOM 5498 C CA . GLU B 1 160 ? -5.832 -38.375 -12.18 1 95.38 160 GLU B CA 1
ATOM 5499 C C . GLU B 1 160 ? -4.805 -37.656 -11.328 1 95.38 160 GLU B C 1
ATOM 5501 O O . GLU B 1 160 ? -3.77 -38.219 -10.961 1 95.38 160 GLU B O 1
ATOM 5506 N N . ALA B 1 161 ? -5.074 -36.406 -11.055 1 96 161 ALA B N 1
ATOM 5507 C CA . ALA B 1 161 ? -4.16 -35.594 -10.258 1 96 161 ALA B CA 1
ATOM 5508 C C . ALA B 1 161 ? -3.986 -36.188 -8.852 1 96 161 ALA B C 1
ATOM 5510 O O . ALA B 1 161 ? -2.863 -36.312 -8.367 1 96 161 ALA B O 1
ATOM 5511 N N . VAL B 1 162 ? -5.051 -36.531 -8.188 1 95.38 162 VAL B N 1
ATOM 5512 C CA . VAL B 1 162 ? -5.008 -37.062 -6.836 1 95.38 162 VAL B CA 1
ATOM 5513 C C . VAL B 1 162 ? -4.27 -38.406 -6.84 1 95.38 162 VAL B C 1
ATOM 5515 O O . VAL B 1 162 ? -3.447 -38.656 -5.957 1 95.38 162 VAL B O 1
ATOM 5518 N N . THR B 1 163 ? -4.547 -39.188 -7.824 1 93.12 163 THR B N 1
ATOM 5519 C CA . THR B 1 163 ? -3.898 -40.5 -7.938 1 93.12 163 THR B CA 1
ATOM 5520 C C . THR B 1 163 ? -2.385 -40.344 -8.062 1 93.12 163 THR B C 1
ATOM 5522 O O . THR B 1 163 ? -1.626 -41.031 -7.387 1 93.12 163 THR B O 1
ATOM 5525 N N . GLU B 1 164 ? -2.031 -39.438 -8.945 1 92.25 164 GLU B N 1
ATOM 5526 C CA . GLU B 1 164 ? -0.604 -39.219 -9.148 1 92.25 164 GLU B CA 1
ATOM 5527 C C . GLU B 1 164 ? 0.07 -38.781 -7.852 1 92.25 164 GLU B C 1
ATOM 5529 O O . GLU B 1 164 ? 1.159 -39.25 -7.523 1 92.25 164 GLU B O 1
ATOM 5534 N N . LEU B 1 165 ? -0.522 -37.938 -7.07 1 91.19 165 LEU B N 1
ATOM 5535 C CA . LEU B 1 165 ? 0.055 -37.406 -5.836 1 91.19 165 LEU B CA 1
ATOM 5536 C C . LEU B 1 165 ? 0.157 -38.5 -4.777 1 91.19 165 LEU B C 1
ATOM 5538 O O . LEU B 1 165 ? 1.186 -38.625 -4.109 1 91.19 165 LEU B O 1
ATOM 5542 N N . LEU B 1 166 ? -0.823 -39.25 -4.641 1 89.94 166 LEU B N 1
ATOM 5543 C CA . LEU B 1 166 ? -0.858 -40.281 -3.594 1 89.94 166 LEU B CA 1
ATOM 5544 C C . LEU B 1 166 ? 0.127 -41.406 -3.896 1 89.94 166 LEU B C 1
ATOM 5546 O O . LEU B 1 166 ? 0.644 -42.031 -2.98 1 89.94 166 LEU B O 1
ATOM 5550 N N . LEU B 1 167 ? 0.42 -41.562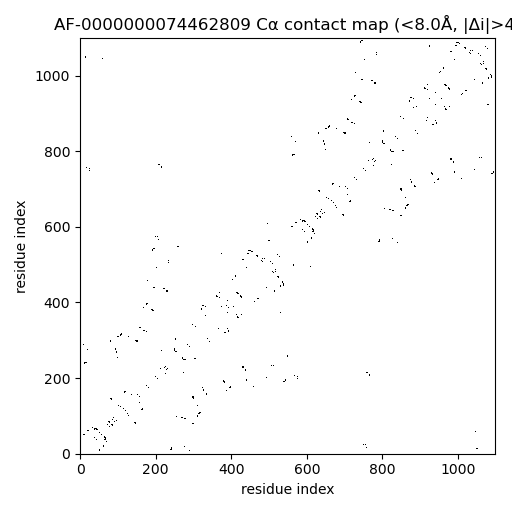 -5.16 1 89.38 167 LEU B N 1
ATOM 5551 C CA . LEU B 1 167 ? 1.299 -42.656 -5.555 1 89.38 167 LEU B CA 1
ATOM 5552 C C . LEU B 1 167 ? 2.67 -42.125 -5.969 1 89.38 167 LEU B C 1
ATOM 5554 O O . LEU B 1 167 ? 3.43 -42.812 -6.637 1 89.38 167 LEU B O 1
ATOM 5558 N N . ALA B 1 168 ? 2.971 -40.969 -5.637 1 87.12 168 ALA B N 1
ATOM 5559 C CA . ALA B 1 168 ? 4.164 -40.281 -6.141 1 87.12 168 ALA B CA 1
ATOM 5560 C C . ALA B 1 168 ? 5.434 -41 -5.711 1 87.12 168 ALA B C 1
ATOM 5562 O O . ALA B 1 168 ? 6.438 -41 -6.422 1 87.12 168 ALA B O 1
ATOM 5563 N N . ASN B 1 169 ? 5.387 -41.719 -4.605 1 88.5 169 ASN B N 1
ATOM 5564 C CA . ASN B 1 169 ? 6.59 -42.344 -4.051 1 88.5 169 ASN B CA 1
ATOM 5565 C C . ASN B 1 169 ? 6.691 -43.812 -4.43 1 88.5 169 ASN B C 1
ATOM 5567 O O . ASN B 1 169 ? 7.504 -44.562 -3.865 1 88.5 169 ASN B O 1
ATOM 5571 N N . VAL B 1 170 ? 5.879 -44.156 -5.359 1 87.88 170 VAL B N 1
ATOM 5572 C CA . VAL B 1 170 ? 5.977 -45.531 -5.855 1 87.88 170 VAL B CA 1
ATOM 5573 C C . VAL B 1 170 ? 7.008 -45.594 -6.98 1 87.88 170 VAL B C 1
ATOM 5575 O O . VAL B 1 170 ? 7.336 -44.594 -7.598 1 87.88 170 VAL B O 1
ATOM 5578 N N . ASP B 1 171 ? 7.66 -46.781 -7.133 1 88.5 171 ASP B N 1
ATOM 5579 C CA . ASP B 1 171 ? 8.578 -47.062 -8.227 1 88.5 171 ASP B CA 1
ATOM 5580 C C . ASP B 1 171 ? 9.828 -46.188 -8.148 1 88.5 171 ASP B C 1
ATOM 5582 O O . ASP B 1 171 ? 10.188 -45.531 -9.125 1 88.5 171 ASP B O 1
ATOM 5586 N N . VAL B 1 172 ? 10.367 -46.031 -6.93 1 90.5 172 VAL B N 1
ATOM 5587 C CA . VAL B 1 172 ? 11.602 -45.281 -6.738 1 90.5 172 VAL B CA 1
ATOM 5588 C C . VAL B 1 172 ? 12.75 -45.969 -7.477 1 90.5 172 VAL B C 1
ATOM 5590 O O . VAL B 1 172 ? 12.945 -47.188 -7.34 1 90.5 172 VAL B O 1
ATOM 5593 N N . GLN B 1 173 ? 13.469 -45.188 -8.211 1 90.12 173 GLN B N 1
ATOM 5594 C CA . GLN B 1 173 ? 14.562 -45.688 -9.031 1 90.12 173 GLN B CA 1
ATOM 5595 C C . GLN B 1 173 ? 15.906 -45.5 -8.344 1 90.12 173 GLN B C 1
ATOM 5597 O O . GLN B 1 173 ? 16.031 -44.656 -7.449 1 90.12 173 GLN B O 1
ATOM 5602 N N . ASP B 1 174 ? 16.859 -46.344 -8.797 1 89.44 174 ASP B N 1
ATOM 5603 C CA . ASP B 1 174 ? 18.234 -46.094 -8.359 1 89.44 174 ASP B CA 1
ATOM 5604 C C . ASP B 1 174 ? 18.766 -44.781 -8.883 1 89.44 174 ASP B C 1
ATOM 5606 O O . ASP B 1 174 ? 18.266 -44.25 -9.875 1 89.44 174 ASP B O 1
ATOM 5610 N N . PRO B 1 175 ? 19.766 -44.219 -8.188 1 90.88 175 PRO B N 1
ATOM 5611 C CA . PRO B 1 175 ? 20.359 -43 -8.695 1 90.88 175 PRO B CA 1
ATOM 5612 C C . PRO B 1 175 ? 20.812 -43.125 -10.148 1 90.88 175 PRO B C 1
ATOM 5614 O O . PRO B 1 175 ? 21.328 -44.156 -10.555 1 90.88 175 PRO B O 1
ATOM 5617 N N . PRO B 1 176 ? 20.609 -42.094 -10.852 1 92.38 176 PRO B N 1
ATOM 5618 C CA . PRO B 1 176 ? 20.953 -42.125 -12.273 1 92.38 176 PRO B CA 1
ATOM 5619 C C . PRO B 1 176 ? 22.453 -42.094 -12.523 1 92.38 176 PRO B C 1
ATOM 5621 O O . PRO B 1 176 ? 23.219 -41.656 -11.664 1 92.38 176 PRO B O 1
ATOM 5624 N N . THR B 1 177 ? 22.844 -42.656 -13.688 1 91.44 177 THR B N 1
ATOM 5625 C CA . THR B 1 177 ? 24.203 -42.469 -14.164 1 91.44 177 THR B CA 1
ATOM 5626 C C . THR B 1 177 ? 24.406 -41.062 -14.695 1 91.44 177 THR B C 1
ATOM 5628 O O . THR B 1 177 ? 23.438 -40.344 -14.938 1 91.44 177 THR B O 1
ATOM 5631 N N . THR B 1 178 ? 25.656 -40.594 -14.734 1 90.38 178 THR B N 1
ATOM 5632 C CA . THR B 1 178 ? 26.016 -39.312 -15.344 1 90.38 178 THR B CA 1
ATOM 5633 C C . THR B 1 178 ? 27.109 -39.5 -16.391 1 90.38 178 THR B C 1
ATOM 5635 O O . THR B 1 178 ? 27.562 -40.625 -16.625 1 90.38 178 THR B O 1
ATOM 5638 N N . CYS B 1 179 ? 27.438 -38.406 -17.031 1 85.62 179 CYS B N 1
ATOM 5639 C CA . CYS B 1 179 ? 28.531 -38.469 -17.984 1 85.62 179 CYS B CA 1
ATOM 5640 C C . CYS B 1 179 ? 29.844 -38.781 -17.297 1 85.62 179 CYS B C 1
ATOM 5642 O O . CYS B 1 179 ? 30.812 -39.188 -17.938 1 85.62 179 CYS B O 1
ATOM 5644 N N . GLN B 1 180 ? 29.828 -38.688 -16.047 1 83.88 180 GLN B N 1
ATOM 5645 C CA . GLN B 1 180 ? 31.047 -38.938 -15.273 1 83.88 180 GLN B CA 1
ATOM 5646 C C . GLN B 1 180 ? 31.109 -40.406 -14.828 1 83.88 180 GLN B C 1
ATOM 5648 O O . GLN B 1 180 ? 32.125 -40.844 -14.258 1 83.88 180 GLN B O 1
ATOM 5653 N N . GLY B 1 181 ? 30.141 -41.062 -14.969 1 82.81 181 GLY B N 1
ATOM 5654 C CA . GLY B 1 181 ? 30.156 -42.5 -14.633 1 82.81 181 GLY B CA 1
ATOM 5655 C C . GLY B 1 181 ? 28.906 -42.938 -13.867 1 82.81 181 GLY B C 1
ATOM 5656 O O . GLY B 1 181 ? 27.969 -42.156 -13.695 1 82.81 181 GLY B O 1
ATOM 5657 N N . PRO B 1 182 ? 29 -44.188 -13.57 1 85.25 182 PRO B N 1
ATOM 5658 C CA . PRO B 1 182 ? 27.859 -44.719 -12.82 1 85.25 182 PRO B CA 1
ATOM 5659 C C . PRO B 1 182 ? 27.734 -44.094 -11.43 1 85.25 182 PRO B C 1
ATOM 5661 O O . PRO B 1 182 ? 28.703 -43.594 -10.883 1 85.25 182 PRO B O 1
ATOM 5664 N N . ALA B 1 183 ? 26.5 -44.125 -10.883 1 80.81 183 ALA B N 1
ATOM 5665 C CA . ALA B 1 183 ? 26.188 -43.469 -9.617 1 80.81 183 ALA B CA 1
ATOM 5666 C C . ALA B 1 183 ? 27.062 -44.031 -8.484 1 80.81 183 ALA B C 1
ATOM 5668 O O . ALA B 1 183 ? 27.391 -43.281 -7.547 1 80.81 183 ALA B O 1
ATOM 5669 N N . GLU B 1 184 ? 27.422 -45.25 -8.57 1 76.19 184 GLU B N 1
ATOM 5670 C CA . GLU B 1 184 ? 28.203 -45.938 -7.535 1 76.19 184 GLU B CA 1
ATOM 5671 C C . GLU B 1 184 ? 29.609 -45.344 -7.441 1 76.19 184 GLU B C 1
ATOM 5673 O O . GLU B 1 184 ? 30.234 -45.344 -6.375 1 76.19 184 GLU B O 1
ATOM 5678 N N . VAL B 1 185 ? 30.016 -44.906 -8.539 1 70.12 185 VAL B N 1
ATOM 5679 C CA . VAL B 1 185 ? 31.391 -44.438 -8.625 1 70.12 185 VAL B CA 1
ATOM 5680 C C . VAL B 1 185 ? 31.422 -42.906 -8.531 1 70.12 185 VAL B C 1
ATOM 5682 O O . VAL B 1 185 ? 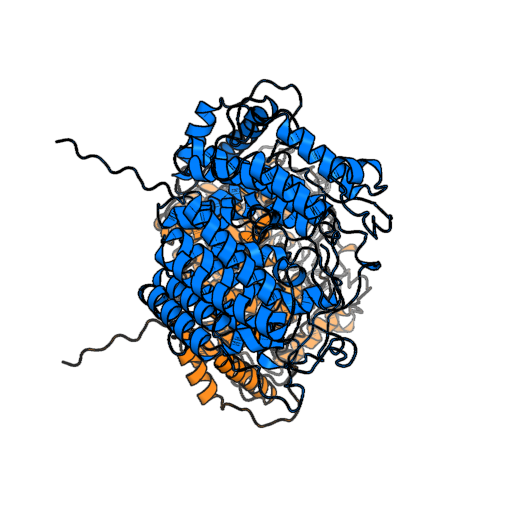32.406 -42.312 -8.047 1 70.12 185 VAL B O 1
ATOM 5685 N N . THR B 1 186 ? 30.359 -42.344 -9.086 1 65.81 186 THR B N 1
ATOM 5686 C CA . THR B 1 186 ? 30.344 -40.875 -9.18 1 65.81 186 THR B CA 1
ATOM 5687 C C . THR B 1 186 ? 29.391 -40.281 -8.141 1 65.81 186 THR B C 1
ATOM 5689 O O . THR B 1 186 ? 28.219 -40.656 -8.07 1 65.81 186 THR B O 1
ATOM 5692 N N . ASN B 1 187 ? 29.875 -40.156 -6.965 1 63.38 187 ASN B N 1
ATOM 5693 C CA . ASN B 1 187 ? 29.016 -39.562 -5.957 1 63.38 187 ASN B CA 1
ATOM 5694 C C . ASN B 1 187 ? 28.656 -38.125 -6.32 1 63.38 187 ASN B C 1
ATOM 5696 O O . ASN B 1 187 ? 29.516 -37.219 -6.32 1 63.38 187 ASN B O 1
ATOM 5700 N N . LEU B 1 188 ? 27.375 -38 -7 1 74 188 LEU B N 1
ATOM 5701 C CA . LEU B 1 188 ? 26.953 -36.625 -7.141 1 74 188 LEU B CA 1
ATOM 5702 C C . LEU B 1 188 ? 27.094 -35.875 -5.82 1 74 188 LEU B C 1
ATOM 5704 O O . LEU B 1 188 ? 26.719 -36.375 -4.766 1 74 188 LEU B O 1
ATOM 5708 N N . HIS B 1 189 ? 27.812 -34.844 -5.879 1 70.75 189 HIS B N 1
ATOM 5709 C CA . HIS B 1 189 ? 27.938 -33.969 -4.707 1 70.75 189 HIS B CA 1
ATOM 5710 C C . HIS B 1 189 ? 26.562 -33.656 -4.105 1 70.75 189 HIS B C 1
ATOM 5712 O O . HIS B 1 189 ? 25.562 -33.688 -4.809 1 70.75 189 HIS B O 1
ATOM 5718 N N . LYS B 1 190 ? 26.641 -33.5 -2.814 1 80.88 190 LYS B N 1
ATOM 5719 C CA . LYS B 1 190 ? 25.438 -33.062 -2.131 1 80.88 190 LYS B CA 1
ATOM 5720 C C . LYS B 1 190 ? 24.859 -31.812 -2.797 1 80.88 190 LYS B C 1
ATOM 5722 O O . LYS B 1 190 ? 25.547 -30.812 -2.953 1 80.88 190 LYS B O 1
ATOM 5727 N N . ILE B 1 191 ? 23.672 -32.031 -3.281 1 86.38 191 ILE B N 1
ATOM 5728 C CA . ILE B 1 191 ? 23.016 -30.938 -4.004 1 86.38 191 ILE B CA 1
ATOM 5729 C C . ILE B 1 191 ? 22.406 -29.938 -3.014 1 86.38 191 ILE B C 1
ATOM 5731 O O . ILE B 1 191 ? 21.531 -30.312 -2.223 1 86.38 191 ILE B O 1
ATOM 5735 N N . ARG B 1 192 ? 22.953 -28.781 -3.041 1 84.38 192 ARG B N 1
ATOM 5736 C CA . ARG B 1 192 ? 22.469 -27.672 -2.23 1 84.38 192 ARG B CA 1
ATOM 5737 C C . ARG B 1 192 ? 21.828 -26.594 -3.102 1 84.38 192 ARG B C 1
ATOM 5739 O O . ARG B 1 192 ? 22.125 -26.5 -4.297 1 84.38 192 ARG B O 1
ATOM 5746 N N . ALA B 1 193 ? 20.906 -25.922 -2.527 1 83.81 193 ALA B N 1
ATOM 5747 C CA . ALA B 1 193 ? 20.25 -24.859 -3.281 1 83.81 193 ALA B CA 1
ATOM 5748 C C . ALA B 1 193 ? 19.719 -23.766 -2.35 1 83.81 193 ALA B C 1
ATOM 5750 O O . ALA B 1 193 ? 19.234 -24.062 -1.254 1 83.81 193 ALA B O 1
ATOM 5751 N N . PRO B 1 194 ? 19.891 -22.516 -2.832 1 77.81 194 PRO B N 1
ATOM 5752 C CA . PRO B 1 194 ? 19.203 -21.484 -2.055 1 77.81 194 PRO B CA 1
ATOM 5753 C C . PRO B 1 194 ? 17.688 -21.609 -2.119 1 77.81 194 PRO B C 1
ATOM 5755 O O . PRO B 1 194 ? 17.156 -22.203 -3.057 1 77.81 194 PRO B O 1
ATOM 5758 N N . ASP B 1 195 ? 17.016 -21.219 -1.153 1 72.81 195 ASP B N 1
ATOM 5759 C CA . ASP B 1 195 ? 15.562 -21.156 -1.195 1 72.81 195 ASP B CA 1
ATOM 5760 C C . ASP B 1 195 ? 15.062 -19.75 -0.919 1 72.81 195 ASP B C 1
ATOM 5762 O O . ASP B 1 195 ? 15.852 -18.797 -0.87 1 72.81 195 ASP B O 1
ATOM 5766 N N . ARG B 1 196 ? 13.75 -19.609 -0.853 1 68.38 196 ARG B N 1
ATOM 5767 C CA . ARG B 1 196 ? 13.125 -18.297 -0.674 1 68.38 196 ARG B CA 1
ATOM 5768 C C . ARG B 1 196 ? 13.508 -17.688 0.669 1 68.38 196 ARG B C 1
ATOM 5770 O O . ARG B 1 196 ? 13.078 -18.172 1.721 1 68.38 196 ARG B O 1
ATOM 5777 N N . ARG B 1 197 ? 14.555 -16.875 0.601 1 74 197 ARG B N 1
ATOM 5778 C CA . ARG B 1 197 ? 14.992 -16.156 1.787 1 74 197 ARG B CA 1
ATOM 5779 C C . ARG B 1 197 ? 15.133 -14.664 1.493 1 74 197 ARG B C 1
ATOM 5781 O O . ARG B 1 197 ? 15.523 -14.273 0.391 1 74 197 ARG B O 1
ATOM 5788 N N . PRO B 1 198 ? 14.875 -13.953 2.471 1 75 198 PRO B N 1
ATOM 5789 C CA . PRO B 1 198 ? 15.078 -12.516 2.289 1 75 198 PRO B CA 1
ATOM 5790 C C . PRO B 1 198 ? 16.562 -12.125 2.258 1 75 198 PRO B C 1
ATOM 5792 O O . PRO B 1 198 ? 17.391 -12.797 2.873 1 75 198 PRO B O 1
ATOM 5795 N N . SER B 1 199 ? 16.891 -11.211 1.458 1 78.75 199 SER B N 1
ATOM 5796 C CA . SER B 1 199 ? 18.219 -10.617 1.404 1 78.75 199 SER B CA 1
ATOM 5797 C C . SER B 1 199 ? 18.156 -9.094 1.524 1 78.75 199 SER B C 1
ATOM 5799 O O . SER B 1 199 ? 17.656 -8.422 0.621 1 78.75 199 SER B O 1
ATOM 5801 N N . PRO B 1 200 ? 18.656 -8.594 2.553 1 77.44 200 PRO B N 1
ATOM 5802 C CA . PRO B 1 200 ? 18.625 -7.141 2.717 1 77.44 200 PRO B CA 1
ATOM 5803 C C . PRO B 1 200 ? 19.406 -6.406 1.636 1 77.44 200 PRO B C 1
ATOM 5805 O O . PRO B 1 200 ? 19.141 -5.238 1.349 1 77.44 200 PRO B O 1
ATOM 5808 N N . GLN B 1 201 ? 20.312 -7.113 1.017 1 78.31 201 GLN B N 1
ATOM 5809 C CA . GLN B 1 201 ? 21.188 -6.477 0.032 1 78.31 201 GLN B CA 1
ATOM 5810 C C . GLN B 1 201 ? 20.531 -6.465 -1.349 1 78.31 201 GLN B C 1
ATOM 5812 O O . GLN B 1 201 ? 20.734 -5.535 -2.131 1 78.31 201 GLN B O 1
ATOM 5817 N N . ASN B 1 202 ? 19.766 -7.48 -1.594 1 84.12 202 ASN B N 1
ATOM 5818 C CA . ASN B 1 202 ? 19.312 -7.656 -2.971 1 84.12 202 ASN B CA 1
ATOM 5819 C C . ASN B 1 202 ? 17.812 -7.406 -3.105 1 84.12 202 ASN B C 1
ATOM 5821 O O . ASN B 1 202 ? 17.312 -7.156 -4.207 1 84.12 202 ASN B O 1
ATOM 5825 N N . ASP B 1 203 ? 17.188 -7.449 -1.984 1 89.38 203 ASP B N 1
ATOM 5826 C CA . ASP B 1 203 ? 15.734 -7.332 -2.031 1 89.38 203 ASP B CA 1
ATOM 5827 C C . ASP B 1 203 ? 15.297 -5.887 -1.821 1 89.38 203 ASP B C 1
ATOM 5829 O O . ASP B 1 203 ? 16.047 -5.082 -1.256 1 89.38 203 ASP B O 1
ATOM 5833 N N . THR B 1 204 ? 14.203 -5.582 -2.354 1 92.06 204 THR B N 1
ATOM 5834 C CA . THR B 1 204 ? 13.547 -4.332 -1.996 1 92.06 204 THR B CA 1
ATOM 5835 C C . THR B 1 204 ? 13.18 -4.316 -0.514 1 92.06 204 THR B C 1
ATOM 5837 O O . THR B 1 204 ? 12.727 -5.328 0.027 1 92.06 204 THR B O 1
ATOM 5840 N N . VAL B 1 205 ? 13.398 -3.162 0.107 1 92.19 205 VAL B N 1
ATOM 5841 C CA . VAL B 1 205 ? 13.039 -3.027 1.514 1 92.19 205 VAL B CA 1
ATOM 5842 C C . VAL B 1 205 ? 11.547 -3.289 1.692 1 92.19 205 VAL B C 1
ATOM 5844 O O . VAL B 1 205 ? 10.727 -2.793 0.916 1 92.19 205 VAL B O 1
ATOM 5847 N N . ASP B 1 206 ? 11.188 -4.004 2.721 1 89.31 206 ASP B N 1
ATOM 5848 C CA . ASP B 1 206 ? 9.836 -4.52 2.906 1 89.31 206 ASP B CA 1
ATOM 5849 C C . ASP B 1 206 ? 8.805 -3.389 2.875 1 89.31 206 ASP B C 1
ATOM 5851 O O . ASP B 1 206 ? 7.789 -3.484 2.182 1 89.31 206 ASP B O 1
ATOM 5855 N N . VAL B 1 207 ? 9.078 -2.297 3.594 1 90.94 207 VAL B N 1
ATOM 5856 C CA . VAL B 1 207 ? 8.102 -1.214 3.719 1 90.94 207 VAL B CA 1
ATOM 5857 C C . VAL B 1 207 ? 7.914 -0.533 2.365 1 90.94 207 VAL B C 1
ATOM 5859 O O . VAL B 1 207 ? 6.82 -0.048 2.057 1 90.94 207 VAL B O 1
ATOM 5862 N N . ILE B 1 208 ? 8.922 -0.565 1.534 1 93.06 208 ILE B N 1
ATOM 5863 C CA . ILE B 1 208 ? 8.836 0.026 0.204 1 93.06 208 ILE B CA 1
ATOM 5864 C C . ILE B 1 208 ? 8.148 -0.95 -0.75 1 93.06 208 ILE B C 1
ATOM 5866 O O . ILE B 1 208 ? 7.344 -0.543 -1.592 1 93.06 208 ILE B O 1
ATOM 5870 N N . HIS B 1 209 ? 8.5 -2.207 -0.601 1 92.62 209 HIS B N 1
ATOM 5871 C CA . HIS B 1 209 ? 7.867 -3.232 -1.422 1 92.62 209 HIS B CA 1
ATOM 5872 C C . HIS B 1 209 ? 6.352 -3.191 -1.279 1 92.62 209 HIS B C 1
ATOM 5874 O O . HIS B 1 209 ? 5.625 -3.307 -2.271 1 92.62 209 HIS B O 1
ATOM 5880 N N . ARG B 1 210 ? 5.863 -2.951 -0.141 1 92.06 210 ARG B N 1
ATOM 5881 C CA . ARG B 1 210 ? 4.434 -2.912 0.138 1 92.06 210 ARG B CA 1
ATOM 5882 C C . ARG B 1 210 ? 3.779 -1.706 -0.53 1 92.06 210 ARG B C 1
ATOM 5884 O O . ARG B 1 210 ? 2.586 -1.732 -0.838 1 92.06 210 ARG B O 1
ATOM 5891 N N . GLN B 1 211 ? 4.527 -0.696 -0.707 1 93.12 211 GLN B N 1
ATOM 5892 C CA . GLN B 1 211 ? 3.996 0.487 -1.376 1 93.12 211 GLN B CA 1
ATOM 5893 C C . GLN B 1 211 ? 3.941 0.285 -2.887 1 93.12 211 GLN B C 1
ATOM 5895 O O . GLN B 1 211 ? 3.033 0.789 -3.553 1 93.12 211 GLN B O 1
ATOM 5900 N N . LEU B 1 212 ? 4.883 -0.485 -3.434 1 92.81 212 LEU B N 1
ATOM 5901 C CA . LEU B 1 212 ? 4.949 -0.749 -4.867 1 92.81 212 LEU B CA 1
ATOM 5902 C C . LEU B 1 212 ? 3.889 -1.764 -5.281 1 92.81 212 LEU B C 1
ATOM 5904 O O . LEU B 1 212 ? 3.305 -1.652 -6.359 1 92.81 212 LEU B O 1
ATOM 5908 N N . TYR B 1 213 ? 3.738 -2.713 -4.418 1 94.06 213 TYR B N 1
ATOM 5909 C CA . TYR B 1 213 ? 2.84 -3.826 -4.699 1 94.06 213 TYR B CA 1
ATOM 5910 C C . TYR B 1 213 ? 1.92 -4.102 -3.518 1 94.06 213 TYR B C 1
ATOM 5912 O O . TYR B 1 213 ? 2.074 -5.109 -2.822 1 94.06 213 TYR B O 1
ATOM 5920 N N . PRO B 1 214 ? 0.928 -3.299 -3.369 1 92.81 214 PRO B N 1
ATOM 5921 C CA . PRO B 1 214 ? 0.059 -3.443 -2.199 1 92.81 214 PRO B CA 1
ATOM 5922 C C . PRO B 1 214 ? -0.825 -4.688 -2.271 1 92.81 214 PRO B C 1
ATOM 5924 O O . PRO B 1 214 ? -1.337 -5.023 -3.342 1 92.81 214 PRO B O 1
ATOM 5927 N N . ALA B 1 215 ? -0.951 -5.371 -1.191 1 92.12 215 ALA B N 1
ATOM 5928 C CA . ALA B 1 215 ? -1.835 -6.523 -1.021 1 92.12 215 ALA B CA 1
ATOM 5929 C C . ALA B 1 215 ? -2.406 -6.57 0.392 1 92.12 215 ALA B C 1
ATOM 5931 O O . ALA B 1 215 ? -1.842 -5.98 1.317 1 92.12 215 ALA B O 1
ATOM 5932 N N . ALA B 1 216 ? -3.424 -7.273 0.621 1 90.88 216 ALA B N 1
ATOM 5933 C CA . ALA B 1 216 ? -4.105 -7.305 1.913 1 90.88 216 ALA B CA 1
ATOM 5934 C C . ALA B 1 216 ? -3.311 -8.117 2.932 1 90.88 216 ALA B C 1
ATOM 5936 O O . ALA B 1 216 ? -3.232 -7.75 4.105 1 90.88 216 ALA B O 1
ATOM 5937 N N . GLU B 1 217 ? -2.719 -9.188 2.619 1 88.25 217 GLU B N 1
ATOM 5938 C CA . GLU B 1 217 ? -2.115 -10.148 3.535 1 88.25 217 GLU B CA 1
ATOM 5939 C C . GLU B 1 217 ? -0.671 -9.773 3.855 1 88.25 217 GLU B C 1
ATOM 5941 O O . GLU B 1 217 ? -0.1 -10.266 4.832 1 88.25 217 GLU B O 1
ATOM 5946 N N . ASP B 1 218 ? -0.063 -8.953 3.15 1 80.62 218 ASP B N 1
ATOM 5947 C CA . ASP B 1 218 ? 1.304 -8.484 3.361 1 80.62 218 ASP B CA 1
ATOM 5948 C C . ASP B 1 218 ? 2.279 -9.656 3.436 1 80.62 218 ASP B C 1
ATOM 5950 O O . ASP B 1 218 ? 3.107 -9.719 4.348 1 80.62 218 ASP B O 1
ATOM 5954 N N . VAL B 1 219 ? 2.088 -10.695 2.662 1 86.25 219 VAL B N 1
ATOM 5955 C CA . VAL B 1 219 ? 2.982 -11.836 2.484 1 86.25 219 VAL B CA 1
ATOM 5956 C C . VAL B 1 219 ? 3.637 -11.766 1.106 1 86.25 219 VAL B C 1
ATOM 5958 O O . VAL B 1 219 ? 2.947 -11.773 0.084 1 86.25 219 VAL B O 1
ATOM 5961 N N . LYS B 1 220 ? 4.895 -11.695 1.146 1 86.19 220 LYS B N 1
ATOM 5962 C CA . LYS B 1 220 ? 5.648 -11.461 -0.081 1 86.19 220 LYS B CA 1
ATOM 5963 C C . LYS B 1 220 ? 5.344 -12.531 -1.127 1 86.19 220 LYS B C 1
ATOM 5965 O O . LYS B 1 220 ? 5.16 -12.219 -2.305 1 86.19 220 LYS B O 1
ATOM 5970 N N . PHE B 1 221 ? 5.289 -13.828 -0.679 1 86.81 221 PHE B N 1
ATOM 5971 C CA . PHE B 1 221 ? 5.016 -14.93 -1.589 1 86.81 221 PHE B CA 1
ATOM 5972 C C . PHE B 1 221 ? 3.672 -14.742 -2.283 1 86.81 221 PHE B C 1
ATOM 5974 O O . PHE B 1 221 ? 3.545 -15 -3.482 1 86.81 221 PHE B O 1
ATOM 5981 N N . CYS B 1 222 ? 2.686 -14.266 -1.59 1 91 222 CYS B N 1
ATOM 5982 C CA . CYS B 1 222 ? 1.355 -14.031 -2.141 1 91 222 CYS B CA 1
ATOM 5983 C C . CYS B 1 222 ? 1.364 -12.836 -3.094 1 91 222 CYS B C 1
ATOM 5985 O O . CYS B 1 222 ? 0.791 -12.906 -4.184 1 91 222 CYS B O 1
ATOM 5987 N N . THR B 1 223 ? 2.078 -11.836 -2.66 1 92.38 223 THR B N 1
ATOM 5988 C CA . THR B 1 223 ? 2.182 -10.633 -3.471 1 92.38 223 THR B CA 1
ATOM 5989 C C . THR B 1 223 ? 2.877 -10.93 -4.797 1 92.38 223 THR B C 1
ATOM 5991 O O . THR B 1 223 ? 2.455 -10.438 -5.848 1 92.38 223 THR B O 1
ATOM 5994 N N . ASP B 1 224 ? 3.9 -11.711 -4.773 1 92.75 224 ASP B N 1
ATOM 5995 C CA . ASP B 1 224 ? 4.652 -12.07 -5.973 1 92.75 224 ASP B CA 1
ATOM 5996 C C . ASP B 1 224 ? 3.779 -12.844 -6.957 1 92.75 224 ASP B C 1
ATOM 5998 O O . ASP B 1 224 ? 3.768 -12.539 -8.156 1 9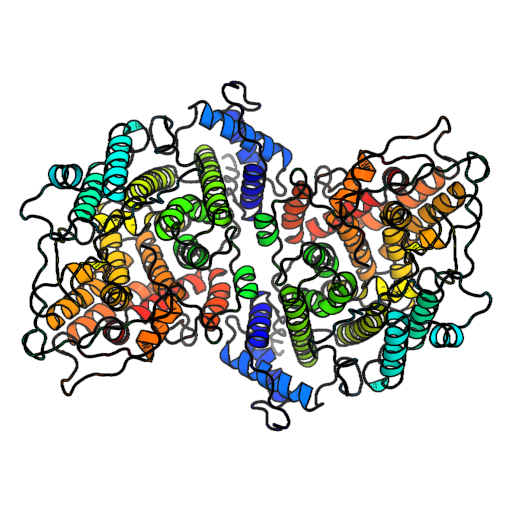2.75 224 ASP B O 1
ATOM 6002 N N . ALA B 1 225 ? 3.078 -13.805 -6.441 1 94.69 225 ALA B N 1
ATOM 6003 C CA . ALA B 1 225 ? 2.207 -14.602 -7.301 1 94.69 225 ALA B CA 1
ATOM 6004 C C . ALA B 1 225 ? 1.122 -13.734 -7.938 1 94.69 225 ALA B C 1
ATOM 6006 O O . ALA B 1 225 ? 0.78 -13.914 -9.109 1 94.69 225 ALA B O 1
ATOM 6007 N N . LYS B 1 226 ? 0.626 -12.828 -7.199 1 96.38 226 LYS B N 1
ATOM 6008 C CA . LYS B 1 226 ? -0.45 -11.984 -7.703 1 96.38 226 LYS B CA 1
ATOM 6009 C C . LYS B 1 226 ? 0.074 -10.969 -8.719 1 96.38 226 LYS B C 1
ATOM 601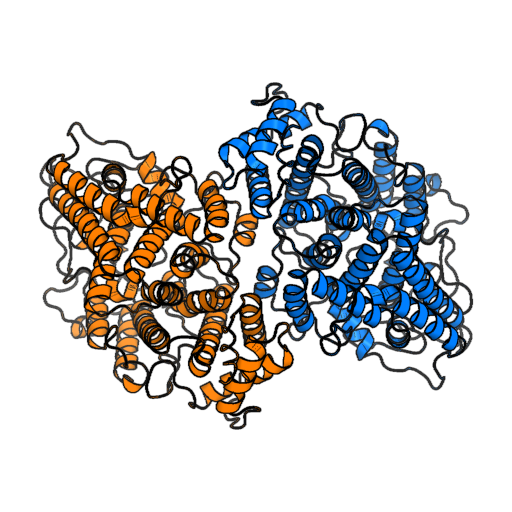1 O O . LYS B 1 226 ? -0.421 -10.906 -9.844 1 96.38 226 LYS B O 1
ATOM 6016 N N . TYR B 1 227 ? 1.113 -10.242 -8.414 1 96.69 227 TYR B N 1
ATOM 6017 C CA . TYR B 1 227 ? 1.55 -9.109 -9.211 1 96.69 227 TYR B CA 1
ATOM 6018 C C . TYR B 1 227 ? 2.406 -9.562 -10.391 1 96.69 227 TYR B C 1
ATOM 6020 O O . TYR B 1 227 ? 2.371 -8.953 -11.461 1 96.69 227 TYR B O 1
ATOM 6028 N N . TYR B 1 228 ? 3.186 -10.57 -10.211 1 96.94 228 TYR B N 1
ATOM 6029 C CA . TYR B 1 228 ? 4.137 -10.914 -11.266 1 96.94 228 TYR B CA 1
ATOM 6030 C C . TYR B 1 228 ? 3.562 -11.984 -12.188 1 96.94 228 TYR B C 1
ATOM 6032 O O . TYR B 1 228 ? 4.086 -12.211 -13.281 1 96.94 228 TYR B O 1
ATOM 6040 N N . PHE B 1 229 ? 2.486 -12.617 -11.727 1 97.69 229 PHE B N 1
ATOM 6041 C CA . PHE B 1 229 ? 1.924 -13.695 -12.523 1 97.69 229 PHE B CA 1
ATOM 6042 C C . PHE B 1 229 ? 0.499 -13.367 -12.953 1 97.69 229 PHE B C 1
ATOM 6044 O O . PHE B 1 229 ? 0.272 -12.914 -14.078 1 97.69 229 PHE B O 1
ATOM 6051 N N . VAL B 1 230 ? -0.445 -13.32 -12.086 1 98.38 230 VAL B N 1
ATOM 6052 C CA . VAL B 1 230 ? -1.846 -13.164 -12.461 1 98.38 230 VAL B CA 1
ATOM 6053 C C . VAL B 1 230 ? -2.088 -11.742 -12.961 1 98.38 230 VAL B C 1
ATOM 6055 O O . VAL B 1 230 ? -2.557 -11.547 -14.086 1 98.38 230 VAL B O 1
ATOM 6058 N N . LEU B 1 231 ? -1.71 -10.766 -12.141 1 97.81 231 LEU B N 1
ATOM 6059 C CA . LEU B 1 231 ? -1.805 -9.383 -12.586 1 97.81 231 LEU B CA 1
ATOM 6060 C C . LEU B 1 231 ? -0.793 -9.094 -13.695 1 97.81 231 LEU B C 1
ATOM 6062 O O . LEU B 1 231 ? -1.013 -8.219 -14.531 1 97.81 231 LEU B O 1
ATOM 6066 N N . GLY B 1 232 ? 0.243 -9.906 -13.68 1 97.19 232 GLY B N 1
ATOM 6067 C CA . GLY B 1 232 ? 1.33 -9.727 -14.633 1 97.19 232 GLY B CA 1
ATOM 6068 C C . GLY B 1 232 ? 1.011 -10.273 -16.016 1 97.19 232 GLY B C 1
ATOM 6069 O O . GLY B 1 232 ? 1.753 -10.031 -16.969 1 97.19 232 GLY B O 1
ATOM 6070 N N . ALA B 1 233 ? -0.089 -10.914 -16.109 1 97.69 233 ALA B N 1
ATOM 6071 C CA . ALA B 1 233 ? -0.458 -11.469 -17.406 1 97.69 233 ALA B CA 1
ATOM 6072 C C . ALA B 1 233 ? -0.879 -10.375 -18.375 1 97.69 233 ALA B C 1
ATOM 6074 O O . ALA B 1 233 ? -0.878 -10.57 -19.594 1 97.69 233 ALA B O 1
ATOM 6075 N N . ILE B 1 234 ? -1.251 -9.258 -17.844 1 96.06 234 ILE B N 1
ATOM 6076 C CA . ILE B 1 234 ? -1.537 -8.086 -18.672 1 96.06 234 ILE B CA 1
ATOM 6077 C C . ILE B 1 234 ? -0.983 -6.832 -18.016 1 96.06 234 ILE B C 1
ATOM 6079 O O . ILE B 1 234 ? -0.606 -6.859 -16.844 1 96.06 234 ILE B O 1
ATOM 6083 N N . HIS B 1 235 ? -0.875 -5.785 -18.797 1 96.19 235 HIS B N 1
ATOM 6084 C CA . HIS B 1 235 ? -0.43 -4.504 -18.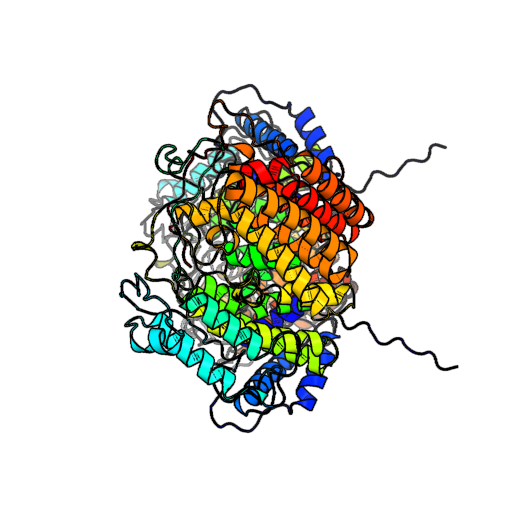266 1 96.19 235 HIS B CA 1
ATOM 6085 C C . HIS B 1 235 ? -1.498 -3.881 -17.359 1 96.19 235 HIS B C 1
ATOM 6087 O O . HIS B 1 235 ? -2.66 -4.293 -17.406 1 96.19 235 HIS B O 1
ATOM 6093 N N . SER B 1 236 ? -1.075 -2.969 -16.5 1 94.75 236 SER B N 1
ATOM 6094 C CA . SER B 1 236 ? -2.012 -2.242 -15.656 1 94.75 236 SER B CA 1
ATOM 6095 C C . SER B 1 236 ? -2.809 -1.22 -16.469 1 94.75 236 SER B C 1
ATOM 6097 O O . SER B 1 236 ? -2.23 -0.412 -17.188 1 94.75 236 SER B O 1
ATOM 6099 N N . ASP B 1 237 ? -4.07 -1.357 -16.344 1 92 237 ASP B N 1
ATOM 6100 C CA . ASP B 1 237 ? -5.031 -0.452 -16.969 1 92 237 ASP B CA 1
ATOM 6101 C C . ASP B 1 237 ? -6.148 -0.083 -16 1 92 237 ASP B C 1
ATOM 6103 O O . ASP B 1 237 ? -6.914 -0.948 -15.57 1 92 237 ASP B O 1
ATOM 6107 N N . PRO B 1 238 ? -6.316 1.226 -15.711 1 85.38 238 PRO B N 1
ATOM 6108 C CA . PRO B 1 238 ? -7.305 1.65 -14.719 1 85.38 238 PRO B CA 1
ATOM 6109 C C . PRO B 1 238 ? -8.703 1.12 -15.016 1 85.38 238 PRO B C 1
ATOM 6111 O O . PRO B 1 238 ? -9.492 0.896 -14.086 1 85.38 238 PRO B O 1
ATOM 6114 N N . ALA B 1 239 ? -8.992 0.914 -16.234 1 87.44 239 ALA B N 1
ATOM 6115 C CA . ALA B 1 239 ? -10.328 0.447 -16.609 1 87.44 239 ALA B CA 1
ATOM 6116 C C . ALA B 1 239 ? -10.531 -1.009 -16.203 1 87.44 239 ALA B C 1
ATOM 6118 O O . ALA B 1 239 ? -11.672 -1.457 -16.031 1 87.44 239 ALA B O 1
ATOM 6119 N N . HIS B 1 240 ? -9.445 -1.775 -15.961 1 92.06 240 HIS B N 1
ATOM 6120 C CA . HIS B 1 240 ? -9.586 -3.207 -15.719 1 92.06 240 HIS B CA 1
ATOM 6121 C C . HIS B 1 240 ? -8.906 -3.617 -14.422 1 92.06 240 HIS B C 1
ATOM 6123 O O . HIS B 1 240 ? -9.039 -4.762 -13.977 1 92.06 240 HIS B O 1
ATOM 6129 N N . ASP B 1 241 ? -8.234 -2.744 -13.766 1 94 241 ASP B N 1
ATOM 6130 C CA . ASP B 1 241 ? -7.391 -3.092 -12.625 1 94 241 ASP B CA 1
ATOM 6131 C C . ASP B 1 241 ? -8.219 -3.715 -11.508 1 94 241 ASP B C 1
ATOM 6133 O O . ASP B 1 241 ? -7.754 -4.617 -10.805 1 94 241 ASP B O 1
ATOM 6137 N N . GLY B 1 242 ? -9.422 -3.201 -11.344 1 95.81 242 GLY B N 1
ATOM 6138 C CA . GLY B 1 242 ? -10.281 -3.775 -10.32 1 95.81 242 GLY B CA 1
ATOM 6139 C C . GLY B 1 242 ? -10.68 -5.211 -10.609 1 95.81 242 GLY B C 1
ATOM 6140 O O . GLY B 1 242 ? -10.648 -6.059 -9.719 1 95.81 242 GLY B O 1
ATOM 6141 N N . LEU B 1 243 ? -11.023 -5.434 -11.828 1 97.38 243 LEU B N 1
ATOM 6142 C CA . LEU B 1 243 ? -11.422 -6.777 -12.25 1 97.38 243 LEU B CA 1
ATOM 6143 C C . LEU B 1 243 ? -10.242 -7.742 -12.148 1 97.38 243 LEU B C 1
ATOM 6145 O O . LEU B 1 243 ? -10.383 -8.852 -11.633 1 97.38 243 LEU B O 1
ATOM 6149 N N . ILE B 1 244 ? -9.086 -7.324 -12.602 1 97.94 244 ILE B N 1
ATOM 6150 C CA . ILE B 1 244 ? -7.91 -8.18 -12.625 1 97.94 244 ILE B CA 1
ATOM 6151 C C . ILE B 1 244 ? -7.457 -8.469 -11.195 1 97.94 244 ILE B C 1
ATOM 6153 O O . ILE B 1 244 ? -7.043 -9.586 -10.883 1 97.94 244 ILE B O 1
ATOM 6157 N N . ARG B 1 245 ? -7.555 -7.488 -10.352 1 97.75 245 ARG B N 1
ATOM 6158 C CA . ARG B 1 245 ? -7.242 -7.707 -8.938 1 97.75 245 ARG B CA 1
ATOM 6159 C C . ARG B 1 245 ? -8.195 -8.727 -8.32 1 97.75 245 ARG B C 1
ATOM 6161 O O . ARG B 1 245 ? -7.777 -9.586 -7.543 1 97.75 245 ARG B O 1
ATOM 6168 N N . ALA B 1 246 ? -9.43 -8.609 -8.633 1 98.38 246 ALA B N 1
ATOM 6169 C CA . ALA B 1 246 ? -10.414 -9.57 -8.133 1 98.38 246 ALA B CA 1
ATOM 6170 C C . ALA B 1 246 ? -10.078 -10.984 -8.586 1 98.38 246 ALA B C 1
ATOM 6172 O O . ALA B 1 246 ? -10.219 -11.938 -7.82 1 98.38 246 ALA B O 1
ATOM 6173 N N . ILE B 1 247 ? -9.664 -11.102 -9.82 1 98.5 247 ILE B N 1
ATOM 6174 C CA . ILE B 1 247 ? -9.273 -12.398 -10.352 1 98.5 247 ILE B CA 1
ATOM 6175 C C . ILE B 1 247 ? -8.125 -12.969 -9.523 1 98.5 247 ILE B C 1
ATOM 6177 O O . ILE B 1 247 ? -8.156 -14.141 -9.117 1 98.5 247 ILE B O 1
ATOM 6181 N N . ALA B 1 248 ? -7.141 -12.172 -9.258 1 98.31 248 ALA B N 1
ATOM 6182 C CA . ALA B 1 248 ? -5.988 -12.617 -8.484 1 98.31 248 ALA B CA 1
ATOM 6183 C C . ALA B 1 248 ? -6.398 -13.016 -7.066 1 98.31 248 ALA B C 1
ATOM 6185 O O . ALA B 1 248 ? -5.984 -14.055 -6.562 1 98.31 248 ALA B O 1
ATOM 6186 N N . ASP B 1 249 ? -7.25 -12.188 -6.438 1 97.75 249 ASP B N 1
ATOM 6187 C CA . ASP B 1 249 ? -7.668 -12.445 -5.062 1 97.75 249 ASP B CA 1
ATOM 6188 C C . ASP B 1 249 ? -8.562 -13.68 -4.977 1 97.75 249 ASP B C 1
ATOM 6190 O O . ASP B 1 249 ? -8.562 -14.383 -3.965 1 97.75 249 ASP B O 1
ATOM 6194 N N . ALA B 1 250 ? -9.281 -13.938 -6.035 1 98.19 250 ALA B N 1
ATOM 6195 C CA . ALA B 1 250 ? -10.148 -15.109 -6.055 1 98.19 250 ALA B CA 1
ATOM 6196 C C . ALA B 1 250 ? -9.328 -16.391 -6 1 98.19 250 ALA B C 1
ATOM 6198 O O . ALA B 1 250 ? -9.852 -17.453 -5.652 1 98.19 250 ALA B O 1
ATOM 6199 N N . GLY B 1 251 ? -8.047 -16.297 -6.359 1 97.12 251 GLY B N 1
ATOM 6200 C CA . GLY B 1 251 ? -7.16 -17.453 -6.32 1 97.12 251 GLY B CA 1
ATOM 6201 C C . GLY B 1 251 ? -6.473 -17.625 -4.98 1 97.12 251 GLY B C 1
ATOM 6202 O O . GLY B 1 251 ? -5.508 -18.391 -4.871 1 97.12 251 GLY B O 1
ATOM 6203 N N . ASN B 1 252 ? -6.938 -16.984 -3.914 1 96.81 252 ASN B N 1
ATOM 6204 C CA . ASN B 1 252 ? -6.281 -16.984 -2.609 1 96.81 252 ASN B CA 1
ATOM 6205 C C . ASN B 1 252 ? -6.227 -18.391 -2.023 1 96.81 252 ASN B C 1
ATOM 6207 O O . ASN B 1 252 ? -5.309 -18.719 -1.266 1 96.81 252 ASN B O 1
ATOM 6211 N N . ASP B 1 253 ? -7.168 -19.234 -2.322 1 95.81 253 ASP B N 1
ATOM 6212 C CA . ASP B 1 253 ? -7.145 -20.594 -1.789 1 95.81 253 ASP B CA 1
ATOM 6213 C C . ASP B 1 253 ? -5.93 -21.375 -2.305 1 95.81 253 ASP B C 1
ATOM 6215 O O . ASP B 1 253 ? -5.434 -22.281 -1.634 1 95.81 253 ASP B O 1
ATOM 6219 N N . ILE B 1 254 ? -5.461 -21.031 -3.482 1 94.5 254 ILE B N 1
ATOM 6220 C CA . ILE B 1 254 ? -4.227 -21.609 -3.996 1 94.5 254 ILE B CA 1
ATOM 6221 C C . ILE B 1 254 ? -3.055 -21.203 -3.102 1 94.5 254 ILE B C 1
ATOM 6223 O O . ILE B 1 254 ? -2.229 -22.047 -2.736 1 94.5 254 ILE B O 1
ATOM 6227 N N . LEU B 1 255 ? -3.072 -20.016 -2.701 1 92.25 255 LEU B N 1
ATOM 6228 C CA . LEU B 1 255 ? -2.021 -19.484 -1.835 1 92.25 255 LEU B CA 1
ATOM 6229 C C . LEU B 1 255 ? -2.139 -20.062 -0.428 1 92.25 255 LEU B C 1
ATOM 6231 O O . LEU B 1 255 ? -1.127 -20.359 0.215 1 92.25 255 LEU B O 1
ATOM 6235 N N . VAL B 1 256 ? -3.324 -20.219 0.015 1 92.94 256 VAL B N 1
ATOM 6236 C CA . VAL B 1 256 ? -3.561 -20.828 1.322 1 92.94 256 VAL B CA 1
ATOM 6237 C C . VAL B 1 256 ? -3.021 -22.25 1.334 1 92.94 256 VAL B C 1
ATOM 6239 O O . VAL B 1 256 ? -2.357 -22.656 2.289 1 92.94 256 VAL B O 1
ATOM 6242 N N . ALA B 1 257 ? -3.25 -22.938 0.313 1 90.5 257 ALA B N 1
ATOM 6243 C CA . ALA B 1 257 ? -2.799 -24.312 0.242 1 90.5 257 ALA B CA 1
ATOM 6244 C C . ALA B 1 257 ? -1.275 -24.406 0.258 1 90.5 257 ALA B C 1
ATOM 6246 O O . ALA B 1 257 ? -0.704 -25.344 0.826 1 90.5 257 ALA B O 1
ATOM 6247 N N . ASP B 1 258 ? -0.643 -23.469 -0.341 1 81.62 258 ASP B N 1
ATOM 6248 C CA . ASP B 1 258 ? 0.812 -23.469 -0.461 1 81.62 258 ASP B CA 1
ATOM 6249 C C . ASP B 1 258 ? 1.469 -22.922 0.807 1 81.62 258 ASP B C 1
ATOM 6251 O O . ASP B 1 258 ? 2.596 -23.297 1.137 1 81.62 258 ASP B O 1
ATOM 6255 N N . TYR B 1 259 ? 0.736 -22.094 1.568 1 78.56 259 TYR B N 1
ATOM 6256 C CA . TYR B 1 259 ? 1.398 -21.297 2.594 1 78.56 259 TYR B CA 1
ATOM 6257 C C . TYR B 1 259 ? 0.79 -21.562 3.967 1 78.56 259 TYR B C 1
ATOM 6259 O O . TYR B 1 259 ? 1.33 -21.125 4.984 1 78.56 259 TYR B O 1
ATOM 6267 N N . CYS B 1 260 ? -0.178 -22.266 4.137 1 81 260 CYS B N 1
ATOM 6268 C CA . CYS B 1 260 ? -0.981 -22.344 5.352 1 81 260 CYS B CA 1
ATOM 6269 C C . CYS B 1 260 ? -0.154 -22.875 6.52 1 81 260 CYS B C 1
ATOM 6271 O O . CYS B 1 260 ? -0.408 -22.516 7.672 1 81 260 CYS B O 1
ATOM 6273 N N . GLU B 1 261 ? 0.838 -23.609 6.262 1 79.81 261 GLU B N 1
ATOM 6274 C CA . GLU B 1 261 ? 1.603 -24.219 7.348 1 79.81 261 GLU B CA 1
ATOM 6275 C C . GLU B 1 261 ? 2.455 -23.172 8.07 1 79.81 261 GLU B C 1
ATOM 6277 O O . GLU B 1 261 ? 2.777 -23.344 9.25 1 79.81 261 GLU B O 1
ATOM 6282 N N . VAL B 1 262 ? 2.74 -22.125 7.422 1 79.19 262 VAL B N 1
ATOM 6283 C CA . VAL B 1 262 ? 3.615 -21.141 8.031 1 79.19 262 VAL B CA 1
ATOM 6284 C C . VAL B 1 262 ? 2.84 -19.844 8.266 1 79.19 262 VAL B C 1
ATOM 6286 O O . VAL B 1 262 ? 3.32 -18.938 8.961 1 79.19 262 VAL B O 1
ATOM 6289 N N . ALA B 1 263 ? 1.639 -19.781 7.793 1 85.06 263 ALA B N 1
ATOM 6290 C CA . ALA B 1 263 ? 0.843 -18.562 7.949 1 85.06 263 ALA B CA 1
ATOM 6291 C C . ALA B 1 263 ? 0.229 -18.484 9.344 1 85.06 263 ALA B C 1
ATOM 6293 O O . ALA B 1 263 ? -0.23 -19.484 9.883 1 85.06 263 ALA B O 1
ATOM 6294 N N . ASP B 1 264 ? 0.252 -17.344 9.938 1 89.06 264 ASP B N 1
ATOM 6295 C CA . ASP B 1 264 ? -0.463 -17.172 11.195 1 89.06 264 ASP B CA 1
ATOM 6296 C C . ASP B 1 264 ? -1.969 -17.078 10.961 1 89.06 264 ASP B C 1
ATOM 6298 O O . ASP B 1 264 ? -2.418 -16.906 9.828 1 89.06 264 ASP B O 1
ATOM 6302 N N . GLU B 1 265 ? -2.682 -17.172 11.992 1 91.88 265 GLU B N 1
ATOM 6303 C CA . GLU B 1 265 ? -4.141 -17.25 11.922 1 91.88 265 GLU B CA 1
ATOM 6304 C C . GLU B 1 265 ? -4.727 -15.977 11.312 1 91.88 265 GLU B C 1
ATOM 6306 O O . GLU B 1 265 ? -5.676 -16.047 10.531 1 91.88 265 GLU B O 1
ATOM 6311 N N . ALA B 1 266 ? -4.215 -14.852 11.625 1 91.38 266 ALA B N 1
ATOM 6312 C CA . ALA B 1 266 ? -4.727 -13.578 11.125 1 91.38 266 ALA B CA 1
ATOM 6313 C C . ALA B 1 266 ? -4.539 -13.477 9.609 1 91.38 266 ALA B C 1
ATOM 6315 O O . ALA B 1 266 ? -5.441 -13.031 8.898 1 91.38 266 ALA B O 1
ATOM 6316 N N . THR B 1 267 ? -3.379 -13.883 9.203 1 91.94 267 THR B N 1
ATOM 6317 C CA . THR B 1 267 ? -3.078 -13.859 7.777 1 91.94 267 THR B CA 1
ATOM 6318 C C . THR B 1 267 ? -3.977 -14.828 7.016 1 91.94 267 THR B C 1
ATOM 6320 O O . THR B 1 267 ? -4.484 -14.5 5.941 1 91.94 267 THR B O 1
ATOM 6323 N N . LEU B 1 268 ? -4.129 -15.977 7.523 1 94.62 268 LEU B N 1
ATOM 6324 C CA . LEU B 1 268 ? -5.004 -16.969 6.906 1 94.62 268 LEU B CA 1
ATOM 6325 C C . LEU B 1 268 ? -6.426 -16.422 6.785 1 94.62 268 LEU B C 1
ATOM 6327 O O . LEU B 1 268 ? -7.066 -16.578 5.738 1 94.62 268 LEU B O 1
ATOM 6331 N N . LYS B 1 269 ? -6.887 -15.797 7.824 1 94.5 269 LYS B N 1
ATOM 6332 C CA . LYS B 1 269 ? -8.242 -15.25 7.828 1 94.5 269 LYS B CA 1
ATOM 6333 C C . LYS B 1 269 ? -8.406 -14.172 6.762 1 94.5 269 LYS B C 1
ATOM 6335 O O . LYS B 1 269 ? -9.43 -14.117 6.078 1 94.5 269 LYS B O 1
ATOM 6340 N N . VAL B 1 270 ? -7.453 -13.336 6.621 1 94.81 270 VAL B N 1
ATOM 6341 C CA . VAL B 1 270 ? -7.488 -12.273 5.617 1 94.81 270 VAL B CA 1
ATOM 6342 C C . VAL B 1 270 ? -7.539 -12.891 4.219 1 94.81 270 VAL B C 1
ATOM 6344 O O . VAL B 1 270 ? -8.32 -12.461 3.371 1 94.81 270 VAL B O 1
ATOM 6347 N N . LEU B 1 271 ? -6.727 -13.875 3.979 1 96.19 271 LEU B N 1
ATOM 6348 C CA . LEU B 1 271 ? -6.707 -14.547 2.686 1 96.19 271 LEU B CA 1
ATOM 6349 C C . LEU B 1 271 ? -8.062 -15.188 2.385 1 96.19 271 LEU B C 1
ATOM 6351 O O . LEU B 1 271 ? -8.578 -15.062 1.271 1 96.19 271 LEU B O 1
ATOM 6355 N N . GLN B 1 272 ? -8.578 -15.789 3.354 1 96.5 272 GLN B N 1
ATOM 6356 C CA . GLN B 1 272 ? -9.867 -16.453 3.197 1 96.5 272 GLN B CA 1
ATOM 6357 C C . GLN B 1 272 ? -10.969 -15.438 2.902 1 96.5 272 GLN B C 1
ATOM 6359 O O . GLN B 1 272 ? -11.734 -15.602 1.949 1 96.5 272 GLN B O 1
ATOM 6364 N N . GLN B 1 273 ? -11.008 -14.398 3.646 1 96.12 273 GLN B N 1
ATOM 6365 C CA . GLN B 1 273 ? -12.094 -13.422 3.541 1 96.12 273 GLN B CA 1
ATOM 6366 C C . GLN B 1 273 ? -11.984 -12.617 2.25 1 96.12 273 GLN B C 1
ATOM 6368 O O . GLN B 1 273 ? -12.984 -12.367 1.581 1 96.12 273 GLN B O 1
ATOM 6373 N N . THR B 1 274 ? -10.82 -12.195 1.951 1 97.31 274 THR B N 1
ATOM 6374 C CA . THR B 1 274 ? -10.641 -11.43 0.723 1 97.31 274 THR B CA 1
ATOM 6375 C C . THR B 1 274 ? -10.883 -12.312 -0.502 1 97.31 274 THR B C 1
ATOM 6377 O O . THR B 1 274 ? -11.391 -11.836 -1.52 1 97.31 274 THR B O 1
ATOM 6380 N N . GLY B 1 275 ? -10.461 -13.586 -0.415 1 97.81 275 GLY B N 1
ATOM 6381 C CA . GLY B 1 275 ? -10.781 -14.516 -1.484 1 97.81 275 GLY B CA 1
ATOM 6382 C C . GLY B 1 275 ? -12.273 -14.68 -1.705 1 97.81 275 GLY B C 1
ATOM 6383 O O . GLY B 1 275 ? -12.75 -14.633 -2.842 1 97.81 275 GLY B O 1
ATOM 6384 N N . ALA B 1 276 ? -12.984 -14.82 -0.646 1 97.62 276 ALA B N 1
ATOM 6385 C CA . ALA B 1 276 ? -14.438 -14.961 -0.721 1 97.62 276 ALA B CA 1
ATOM 6386 C C . ALA B 1 276 ? -15.078 -13.703 -1.303 1 97.62 276 ALA B C 1
ATOM 6388 O O . ALA B 1 276 ? -15.984 -13.789 -2.133 1 97.62 276 ALA B O 1
ATOM 6389 N N . ALA B 1 277 ? -14.594 -12.578 -0.836 1 98.06 277 ALA B N 1
ATOM 6390 C CA . ALA B 1 277 ? -15.094 -11.305 -1.355 1 98.06 277 ALA B CA 1
ATOM 6391 C C . ALA B 1 277 ? -14.867 -11.203 -2.861 1 98.06 277 ALA B C 1
ATOM 6393 O O . ALA B 1 277 ? -15.734 -10.727 -3.594 1 98.06 277 ALA B O 1
ATOM 6394 N N . ALA B 1 278 ? -13.727 -11.617 -3.301 1 98.5 278 ALA B N 1
ATOM 6395 C CA . ALA B 1 278 ? -13.367 -11.547 -4.715 1 98.5 278 ALA B CA 1
ATOM 6396 C C . ALA B 1 278 ? -14.258 -12.461 -5.555 1 98.5 278 ALA B C 1
ATOM 6398 O O . ALA B 1 278 ? -14.703 -12.07 -6.637 1 98.5 278 ALA B O 1
ATOM 6399 N N . VAL B 1 279 ? -14.508 -13.633 -5.07 1 98.44 279 VAL B N 1
ATOM 6400 C CA . VAL B 1 279 ? -15.383 -14.57 -5.777 1 98.44 279 VAL B CA 1
ATOM 6401 C C . VAL B 1 279 ? -16.766 -13.961 -5.938 1 98.44 279 VAL B C 1
ATOM 6403 O O . VAL B 1 279 ? -17.344 -14 -7.027 1 98.44 279 VAL B O 1
ATOM 6406 N N . ALA B 1 280 ? -17.234 -13.43 -4.867 1 98.12 280 ALA B N 1
ATOM 6407 C CA . ALA B 1 280 ? -18.562 -12.805 -4.906 1 98.12 280 ALA B CA 1
ATOM 6408 C C . ALA B 1 280 ? -18.578 -11.633 -5.883 1 98.12 280 ALA B C 1
ATOM 6410 O O . ALA B 1 280 ? -19.531 -11.484 -6.66 1 98.12 280 ALA B O 1
ATOM 6411 N N . PHE B 1 281 ? -17.609 -10.852 -5.828 1 98.31 281 PHE B N 1
ATOM 6412 C CA . PHE B 1 281 ? -17.484 -9.711 -6.727 1 98.31 281 PHE B CA 1
ATOM 6413 C C . PHE B 1 281 ? -17.484 -10.156 -8.18 1 98.31 281 PHE B C 1
ATOM 6415 O O . PHE B 1 281 ? -18.203 -9.594 -9.008 1 98.31 281 PHE B O 1
ATOM 6422 N N . LEU B 1 282 ? -16.672 -11.148 -8.508 1 98.44 282 LEU B N 1
ATOM 6423 C CA . LEU B 1 282 ? -16.562 -11.641 -9.883 1 98.44 282 LEU B CA 1
ATOM 6424 C C . LEU B 1 282 ? -17.891 -12.234 -10.359 1 98.44 282 LEU B C 1
ATOM 6426 O O . LEU B 1 282 ? -18.234 -12.102 -11.531 1 98.44 282 LEU B O 1
ATOM 6430 N N . LYS B 1 283 ? -18.578 -12.906 -9.492 1 98.06 283 LYS B N 1
ATOM 6431 C CA . LYS B 1 283 ? -19.875 -13.438 -9.883 1 98.06 283 LYS B CA 1
ATOM 6432 C C . LYS B 1 283 ? -20.844 -12.32 -10.266 1 98.06 283 LYS B C 1
ATOM 6434 O O . LYS B 1 283 ? -21.578 -12.438 -11.25 1 98.06 283 LYS B O 1
ATOM 6439 N N . LEU B 1 284 ? -20.859 -11.273 -9.477 1 97.56 284 LEU B N 1
ATOM 6440 C CA . LEU B 1 284 ? -21.703 -10.125 -9.828 1 97.56 284 LEU B CA 1
ATOM 6441 C C . LEU B 1 284 ? -21.266 -9.531 -11.164 1 97.56 284 LEU B C 1
ATOM 6443 O O . LEU B 1 284 ? -22.109 -9.094 -11.953 1 97.56 284 LEU B O 1
ATOM 6447 N N . CYS B 1 285 ? -19.984 -9.5 -11.391 1 97.25 285 CYS B N 1
ATOM 6448 C CA . CYS B 1 285 ? -19.469 -9.016 -12.672 1 97.25 285 CYS B CA 1
ATOM 6449 C C . CYS B 1 285 ? -19.969 -9.891 -13.82 1 97.25 285 CYS B C 1
ATOM 6451 O O . CYS B 1 285 ? -20.281 -9.391 -14.898 1 97.25 285 CYS B O 1
ATOM 6453 N N . VAL B 1 286 ? -20.016 -11.172 -13.594 1 97.12 286 VAL B N 1
ATOM 6454 C CA . VAL B 1 286 ? -20.516 -12.094 -14.609 1 97.12 286 VAL B CA 1
ATOM 6455 C C . VAL B 1 286 ? -22 -11.82 -14.867 1 97.12 286 VAL B C 1
ATOM 6457 O O . VAL B 1 286 ? -22.406 -11.656 -16.016 1 97.12 286 VAL B O 1
ATOM 6460 N N . LEU B 1 287 ? -22.75 -11.75 -13.82 1 96.56 287 LEU B N 1
ATOM 6461 C CA . LEU B 1 287 ? -24.188 -11.539 -13.93 1 96.56 287 LEU B CA 1
ATOM 6462 C C . LEU B 1 287 ? -24.484 -10.195 -14.586 1 96.56 287 LEU B C 1
ATOM 6464 O O . LEU B 1 287 ? -25.531 -10.039 -15.234 1 96.56 287 LEU B O 1
ATOM 6468 N N . SER B 1 288 ? -23.594 -9.289 -14.477 1 95.19 288 SER B N 1
ATOM 6469 C CA . SER B 1 288 ? -23.781 -7.953 -15.031 1 95.19 288 SER B CA 1
ATOM 6470 C C . SER B 1 288 ? -23.188 -7.852 -16.438 1 95.19 288 SER B C 1
ATOM 6472 O O . SER B 1 288 ? -23.281 -6.801 -17.078 1 95.19 288 SER B O 1
ATOM 6474 N N . GLY B 1 289 ? -22.484 -8.859 -16.891 1 93.75 289 GLY B N 1
ATOM 6475 C CA . GLY B 1 289 ? -21.922 -8.867 -18.234 1 93.75 289 GLY B CA 1
ATOM 6476 C C . GLY B 1 289 ? -20.547 -8.227 -18.312 1 93.75 289 GLY B C 1
ATOM 6477 O O . GLY B 1 289 ? -20.031 -7.957 -19.391 1 93.75 289 GLY B O 1
ATOM 6478 N N . LEU B 1 290 ? -19.953 -7.926 -17.172 1 94.56 290 LEU B N 1
ATOM 6479 C CA . LEU B 1 290 ? -18.656 -7.242 -17.125 1 94.56 290 LEU B CA 1
ATOM 6480 C C . LEU B 1 290 ? -17.516 -8.242 -17.203 1 94.56 290 LEU B C 1
ATOM 6482 O O . LEU B 1 290 ? -16.359 -7.859 -17.453 1 94.56 290 LEU B O 1
ATOM 6486 N N . PHE B 1 291 ? -17.797 -9.516 -16.938 1 96.19 291 PHE B N 1
ATOM 6487 C CA . PHE B 1 291 ? -16.797 -10.578 -16.922 1 96.19 291 PHE B CA 1
ATOM 6488 C C . PHE B 1 291 ? -17.328 -11.844 -17.578 1 96.19 291 PHE B C 1
ATOM 6490 O O . PHE B 1 291 ? -18.531 -12.148 -17.469 1 96.19 291 PHE B O 1
ATOM 6497 N N . SER B 1 292 ? -16.5 -12.578 -18.172 1 96.12 292 SER B N 1
ATOM 6498 C CA . SER B 1 292 ? -16.875 -13.75 -18.953 1 96.12 292 SER B CA 1
ATOM 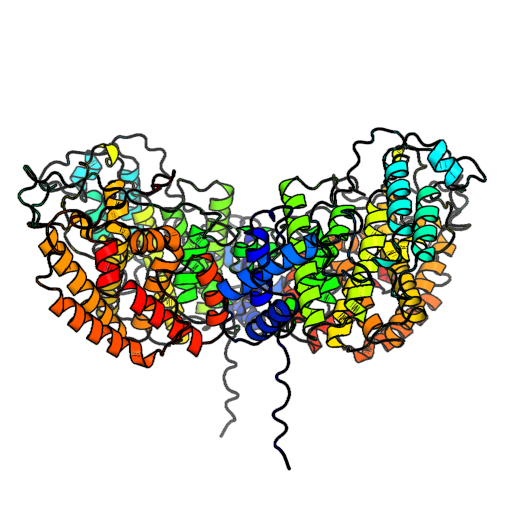6499 C C . SER B 1 292 ? -17.312 -14.898 -18.047 1 96.12 292 SER B C 1
ATOM 6501 O O . SER B 1 292 ? -16.578 -15.281 -17.125 1 96.12 292 SER B O 1
ATOM 6503 N N . GLU B 1 293 ? -18.406 -15.477 -18.406 1 96.31 293 GLU B N 1
ATOM 6504 C CA . GLU B 1 293 ? -18.875 -16.656 -17.703 1 96.31 293 GLU B CA 1
ATOM 6505 C C . GLU B 1 293 ? -17.938 -17.844 -17.906 1 96.31 293 GLU B C 1
ATOM 6507 O O . GLU B 1 293 ? -17.672 -18.609 -16.984 1 96.31 293 GLU B O 1
ATOM 6512 N N . TRP B 1 294 ? -17.406 -17.969 -19.062 1 96.75 294 TRP B N 1
ATOM 6513 C CA . TRP B 1 294 ? -16.438 -19.016 -19.375 1 96.75 294 TRP B CA 1
ATOM 6514 C C . TRP B 1 294 ? -15.242 -18.953 -18.438 1 96.75 294 TRP B C 1
ATOM 6516 O O . TRP B 1 294 ? -14.836 -19.969 -17.875 1 96.75 294 TRP B O 1
ATOM 6526 N N . ALA B 1 295 ? -14.703 -17.75 -18.328 1 97.56 295 ALA B N 1
ATOM 6527 C CA . ALA B 1 295 ? -13.523 -17.578 -17.484 1 97.56 295 ALA B CA 1
ATOM 6528 C C . ALA B 1 295 ? -13.852 -17.859 -16.016 1 97.56 295 ALA B C 1
ATOM 6530 O O . ALA B 1 295 ? -13.094 -18.562 -15.344 1 97.56 295 ALA B O 1
ATOM 6531 N N . PHE B 1 296 ? -15.016 -17.391 -15.594 1 97.88 296 PHE B N 1
ATOM 6532 C CA . PHE B 1 296 ? -15.406 -17.547 -14.203 1 97.88 296 PHE B CA 1
ATOM 6533 C C . PHE B 1 296 ? -15.609 -19.016 -13.859 1 97.88 296 PHE B C 1
ATOM 6535 O O . PHE B 1 296 ? -15.102 -19.5 -12.852 1 97.88 296 PHE B O 1
ATOM 6542 N N . ASP B 1 297 ? -16.312 -19.719 -14.664 1 97.62 297 ASP B N 1
ATOM 6543 C CA . ASP B 1 297 ? -16.625 -21.125 -14.398 1 97.62 297 ASP B CA 1
ATOM 6544 C C . ASP B 1 297 ? -15.367 -21.969 -14.359 1 97.62 297 ASP B C 1
ATOM 6546 O O . ASP B 1 297 ? -15.227 -22.844 -13.508 1 97.62 297 ASP B O 1
ATOM 6550 N N . ASN B 1 298 ? -14.477 -21.734 -15.266 1 97.94 298 ASN B N 1
ATOM 6551 C CA . ASN B 1 298 ? -13.219 -22.469 -15.25 1 97.94 298 ASN B CA 1
ATOM 6552 C C . ASN B 1 298 ? -12.375 -22.125 -14.039 1 97.94 298 ASN B C 1
ATOM 6554 O O . ASN B 1 298 ? -11.695 -22.984 -13.469 1 97.94 298 ASN B O 1
ATOM 6558 N N . MET B 1 299 ? -12.391 -20.844 -13.633 1 97.94 299 MET B N 1
ATOM 6559 C CA . MET B 1 299 ? -11.68 -20.438 -12.422 1 97.94 299 MET B CA 1
ATOM 6560 C C . MET B 1 299 ? -12.203 -21.188 -11.211 1 97.94 299 MET B C 1
ATOM 6562 O O . MET B 1 299 ? -11.414 -21.703 -10.414 1 97.94 299 MET B O 1
ATOM 6566 N N . MET B 1 300 ? -13.492 -21.266 -11.109 1 97.5 300 MET B N 1
ATOM 6567 C CA . MET B 1 300 ? -14.102 -21.922 -9.961 1 97.5 300 MET B CA 1
ATOM 6568 C C . MET B 1 300 ? -13.789 -23.422 -9.961 1 97.5 300 MET B C 1
ATOM 6570 O O . MET B 1 300 ? -13.422 -23.984 -8.922 1 97.5 300 MET B O 1
ATOM 6574 N N . ALA B 1 301 ? -13.898 -24 -11.117 1 97.62 301 ALA B N 1
ATOM 6575 C CA . ALA B 1 301 ? -13.586 -25.422 -11.219 1 97.62 301 ALA B CA 1
ATOM 6576 C C . ALA B 1 301 ? -12.125 -25.688 -10.867 1 97.62 301 ALA B C 1
ATOM 6578 O O . ALA B 1 301 ? -11.82 -26.609 -10.102 1 97.62 301 ALA B O 1
ATOM 6579 N N . SER B 1 302 ? -11.258 -24.906 -11.438 1 97.25 302 SER B N 1
ATOM 6580 C CA . SER B 1 302 ? -9.836 -25.062 -11.172 1 97.25 302 SER B CA 1
ATOM 6581 C C . SER B 1 302 ? -9.523 -24.875 -9.688 1 97.25 302 SER B C 1
ATOM 6583 O O . SER B 1 302 ? -8.711 -25.609 -9.117 1 97.25 302 SER B O 1
ATOM 6585 N N . MET B 1 303 ? -10.156 -23.906 -9.094 1 96.56 303 MET B N 1
ATOM 6586 C CA . MET B 1 303 ? -9.938 -23.625 -7.676 1 96.56 303 MET B CA 1
ATOM 6587 C C . MET B 1 303 ? -10.422 -24.781 -6.816 1 96.56 303 MET B C 1
ATOM 6589 O O . MET B 1 303 ? -9.75 -25.172 -5.855 1 96.56 303 MET B O 1
ATOM 6593 N N . LEU B 1 304 ? -11.523 -25.297 -7.16 1 96.56 304 LEU B N 1
ATOM 6594 C CA . LEU B 1 304 ? -12.047 -26.438 -6.418 1 96.56 304 LEU B CA 1
ATOM 6595 C C . LEU B 1 304 ? -11.094 -27.625 -6.508 1 96.56 304 LEU B C 1
ATOM 6597 O O . LEU B 1 304 ? -10.852 -28.312 -5.508 1 96.56 304 LEU B O 1
ATOM 6601 N N . HIS B 1 305 ? -10.617 -27.891 -7.719 1 96.94 305 HIS B N 1
ATOM 6602 C CA . HIS B 1 305 ? -9.633 -28.953 -7.898 1 96.94 305 HIS B CA 1
ATOM 6603 C C . HIS B 1 305 ? -8.406 -28.703 -7.031 1 96.94 305 HIS B C 1
ATOM 6605 O O . HIS B 1 305 ? -7.902 -29.625 -6.383 1 96.94 305 HIS B O 1
ATOM 6611 N N . PHE B 1 306 ? -7.996 -27.5 -7.023 1 95.94 306 PHE B N 1
ATOM 6612 C CA . PHE B 1 306 ? -6.816 -27.156 -6.246 1 95.94 306 PHE B CA 1
ATOM 6613 C C . PHE B 1 306 ? -7.07 -27.359 -4.758 1 95.94 306 PHE B C 1
ATOM 6615 O O . PHE B 1 306 ? -6.188 -27.812 -4.027 1 95.94 306 PHE B O 1
ATOM 6622 N N . ARG B 1 307 ? -8.242 -26.969 -4.285 1 96.12 307 ARG B N 1
ATOM 6623 C CA . ARG B 1 307 ? -8.594 -27.172 -2.885 1 96.12 307 ARG B CA 1
ATOM 6624 C C . ARG B 1 307 ? -8.383 -28.641 -2.486 1 96.12 307 ARG B C 1
ATOM 6626 O O . ARG B 1 307 ? -7.848 -28.922 -1.415 1 96.12 307 ARG B O 1
ATOM 6633 N N . VAL B 1 308 ? -8.812 -29.453 -3.324 1 96.62 308 VAL B N 1
ATOM 6634 C CA . VAL B 1 308 ? -8.719 -30.875 -3.037 1 96.62 308 VAL B CA 1
ATOM 6635 C C . VAL B 1 308 ? -7.246 -31.281 -2.93 1 96.62 308 VAL B C 1
ATOM 6637 O O . VAL B 1 308 ? -6.848 -31.953 -1.973 1 96.62 308 VAL B O 1
ATOM 6640 N N . LEU B 1 309 ? -6.438 -30.859 -3.891 1 95.25 309 LEU B N 1
ATOM 6641 C CA . LEU B 1 309 ? -5.02 -31.203 -3.893 1 95.25 309 LEU B CA 1
ATOM 6642 C C . LEU B 1 309 ? -4.309 -30.578 -2.697 1 95.25 309 LEU B C 1
ATOM 6644 O O . LEU B 1 309 ? -3.305 -31.109 -2.217 1 95.25 309 LEU B O 1
ATOM 6648 N N . GLY B 1 310 ? -4.855 -29.469 -2.207 1 93.31 310 GLY B N 1
ATOM 6649 C CA . GLY B 1 310 ? -4.215 -28.688 -1.162 1 93.31 310 GLY B CA 1
ATOM 6650 C C . GLY B 1 310 ? -4.156 -29.422 0.171 1 93.31 310 GLY B C 1
ATOM 6651 O O . GLY B 1 310 ? -3.361 -29.062 1.043 1 93.31 310 GLY B O 1
ATOM 6652 N N . TYR B 1 311 ? -4.875 -30.469 0.339 1 92.94 311 TYR B N 1
ATOM 6653 C CA . TYR B 1 311 ? -4.867 -31.234 1.583 1 92.94 311 TYR B CA 1
ATOM 6654 C C . TYR B 1 311 ? -3.662 -32.156 1.643 1 92.94 311 TYR B C 1
ATOM 6656 O O . TYR B 1 311 ? -3.246 -32.594 2.725 1 92.94 311 TYR B O 1
ATOM 6664 N N . TYR B 1 312 ? -3.189 -32.469 0.534 1 91 312 TYR B N 1
ATOM 6665 C CA . TYR B 1 312 ? -2.133 -33.469 0.485 1 91 312 TYR B CA 1
ATOM 6666 C C . TYR B 1 312 ? -0.815 -32.906 0.999 1 91 312 TYR B C 1
ATOM 6668 O O . TYR B 1 312 ? -0.467 -31.75 0.698 1 91 312 TYR B O 1
ATOM 6676 N N . ARG B 1 313 ? -0.149 -33.719 1.822 1 87.75 313 ARG B N 1
ATOM 6677 C CA . ARG B 1 313 ? 1.217 -33.5 2.291 1 87.75 313 ARG B CA 1
ATOM 6678 C C . ARG B 1 313 ? 2.021 -34.812 2.225 1 87.75 313 ARG B C 1
ATOM 6680 O O . ARG B 1 313 ? 1.518 -35.875 2.568 1 87.75 313 ARG B O 1
ATOM 6687 N N . ASP B 1 314 ? 3.217 -34.625 1.791 1 86.69 314 ASP B N 1
ATOM 6688 C CA . ASP B 1 314 ? 4.066 -35.812 1.747 1 86.69 314 ASP B CA 1
ATOM 6689 C C . ASP B 1 314 ? 4.828 -36 3.057 1 86.69 314 ASP B C 1
ATOM 6691 O O . ASP B 1 314 ? 5.996 -35.625 3.16 1 86.69 314 ASP B O 1
ATOM 6695 N N . HIS B 1 315 ? 4.305 -36.75 3.969 1 88.19 315 HIS B N 1
ATOM 6696 C CA . HIS B 1 315 ? 4.922 -36.938 5.273 1 88.19 315 HIS B CA 1
ATOM 6697 C C . HIS B 1 315 ? 6.035 -37.969 5.207 1 88.19 315 HIS B C 1
ATOM 6699 O O . HIS B 1 315 ? 6.789 -38.156 6.168 1 88.19 315 HIS B O 1
ATOM 6705 N N . ALA B 1 316 ? 6.168 -38.531 4.047 1 87.94 316 ALA B N 1
ATOM 6706 C CA . ALA B 1 316 ? 7.238 -39.531 3.891 1 87.94 316 ALA B CA 1
ATOM 6707 C C . ALA B 1 316 ? 8.547 -38.844 3.48 1 87.94 316 ALA B C 1
ATOM 6709 O O . ALA B 1 316 ? 9.578 -39.5 3.355 1 87.94 316 ALA B O 1
ATOM 6710 N N . ARG B 1 317 ? 8.562 -37.688 3.273 1 87.69 317 ARG B N 1
ATOM 6711 C CA . ARG B 1 317 ? 9.68 -36.906 2.725 1 87.69 317 ARG B CA 1
ATOM 6712 C C . ARG B 1 317 ? 10.969 -37.219 3.486 1 87.69 317 ARG B C 1
ATOM 6714 O O . ARG B 1 317 ? 12.031 -37.344 2.883 1 87.69 317 ARG B O 1
ATOM 6721 N N . GLY B 1 318 ? 10.875 -37.219 4.766 1 85.56 318 GLY B N 1
ATOM 6722 C CA . GLY B 1 318 ? 12.047 -37.469 5.598 1 85.56 318 GLY B CA 1
ATOM 6723 C C . GLY B 1 318 ? 12.664 -38.844 5.379 1 85.56 318 GLY B C 1
ATOM 6724 O O . GLY B 1 318 ? 13.844 -39.062 5.656 1 85.56 318 GLY B O 1
ATOM 6725 N N . ARG B 1 319 ? 11.922 -39.688 4.844 1 89.94 319 ARG B N 1
ATOM 6726 C CA . ARG B 1 319 ? 12.375 -41.062 4.68 1 89.94 319 ARG B CA 1
ATOM 6727 C C . ARG B 1 319 ? 12.797 -41.344 3.24 1 89.94 319 ARG B C 1
ATOM 6729 O O . ARG B 1 319 ? 13.367 -42.375 2.941 1 89.94 319 ARG B O 1
ATOM 6736 N N . LEU B 1 320 ? 12.539 -40.406 2.369 1 90.19 320 LEU B N 1
ATOM 6737 C CA . LEU B 1 320 ? 12.883 -40.594 0.96 1 90.19 320 LEU B CA 1
ATOM 6738 C C . LEU B 1 320 ? 14.391 -40.469 0.753 1 90.19 320 LEU B C 1
ATOM 6740 O O . LEU B 1 320 ? 15.078 -39.812 1.534 1 90.19 320 LEU B O 1
ATOM 6744 N N . PRO B 1 321 ? 14.844 -41.125 -0.236 1 87.75 321 PRO B N 1
ATOM 6745 C CA . PRO B 1 321 ? 16.281 -41 -0.53 1 87.75 321 PRO B CA 1
ATOM 6746 C C . PRO B 1 321 ? 16.688 -39.562 -0.871 1 87.75 321 PRO B C 1
ATOM 6748 O O . PRO B 1 321 ? 15.875 -38.812 -1.411 1 87.75 321 PRO B O 1
ATOM 6751 N N . ALA B 1 322 ? 17.953 -39.344 -0.58 1 87.44 322 ALA B N 1
ATOM 6752 C CA . ALA B 1 322 ? 18.5 -38.031 -0.967 1 87.44 322 ALA B CA 1
ATOM 6753 C C . ALA B 1 322 ? 19.031 -38.062 -2.398 1 87.44 322 ALA B C 1
ATOM 6755 O O . ALA B 1 322 ? 19.266 -39.156 -2.955 1 87.44 322 ALA B O 1
ATOM 6756 N N . GLY B 1 323 ? 19.078 -36.875 -2.979 1 87.75 323 GLY B N 1
ATOM 6757 C CA . GLY B 1 323 ? 19.688 -36.75 -4.293 1 87.75 323 GLY B CA 1
ATOM 6758 C C . GLY B 1 323 ? 18.688 -36.875 -5.426 1 87.75 323 GLY B C 1
ATOM 6759 O O . GLY B 1 323 ? 17.484 -36.656 -5.238 1 87.75 323 GLY B O 1
ATOM 6760 N N . VAL B 1 324 ? 19.281 -37.156 -6.574 1 91.94 324 VAL B N 1
ATOM 6761 C CA . VAL B 1 324 ? 18.469 -37.219 -7.781 1 91.94 324 VAL B CA 1
ATOM 6762 C C . VAL B 1 324 ? 18.078 -38.656 -8.07 1 91.94 324 VAL B C 1
ATOM 6764 O O . VAL B 1 324 ? 18.938 -39.531 -8.148 1 91.94 324 VAL B O 1
ATOM 6767 N N . TYR B 1 325 ? 16.781 -38.875 -8.148 1 91 325 TYR B N 1
ATOM 6768 C CA . TYR B 1 325 ? 16.266 -40.156 -8.555 1 91 325 TYR B CA 1
ATOM 6769 C C . TYR B 1 325 ? 14.883 -40.031 -9.188 1 91 325 TYR B C 1
ATOM 6771 O O . TYR B 1 325 ? 14.18 -39.031 -8.953 1 91 325 TYR B O 1
ATOM 6779 N N . GLY B 1 326 ? 14.5 -41 -9.945 1 91.75 326 GLY B N 1
ATOM 6780 C CA . GLY B 1 326 ? 13.156 -41.031 -10.492 1 91.75 326 GLY B CA 1
ATOM 6781 C C . GLY B 1 326 ? 12.172 -41.812 -9.633 1 91.75 326 GLY B C 1
ATOM 6782 O O . GLY B 1 326 ? 12.586 -42.562 -8.75 1 91.75 326 GLY B O 1
ATOM 6783 N N . SER B 1 327 ? 10.953 -41.562 -9.766 1 91.19 327 SER B N 1
ATOM 6784 C CA . SER B 1 327 ? 9.852 -42.312 -9.172 1 91.19 327 SER B CA 1
ATOM 6785 C C . SER B 1 327 ? 8.633 -42.312 -10.094 1 91.19 327 SER B C 1
ATOM 6787 O O . SER B 1 327 ? 8.734 -41.969 -11.273 1 91.19 327 SER B O 1
ATOM 6789 N N . ARG B 1 328 ? 7.516 -42.656 -9.57 1 88.31 328 ARG B N 1
ATOM 6790 C CA . ARG B 1 328 ? 6.32 -42.781 -10.398 1 88.31 328 ARG B CA 1
ATOM 6791 C C . ARG B 1 328 ? 5.949 -41.406 -10.984 1 88.31 328 ARG B C 1
ATOM 6793 O O . ARG B 1 328 ? 5.797 -40.438 -10.258 1 88.31 328 ARG B O 1
ATOM 6800 N N . MET B 1 329 ? 5.867 -41.438 -12.258 1 85.94 329 MET B N 1
ATOM 6801 C CA . MET B 1 329 ? 5.406 -40.281 -13.039 1 85.94 329 MET B CA 1
ATOM 6802 C C . MET B 1 329 ? 4.711 -40.75 -14.32 1 85.94 329 MET B C 1
ATOM 6804 O O . MET B 1 329 ? 5.359 -41.219 -15.242 1 85.94 329 MET B O 1
ATOM 6808 N N . THR B 1 330 ? 3.398 -40.469 -14.336 1 85.69 330 THR B N 1
ATOM 6809 C CA . THR B 1 330 ? 2.65 -40.969 -15.484 1 85.69 330 THR B CA 1
ATOM 6810 C C . THR B 1 330 ? 2.545 -39.906 -16.578 1 85.69 330 THR B C 1
ATOM 6812 O O . THR B 1 330 ? 2.367 -40.25 -17.75 1 85.69 330 THR B O 1
ATOM 6815 N N . SER B 1 331 ? 2.537 -38.719 -16.172 1 89.88 331 SER B N 1
ATOM 6816 C CA . SER B 1 331 ? 2.475 -37.594 -17.109 1 89.88 331 SER B CA 1
ATOM 6817 C C . SER B 1 331 ? 3.031 -36.344 -16.484 1 89.88 331 SER B C 1
ATOM 6819 O O . SER B 1 331 ? 3.008 -36.156 -15.258 1 89.88 331 SER B O 1
ATOM 6821 N N . LEU B 1 332 ? 3.424 -35.438 -17.406 1 89.69 332 LEU B N 1
ATOM 6822 C CA . LEU B 1 332 ? 3.943 -34.156 -16.953 1 89.69 332 LEU B CA 1
ATOM 6823 C C . LEU B 1 332 ? 2.836 -33.344 -16.312 1 89.69 332 LEU B C 1
ATOM 6825 O O . LEU B 1 332 ? 3.096 -32.531 -15.414 1 89.69 332 LEU B O 1
ATOM 6829 N N . THR B 1 333 ? 1.628 -33.594 -16.75 1 92.31 333 THR B N 1
ATOM 6830 C CA . THR B 1 333 ? 0.584 -32.656 -16.359 1 92.31 333 THR B CA 1
ATOM 6831 C C . THR B 1 333 ? -0.455 -33.344 -15.484 1 92.31 333 THR B C 1
ATOM 6833 O O . THR B 1 333 ? -1.539 -32.781 -15.258 1 92.31 333 THR B O 1
ATOM 6836 N N . ALA B 1 334 ? -0.147 -34.5 -14.977 1 92.56 334 ALA B N 1
ATOM 6837 C CA . ALA B 1 334 ? -1.153 -35.188 -14.18 1 92.56 334 ALA B CA 1
ATOM 6838 C C . ALA B 1 334 ? -1.653 -34.312 -13.039 1 92.56 334 ALA B C 1
ATOM 6840 O O . ALA B 1 334 ? -2.811 -33.906 -13.039 1 92.56 334 ALA B O 1
ATOM 6841 N N . HIS B 1 335 ? -0.77 -33.969 -12.164 1 93 335 HIS B N 1
ATOM 6842 C CA . HIS B 1 335 ? -1.192 -33.094 -11.078 1 93 335 HIS B CA 1
ATOM 6843 C C . HIS B 1 335 ? -0.851 -31.625 -11.383 1 93 335 HIS B C 1
ATOM 6845 O O . HIS B 1 335 ? -1.545 -30.719 -10.93 1 93 335 HIS B O 1
ATOM 6851 N N . ARG B 1 336 ? 0.116 -31.375 -12.25 1 95.31 336 ARG B N 1
ATOM 6852 C CA . ARG B 1 336 ? 0.59 -30.016 -12.523 1 95.31 336 ARG B CA 1
ATOM 6853 C C . ARG B 1 336 ? -0.427 -29.234 -13.352 1 95.31 336 ARG B C 1
ATOM 6855 O O . ARG B 1 336 ? -0.439 -28.016 -13.336 1 95.31 336 ARG B O 1
ATOM 6862 N N . TYR B 1 337 ? -1.304 -29.969 -14.047 1 95.81 337 TYR B N 1
ATOM 6863 C CA . TYR B 1 337 ? -2.398 -29.344 -14.789 1 9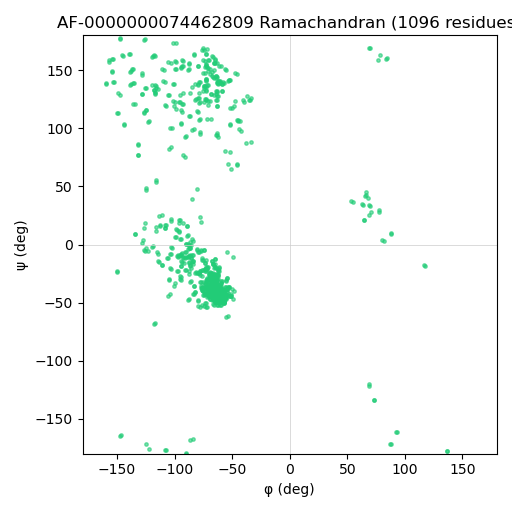5.81 337 TYR B CA 1
ATOM 6864 C C . TYR B 1 337 ? -3.238 -28.453 -13.883 1 95.81 337 TYR B C 1
ATOM 6866 O O . TYR B 1 337 ? -3.777 -27.438 -14.32 1 95.81 337 TYR B O 1
ATOM 6874 N N . ILE B 1 338 ? -3.311 -28.844 -12.625 1 94.75 338 ILE B N 1
ATOM 6875 C CA . ILE B 1 338 ? -4.109 -28.156 -11.617 1 94.75 338 ILE B CA 1
ATOM 6876 C C . ILE B 1 338 ? -3.193 -27.344 -10.703 1 94.75 338 ILE B C 1
ATOM 6878 O O . ILE B 1 338 ? -3.43 -26.156 -10.469 1 94.75 338 ILE B O 1
ATOM 6882 N N . ASP B 1 339 ? -2.156 -27.891 -10.336 1 92.81 339 ASP B N 1
ATOM 6883 C CA . ASP B 1 339 ? -1.363 -27.438 -9.195 1 92.81 339 ASP B CA 1
ATOM 6884 C C . ASP B 1 339 ? -0.556 -26.188 -9.547 1 92.81 339 ASP B C 1
ATOM 6886 O O . ASP B 1 339 ? -0.08 -25.484 -8.656 1 92.81 339 ASP B O 1
ATOM 6890 N N . LEU B 1 340 ? -0.424 -25.828 -10.742 1 93.38 340 LEU B N 1
ATOM 6891 C CA . LEU B 1 340 ? 0.313 -24.625 -11.117 1 93.38 340 LEU B CA 1
ATOM 6892 C C . LEU B 1 340 ? -0.574 -23.391 -11.008 1 93.38 340 LEU B C 1
ATOM 6894 O O . LEU B 1 340 ? -0.078 -22.266 -11.031 1 93.38 340 LEU B O 1
ATOM 6898 N N . GLY B 1 341 ? -1.858 -23.578 -10.891 1 94.69 341 GLY B N 1
ATOM 6899 C CA . GLY B 1 341 ? -2.775 -22.453 -10.758 1 94.69 341 GLY B CA 1
ATOM 6900 C C . GLY B 1 341 ? -2.773 -21.531 -11.969 1 94.69 341 GLY B C 1
ATOM 6901 O O . GLY B 1 341 ? -3.018 -20.328 -11.844 1 94.69 341 GLY B O 1
ATOM 6902 N N . LEU B 1 342 ? -2.604 -22.016 -13.156 1 97.69 342 LEU B N 1
ATOM 6903 C CA . LEU B 1 342 ? -2.354 -21.234 -14.367 1 97.69 342 LEU B CA 1
ATOM 6904 C C . LEU B 1 342 ? -3.611 -20.5 -14.797 1 97.69 342 LEU B C 1
ATOM 6906 O O . LEU B 1 342 ? -3.525 -19.438 -15.422 1 97.69 342 LEU B O 1
ATOM 6910 N N . PHE B 1 343 ? -4.703 -21.078 -14.508 1 98.19 343 PHE B N 1
ATOM 6911 C CA . PHE B 1 343 ? -5.906 -20.594 -15.18 1 98.19 343 PHE B CA 1
ATOM 6912 C C . PHE B 1 343 ? -6.254 -19.188 -14.727 1 98.19 343 PHE B C 1
ATOM 6914 O O . PHE B 1 343 ? -6.91 -18.438 -15.461 1 98.19 343 PHE B O 1
ATOM 6921 N N . PHE B 1 344 ? -5.898 -18.812 -13.578 1 98.44 344 PHE B N 1
ATOM 6922 C CA . PHE B 1 344 ? -6.172 -17.453 -13.125 1 98.44 344 PHE B CA 1
ATOM 6923 C C . PHE B 1 344 ? -5.445 -16.438 -13.992 1 98.44 344 PHE B C 1
ATOM 6925 O O . PHE B 1 344 ? -5.98 -15.367 -14.289 1 98.44 344 PHE B O 1
ATOM 6932 N N . ALA B 1 345 ? -4.234 -16.766 -14.359 1 98.69 345 ALA B N 1
ATOM 6933 C CA . ALA B 1 345 ? -3.529 -15.914 -15.312 1 98.69 345 ALA B CA 1
ATOM 6934 C C . ALA B 1 345 ? -4.176 -15.969 -16.688 1 98.69 345 ALA B C 1
ATOM 6936 O O . ALA B 1 345 ? -4.195 -14.969 -17.406 1 98.69 345 ALA B O 1
ATOM 6937 N N . VAL B 1 346 ? -4.684 -17.109 -17.047 1 98.69 346 VAL B N 1
ATOM 6938 C CA . VAL B 1 346 ? -5.406 -17.25 -18.312 1 98.69 346 VAL B CA 1
ATOM 6939 C C . VAL B 1 346 ? -6.637 -16.344 -18.312 1 98.69 346 VAL B C 1
ATOM 6941 O O . VAL B 1 346 ? -6.895 -15.625 -19.281 1 98.69 346 VAL B O 1
ATOM 6944 N N . ALA B 1 347 ? -7.348 -16.406 -17.203 1 98.5 347 ALA B N 1
ATOM 6945 C CA . ALA B 1 347 ? -8.531 -15.555 -17.062 1 98.5 347 ALA B CA 1
ATOM 6946 C C . ALA B 1 347 ? -8.164 -14.078 -17.188 1 98.5 347 ALA B C 1
ATOM 6948 O O . ALA B 1 347 ? -8.836 -13.328 -17.906 1 98.5 347 ALA B O 1
ATOM 6949 N N . SER B 1 348 ? -7.125 -13.688 -16.562 1 98.12 348 SER B N 1
ATOM 6950 C CA . SER B 1 348 ? -6.668 -12.297 -16.625 1 98.12 348 SER B CA 1
ATOM 6951 C C . SER B 1 348 ? -6.281 -11.914 -18.047 1 98.12 348 SER B C 1
ATOM 6953 O O . SER B 1 348 ? -6.727 -10.883 -18.562 1 98.12 348 SER B O 1
ATOM 6955 N N . ALA B 1 349 ? -5.434 -12.727 -18.641 1 98.38 349 ALA B N 1
ATOM 6956 C CA . ALA B 1 349 ? -4.965 -12.445 -20 1 98.38 349 ALA B CA 1
ATOM 6957 C C . ALA B 1 349 ? -6.133 -12.391 -20.984 1 98.38 349 ALA B C 1
ATOM 6959 O O . ALA B 1 349 ? -6.125 -11.602 -21.922 1 98.38 349 ALA B O 1
ATOM 6960 N N . SER B 1 350 ? -7.133 -13.219 -20.797 1 97.88 350 SER B N 1
ATOM 6961 C CA . SER B 1 350 ? -8.266 -13.297 -21.719 1 97.88 350 SER B CA 1
ATOM 6962 C C . SER B 1 350 ? -9.086 -12.016 -21.688 1 97.88 350 SER B C 1
ATOM 6964 O O . SER B 1 350 ? -9.781 -11.695 -22.656 1 97.88 350 SER B O 1
ATOM 6966 N N . VAL B 1 351 ? -9.055 -11.289 -20.562 1 96 351 VAL B N 1
ATOM 6967 C CA . VAL B 1 351 ? -9.75 -10.016 -20.469 1 96 351 VAL B CA 1
ATOM 6968 C C . VAL B 1 351 ? -9.18 -9.031 -21.484 1 96 351 VAL B C 1
ATOM 6970 O O . VAL B 1 351 ? -9.93 -8.273 -22.109 1 96 351 VAL B O 1
ATOM 6973 N N . TRP B 1 352 ? -7.934 -9.078 -21.672 1 94.25 352 TRP B N 1
ATOM 6974 C CA . TRP B 1 352 ? -7.254 -8.141 -22.562 1 94.25 352 TRP B CA 1
ATOM 6975 C C . TRP B 1 352 ? -7.242 -8.664 -24 1 94.25 352 TRP B C 1
ATOM 6977 O O . TRP B 1 352 ? -7.562 -7.926 -24.938 1 94.25 352 TRP B O 1
ATOM 6987 N N . THR B 1 353 ? -6.867 -9.938 -24.156 1 96.38 353 THR B N 1
ATOM 6988 C CA . THR B 1 353 ? -6.691 -10.492 -25.5 1 96.38 353 THR B CA 1
ATOM 6989 C C . THR B 1 353 ? -8.039 -10.82 -26.125 1 96.38 353 THR B C 1
ATOM 6991 O O . THR B 1 353 ? -8.141 -10.984 -27.344 1 96.38 353 THR B O 1
ATOM 6994 N N . LYS B 1 354 ? -9.07 -11.031 -25.344 1 95.5 354 LYS B N 1
ATOM 6995 C CA . LYS B 1 354 ? -10.422 -11.406 -25.734 1 95.5 354 LYS B CA 1
ATOM 6996 C C . LYS B 1 354 ? -10.445 -12.789 -26.375 1 95.5 354 LYS B C 1
ATOM 6998 O O . LYS B 1 354 ? -11.352 -13.109 -27.156 1 95.5 354 LYS B O 1
ATOM 7003 N N . GLN B 1 355 ? -9.383 -13.562 -26.062 1 96.75 355 GLN B N 1
ATOM 7004 C CA . GLN B 1 355 ? -9.305 -14.906 -26.625 1 96.75 355 GLN B CA 1
ATOM 7005 C C . GLN B 1 355 ? -9.352 -15.969 -25.531 1 96.75 355 GLN B C 1
ATOM 7007 O O . GLN B 1 355 ? -8.594 -15.906 -24.562 1 96.75 355 GLN B O 1
ATOM 7012 N N . GLN B 1 356 ? -10.227 -16.906 -25.734 1 96.5 356 GLN B N 1
ATOM 7013 C CA . GLN B 1 356 ? -10.297 -18.078 -24.844 1 96.5 356 GLN B CA 1
ATOM 7014 C C . GLN B 1 356 ? -9.273 -19.125 -25.25 1 96.5 356 GLN B C 1
ATOM 7016 O O . GLN B 1 356 ? -8.656 -19.031 -26.312 1 96.5 356 GLN B O 1
ATOM 7021 N N . VAL B 1 357 ? -9.055 -20 -24.312 1 97.5 357 VAL B N 1
ATOM 7022 C CA . VAL B 1 357 ? -8.133 -21.109 -24.578 1 97.5 357 VAL B CA 1
ATOM 7023 C C . VAL B 1 357 ? -8.891 -22.422 -24.562 1 97.5 357 VAL B C 1
ATOM 7025 O O . VAL B 1 357 ? -9.773 -22.641 -23.734 1 97.5 357 VAL B O 1
ATOM 7028 N N . ASN B 1 358 ? -8.625 -23.281 -25.578 1 96.5 358 ASN B N 1
ATOM 7029 C CA . ASN B 1 358 ? -9.258 -24.594 -25.594 1 96.5 358 ASN B CA 1
ATOM 7030 C C . ASN B 1 358 ? -8.414 -25.625 -24.859 1 96.5 358 ASN B C 1
ATOM 7032 O O . ASN B 1 358 ? -7.359 -25.312 -24.312 1 96.5 358 ASN B O 1
ATOM 7036 N N . GLU B 1 359 ? -8.852 -26.844 -24.797 1 96 359 GLU B N 1
ATOM 7037 C CA . GLU B 1 359 ? -8.211 -27.891 -24.016 1 96 359 GLU B CA 1
ATOM 7038 C C . GLU B 1 359 ? -6.812 -28.203 -24.531 1 96 359 GLU B C 1
ATOM 7040 O O . GLU B 1 359 ? -5.879 -28.391 -23.75 1 96 359 GLU B O 1
ATOM 7045 N N . THR B 1 360 ? -6.699 -28.297 -25.812 1 96.44 360 THR B N 1
ATOM 7046 C CA . THR B 1 360 ? -5.406 -28.594 -26.406 1 96.44 360 THR B CA 1
ATOM 7047 C C . THR B 1 360 ? -4.395 -27.484 -26.094 1 96.44 360 THR B C 1
ATOM 7049 O O . THR B 1 360 ? -3.252 -27.781 -25.734 1 96.44 360 THR B O 1
ATOM 7052 N N . GLU B 1 361 ? -4.855 -26.297 -26.266 1 97.5 361 GLU B N 1
ATOM 7053 C CA . GLU B 1 361 ? -3.996 -25.141 -25.984 1 97.5 361 GLU B CA 1
ATOM 7054 C C . GLU B 1 361 ? -3.611 -25.094 -24.516 1 97.5 361 GLU B C 1
ATOM 7056 O O . GLU B 1 361 ? -2.449 -24.859 -24.188 1 97.5 361 GLU B O 1
ATOM 7061 N N . TYR B 1 362 ? -4.559 -25.297 -23.656 1 97.81 362 TYR B N 1
ATOM 7062 C CA . TYR B 1 362 ? -4.289 -25.25 -22.234 1 97.81 362 TYR B CA 1
ATOM 7063 C C . TYR B 1 362 ? -3.35 -26.375 -21.812 1 97.81 362 TYR B C 1
ATOM 7065 O O . TYR B 1 362 ? -2.506 -26.203 -20.938 1 97.81 362 TYR B O 1
ATOM 7073 N N . THR B 1 363 ? -3.502 -27.516 -22.391 1 97.12 363 THR B N 1
ATOM 7074 C CA . THR B 1 363 ? -2.619 -28.641 -22.109 1 97.12 363 THR B CA 1
ATOM 7075 C C . THR B 1 363 ? -1.18 -28.312 -22.5 1 97.12 363 THR B C 1
ATOM 7077 O O . THR B 1 363 ? -0.251 -28.562 -21.719 1 97.12 363 THR B O 1
ATOM 7080 N N . LEU B 1 364 ? -1.04 -27.781 -23.672 1 97.94 364 LEU B N 1
ATOM 7081 C CA . LEU B 1 364 ? 0.292 -27.391 -24.109 1 97.94 364 LEU B CA 1
ATOM 7082 C C . LEU B 1 364 ? 0.893 -26.328 -23.188 1 97.94 364 LEU B C 1
ATOM 7084 O O . LEU B 1 364 ? 2.072 -26.406 -22.844 1 97.94 364 LEU B O 1
ATOM 7088 N N . LEU B 1 365 ? 0.096 -25.344 -22.891 1 98.44 365 LEU B N 1
ATOM 7089 C CA . LEU B 1 365 ? 0.536 -24.312 -21.953 1 98.44 365 LEU B CA 1
ATOM 7090 C C . LEU B 1 365 ? 0.961 -24.922 -20.625 1 98.44 365 LEU B C 1
ATOM 7092 O O . LEU B 1 365 ? 1.995 -24.547 -20.062 1 98.44 365 LEU B O 1
ATOM 7096 N N . SER B 1 366 ? 0.205 -25.844 -20.109 1 97.94 366 SER B N 1
ATOM 7097 C CA . SER B 1 366 ? 0.506 -26.516 -18.844 1 97.94 366 SER B CA 1
ATOM 7098 C C . SER B 1 366 ? 1.822 -27.281 -18.938 1 97.94 366 SER B C 1
ATOM 7100 O O . SER B 1 366 ? 2.604 -27.297 -17.984 1 97.94 366 SER B O 1
ATOM 7102 N N . ILE B 1 367 ? 2.029 -27.938 -20.047 1 98.06 367 ILE B N 1
ATOM 7103 C CA . ILE B 1 367 ? 3.273 -28.672 -20.25 1 98.06 367 ILE B CA 1
ATOM 7104 C C . ILE B 1 367 ? 4.457 -27.703 -20.203 1 98.06 367 ILE B C 1
ATOM 7106 O O . ILE B 1 367 ? 5.418 -27.922 -19.469 1 98.06 367 ILE B O 1
ATOM 7110 N N . ALA B 1 368 ? 4.348 -26.656 -20.953 1 98.5 368 ALA B N 1
ATOM 7111 C CA . ALA B 1 368 ? 5.43 -25.672 -21.016 1 98.5 368 ALA B CA 1
ATOM 7112 C C . ALA B 1 368 ? 5.73 -25.094 -19.641 1 98.5 368 ALA B C 1
ATOM 7114 O O . ALA B 1 368 ? 6.887 -25.031 -19.219 1 98.5 368 ALA B O 1
ATOM 7115 N N . CYS B 1 369 ? 4.703 -24.656 -18.953 1 98.12 369 CYS B N 1
ATOM 7116 C CA . CYS B 1 369 ? 4.883 -24.031 -17.641 1 98.12 369 CYS B CA 1
ATOM 7117 C C . CYS B 1 369 ? 5.371 -25.031 -16.609 1 98.12 369 CYS B C 1
ATOM 7119 O O . CYS B 1 369 ? 6.133 -24.688 -15.711 1 98.12 369 CYS B O 1
ATOM 7121 N N . THR B 1 370 ? 4.938 -26.281 -16.719 1 97.31 370 THR B N 1
ATOM 7122 C CA . THR B 1 370 ? 5.438 -27.328 -15.836 1 97.31 370 THR B CA 1
ATOM 7123 C C . THR B 1 370 ? 6.945 -27.5 -16 1 97.31 370 THR B C 1
ATOM 7125 O O . THR B 1 370 ? 7.68 -27.531 -15.008 1 97.31 370 THR B O 1
ATOM 7128 N N . LEU B 1 371 ? 7.367 -27.594 -17.219 1 97.56 371 LEU B N 1
ATOM 7129 C CA . LEU B 1 371 ? 8.789 -27.75 -17.5 1 97.56 371 LEU B CA 1
ATOM 7130 C C . LEU B 1 371 ? 9.586 -26.562 -16.953 1 97.56 371 LEU B C 1
ATOM 7132 O O . LEU B 1 371 ? 10.594 -26.734 -16.281 1 97.56 371 LEU B O 1
ATOM 7136 N N . ILE B 1 372 ? 9.102 -25.375 -17.188 1 96.81 372 ILE B N 1
ATOM 7137 C CA . ILE B 1 372 ? 9.789 -24.172 -16.719 1 96.81 372 ILE B CA 1
ATOM 7138 C C . ILE B 1 372 ? 9.867 -24.188 -15.195 1 96.81 372 ILE B C 1
ATOM 7140 O O . ILE B 1 372 ? 10.945 -24.016 -14.625 1 96.81 372 ILE B O 1
ATOM 7144 N N . ASN B 1 373 ? 8.773 -24.438 -14.555 1 95.06 373 ASN B N 1
ATOM 7145 C CA . ASN B 1 373 ? 8.695 -24.422 -13.094 1 95.06 373 ASN B CA 1
ATOM 7146 C C . ASN B 1 373 ? 9.641 -25.453 -12.477 1 95.06 373 ASN B C 1
ATOM 7148 O O . ASN B 1 373 ? 10.414 -25.125 -11.578 1 95.06 373 ASN B O 1
ATOM 7152 N N . ASP B 1 374 ? 9.531 -26.641 -12.938 1 94.62 374 ASP B N 1
ATOM 7153 C CA . ASP B 1 374 ? 10.203 -27.75 -12.281 1 94.62 374 ASP B CA 1
ATOM 7154 C C . ASP B 1 374 ? 11.688 -27.781 -12.641 1 94.62 374 ASP B C 1
ATOM 7156 O O . ASP B 1 374 ? 12.5 -28.297 -11.867 1 94.62 374 ASP B O 1
ATOM 7160 N N . LEU B 1 375 ? 12.047 -27.219 -13.781 1 94.62 375 LEU B N 1
ATOM 7161 C CA . LEU B 1 375 ? 13.461 -27.047 -14.078 1 94.62 375 LEU B CA 1
ATOM 7162 C C . LEU B 1 375 ? 14.086 -25.984 -13.18 1 94.62 375 LEU B C 1
ATOM 7164 O O . LEU B 1 375 ? 15.172 -26.188 -12.625 1 94.62 375 LEU B O 1
ATOM 7168 N N . VAL B 1 376 ? 13.398 -24.922 -13.031 1 92 376 VAL B N 1
ATOM 7169 C CA . VAL B 1 376 ? 13.906 -23.828 -12.211 1 92 376 VAL B CA 1
ATOM 7170 C C . VAL B 1 376 ? 14.047 -24.281 -10.766 1 92 376 VAL B C 1
ATOM 7172 O O . VAL B 1 376 ? 14.984 -23.875 -10.07 1 92 376 VAL B O 1
ATOM 7175 N N . ASP B 1 377 ? 13.195 -25.188 -10.336 1 90.06 377 ASP B N 1
ATOM 7176 C CA . ASP B 1 377 ? 13.18 -25.609 -8.938 1 90.06 377 ASP B CA 1
ATOM 7177 C C . ASP B 1 377 ? 13.93 -26.922 -8.75 1 90.06 377 ASP B C 1
ATOM 7179 O O . ASP B 1 377 ? 13.961 -27.484 -7.648 1 90.06 377 ASP B O 1
ATOM 7183 N N . LEU B 1 378 ? 14.555 -27.406 -9.758 1 91.62 378 LEU B N 1
ATOM 7184 C CA . LEU B 1 378 ? 15.125 -28.75 -9.719 1 91.62 378 LEU B CA 1
ATOM 7185 C C . LEU B 1 378 ? 16.125 -28.875 -8.57 1 91.62 378 LEU B C 1
ATOM 7187 O O . LEU B 1 378 ? 16.047 -29.828 -7.785 1 91.62 37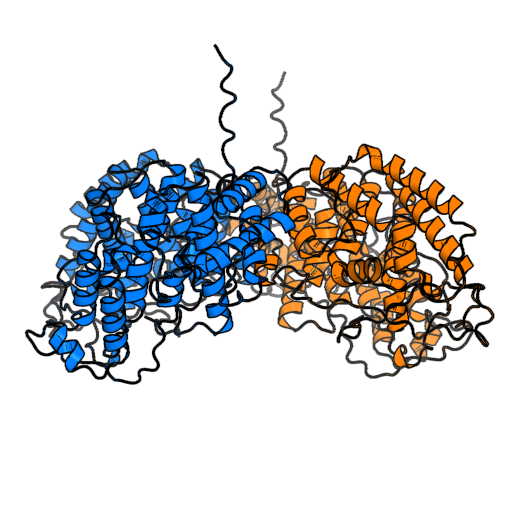8 LEU B O 1
ATOM 7191 N N . ARG B 1 379 ? 16.969 -27.953 -8.445 1 89.38 379 ARG B N 1
ATOM 7192 C CA . ARG B 1 379 ? 18.016 -28 -7.434 1 89.38 379 ARG B CA 1
ATOM 7193 C C . ARG B 1 379 ? 17.422 -27.938 -6.027 1 89.38 379 ARG B C 1
ATOM 7195 O O . ARG B 1 379 ? 17.797 -28.734 -5.16 1 89.38 379 ARG B O 1
ATOM 7202 N N . SER B 1 380 ? 16.625 -27 -5.789 1 86.5 380 SER B N 1
ATOM 7203 C CA . SER B 1 380 ? 16.031 -26.812 -4.469 1 86.5 380 SER B CA 1
ATOM 7204 C C . SER B 1 380 ? 15.125 -27.984 -4.098 1 86.5 380 SER B C 1
ATOM 7206 O O . SER B 1 380 ? 15.117 -28.422 -2.945 1 86.5 380 SER B O 1
ATOM 7208 N N . ASP B 1 381 ? 14.398 -28.5 -5.051 1 88.69 381 ASP B N 1
ATOM 7209 C CA . ASP B 1 381 ? 13.508 -29.625 -4.793 1 88.69 381 ASP B CA 1
ATOM 7210 C C . ASP B 1 381 ? 14.289 -30.906 -4.512 1 88.69 381 ASP B C 1
ATOM 7212 O O . ASP B 1 381 ? 13.859 -31.75 -3.725 1 88.69 381 ASP B O 1
ATOM 7216 N N . THR B 1 382 ? 15.391 -30.969 -5.184 1 88.62 382 THR B N 1
ATOM 7217 C CA . THR B 1 382 ? 16.266 -32.094 -4.883 1 88.62 382 THR B CA 1
ATOM 7218 C C . THR B 1 382 ? 16.781 -32 -3.449 1 88.62 382 THR B C 1
ATOM 7220 O O . THR B 1 382 ? 16.734 -32.969 -2.703 1 88.62 382 THR B O 1
ATOM 7223 N N . ALA B 1 383 ? 17.266 -30.859 -3.139 1 86.81 383 ALA B N 1
ATOM 7224 C CA . ALA B 1 383 ? 17.844 -30.641 -1.812 1 86.81 383 ALA B CA 1
ATOM 7225 C C . ALA B 1 383 ? 16.812 -30.891 -0.719 1 86.81 383 ALA B C 1
ATOM 7227 O O . ALA B 1 383 ? 17.141 -31.406 0.354 1 86.81 383 ALA B O 1
ATOM 7228 N N . ARG B 1 384 ? 15.625 -30.594 -1.015 1 83.38 384 ARG B N 1
ATOM 7229 C CA . ARG B 1 384 ? 14.578 -30.672 -0 1 83.38 384 ARG B CA 1
ATOM 7230 C C . ARG B 1 384 ? 13.734 -31.922 -0.182 1 83.38 384 ARG B C 1
ATOM 7232 O O . ARG B 1 384 ? 12.742 -32.125 0.522 1 83.38 384 ARG B O 1
ATOM 7239 N N . LYS B 1 385 ? 13.992 -32.656 -1.141 1 80.44 385 LYS B N 1
ATOM 7240 C CA . LYS B 1 385 ? 13.367 -33.938 -1.391 1 80.44 385 LYS B CA 1
ATOM 7241 C C . LYS B 1 385 ? 11.883 -33.781 -1.7 1 80.44 385 LYS B C 1
ATOM 7243 O O . LYS B 1 385 ? 11.047 -34.531 -1.158 1 80.44 385 LYS B O 1
ATOM 7248 N N . GLN B 1 386 ? 11.664 -32.688 -2.545 1 78 386 GLN B N 1
ATOM 7249 C CA . GLN B 1 386 ? 10.266 -32.438 -2.889 1 78 386 GLN B CA 1
ATOM 7250 C C . GLN B 1 386 ? 9.75 -33.5 -3.875 1 78 386 GLN B C 1
ATOM 7252 O O . GLN B 1 386 ? 10.461 -33.875 -4.809 1 78 386 GLN B O 1
ATOM 7257 N N . ARG B 1 387 ? 8.57 -33.875 -3.688 1 65.38 387 ARG B N 1
ATOM 7258 C CA . ARG B 1 387 ? 8.008 -34.938 -4.477 1 65.38 387 ARG B CA 1
ATOM 7259 C C . ARG B 1 387 ? 7.238 -34.406 -5.68 1 65.38 387 ARG B C 1
ATOM 7261 O O . ARG B 1 387 ? 7.059 -35.125 -6.672 1 65.38 387 ARG B O 1
ATOM 7268 N N . GLU B 1 388 ? 6.926 -33.219 -5.578 1 76.88 388 GLU B N 1
ATOM 7269 C CA . GLU B 1 388 ? 5.949 -32.719 -6.555 1 76.88 388 GLU B CA 1
ATOM 7270 C C . GLU B 1 388 ? 6.629 -32.281 -7.848 1 76.88 388 GLU B C 1
ATOM 7272 O O . GLU B 1 388 ? 5.965 -32.062 -8.859 1 76.88 388 GLU B O 1
ATOM 7277 N N . ASN B 1 389 ? 7.898 -32.406 -7.871 1 89.75 389 ASN B N 1
ATOM 7278 C CA . ASN B 1 389 ? 8.602 -31.984 -9.086 1 89.75 389 ASN B CA 1
ATOM 7279 C C . ASN B 1 389 ? 8.648 -33.125 -10.117 1 89.75 389 ASN B C 1
ATOM 7281 O O . ASN B 1 389 ? 9.445 -34.062 -9.984 1 89.75 389 ASN B O 1
ATOM 7285 N N . VAL B 1 390 ? 7.957 -33 -11.188 1 93.06 390 VAL B N 1
ATOM 7286 C CA . VAL B 1 390 ? 7.762 -34.094 -12.141 1 93.06 390 VAL B CA 1
ATOM 7287 C C . VAL B 1 390 ? 9.023 -34.25 -12.992 1 93.06 390 VAL B C 1
ATOM 7289 O O . VAL B 1 390 ? 9.289 -35.344 -13.492 1 93.06 390 VAL B O 1
ATOM 7292 N N . VAL B 1 391 ? 9.781 -33.219 -13.172 1 94 391 VAL B N 1
ATOM 7293 C CA . VAL B 1 391 ? 11.039 -33.344 -13.891 1 94 391 VAL B CA 1
ATOM 7294 C C . VAL B 1 391 ? 12.047 -34.125 -13.062 1 94 391 VAL B C 1
ATOM 7296 O O . VAL B 1 391 ? 12.734 -35 -13.594 1 94 391 VAL B O 1
ATOM 7299 N N . LEU B 1 392 ? 12.117 -33.812 -11.867 1 93.31 392 LEU B N 1
ATOM 7300 C CA . LEU B 1 392 ? 13.016 -34.5 -10.953 1 93.31 392 LEU B CA 1
ATOM 7301 C C . LEU B 1 392 ? 12.641 -35.969 -10.836 1 93.31 392 LEU B C 1
ATOM 7303 O O . LEU B 1 392 ? 13.508 -36.844 -10.922 1 93.31 392 LEU B O 1
ATOM 7307 N N . ARG B 1 393 ? 11.422 -36.25 -10.695 1 93.06 393 ARG B N 1
ATOM 7308 C CA . ARG B 1 393 ? 10.953 -37.625 -10.438 1 93.06 393 ARG B CA 1
ATOM 7309 C C . ARG B 1 393 ? 10.797 -38.406 -11.742 1 93.06 393 ARG B C 1
ATOM 7311 O O . ARG B 1 393 ? 10.617 -39.625 -11.719 1 93.06 393 ARG B O 1
ATOM 7318 N N . GLY B 1 394 ? 10.914 -37.719 -12.836 1 93.44 394 GLY B N 1
ATOM 7319 C CA . GLY B 1 394 ? 10.859 -38.344 -14.133 1 93.44 394 GLY B CA 1
ATOM 7320 C C . GLY B 1 394 ? 12.211 -38.844 -14.617 1 93.44 394 GLY B C 1
ATOM 7321 O O . GLY B 1 394 ? 12.305 -39.438 -15.688 1 93.44 394 GLY B O 1
ATOM 7322 N N . VAL B 1 395 ? 13.195 -38.688 -13.922 1 93.44 395 VAL B N 1
ATOM 7323 C CA . VAL B 1 395 ? 14.555 -39.031 -14.328 1 93.44 395 VAL B CA 1
ATOM 7324 C C . VAL B 1 395 ? 14.672 -40.531 -14.586 1 93.44 395 VAL B C 1
ATOM 7326 O O . VAL B 1 395 ? 14.25 -41.344 -13.766 1 93.44 395 VAL B O 1
ATOM 7329 N N . ARG B 1 396 ? 15.188 -40.812 -15.766 1 92.19 396 ARG B N 1
ATOM 7330 C CA . ARG B 1 396 ? 15.508 -42.188 -16.172 1 92.19 396 ARG B CA 1
ATOM 7331 C C . ARG B 1 396 ? 16.844 -42.25 -16.906 1 92.19 396 ARG B C 1
ATOM 7333 O O . ARG B 1 396 ? 17.156 -41.344 -17.703 1 92.19 396 ARG B O 1
ATOM 7340 N N . GLY B 1 397 ? 17.641 -43.219 -16.609 1 90.62 397 GLY B N 1
ATOM 7341 C CA . GLY B 1 397 ? 18.906 -43.406 -17.312 1 90.62 397 GLY B CA 1
ATOM 7342 C C . GLY B 1 397 ? 19.953 -42.375 -16.938 1 90.62 397 GLY B C 1
ATOM 7343 O O . GLY B 1 397 ? 20.219 -42.156 -15.758 1 90.62 397 GLY B O 1
ATOM 7344 N N . ASN B 1 398 ? 20.594 -41.844 -17.984 1 91.62 398 ASN B N 1
ATOM 7345 C CA . ASN B 1 398 ? 21.656 -40.875 -17.766 1 91.62 398 ASN B CA 1
ATOM 7346 C C . ASN B 1 398 ? 21.094 -39.5 -17.469 1 91.62 398 ASN B C 1
ATOM 7348 O O . ASN B 1 398 ? 20.375 -38.906 -18.297 1 91.62 398 ASN B O 1
ATOM 7352 N N . LEU B 1 399 ? 21.531 -38.969 -16.375 1 92.69 399 LEU B N 1
ATOM 7353 C CA . LEU B 1 399 ? 20.969 -37.688 -15.906 1 92.69 399 LEU B CA 1
ATOM 7354 C C . LEU B 1 399 ? 21.281 -36.562 -16.891 1 92.69 399 LEU B C 1
ATOM 7356 O O . LEU B 1 399 ? 20.438 -35.719 -17.156 1 92.69 399 LEU B O 1
ATOM 7360 N N . CYS B 1 400 ? 22.453 -36.531 -17.391 1 91.12 400 CYS B N 1
ATOM 7361 C CA . CYS B 1 400 ? 22.875 -35.469 -18.312 1 91.12 400 CYS B CA 1
ATOM 7362 C C . CYS B 1 400 ? 22.031 -35.5 -19.578 1 91.12 400 CYS B C 1
ATOM 7364 O O . CYS B 1 400 ? 21.562 -34.469 -20.047 1 91.12 400 CYS B O 1
ATOM 7366 N N . GLU B 1 401 ? 21.875 -36.688 -20.109 1 91.19 401 GLU B N 1
ATOM 7367 C CA . GLU B 1 401 ? 21.062 -36.844 -21.312 1 91.19 401 GLU B CA 1
ATOM 7368 C C . GLU B 1 401 ? 19.609 -36.469 -21.062 1 91.19 401 GLU B C 1
ATOM 7370 O O . GLU B 1 401 ? 18.953 -35.844 -21.891 1 91.19 401 GLU B O 1
ATOM 7375 N N . TYR B 1 402 ? 19.172 -36.906 -19.953 1 93.12 402 TYR B N 1
ATOM 7376 C CA . TYR B 1 402 ? 17.797 -36.656 -19.578 1 93.12 402 TYR B CA 1
ATOM 7377 C C . TYR B 1 402 ? 17.547 -35.156 -19.469 1 93.12 402 TYR B C 1
ATOM 7379 O O . TYR B 1 402 ? 16.578 -34.625 -20.047 1 93.12 402 TYR B O 1
ATOM 7387 N N . LEU B 1 403 ? 18.406 -34.438 -18.766 1 93.25 403 LEU B N 1
ATOM 7388 C CA . LEU B 1 403 ? 18.234 -33.031 -18.562 1 93.25 403 LEU B CA 1
ATOM 7389 C C . LEU B 1 403 ? 18.359 -32.25 -19.875 1 93.25 403 LEU B C 1
ATOM 7391 O O . LEU B 1 403 ? 17.641 -31.281 -20.109 1 93.25 403 LEU B O 1
ATOM 7395 N N . ASP B 1 404 ? 19.219 -32.688 -20.688 1 92.69 404 ASP B N 1
ATOM 7396 C CA . ASP B 1 404 ? 19.375 -32.094 -22 1 92.69 404 ASP B CA 1
ATOM 7397 C C . ASP B 1 404 ? 18.078 -32.188 -22.812 1 92.69 404 ASP B C 1
ATOM 7399 O O . ASP B 1 404 ? 17.672 -31.25 -23.469 1 92.69 404 ASP B O 1
ATOM 7403 N N . ARG B 1 405 ? 17.578 -33.344 -22.75 1 93.31 405 ARG B N 1
ATOM 7404 C CA . ARG B 1 405 ? 16.328 -33.562 -23.469 1 93.31 405 ARG B CA 1
ATOM 7405 C C . ARG B 1 405 ? 15.203 -32.688 -22.906 1 93.31 405 ARG B C 1
ATOM 7407 O O . ARG B 1 405 ? 14.43 -32.094 -23.672 1 93.31 405 ARG B O 1
ATOM 7414 N N . VAL B 1 406 ? 15.102 -32.656 -21.641 1 95 406 VAL B N 1
ATOM 7415 C CA . VAL B 1 406 ? 14.031 -31.922 -21 1 95 406 VAL B CA 1
ATOM 7416 C C . VAL B 1 406 ? 14.195 -30.438 -21.281 1 95 406 VAL B C 1
ATOM 7418 O O . VAL B 1 406 ? 13.211 -29.719 -21.484 1 95 406 VAL B O 1
ATOM 7421 N N . MET B 1 407 ? 15.414 -29.906 -21.297 1 95 407 MET B N 1
ATOM 7422 C CA . MET B 1 407 ? 15.664 -28.5 -21.625 1 95 407 MET B CA 1
ATOM 7423 C C . MET B 1 407 ? 15.219 -28.188 -23.047 1 95 407 MET B C 1
ATOM 7425 O O . MET B 1 407 ? 14.633 -27.141 -23.312 1 95 407 MET B O 1
ATOM 7429 N N . PHE B 1 408 ? 15.547 -29.094 -23.875 1 95.44 408 PHE B N 1
ATOM 7430 C CA . PHE B 1 408 ? 15.148 -28.938 -25.266 1 95.44 408 PHE B CA 1
ATOM 7431 C C . PHE B 1 408 ? 13.633 -28.891 -25.391 1 95.44 408 PHE B C 1
ATOM 7433 O O . PHE B 1 408 ? 13.078 -28.031 -26.078 1 95.44 408 PHE B O 1
ATOM 7440 N N . GLU B 1 409 ? 12.953 -29.828 -24.766 1 96.31 409 GLU B N 1
ATOM 7441 C CA . GLU B 1 409 ? 11.5 -29.891 -24.781 1 96.31 409 GLU B CA 1
ATOM 7442 C C . GLU B 1 409 ? 10.891 -28.625 -24.203 1 96.31 409 GLU B C 1
ATOM 7444 O O . GLU B 1 409 ? 9.859 -28.141 -24.672 1 96.31 409 GLU B O 1
ATOM 7449 N N . CYS B 1 410 ? 11.508 -28.125 -23.188 1 97.5 410 CYS B N 1
ATOM 7450 C CA . CYS B 1 410 ? 11.055 -26.891 -22.562 1 97.5 410 CYS B CA 1
ATOM 7451 C C . CYS B 1 410 ? 11.039 -25.75 -23.562 1 97.5 410 CYS B C 1
ATOM 7453 O O . CYS B 1 410 ? 10.047 -25.031 -23.688 1 97.5 410 CYS B O 1
ATOM 7455 N N . LEU B 1 411 ? 12.078 -25.562 -24.344 1 98 411 LEU B N 1
ATOM 7456 C CA . LEU B 1 411 ? 12.195 -24.5 -25.328 1 98 411 LEU B CA 1
ATOM 7457 C C . LEU B 1 411 ? 11.188 -24.703 -26.453 1 98 411 LEU B C 1
ATOM 7459 O O . LEU B 1 411 ? 10.531 -23.75 -26.891 1 98 411 LEU B O 1
ATOM 7463 N N . GLU B 1 412 ? 11.008 -25.922 -26.859 1 97.69 412 GLU B N 1
ATOM 7464 C CA . GLU B 1 412 ? 10.102 -26.219 -27.953 1 97.69 412 GLU B CA 1
ATOM 7465 C C . GLU B 1 412 ? 8.648 -25.953 -27.578 1 97.69 412 GLU B C 1
ATOM 7467 O O . GLU B 1 412 ? 7.902 -25.344 -28.328 1 97.69 412 GLU B O 1
ATOM 7472 N N . THR B 1 413 ? 8.32 -26.453 -26.453 1 98.12 413 THR B N 1
ATOM 7473 C CA . THR B 1 413 ? 6.941 -26.297 -26.016 1 98.12 413 THR B CA 1
ATOM 7474 C C . THR B 1 413 ? 6.637 -24.844 -25.688 1 98.12 413 THR B C 1
ATOM 7476 O O . THR B 1 413 ? 5.52 -24.359 -25.922 1 98.12 413 THR B O 1
ATOM 7479 N N . ALA B 1 414 ? 7.598 -24.141 -25.109 1 98.69 414 ALA B N 1
ATOM 7480 C CA . ALA B 1 414 ? 7.414 -22.719 -24.875 1 98.69 414 ALA B CA 1
ATOM 7481 C C . ALA B 1 414 ? 7.176 -21.969 -26.172 1 98.69 414 ALA B C 1
ATOM 7483 O O . ALA B 1 414 ? 6.285 -21.125 -26.25 1 98.69 414 ALA B O 1
ATOM 7484 N N . THR B 1 415 ? 7.977 -22.297 -27.156 1 98.69 415 THR B N 1
ATOM 7485 C CA . THR B 1 415 ? 7.84 -21.672 -28.469 1 98.69 415 THR B CA 1
ATOM 7486 C C . THR B 1 415 ? 6.445 -21.922 -29.047 1 98.69 415 THR B C 1
ATOM 7488 O O . THR B 1 415 ? 5.789 -20.984 -29.516 1 98.69 415 THR B O 1
ATOM 7491 N N . LEU B 1 416 ? 6.016 -23.125 -28.938 1 98.38 416 LEU B N 1
ATOM 7492 C CA . LEU B 1 416 ? 4.711 -23.5 -29.484 1 98.38 416 LEU B CA 1
ATOM 7493 C C . LEU B 1 416 ? 3.594 -22.781 -28.734 1 98.38 416 LEU B C 1
ATOM 7495 O O . LEU B 1 416 ? 2.619 -22.328 -29.344 1 98.38 416 LEU B O 1
ATOM 7499 N N . ALA B 1 417 ? 3.697 -22.688 -27.438 1 98.25 417 ALA B N 1
ATOM 7500 C CA . ALA B 1 417 ? 2.686 -22.016 -26.641 1 98.25 417 ALA B CA 1
ATOM 7501 C C . ALA B 1 417 ? 2.566 -20.531 -27.016 1 98.25 417 ALA B C 1
ATOM 7503 O O . ALA B 1 417 ? 1.461 -20 -27.078 1 98.25 417 ALA B O 1
ATOM 7504 N N . VAL B 1 418 ? 3.691 -19.859 -27.281 1 98.44 418 VAL B N 1
ATOM 7505 C CA . VAL B 1 418 ? 3.707 -18.438 -27.641 1 98.44 418 VAL B CA 1
ATOM 7506 C C . VAL B 1 418 ? 3.078 -18.25 -29.016 1 98.44 418 VAL B C 1
ATOM 7508 O O . VAL B 1 418 ? 2.383 -17.25 -29.25 1 98.44 418 VAL B O 1
ATOM 7511 N N . GLN B 1 419 ? 3.195 -19.219 -29.859 1 97.56 419 GLN B N 1
ATOM 7512 C CA . GLN B 1 419 ? 2.748 -19.078 -31.25 1 97.56 419 GLN B CA 1
ATOM 7513 C C . GLN B 1 419 ? 1.273 -19.438 -31.375 1 97.56 419 GLN B C 1
ATOM 7515 O O . GLN B 1 419 ? 0.599 -18.984 -32.312 1 97.56 419 GLN B O 1
ATOM 7520 N N . MET B 1 420 ? 0.81 -20.219 -30.516 1 95.25 420 MET B N 1
ATOM 7521 C CA . MET B 1 420 ? -0.49 -20.859 -30.672 1 95.25 420 MET B CA 1
ATOM 7522 C C . MET B 1 420 ? -1.623 -19.859 -30.422 1 95.25 420 MET B C 1
ATOM 7524 O O . MET B 1 420 ? -2.582 -19.812 -31.203 1 95.25 420 MET B O 1
ATOM 7528 N N . ASN B 1 421 ? -1.598 -19.172 -29.297 1 96.06 421 ASN B N 1
ATOM 7529 C CA . ASN B 1 421 ? -2.645 -18.281 -28.797 1 96.06 421 ASN B CA 1
ATOM 7530 C C . ASN B 1 421 ? -2.061 -17.109 -28 1 96.06 421 ASN B C 1
ATOM 7532 O O . ASN B 1 421 ? -1.209 -17.312 -27.141 1 96.06 421 ASN B O 1
ATOM 7536 N N . PRO B 1 422 ? -2.512 -15.938 -28.406 1 97.44 422 PRO B N 1
ATOM 7537 C CA . PRO B 1 422 ? -1.962 -14.797 -27.672 1 97.44 422 PRO B CA 1
ATOM 7538 C C . PRO B 1 422 ? -2.17 -14.906 -26.172 1 97.44 422 PRO B C 1
ATOM 7540 O O . PRO B 1 422 ? -1.327 -14.445 -25.391 1 97.44 422 PRO B O 1
ATOM 7543 N N . THR B 1 423 ? -3.281 -15.43 -25.766 1 98.5 423 THR B N 1
ATOM 7544 C CA . THR B 1 423 ? -3.521 -15.625 -24.344 1 98.5 423 THR B CA 1
ATOM 7545 C C . THR B 1 423 ? -2.473 -16.547 -23.734 1 98.5 423 THR B C 1
ATOM 7547 O O . THR B 1 423 ? -1.914 -16.266 -22.672 1 98.5 423 THR B O 1
ATOM 7550 N N . CYS B 1 424 ? -2.176 -17.594 -24.422 1 98.69 424 CYS B N 1
ATOM 7551 C CA . CYS B 1 424 ? -1.147 -18.516 -23.969 1 98.69 424 CYS B CA 1
ATOM 7552 C C . CYS B 1 424 ? 0.216 -17.844 -23.922 1 98.69 424 CYS B C 1
ATOM 7554 O O . CYS B 1 424 ? 0.995 -18.062 -23 1 98.69 424 CYS B O 1
ATOM 7556 N N . ALA B 1 425 ? 0.452 -17.031 -24.906 1 98.75 425 ALA B N 1
ATOM 7557 C CA . ALA B 1 425 ? 1.729 -16.328 -24.969 1 98.75 425 ALA B CA 1
ATOM 7558 C C . ALA B 1 425 ? 1.93 -15.445 -23.75 1 98.75 425 ALA B C 1
ATOM 7560 O O . ALA B 1 425 ? 2.961 -15.523 -23.078 1 98.75 425 ALA B O 1
ATOM 7561 N N . TYR B 1 426 ? 0.945 -14.664 -23.438 1 98.75 426 TYR B N 1
ATOM 7562 C CA . TYR B 1 426 ? 1.044 -13.75 -22.297 1 98.75 426 TYR B CA 1
ATOM 7563 C C . TYR B 1 426 ? 1.163 -14.523 -20.984 1 98.75 426 TYR B C 1
ATOM 7565 O O . TYR B 1 426 ? 1.924 -14.125 -20.094 1 98.75 426 TYR B O 1
ATOM 7573 N N . VAL B 1 427 ? 0.421 -15.57 -20.875 1 98.81 427 VAL B N 1
ATOM 7574 C CA . VAL B 1 427 ? 0.457 -16.359 -19.641 1 98.81 427 VAL B CA 1
ATOM 7575 C C . VAL B 1 427 ? 1.835 -16.984 -19.469 1 98.81 427 VAL B C 1
ATOM 7577 O O . VAL B 1 427 ? 2.408 -16.953 -18.375 1 98.81 427 VAL B O 1
ATOM 7580 N N . LEU B 1 428 ? 2.355 -17.5 -20.531 1 98.81 428 LEU B N 1
ATOM 7581 C CA . LEU B 1 428 ? 3.678 -18.109 -20.453 1 98.81 428 LEU B CA 1
ATOM 7582 C C . LEU B 1 428 ? 4.734 -17.078 -20.094 1 98.81 428 LEU B C 1
ATOM 7584 O O . LEU B 1 428 ? 5.594 -17.328 -19.234 1 98.81 428 LEU B O 1
ATOM 7588 N N . MET B 1 429 ? 4.68 -15.953 -20.734 1 98.75 429 MET B N 1
ATOM 7589 C CA . MET B 1 429 ? 5.648 -14.906 -20.453 1 98.75 429 MET B CA 1
ATOM 7590 C C . MET B 1 429 ? 5.496 -14.398 -19.016 1 98.75 429 MET B C 1
ATOM 7592 O O . MET B 1 429 ? 6.492 -14.156 -18.328 1 98.75 429 MET B O 1
ATOM 7596 N N . ALA B 1 430 ? 4.273 -14.281 -18.578 1 98.62 430 ALA B N 1
ATOM 7597 C CA . ALA B 1 430 ? 4.031 -13.883 -17.188 1 98.62 430 ALA B CA 1
ATOM 7598 C C . ALA B 1 430 ? 4.555 -14.945 -16.219 1 98.62 430 ALA B C 1
ATOM 7600 O O . ALA B 1 430 ? 5.039 -14.609 -15.133 1 98.62 430 ALA B O 1
ATOM 7601 N N . PHE B 1 431 ? 4.398 -16.156 -16.578 1 98.38 431 PHE B N 1
ATOM 7602 C CA . PHE B 1 431 ? 4.898 -17.25 -15.758 1 98.38 431 PHE B CA 1
ATOM 7603 C C . PHE B 1 431 ? 6.414 -17.172 -15.625 1 98.38 431 PHE B C 1
ATOM 7605 O O . PHE B 1 431 ? 6.953 -17.359 -14.531 1 98.38 431 PHE B O 1
ATOM 7612 N N . CYS B 1 432 ? 7.062 -16.891 -16.703 1 97.88 432 CYS B N 1
ATOM 7613 C CA . CYS B 1 432 ? 8.508 -16.688 -16.656 1 97.88 432 CYS B CA 1
ATOM 7614 C C . CYS B 1 432 ? 8.867 -15.492 -15.781 1 97.88 432 CYS B C 1
ATOM 7616 O O . CYS B 1 432 ? 9.836 -15.547 -15.016 1 97.88 432 CYS B O 1
ATOM 7618 N N . ASN B 1 433 ? 8.086 -14.469 -15.945 1 97.62 433 ASN B N 1
ATOM 7619 C CA . ASN B 1 433 ? 8.281 -13.289 -15.109 1 97.62 433 ASN B CA 1
ATOM 7620 C C . ASN B 1 433 ? 8.18 -13.625 -13.625 1 97.62 433 ASN B C 1
ATOM 7622 O O . ASN B 1 433 ? 9.047 -13.242 -12.844 1 97.62 433 ASN B O 1
ATOM 7626 N N . TRP B 1 434 ? 7.176 -14.32 -13.289 1 96.62 434 TRP B N 1
ATOM 7627 C CA . TRP B 1 434 ? 6.977 -14.742 -11.906 1 96.62 434 TRP B CA 1
ATOM 7628 C C . TRP B 1 434 ? 8.117 -15.633 -11.445 1 96.62 434 TRP B C 1
ATOM 7630 O O . TRP B 1 434 ? 8.633 -15.469 -10.336 1 96.62 434 TRP B O 1
ATOM 7640 N N . ALA B 1 435 ? 8.523 -16.547 -12.25 1 94.56 435 ALA B N 1
ATOM 7641 C CA . ALA B 1 435 ? 9.594 -17.469 -11.898 1 94.56 435 ALA B CA 1
ATOM 7642 C C . ALA B 1 435 ? 10.875 -16.719 -11.555 1 94.56 435 ALA B C 1
ATOM 7644 O O . ALA B 1 435 ? 11.57 -17.078 -10.602 1 94.56 435 ALA B O 1
ATOM 7645 N N . VAL B 1 436 ? 11.109 -15.711 -12.305 1 94.5 436 VAL B N 1
ATOM 7646 C CA . VAL B 1 436 ? 12.344 -14.961 -12.102 1 94.5 436 VAL B CA 1
ATOM 7647 C C . VAL B 1 436 ? 12.18 -14.008 -10.914 1 94.5 436 VAL B C 1
ATOM 7649 O O . VAL B 1 436 ? 13.023 -13.984 -10.016 1 94.5 436 VAL B O 1
ATOM 7652 N N . MET B 1 437 ? 11.133 -13.312 -10.891 1 92.88 437 MET B N 1
ATOM 7653 C CA . MET B 1 437 ? 10.977 -12.227 -9.93 1 92.88 437 MET B CA 1
ATOM 7654 C C . MET B 1 437 ? 10.633 -12.766 -8.539 1 92.88 437 MET B C 1
ATOM 7656 O O . MET B 1 437 ? 11.047 -12.195 -7.531 1 92.88 437 MET B O 1
ATOM 7660 N N . SER B 1 438 ? 9.891 -13.789 -8.438 1 87.81 438 SER B N 1
ATOM 7661 C CA . SER B 1 438 ? 9.508 -14.352 -7.148 1 87.81 438 SER B CA 1
ATOM 7662 C C . SER B 1 438 ? 10.648 -15.141 -6.531 1 87.81 438 SER B C 1
ATOM 7664 O O . SER B 1 438 ? 10.773 -15.219 -5.305 1 87.81 438 SER B O 1
ATOM 7666 N N . SER B 1 439 ? 11.375 -15.797 -7.32 1 72.19 439 SER B N 1
ATOM 7667 C CA . SER B 1 439 ? 12.461 -16.656 -6.859 1 72.19 439 SER B CA 1
ATOM 7668 C C . SER B 1 439 ? 13.805 -15.93 -6.902 1 72.19 439 SER B C 1
ATOM 7670 O O . SER B 1 439 ? 14.844 -16.547 -7.109 1 72.19 439 SER B O 1
ATOM 7672 N N . HIS B 1 440 ? 13.711 -14.648 -6.898 1 62.47 440 HIS B N 1
ATOM 7673 C CA . HIS B 1 440 ? 14.883 -13.867 -7.266 1 62.47 440 HIS B CA 1
ATOM 7674 C C . HIS B 1 440 ? 16.125 -14.352 -6.516 1 62.47 440 HIS B C 1
ATOM 7676 O O . HIS B 1 440 ? 17.125 -14.703 -7.129 1 62.47 440 HIS B O 1
ATOM 7682 N N . HIS B 1 441 ? 16 -14.641 -5.414 1 68.69 441 HIS B N 1
ATOM 7683 C CA . HIS B 1 441 ? 17.234 -15.047 -4.742 1 68.69 441 HIS B CA 1
ATOM 7684 C C . HIS B 1 441 ? 17.75 -16.375 -5.293 1 68.69 441 HIS B C 1
ATOM 7686 O O . HIS B 1 441 ? 18.953 -16.516 -5.551 1 68.69 441 HIS B O 1
ATOM 7692 N N . LYS B 1 442 ? 16.828 -17.141 -5.691 1 79.56 442 LYS B N 1
ATOM 7693 C CA . LYS B 1 442 ? 17.25 -18.453 -6.164 1 79.56 442 LYS B CA 1
ATOM 7694 C C . LYS B 1 442 ? 17.797 -18.391 -7.586 1 79.56 442 LYS B C 1
ATOM 7696 O O . LYS B 1 442 ? 18.938 -18.766 -7.836 1 79.56 442 LYS B O 1
ATOM 7701 N N . VAL B 1 443 ? 16.984 -17.812 -8.484 1 87.06 443 VAL B N 1
ATOM 7702 C CA . VAL B 1 443 ? 17.375 -17.734 -9.883 1 87.06 443 VAL B CA 1
ATOM 7703 C C . VAL B 1 443 ? 18.578 -16.812 -10.039 1 87.06 443 VAL B C 1
ATOM 7705 O O . VAL B 1 443 ? 19.531 -17.141 -10.75 1 87.06 443 VAL B O 1
ATOM 7708 N N . TYR B 1 444 ? 18.578 -15.727 -9.367 1 87.12 444 TYR B N 1
ATOM 7709 C CA . TYR B 1 444 ? 19.688 -14.797 -9.398 1 87.12 444 TYR B CA 1
ATOM 7710 C C . TYR B 1 444 ? 20.969 -15.453 -8.875 1 87.12 444 TYR B C 1
ATOM 7712 O O . TYR B 1 444 ? 22.016 -15.406 -9.531 1 87.12 444 TYR B O 1
ATOM 7720 N N . GLU B 1 445 ? 20.891 -16.094 -7.723 1 85 445 GLU B N 1
ATOM 7721 C CA . GLU B 1 445 ? 22.078 -16.672 -7.078 1 85 445 GLU B CA 1
ATOM 7722 C C . GLU B 1 445 ? 22.594 -17.875 -7.859 1 85 445 GLU B C 1
ATOM 7724 O O . GLU B 1 445 ? 23.797 -18 -8.102 1 85 445 GLU B O 1
ATOM 7729 N N . VAL B 1 446 ? 21.703 -18.688 -8.289 1 87.5 446 VAL B N 1
ATOM 7730 C CA . VAL B 1 446 ? 22.141 -19.906 -8.969 1 87.5 446 VAL B CA 1
ATOM 7731 C C . VAL B 1 446 ? 22.656 -19.562 -10.359 1 87.5 446 VAL B C 1
ATOM 7733 O O . VAL B 1 446 ? 23.594 -20.203 -10.852 1 87.5 446 VAL B O 1
ATOM 7736 N N . SER B 1 447 ? 22.094 -18.578 -10.961 1 87.44 447 SER B N 1
ATOM 7737 C CA . SER B 1 447 ? 22.531 -18.234 -12.312 1 87.44 447 SER B CA 1
ATOM 7738 C C . SER B 1 447 ? 23.859 -17.5 -12.289 1 87.44 447 SER B C 1
ATOM 7740 O O . SER B 1 447 ? 24.609 -17.531 -13.273 1 87.44 447 SER B O 1
ATOM 7742 N N . THR B 1 448 ? 24.188 -16.906 -11.164 1 84.31 448 THR B N 1
ATOM 7743 C CA . THR B 1 448 ? 25.359 -16.047 -11.18 1 84.31 448 THR B CA 1
ATOM 7744 C C . THR B 1 448 ? 26.469 -16.625 -10.289 1 84.31 448 THR B C 1
ATOM 7746 O O . THR B 1 448 ? 27.641 -16.266 -10.43 1 84.31 448 THR B O 1
ATOM 7749 N N . GLN B 1 449 ? 26.156 -17.547 -9.477 1 83.69 449 GLN B N 1
ATOM 7750 C CA . GLN B 1 449 ? 27.125 -17.828 -8.43 1 83.69 449 GLN B CA 1
ATOM 7751 C C . GLN B 1 449 ? 27.453 -19.312 -8.367 1 83.69 449 GLN B C 1
ATOM 7753 O O . GLN B 1 449 ? 28.188 -19.75 -7.48 1 83.69 449 GLN B O 1
ATOM 7758 N N . VAL B 1 450 ? 26.922 -20.125 -9.195 1 87.62 450 VAL B N 1
ATOM 7759 C CA . VAL B 1 450 ? 27.312 -21.531 -9.227 1 87.62 450 VAL B CA 1
ATOM 7760 C C . VAL B 1 450 ? 28.734 -21.672 -9.758 1 87.62 450 VAL B C 1
ATOM 7762 O O . VAL B 1 450 ? 29.203 -20.828 -10.531 1 87.62 450 VAL B O 1
ATOM 7765 N N . SER B 1 451 ? 29.375 -22.688 -9.312 1 88.5 451 SER B N 1
ATOM 7766 C CA . SER B 1 451 ? 30.734 -22.984 -9.766 1 88.5 451 SER B CA 1
ATOM 7767 C C . SER B 1 451 ? 30.766 -24.219 -10.672 1 88.5 451 SER B C 1
ATOM 7769 O O . SER B 1 451 ? 30.062 -25.188 -10.414 1 88.5 451 SER B O 1
ATOM 7771 N N . GLU B 1 452 ? 31.531 -24.125 -11.664 1 85.62 452 GLU B N 1
ATOM 7772 C CA . GLU B 1 452 ? 31.719 -25.281 -12.539 1 85.62 452 GLU B CA 1
ATOM 7773 C C . GLU B 1 452 ? 32.5 -26.391 -11.844 1 85.62 452 GLU B C 1
ATOM 7775 O O . GLU B 1 452 ? 33.5 -26.109 -11.141 1 85.62 452 GLU B O 1
ATOM 7780 N N . VAL B 1 453 ? 31.797 -27.5 -11.852 1 77.19 453 VAL B N 1
ATOM 7781 C CA . VAL B 1 453 ? 32.438 -28.656 -11.211 1 77.19 453 VAL B CA 1
ATOM 7782 C C . VAL B 1 453 ? 33.031 -29.578 -12.273 1 77.19 453 VAL B C 1
ATOM 7784 O O . VAL B 1 453 ? 32.406 -29.812 -13.305 1 77.19 453 VAL B O 1
ATOM 7787 N N . GLY B 1 454 ? 34.312 -30.109 -11.977 1 64.5 454 GLY B N 1
ATOM 7788 C CA . GLY B 1 454 ? 34.906 -31.234 -12.688 1 64.5 454 GLY B CA 1
ATOM 7789 C C . GLY B 1 454 ? 35.594 -30.828 -13.977 1 64.5 454 GLY B C 1
ATOM 7790 O O . GLY B 1 454 ? 35.5 -29.672 -14.383 1 64.5 454 GLY B O 1
ATOM 7791 N N . LYS B 1 455 ? 36.406 -31.625 -14.375 1 59.31 455 LYS B N 1
ATOM 7792 C CA . LYS B 1 455 ? 37.312 -31.5 -15.516 1 59.31 455 LYS B CA 1
ATOM 7793 C C . LYS B 1 455 ? 36.562 -31.656 -16.844 1 59.31 455 LYS B C 1
ATOM 7795 O O . LYS B 1 455 ? 37.094 -31.312 -17.906 1 59.31 455 LYS B O 1
ATOM 7800 N N . ASP B 1 456 ? 35.219 -32.25 -16.656 1 59.59 456 ASP B N 1
ATOM 7801 C CA . ASP B 1 456 ? 34.594 -32.594 -17.922 1 59.59 456 ASP B CA 1
ATOM 7802 C C . ASP B 1 456 ? 33.719 -31.469 -18.438 1 59.59 456 ASP B C 1
ATOM 7804 O O . ASP B 1 456 ? 33.062 -30.781 -17.656 1 59.59 456 ASP B O 1
ATOM 7808 N N . ALA B 1 457 ? 33.969 -31.203 -19.609 1 60.34 457 ALA B N 1
ATOM 7809 C CA . ALA B 1 457 ? 33.25 -30.172 -20.344 1 60.34 457 ALA B CA 1
ATOM 7810 C C . ALA B 1 457 ? 31.734 -30.422 -20.25 1 60.34 457 ALA B C 1
ATOM 7812 O O . ALA B 1 457 ? 31.297 -31.547 -20.016 1 60.34 457 ALA B O 1
ATOM 7813 N N . GLU B 1 458 ? 30.844 -29.328 -20.109 1 62.97 458 GLU B N 1
ATOM 7814 C CA . GLU B 1 458 ? 29.391 -29.422 -20.219 1 62.97 458 GLU B CA 1
ATOM 7815 C C . GLU B 1 458 ? 28.984 -30.453 -21.266 1 62.97 458 GLU B C 1
ATOM 7817 O O . GLU B 1 458 ? 29.641 -30.609 -22.297 1 62.97 458 GLU B O 1
ATOM 7822 N N . CYS B 1 459 ? 28.141 -31.453 -20.797 1 65.75 459 CYS B N 1
ATOM 7823 C CA . CYS B 1 459 ? 27.703 -32.469 -21.75 1 65.75 459 CYS B CA 1
ATOM 7824 C C . CYS B 1 459 ? 27.141 -31.812 -23 1 65.75 459 CYS B C 1
ATOM 7826 O O . CYS B 1 459 ? 26.125 -31.125 -22.953 1 65.75 459 CYS B O 1
ATOM 7828 N N . LEU B 1 460 ? 28.062 -31.078 -23.766 1 55.22 460 LEU B N 1
ATOM 7829 C CA . LEU B 1 460 ? 27.812 -30.25 -24.938 1 55.22 460 LEU B CA 1
ATOM 7830 C C . LEU B 1 460 ? 26.969 -31 -25.953 1 55.22 460 LEU B C 1
ATOM 7832 O O . LEU B 1 460 ? 26.672 -30.469 -27.031 1 55.22 460 LEU B O 1
ATOM 7836 N N . GLY B 1 461 ? 26.734 -32.25 -25.859 1 51.66 461 GLY B N 1
ATOM 7837 C CA . GLY B 1 461 ? 26.281 -32.906 -27.078 1 51.66 461 GLY B CA 1
ATOM 7838 C C . GLY B 1 461 ? 25.109 -32.188 -27.734 1 51.66 461 GLY B C 1
ATOM 7839 O O . GLY B 1 461 ? 25.062 -32.094 -28.969 1 51.66 461 GLY B O 1
ATOM 7840 N N . ARG B 1 462 ? 24.109 -31.75 -27.062 1 62.47 462 ARG B N 1
ATOM 7841 C CA . ARG B 1 462 ? 22.922 -31.312 -27.797 1 62.47 462 ARG B CA 1
ATOM 7842 C C . ARG B 1 462 ? 22.75 -29.797 -27.688 1 62.47 462 ARG B C 1
ATOM 7844 O O . ARG B 1 462 ? 21.625 -29.297 -27.781 1 62.47 462 ARG B O 1
ATOM 7851 N N . SER B 1 463 ? 23.891 -29.156 -27.453 1 65.62 463 SER B N 1
ATOM 7852 C CA . SER B 1 463 ? 23.906 -27.703 -27.25 1 65.62 463 SER B CA 1
ATOM 7853 C C . SER B 1 463 ? 23.438 -26.984 -28.516 1 65.62 463 SER B C 1
ATOM 7855 O O . SER B 1 463 ? 22.703 -25.984 -28.422 1 65.62 463 SER B O 1
ATOM 7857 N N . ARG B 1 464 ? 23.781 -27.578 -29.609 1 70.06 464 ARG B N 1
ATOM 7858 C CA . ARG B 1 464 ? 23.375 -26.969 -30.875 1 70.06 464 ARG B CA 1
ATOM 7859 C C . ARG B 1 464 ? 21.859 -27 -31.031 1 70.06 464 ARG B C 1
ATOM 7861 O O . ARG B 1 464 ? 21.25 -26.047 -31.516 1 70.06 464 ARG B O 1
ATOM 7868 N N . ASP B 1 465 ? 21.297 -28.031 -30.594 1 85.69 465 ASP B N 1
ATOM 7869 C CA . ASP B 1 465 ? 19.859 -28.172 -30.688 1 85.69 465 ASP B CA 1
ATOM 7870 C C . ASP B 1 465 ? 19.141 -27.172 -29.766 1 85.69 465 ASP B C 1
ATOM 7872 O O . ASP B 1 465 ? 18.109 -26.609 -30.141 1 85.69 465 ASP B O 1
ATOM 7876 N N . HIS B 1 466 ? 19.766 -26.969 -28.703 1 91.81 466 HIS B N 1
ATOM 7877 C CA . HIS B 1 466 ? 19.188 -26.016 -27.766 1 91.81 466 HIS B CA 1
ATOM 7878 C C . HIS B 1 466 ? 19.188 -24.609 -28.344 1 91.81 466 HIS B C 1
ATOM 7880 O O . HIS B 1 466 ? 18.203 -23.875 -28.203 1 91.81 466 HIS B O 1
ATOM 7886 N N . TRP B 1 467 ? 20.234 -24.266 -29.016 1 93.62 467 TRP B N 1
ATOM 7887 C CA . TRP B 1 467 ? 20.344 -22.922 -29.578 1 93.62 467 TRP B CA 1
ATOM 7888 C C . TRP B 1 467 ? 19.375 -22.734 -30.75 1 93.62 467 TRP B C 1
ATOM 7890 O O . TRP B 1 467 ? 18.828 -21.641 -30.938 1 93.62 467 TRP B O 1
ATOM 7900 N N . ARG B 1 468 ? 19.281 -23.766 -31.453 1 94.69 468 ARG B N 1
ATOM 7901 C CA . ARG B 1 468 ? 18.297 -23.703 -32.531 1 94.69 468 ARG B CA 1
ATOM 7902 C C . ARG B 1 468 ? 16.891 -23.516 -32 1 94.69 468 ARG B C 1
ATOM 7904 O O . ARG B 1 468 ? 16.125 -22.688 -32.5 1 94.69 468 ARG B O 1
ATOM 7911 N N . ALA B 1 469 ? 16.562 -24.312 -31.016 1 96.5 469 ALA B N 1
ATOM 7912 C CA . ALA B 1 469 ? 15.258 -24.188 -30.375 1 96.5 469 ALA B CA 1
ATOM 7913 C C . ALA B 1 469 ? 15.078 -22.781 -29.781 1 96.5 469 ALA B C 1
ATOM 7915 O O . ALA B 1 469 ? 14 -22.203 -29.906 1 96.5 469 ALA B O 1
ATOM 7916 N N . TYR B 1 470 ? 16.125 -22.312 -29.234 1 97.81 470 TYR B N 1
ATOM 7917 C CA . TYR B 1 470 ? 16.078 -20.984 -28.641 1 97.81 470 TYR B CA 1
ATOM 7918 C C . TYR B 1 470 ? 15.867 -19.906 -29.719 1 97.81 470 TYR B C 1
ATOM 7920 O O . TYR B 1 470 ? 15.141 -18.938 -29.484 1 97.81 470 TYR B O 1
ATOM 7928 N N . ARG B 1 471 ? 16.5 -20.031 -30.828 1 97.62 471 ARG B N 1
ATOM 7929 C CA . ARG B 1 471 ? 16.281 -19.094 -31.922 1 97.62 471 ARG B CA 1
ATOM 7930 C C . ARG B 1 471 ? 14.82 -19.078 -32.344 1 97.62 471 ARG B C 1
ATOM 7932 O O . ARG B 1 471 ? 14.273 -18.031 -32.688 1 97.62 471 ARG B O 1
ATOM 7939 N N . GLY B 1 472 ? 14.25 -20.281 -32.344 1 97.94 472 GLY B N 1
ATOM 7940 C CA . GLY B 1 472 ? 12.82 -20.344 -32.625 1 97.94 472 GLY B CA 1
ATOM 7941 C C . GLY B 1 472 ? 11.992 -19.578 -31.609 1 97.94 472 GLY B C 1
ATOM 7942 O O . GLY B 1 472 ? 11.031 -18.891 -31.984 1 97.94 472 GLY B O 1
ATOM 7943 N N . LEU B 1 473 ? 12.336 -19.656 -30.375 1 98.62 473 LEU B N 1
ATOM 7944 C CA . LEU B 1 473 ? 11.648 -18.922 -29.328 1 98.62 473 LEU B CA 1
ATOM 7945 C C . LEU B 1 473 ? 11.812 -17.422 -29.531 1 98.62 473 LEU B C 1
ATOM 7947 O O . LEU B 1 473 ? 10.859 -16.656 -29.359 1 98.62 473 LEU B O 1
ATOM 7951 N N . LEU B 1 474 ? 13.031 -17 -29.859 1 98.5 474 LEU B N 1
ATOM 7952 C CA . LEU B 1 474 ? 13.281 -15.578 -30.094 1 98.5 474 LEU B CA 1
ATOM 7953 C C . LEU B 1 474 ? 12.383 -15.047 -31.203 1 98.5 474 LEU B C 1
ATOM 7955 O O . LEU B 1 474 ? 11.852 -13.938 -31.109 1 98.5 474 LEU B O 1
ATOM 7959 N N . GLU B 1 475 ? 12.227 -15.836 -32.219 1 98.38 475 GLU B N 1
ATOM 7960 C CA . GLU B 1 475 ? 11.352 -15.438 -33.344 1 98.38 475 GLU B CA 1
ATOM 7961 C C . GLU B 1 475 ? 9.898 -15.336 -32.875 1 98.38 475 GLU B C 1
ATOM 7963 O O . GLU B 1 475 ? 9.188 -14.406 -33.281 1 98.38 475 GLU B O 1
ATOM 7968 N N . ALA B 1 476 ? 9.492 -16.234 -32.094 1 98.56 476 ALA B N 1
ATOM 7969 C CA . ALA B 1 476 ? 8.125 -16.234 -31.562 1 98.56 476 ALA B CA 1
ATOM 7970 C C . ALA B 1 476 ? 7.867 -15.023 -30.688 1 98.56 476 ALA B C 1
ATOM 7972 O O . ALA B 1 476 ? 6.754 -14.5 -30.641 1 98.56 476 ALA B O 1
ATOM 7973 N N . LEU B 1 477 ? 8.891 -14.547 -29.984 1 98.69 477 LEU B N 1
ATOM 7974 C CA . LEU B 1 477 ? 8.758 -13.461 -29.016 1 98.69 477 LEU B CA 1
ATOM 7975 C C . LEU B 1 477 ? 8.922 -12.102 -29.703 1 98.69 477 LEU B C 1
ATOM 7977 O O . LEU B 1 477 ? 8.594 -11.07 -29.109 1 98.69 477 LEU B O 1
ATOM 7981 N N . ALA B 1 478 ? 9.344 -12.047 -30.938 1 98.44 478 ALA B N 1
ATOM 7982 C CA . ALA B 1 478 ? 9.703 -10.82 -31.641 1 98.44 478 ALA B CA 1
ATOM 7983 C C . ALA B 1 478 ? 8.531 -9.852 -31.688 1 98.44 478 ALA B C 1
ATOM 7985 O O . ALA B 1 478 ? 8.711 -8.641 -31.5 1 98.44 478 ALA B O 1
ATOM 7986 N N . PRO B 1 479 ? 7.34 -10.352 -31.875 1 97.81 479 PRO B N 1
ATOM 7987 C CA . PRO B 1 479 ? 6.211 -9.43 -32 1 97.81 479 PRO B CA 1
ATOM 7988 C C . PRO B 1 479 ? 5.93 -8.672 -30.703 1 97.81 479 PRO B C 1
ATOM 7990 O O . PRO B 1 479 ? 5.246 -7.641 -30.734 1 97.81 479 PRO B O 1
ATOM 7993 N N . PHE B 1 480 ? 6.422 -9.117 -29.625 1 98.12 480 PHE B N 1
ATOM 7994 C CA . PHE B 1 480 ? 6.121 -8.5 -28.328 1 98.12 480 PHE B CA 1
ATOM 7995 C C . PHE B 1 480 ? 7.137 -7.414 -28 1 98.12 480 PHE B C 1
ATOM 7997 O O . PHE B 1 480 ? 7.012 -6.73 -26.984 1 98.12 480 PHE B O 1
ATOM 8004 N N . GLY B 1 481 ? 8.172 -7.262 -28.797 1 97.81 481 GLY B N 1
ATOM 8005 C CA . GLY B 1 481 ? 9.125 -6.168 -28.672 1 97.81 481 GLY B CA 1
ATOM 8006 C C . GLY B 1 481 ? 10.25 -6.469 -27.703 1 97.81 481 GLY B C 1
ATOM 8007 O O . GLY B 1 481 ? 10.469 -7.625 -27.328 1 97.81 481 GLY B O 1
ATOM 8008 N N . THR B 1 482 ? 11.078 -5.453 -27.391 1 98.25 482 THR B N 1
ATOM 8009 C CA . THR B 1 482 ? 12.203 -5.523 -26.469 1 98.25 482 THR B CA 1
ATOM 8010 C C . THR B 1 482 ? 12.508 -4.152 -25.875 1 98.25 482 THR B C 1
ATOM 8012 O O . THR B 1 482 ? 12.211 -3.125 -26.484 1 98.25 482 THR B O 1
ATOM 8015 N N . LEU B 1 483 ? 12.977 -4.199 -24.703 1 97.06 483 LEU B N 1
ATOM 8016 C CA . LEU B 1 483 ? 13.406 -2.963 -24.062 1 97.06 483 LEU B CA 1
ATOM 8017 C C . LEU B 1 483 ? 14.883 -2.686 -24.359 1 97.06 483 LEU B C 1
ATOM 8019 O O . LEU B 1 483 ? 15.461 -1.743 -23.812 1 97.06 483 LEU B O 1
ATOM 8023 N N . GLY B 1 484 ? 15.539 -3.564 -25.125 1 95.19 484 GLY B N 1
ATOM 8024 C CA . GLY B 1 484 ? 16.922 -3.363 -25.547 1 95.19 484 GLY B CA 1
ATOM 8025 C C . GLY B 1 484 ? 17.922 -3.453 -24.422 1 95.19 484 GLY B C 1
ATOM 8026 O O . GLY B 1 484 ? 17.922 -4.434 -23.672 1 95.19 484 GLY B O 1
ATOM 8027 N N . LYS B 1 485 ? 18.656 -2.396 -24.188 1 90.94 485 LYS B N 1
ATOM 8028 C CA . LYS B 1 485 ? 19.703 -2.385 -23.156 1 90.94 485 LYS B CA 1
ATOM 8029 C C . LYS B 1 485 ? 19.094 -2.355 -21.766 1 90.94 485 LYS B C 1
ATOM 8031 O O . LYS B 1 485 ? 19.734 -2.744 -20.781 1 90.94 485 LYS B O 1
ATOM 8036 N N . GLU B 1 486 ? 17.906 -1.971 -21.719 1 91.06 486 GLU B N 1
ATOM 8037 C CA . GLU B 1 486 ? 17.234 -1.835 -20.438 1 91.06 486 GLU B CA 1
ATOM 8038 C C . GLU B 1 486 ? 16.422 -3.082 -20.109 1 91.06 486 GLU B C 1
ATOM 8040 O O . GLU B 1 486 ? 15.609 -3.078 -19.188 1 91.06 486 GLU B O 1
ATOM 8045 N N . SER B 1 487 ? 16.609 -4.145 -20.859 1 96.06 487 SER B N 1
ATOM 8046 C CA . SER B 1 487 ? 15.852 -5.379 -20.688 1 96.06 487 SER B CA 1
ATOM 8047 C C . SER B 1 487 ? 16.109 -6.004 -19.328 1 96.06 487 SER B C 1
ATOM 8049 O O . SER B 1 487 ? 17.234 -5.965 -18.828 1 96.06 487 SER B O 1
ATOM 8051 N N . PRO B 1 488 ? 15.039 -6.492 -18.75 1 95.88 488 PRO B N 1
ATOM 8052 C CA . PRO B 1 488 ? 15.281 -7.281 -17.531 1 95.88 488 PRO B CA 1
ATOM 8053 C C . PRO B 1 488 ? 16.109 -8.539 -17.812 1 95.88 488 PRO B C 1
ATOM 8055 O O . PRO B 1 488 ? 15.953 -9.164 -18.859 1 95.88 488 PRO B O 1
ATOM 8058 N N . ARG B 1 489 ? 16.953 -8.875 -16.859 1 94.25 489 ARG B N 1
ATOM 8059 C CA . ARG B 1 489 ? 17.812 -10.047 -16.953 1 94.25 489 ARG B CA 1
ATOM 8060 C C . ARG B 1 489 ? 17.859 -10.812 -15.633 1 94.25 489 ARG B C 1
ATOM 8062 O O . ARG B 1 489 ? 17.75 -10.211 -14.562 1 94.25 489 ARG B O 1
ATOM 8069 N N . VAL B 1 490 ? 18.062 -12.094 -15.734 1 94.19 490 VAL B N 1
ATOM 8070 C CA . VAL B 1 490 ? 18.094 -12.961 -14.562 1 94.19 490 VAL B CA 1
ATOM 8071 C C . VAL B 1 490 ? 19.25 -12.539 -13.641 1 94.19 490 VAL B C 1
ATOM 8073 O O . VAL B 1 490 ? 19.203 -12.781 -12.43 1 94.19 490 VAL B O 1
ATOM 8076 N N . GLY B 1 491 ? 20.266 -11.867 -14.164 1 90 491 GLY B N 1
ATOM 8077 C CA . GLY B 1 491 ? 21.438 -11.492 -13.391 1 90 491 GLY B CA 1
ATOM 8078 C C . GLY B 1 491 ? 21.25 -10.195 -12.633 1 90 491 GLY B C 1
ATOM 8079 O O . GLY B 1 491 ? 22.172 -9.742 -11.93 1 90 491 GLY B O 1
ATOM 8080 N N . GLN B 1 492 ? 20.094 -9.625 -12.664 1 91.25 492 GLN B N 1
ATOM 8081 C CA . GLN B 1 492 ? 19.812 -8.406 -11.922 1 91.25 492 GLN B CA 1
ATOM 8082 C C . GLN B 1 492 ? 19.203 -8.719 -10.555 1 91.25 492 GLN B C 1
ATOM 8084 O O . GLN B 1 492 ? 18.578 -9.766 -10.367 1 91.25 492 GLN B O 1
ATOM 8089 N N . THR B 1 493 ? 19.406 -7.793 -9.594 1 89.62 493 THR B N 1
ATOM 8090 C CA . THR B 1 493 ? 18.875 -7.996 -8.25 1 89.62 493 THR B CA 1
ATOM 8091 C C . THR B 1 493 ? 17.359 -7.816 -8.234 1 89.62 493 THR B C 1
ATOM 8093 O O . THR B 1 493 ? 16.797 -7.203 -9.141 1 89.62 493 THR B O 1
ATOM 8096 N N . ARG B 1 494 ? 16.781 -8.289 -7.184 1 91.88 494 ARG B N 1
ATOM 8097 C CA . ARG B 1 494 ? 15.336 -8.18 -7.016 1 91.88 494 ARG B CA 1
ATOM 8098 C C . ARG B 1 494 ? 14.898 -6.719 -6.938 1 91.88 494 ARG B C 1
ATOM 8100 O O . ARG B 1 494 ? 13.906 -6.332 -7.547 1 91.88 494 ARG B O 1
ATOM 8107 N N . ALA B 1 495 ? 15.609 -5.922 -6.199 1 92.12 495 ALA B N 1
ATOM 8108 C CA . ALA B 1 495 ? 15.266 -4.508 -6.055 1 92.12 495 ALA B CA 1
ATOM 8109 C C . ALA B 1 495 ? 15.289 -3.801 -7.406 1 92.12 495 ALA B C 1
ATOM 8111 O O . ALA B 1 495 ? 14.367 -3.049 -7.734 1 92.12 495 ALA B O 1
ATOM 8112 N N . GLU B 1 496 ? 16.281 -4.078 -8.227 1 92.31 496 GLU B N 1
ATOM 8113 C CA . GLU B 1 496 ? 16.375 -3.482 -9.562 1 92.31 496 GLU B CA 1
ATOM 8114 C C . GLU B 1 496 ? 15.18 -3.863 -10.43 1 92.31 496 GLU B C 1
ATOM 8116 O O . GLU B 1 496 ? 14.586 -3.01 -11.094 1 92.31 496 GLU B O 1
ATOM 8121 N N . LEU B 1 497 ? 14.836 -5.102 -10.352 1 94.94 497 LEU B N 1
ATOM 8122 C CA . LEU B 1 497 ? 13.742 -5.605 -11.18 1 94.94 497 LEU B CA 1
ATOM 8123 C C . LEU B 1 497 ? 12.398 -5.078 -10.688 1 94.94 497 LEU B C 1
ATOM 8125 O O . LEU B 1 497 ? 11.539 -4.703 -11.492 1 94.94 497 LEU B O 1
ATOM 8129 N N . ASP B 1 498 ? 12.242 -4.996 -9.375 1 94.38 498 ASP B N 1
ATOM 8130 C CA . ASP B 1 498 ? 10.977 -4.562 -8.789 1 94.38 498 ASP B CA 1
ATOM 8131 C C . ASP B 1 498 ? 10.594 -3.168 -9.289 1 94.38 498 ASP B C 1
ATOM 8133 O O . ASP B 1 498 ? 9.461 -2.941 -9.703 1 94.38 498 ASP B O 1
ATOM 8137 N N . PHE B 1 499 ? 11.484 -2.275 -9.234 1 93.44 499 PHE B N 1
ATOM 8138 C CA . PHE B 1 499 ? 11.188 -0.883 -9.562 1 93.44 499 PHE B CA 1
ATOM 8139 C C . PHE B 1 499 ? 10.992 -0.704 -11.062 1 93.44 499 PHE B C 1
ATOM 8141 O O . PHE B 1 499 ? 10.07 -0.009 -11.492 1 93.44 499 PHE B O 1
ATOM 8148 N N . ARG B 1 500 ? 11.789 -1.329 -11.789 1 94 500 ARG B N 1
ATOM 8149 C CA . ARG B 1 500 ? 11.664 -1.218 -13.242 1 94 500 ARG B CA 1
ATOM 8150 C C . ARG B 1 500 ? 10.375 -1.875 -13.727 1 94 500 ARG B C 1
ATOM 8152 O O . ARG B 1 500 ? 9.719 -1.362 -14.633 1 94 500 ARG B O 1
ATOM 8159 N N . TYR B 1 501 ? 10.039 -3.008 -13.148 1 95.75 501 TYR B N 1
ATOM 8160 C CA . TYR B 1 501 ? 8.805 -3.682 -13.523 1 95.75 501 TYR B CA 1
ATOM 8161 C C . TYR B 1 501 ? 7.594 -2.799 -13.227 1 95.75 501 TYR B C 1
ATOM 8163 O O . TYR B 1 501 ? 6.66 -2.729 -14.023 1 95.75 501 TYR B O 1
ATOM 8171 N N . GLY B 1 502 ? 7.66 -2.168 -12.039 1 92.44 502 GLY B N 1
ATOM 8172 C CA . GLY B 1 502 ? 6.582 -1.257 -11.68 1 92.44 502 GLY B CA 1
ATOM 8173 C C . GLY B 1 502 ? 6.328 -0.196 -12.734 1 92.44 502 GLY B C 1
ATOM 8174 O O . GLY B 1 502 ? 5.176 0.129 -13.031 1 92.44 502 GLY B O 1
ATOM 8175 N N . VAL B 1 503 ? 7.355 0.266 -13.32 1 90.19 503 VAL B N 1
ATOM 8176 C CA . VAL B 1 503 ? 7.246 1.29 -14.359 1 90.19 503 VAL B CA 1
ATOM 8177 C C . VAL B 1 503 ? 6.703 0.67 -15.641 1 90.19 503 VAL B C 1
ATOM 8179 O O . VAL B 1 503 ? 5.797 1.222 -16.266 1 90.19 503 VAL B O 1
ATOM 8182 N N . CYS B 1 504 ? 7.145 -0.437 -15.984 1 94.88 504 CYS B N 1
ATOM 8183 C CA . CYS B 1 504 ? 6.805 -1.068 -17.25 1 94.88 504 CYS B CA 1
ATOM 8184 C C . CYS B 1 504 ? 5.355 -1.536 -17.266 1 94.88 504 CYS B C 1
ATOM 8186 O O . CYS B 1 504 ? 4.707 -1.555 -18.312 1 94.88 504 CYS B O 1
ATOM 8188 N N . ARG B 1 505 ? 4.852 -1.866 -16.156 1 94.81 505 ARG B N 1
ATOM 8189 C CA . ARG B 1 505 ? 3.5 -2.406 -16.047 1 94.81 505 ARG B CA 1
ATOM 8190 C C . ARG B 1 505 ? 2.463 -1.377 -16.484 1 94.81 505 ARG B C 1
ATOM 8192 O O . ARG B 1 505 ? 1.342 -1.734 -16.844 1 94.81 505 ARG B O 1
ATOM 8199 N N . SER B 1 506 ? 2.791 -0.098 -16.5 1 89.62 506 SER B N 1
ATOM 8200 C CA . SER B 1 506 ? 1.829 0.968 -16.766 1 89.62 506 SER B CA 1
ATOM 8201 C C . SER B 1 506 ? 1.679 1.228 -18.25 1 89.62 506 SER B C 1
ATOM 8203 O O . SER B 1 506 ? 0.869 2.061 -18.672 1 89.62 506 SER B O 1
ATOM 8205 N N . SER B 1 507 ? 2.447 0.544 -19.078 1 93.44 507 SER B N 1
ATOM 8206 C CA . SER B 1 507 ? 2.404 0.671 -20.531 1 93.44 507 SER B CA 1
ATOM 8207 C C . SER B 1 507 ? 2.25 -0.69 -21.203 1 93.44 507 SER B C 1
ATOM 8209 O O . SER B 1 507 ? 3.037 -1.604 -20.953 1 93.44 507 SER B O 1
ATOM 8211 N N . SER B 1 508 ? 1.281 -0.753 -22.094 1 95.81 508 SER B N 1
ATOM 8212 C CA . SER B 1 508 ? 1.034 -2.025 -22.75 1 95.81 508 SER B CA 1
ATOM 8213 C C . SER B 1 508 ? 2.246 -2.467 -23.562 1 95.81 508 SER B C 1
ATOM 8215 O O . SER B 1 508 ? 2.627 -3.639 -23.547 1 95.81 508 SER B O 1
ATOM 8217 N N . THR B 1 509 ? 2.908 -1.517 -24.203 1 96.44 509 THR B N 1
ATOM 8218 C CA . THR B 1 509 ? 4.039 -1.831 -25.062 1 96.44 509 THR B CA 1
ATOM 8219 C C . THR B 1 509 ? 5.273 -2.18 -24.234 1 96.44 509 THR B C 1
ATOM 8221 O O . THR B 1 509 ? 5.965 -3.158 -24.531 1 96.44 509 THR B O 1
ATOM 8224 N N . MET B 1 510 ? 5.535 -1.425 -23.203 1 96.5 510 MET B N 1
ATOM 8225 C CA . MET B 1 510 ? 6.699 -1.69 -22.359 1 96.5 510 MET B CA 1
ATOM 8226 C C . MET B 1 510 ? 6.52 -2.986 -21.578 1 96.5 510 MET B C 1
ATOM 8228 O O . MET B 1 510 ? 7.48 -3.73 -21.375 1 96.5 510 MET B O 1
ATOM 8232 N N . HIS B 1 511 ? 5.336 -3.207 -21.172 1 98.06 511 HIS B N 1
ATOM 8233 C CA . HIS B 1 511 ? 5.051 -4.422 -20.422 1 98.06 511 HIS B CA 1
ATOM 8234 C C . HIS B 1 511 ? 5.254 -5.664 -21.266 1 98.06 511 HIS B C 1
ATOM 8236 O O . HIS B 1 511 ? 5.863 -6.641 -20.828 1 98.06 511 HIS B O 1
ATOM 8242 N N . ALA B 1 512 ? 4.715 -5.617 -22.469 1 98.44 512 ALA B N 1
ATOM 8243 C CA . ALA B 1 512 ? 4.902 -6.738 -23.391 1 98.44 512 ALA B CA 1
ATOM 8244 C C . ALA B 1 512 ? 6.383 -6.984 -23.656 1 98.44 512 ALA B C 1
ATOM 8246 O O . ALA B 1 512 ? 6.84 -8.133 -23.641 1 98.44 512 ALA B O 1
ATOM 8247 N N . ALA B 1 513 ? 7.055 -5.914 -23.859 1 98.62 513 ALA B N 1
ATOM 8248 C CA . ALA B 1 513 ? 8.492 -6.016 -24.094 1 98.62 513 ALA B CA 1
ATOM 8249 C C . ALA B 1 513 ? 9.211 -6.594 -22.875 1 98.62 513 ALA B C 1
ATOM 8251 O O . ALA B 1 513 ? 10.109 -7.426 -23.016 1 98.62 513 ALA B O 1
ATOM 8252 N N . TRP B 1 514 ? 8.836 -6.148 -21.688 1 98.5 514 TRP B N 1
ATOM 8253 C CA . TRP B 1 514 ? 9.406 -6.676 -20.453 1 98.5 514 TRP B CA 1
ATOM 8254 C C . TRP B 1 514 ? 9.195 -8.188 -20.359 1 98.5 514 TRP B C 1
ATOM 8256 O O . TRP B 1 514 ? 10.133 -8.93 -20.078 1 98.5 514 TRP B O 1
ATOM 8266 N N . LEU B 1 515 ? 7.973 -8.617 -20.562 1 98.69 515 LEU B N 1
ATOM 8267 C CA . LEU B 1 515 ? 7.633 -10.031 -20.453 1 98.69 515 LEU B CA 1
ATOM 8268 C C . LEU B 1 515 ? 8.43 -10.867 -21.453 1 98.69 515 LEU B C 1
ATOM 8270 O O . LEU B 1 515 ? 8.93 -11.945 -21.109 1 98.69 515 LEU B O 1
ATOM 8274 N N . ALA B 1 516 ? 8.508 -10.336 -22.609 1 98.81 516 ALA B N 1
ATOM 8275 C CA . ALA B 1 516 ? 9.273 -11.055 -23.625 1 98.81 516 ALA B CA 1
ATOM 8276 C C . ALA B 1 516 ? 10.75 -11.141 -23.25 1 98.81 516 ALA B C 1
ATOM 8278 O O . ALA B 1 516 ? 11.359 -12.203 -23.359 1 98.81 516 ALA B O 1
ATOM 8279 N N . ASP B 1 517 ? 11.273 -10.078 -22.781 1 98.62 517 ASP B N 1
ATOM 8280 C CA . ASP B 1 517 ? 12.695 -10.008 -22.469 1 98.62 517 ASP B CA 1
ATOM 8281 C C . ASP B 1 517 ? 13.031 -10.906 -21.266 1 98.62 517 ASP B C 1
ATOM 8283 O O . ASP B 1 517 ? 14.078 -11.555 -21.25 1 98.62 517 ASP B O 1
ATOM 8287 N N . ILE B 1 518 ? 12.234 -10.891 -20.281 1 98 518 ILE B N 1
ATOM 8288 C CA . ILE B 1 518 ? 12.516 -11.727 -19.109 1 98 518 ILE B CA 1
ATOM 8289 C C . ILE B 1 518 ? 12.406 -13.195 -19.5 1 98 518 ILE B C 1
ATOM 8291 O O . ILE B 1 518 ? 13.141 -14.039 -18.953 1 98 518 ILE B O 1
ATOM 8295 N N . THR B 1 519 ? 11.5 -13.492 -20.391 1 98.62 519 THR B N 1
ATOM 8296 C CA . THR B 1 519 ? 11.383 -14.852 -20.922 1 98.62 519 THR B CA 1
ATOM 8297 C C . THR B 1 519 ? 12.641 -15.234 -21.703 1 98.62 519 THR B C 1
ATOM 8299 O O . THR B 1 519 ? 13.18 -16.328 -21.516 1 98.62 519 THR B O 1
ATOM 8302 N N . ARG B 1 520 ? 13.133 -14.273 -22.562 1 98.25 520 ARG B N 1
ATOM 8303 C CA . ARG B 1 520 ? 14.383 -14.484 -23.281 1 98.25 520 ARG B CA 1
ATOM 8304 C C . ARG B 1 520 ? 15.531 -14.789 -22.312 1 98.25 520 ARG B C 1
ATOM 8306 O O . ARG B 1 520 ? 16.297 -15.719 -22.531 1 98.25 520 ARG B O 1
ATOM 8313 N N . SER B 1 521 ? 15.57 -14 -21.328 1 97.19 521 SER B N 1
ATOM 8314 C CA . SER B 1 521 ? 16.672 -14.109 -20.375 1 97.19 521 SER B CA 1
ATOM 8315 C C . SER B 1 521 ? 16.625 -15.43 -19.609 1 97.19 521 SER B C 1
ATOM 8317 O O . SER B 1 521 ? 17.656 -16.078 -19.422 1 97.19 521 SER B O 1
ATOM 8319 N N . LEU B 1 522 ? 15.5 -15.859 -19.109 1 97.25 522 LEU B N 1
ATOM 8320 C CA . LEU B 1 522 ? 15.352 -17.062 -18.297 1 97.25 522 LEU B CA 1
ATOM 8321 C C . LEU B 1 522 ? 15.602 -18.312 -19.125 1 97.25 522 LEU B C 1
ATOM 8323 O O . LEU B 1 522 ? 16.234 -19.266 -18.641 1 97.25 522 LEU B O 1
ATOM 8327 N N . LEU B 1 523 ? 15.094 -18.297 -20.359 1 97.81 523 LEU B N 1
ATOM 8328 C CA . LEU B 1 523 ? 15.078 -19.531 -21.125 1 97.81 523 LEU B CA 1
ATOM 8329 C C . LEU B 1 523 ? 16.297 -19.625 -22.047 1 97.81 523 LEU B C 1
ATOM 8331 O O . LEU B 1 523 ? 16.406 -20.531 -22.859 1 97.81 523 LEU B O 1
ATOM 8335 N N . GLU B 1 524 ? 17.172 -18.656 -21.922 1 96.69 524 GLU B N 1
ATOM 8336 C CA . GLU B 1 524 ? 18.438 -18.781 -22.641 1 96.69 524 GLU B CA 1
ATOM 8337 C C . GLU B 1 524 ? 19.188 -20.047 -22.219 1 96.69 524 GLU B C 1
ATOM 8339 O O . GLU B 1 524 ? 19.328 -20.328 -21.031 1 96.69 524 GLU B O 1
ATOM 8344 N N . PRO B 1 525 ? 19.672 -20.844 -23.188 1 94 525 PRO B N 1
ATOM 8345 C CA . PRO B 1 525 ? 20.266 -22.156 -22.891 1 94 525 PRO B CA 1
ATOM 8346 C C . PRO B 1 525 ? 21.375 -22.078 -21.844 1 94 525 PRO B C 1
ATOM 8348 O O . PRO B 1 525 ? 21.453 -22.922 -20.953 1 94 525 PRO B O 1
ATOM 8351 N N . ARG B 1 526 ? 22.219 -21.094 -21.906 1 90.62 526 ARG B N 1
ATOM 8352 C CA . ARG B 1 526 ? 23.297 -20.938 -20.938 1 90.62 526 ARG B CA 1
ATOM 8353 C C . ARG B 1 526 ? 22.734 -20.703 -19.531 1 90.62 526 ARG B C 1
ATOM 8355 O O . ARG B 1 526 ? 23.266 -21.234 -18.547 1 90.62 526 ARG B O 1
ATOM 8362 N N . THR B 1 527 ? 21.734 -19.859 -19.453 1 92.62 527 THR B N 1
ATOM 8363 C CA . THR B 1 527 ? 21.094 -19.578 -18.188 1 92.62 527 THR B CA 1
ATOM 8364 C C . THR B 1 527 ? 20.438 -20.844 -17.625 1 92.62 527 THR B C 1
ATOM 8366 O O . THR B 1 527 ? 20.641 -21.188 -16.453 1 92.62 527 THR B O 1
ATOM 8369 N N . LEU B 1 528 ? 19.688 -21.578 -18.422 1 92.44 528 LEU B N 1
ATOM 8370 C CA . LEU B 1 528 ? 18.984 -22.797 -18 1 92.44 528 LEU B CA 1
ATOM 8371 C C . LEU B 1 528 ? 19.984 -23.859 -17.547 1 92.44 528 LEU B C 1
ATOM 8373 O O . LEU B 1 528 ? 19.75 -24.531 -16.547 1 92.44 528 LEU B O 1
ATOM 8377 N N . ARG B 1 529 ? 21.016 -23.922 -18.266 1 90.88 529 ARG B N 1
ATOM 8378 C CA . ARG B 1 529 ? 22.016 -24.938 -17.922 1 90.88 529 ARG B CA 1
ATOM 8379 C C . ARG B 1 529 ? 22.594 -24.688 -16.531 1 90.88 529 ARG B C 1
ATOM 8381 O O . ARG B 1 529 ? 22.719 -25.625 -15.734 1 90.88 529 ARG B O 1
ATOM 8388 N N . ARG B 1 530 ? 22.859 -23.5 -16.234 1 90.5 530 ARG B N 1
ATOM 8389 C CA . ARG B 1 530 ? 23.438 -23.172 -14.93 1 90.5 530 ARG B CA 1
ATOM 8390 C C . ARG B 1 530 ? 22.438 -23.469 -13.812 1 90.5 530 ARG B C 1
ATOM 8392 O O . ARG B 1 530 ? 22.828 -23.859 -12.711 1 90.5 530 ARG B O 1
ATOM 8399 N N . ILE B 1 531 ? 21.234 -23.328 -14.062 1 90.25 531 ILE B N 1
ATOM 8400 C CA . ILE B 1 531 ? 20.188 -23.516 -13.07 1 90.25 531 ILE B CA 1
ATOM 8401 C C . ILE B 1 531 ? 19.953 -25 -12.859 1 90.25 531 ILE B C 1
ATOM 8403 O O . ILE B 1 531 ? 19.797 -25.469 -11.727 1 90.25 531 ILE B O 1
ATOM 8407 N N . VAL B 1 532 ? 20.031 -25.812 -13.93 1 91.06 532 VAL B N 1
ATOM 8408 C CA . VAL B 1 532 ? 19.453 -27.156 -13.891 1 91.06 532 VAL B CA 1
ATOM 8409 C C . VAL B 1 532 ? 20.562 -28.188 -13.75 1 91.06 532 VAL B C 1
ATOM 8411 O O . VAL B 1 532 ? 20.359 -29.266 -13.195 1 91.06 532 VAL B O 1
ATOM 8414 N N . ASP B 1 533 ? 21.734 -27.875 -14.289 1 89.44 533 ASP B N 1
ATOM 8415 C CA . ASP B 1 533 ? 22.797 -28.859 -14.375 1 89.44 533 ASP B CA 1
ATOM 8416 C C . ASP B 1 533 ? 23.5 -29.031 -13.031 1 89.44 533 ASP B C 1
ATOM 8418 O O . ASP B 1 533 ? 24.5 -28.375 -12.758 1 89.44 533 ASP B O 1
ATOM 8422 N N . VAL B 1 534 ? 23.047 -30.031 -12.352 1 89.5 534 VAL B N 1
ATOM 8423 C CA . VAL B 1 534 ? 23.562 -30.281 -11.016 1 89.5 534 VAL B CA 1
ATOM 8424 C C . VAL B 1 534 ? 24.812 -31.141 -11.094 1 89.5 534 VAL B C 1
ATOM 8426 O O . VAL B 1 534 ? 25.484 -31.391 -10.078 1 89.5 534 VAL B O 1
ATOM 8429 N N . VAL B 1 535 ? 25.062 -31.625 -12.219 1 88.44 535 VAL B N 1
ATOM 8430 C CA . VAL B 1 535 ? 26.219 -32.5 -12.406 1 88.44 535 VAL B CA 1
ATOM 8431 C C . VAL B 1 535 ? 27.484 -31.672 -12.617 1 88.44 535 VAL B C 1
ATOM 8433 O O . VAL B 1 535 ? 28.531 -31.953 -12.039 1 88.44 535 VAL B O 1
ATOM 8436 N N . HIS B 1 536 ? 27.359 -30.641 -13.406 1 89.06 536 HIS B N 1
ATOM 8437 C CA . HIS B 1 536 ? 28.531 -29.891 -13.82 1 89.06 536 HIS B CA 1
ATOM 8438 C C . HIS B 1 536 ? 28.641 -28.578 -13.047 1 89.06 536 HIS B C 1
ATOM 8440 O O . HIS B 1 536 ? 29.703 -27.922 -13.062 1 89.06 536 HIS B O 1
ATOM 8446 N N . PHE B 1 537 ? 27.562 -28.141 -12.508 1 89 537 PHE B N 1
ATOM 8447 C CA . PHE B 1 537 ? 27.562 -26.891 -11.75 1 89 537 PHE B CA 1
ATOM 8448 C C . PHE B 1 537 ? 27.188 -27.141 -10.297 1 89 537 PHE B C 1
ATOM 8450 O O . PHE B 1 537 ? 26.203 -27.828 -10.016 1 89 537 PHE B O 1
ATOM 8457 N N . GLU B 1 538 ? 27.953 -26.578 -9.43 1 88.56 538 GLU B N 1
ATOM 8458 C CA . GLU B 1 538 ? 27.703 -26.766 -8 1 88.56 538 GLU B CA 1
ATOM 8459 C C . GLU B 1 538 ? 27.375 -25.438 -7.324 1 88.56 538 GLU B C 1
ATOM 8461 O O . GLU B 1 538 ? 27.969 -24.391 -7.652 1 88.56 538 GLU B O 1
ATOM 8466 N N . TRP B 1 539 ? 26.375 -25.5 -6.473 1 87.88 539 TRP B N 1
ATOM 8467 C CA . TRP B 1 539 ? 26.062 -24.391 -5.594 1 87.88 539 TRP B CA 1
ATOM 8468 C C . TRP B 1 539 ? 26.5 -24.672 -4.164 1 87.88 539 TRP B C 1
ATOM 8470 O O . TRP B 1 539 ? 26.125 -25.672 -3.574 1 87.88 539 TRP B O 1
ATOM 8480 N N . THR B 1 540 ? 27.266 -23.719 -3.572 1 84.5 540 THR B N 1
ATOM 8481 C CA . THR B 1 540 ? 27.797 -23.938 -2.229 1 84.5 540 THR B CA 1
ATOM 8482 C C . THR B 1 540 ? 27.422 -22.781 -1.311 1 84.5 540 THR B C 1
ATOM 8484 O O . THR B 1 540 ? 28.031 -22.609 -0.246 1 84.5 540 THR B O 1
ATOM 8487 N N . GLY B 1 541 ? 26.5 -21.969 -1.74 1 81.62 541 GLY B N 1
ATOM 8488 C CA . GLY B 1 541 ? 26.125 -20.828 -0.927 1 81.62 541 GLY B CA 1
ATOM 8489 C C . GLY B 1 541 ? 25.109 -21.156 0.14 1 81.62 541 GLY B C 1
ATOM 8490 O O . GLY B 1 541 ? 24.891 -22.328 0.457 1 81.62 541 GLY B O 1
ATOM 8491 N N . CYS B 1 542 ? 24.531 -20.125 0.747 1 79.12 542 CYS B N 1
ATOM 8492 C CA . CYS B 1 542 ? 23.562 -20.266 1.837 1 79.12 542 CYS B CA 1
ATOM 8493 C C . CYS B 1 542 ? 22.266 -20.875 1.338 1 79.12 542 CYS B C 1
ATOM 8495 O O . CYS B 1 542 ? 21.734 -20.469 0.301 1 79.12 542 CYS B O 1
ATOM 8497 N N . GLU B 1 543 ? 21.844 -21.891 2.033 1 77.75 543 GLU B N 1
ATOM 8498 C CA . GLU B 1 543 ? 20.625 -22.594 1.638 1 77.75 543 GLU B CA 1
ATOM 8499 C C . GLU B 1 543 ? 19.375 -21.922 2.232 1 77.75 543 GLU B C 1
ATOM 8501 O O . GLU B 1 543 ? 18.266 -22.141 1.756 1 77.75 543 GLU B O 1
ATOM 8506 N N . GLY B 1 544 ? 19.562 -21.016 3.152 1 71.62 544 GLY B N 1
ATOM 8507 C CA . GLY B 1 544 ? 18.438 -20.422 3.859 1 71.62 544 GLY B CA 1
ATOM 8508 C C . GLY B 1 544 ? 17.859 -21.344 4.918 1 71.62 544 GLY B C 1
ATOM 8509 O O . GLY B 1 544 ? 18.188 -22.531 4.977 1 71.62 544 GLY B O 1
ATOM 8510 N N . GLU B 1 545 ? 17.141 -20.75 5.895 1 61.81 545 GLU B N 1
ATOM 8511 C CA . GLU B 1 545 ? 16.703 -21.453 7.102 1 61.81 545 GLU B CA 1
ATOM 8512 C C . GLU B 1 545 ? 15.383 -22.188 6.867 1 61.81 545 GLU B C 1
ATOM 8514 O O . GLU B 1 545 ? 14.961 -22.984 7.695 1 61.81 545 GLU B O 1
ATOM 8519 N N . VAL B 1 546 ? 14.797 -21.719 5.891 1 59.44 546 VAL B N 1
ATOM 8520 C CA . VAL B 1 546 ? 13.438 -22.25 5.867 1 59.44 546 VAL B CA 1
ATOM 8521 C C . VAL B 1 546 ? 13.375 -23.5 4.984 1 59.44 546 VAL B C 1
ATOM 8523 O O . VAL B 1 546 ? 13.867 -23.484 3.85 1 59.44 546 VAL B O 1
ATOM 8526 N N . ASP B 1 547 ? 13.086 -24.484 5.828 1 52.75 547 ASP B N 1
ATOM 8527 C CA . ASP B 1 547 ? 12.758 -25.703 5.078 1 52.75 547 ASP B CA 1
ATOM 8528 C C . ASP B 1 547 ? 11.469 -25.516 4.281 1 52.75 547 ASP B C 1
ATOM 8530 O O . ASP B 1 547 ? 10.633 -24.672 4.621 1 52.75 547 ASP B O 1
ATOM 8534 N N . TYR B 1 548 ? 11.43 -25.766 3.145 1 53.31 548 TYR B N 1
ATOM 8535 C CA . TYR B 1 548 ? 10.203 -25.672 2.355 1 53.31 548 TYR B CA 1
ATOM 8536 C C . TYR B 1 548 ? 8.984 -26.031 3.193 1 53.31 548 TYR B C 1
ATOM 8538 O O . TYR B 1 548 ? 9.055 -26.906 4.051 1 53.31 548 TYR B O 1
ATOM 8546 N N . CYS B 1 549 ? 7.824 -24.922 3.191 1 47 549 CYS B N 1
ATOM 8547 C CA . CYS B 1 549 ? 6.477 -25.188 3.682 1 47 549 CYS B CA 1
ATOM 8548 C C . CYS B 1 549 ? 5.676 -25.984 2.662 1 47 549 CYS B C 1
ATOM 8550 O O . CYS B 1 549 ? 4.691 -25.484 2.109 1 47 549 CYS B O 1
ATOM 8552 N N . PRO B 1 550 ? 5.875 -26.75 1.61 1 40.72 550 PRO B N 1
ATOM 8553 C CA . PRO B 1 550 ? 4.793 -27.578 1.082 1 40.72 550 PRO B CA 1
ATOM 8554 C C . PRO B 1 550 ? 4.676 -28.922 1.801 1 40.72 550 PRO B C 1
ATOM 8556 O O . PRO B 1 550 ? 5.668 -29.422 2.344 1 40.72 550 PRO B O 1
#

Solvent-accessible surface area (backbone atoms only — not comparable to full-atom values): 57836 Å² total; per-residue (Å²): 137,73,81,76,75,67,77,73,79,78,36,35,33,46,64,60,42,51,47,50,40,42,44,53,71,59,50,72,80,77,64,82,88,56,82,76,52,93,41,54,74,69,51,32,36,53,53,50,50,52,35,49,66,39,91,72,53,54,56,69,59,49,41,49,35,51,56,17,47,54,44,36,46,72,71,46,73,45,49,65,33,22,83,35,32,47,90,48,69,87,67,26,78,57,62,45,69,88,68,52,79,67,93,60,83,54,67,41,75,67,84,47,66,84,91,62,52,68,66,54,47,59,71,68,44,86,37,53,26,55,49,49,20,50,50,43,45,53,56,51,65,74,43,41,57,29,31,58,71,48,83,79,49,40,74,66,53,47,52,45,17,52,49,48,62,76,43,35,70,26,70,67,47,71,60,41,28,43,92,80,33,50,40,92,75,35,69,77,68,84,61,45,35,44,41,92,52,92,42,79,86,41,39,55,47,65,50,55,43,45,56,76,52,58,54,68,62,78,43,68,74,59,40,31,51,33,55,33,22,24,43,35,16,42,48,59,40,68,52,43,38,14,53,38,48,29,48,38,35,44,47,27,64,60,50,44,43,53,39,49,87,77,48,51,72,68,46,49,49,46,39,25,45,46,13,14,36,19,42,54,51,50,48,48,28,32,76,57,67,75,37,58,60,70,47,49,22,47,43,39,28,44,48,50,48,34,54,31,57,29,24,53,57,70,47,26,43,87,73,50,75,82,57,67,39,15,25,46,66,92,51,77,43,41,42,47,60,45,71,66,56,57,58,48,16,41,42,38,15,21,71,75,66,71,40,85,75,53,59,71,54,47,50,45,38,36,45,20,51,43,43,52,53,28,42,69,37,35,40,39,31,32,52,66,42,52,76,82,34,55,61,50,24,52,47,60,60,41,46,56,61,42,52,52,49,51,53,42,50,31,36,46,35,41,28,50,27,39,65,70,35,70,32,45,24,33,31,50,23,9,44,38,35,22,56,43,63,61,36,21,64,32,48,26,45,37,56,68,60,46,39,81,37,77,93,60,71,72,88,54,84,59,50,66,56,35,52,53,36,41,52,50,30,52,60,53,37,50,87,39,48,64,54,67,92,72,41,51,48,55,83,50,47,44,34,54,47,53,53,49,47,62,53,27,30,64,31,65,65,49,25,39,5,42,29,34,27,30,31,52,39,52,65,31,61,72,43,40,43,47,46,50,36,68,81,43,31,42,48,84,72,72,39,59,87,59,70,79,64,111,136,74,81,75,75,70,78,78,79,80,34,37,32,46,63,58,42,51,49,50,40,43,45,54,72,58,51,74,80,77,64,82,88,56,83,75,51,94,40,53,75,68,51,32,36,52,52,51,51,52,35,50,66,38,92,72,52,53,58,67,60,50,41,50,34,52,55,18,47,54,44,36,46,74,70,46,73,46,49,65,35,23,83,34,33,45,89,48,67,85,69,25,78,56,61,46,70,88,68,53,79,63,96,58,83,56,64,41,75,67,83,47,65,82,91,62,50,69,67,53,48,59,70,67,42,85,36,53,26,55,48,49,22,51,52,40,45,53,56,50,65,74,44,41,58,30,30,58,72,48,83,79,49,39,72,66,53,46,53,45,17,53,48,47,62,77,42,34,69,26,70,68,45,70,59,42,29,42,94,81,35,50,39,91,76,36,69,74,68,83,59,44,36,45,39,95,51,90,42,77,87,40,38,56,48,67,49,54,43,45,56,77,53,58,54,66,59,78,43,66,73,58,42,31,51,31,54,34,22,23,43,34,17,41,51,59,40,68,53,44,39,15,53,38,46,30,49,40,34,43,48,27,64,60,49,42,42,52,40,50,87,76,48,51,71,68,44,50,50,46,37,25,44,47,12,14,35,18,42,53,51,51,50,48,30,32,76,57,68,74,38,58,60,70,49,48,21,46,43,40,28,43,48,49,50,34,55,30,58,30,23,52,57,72,46,26,43,86,74,50,73,82,57,68,37,15,26,46,65,92,54,75,41,41,42,46,60,47,70,68,56,56,57,48,16,42,42,39,15,22,70,75,66,71,40,86,76,54,59,69,55,47,48,44,38,37,45,22,50,42,43,52,52,28,42,68,38,37,40,38,32,32,52,66,41,52,75,82,35,54,61,51,25,52,50,62,60,40,46,56,62,44,51,52,50,50,54,40,48,30,38,47,36,42,28,50,29,38,65,72,36,69,32,45,24,33,31,52,23,10,46,39,35,22,54,44,64,62,33,22,59,31,49,25,44,37,56,68,61,45,39,82,36,78,92,61,71,71,88,55,82,60,50,65,57,36,51,52,37,41,51,51,30,53,61,52,36,50,86,39,47,62,54,66,93,72,39,52,48,55,84,51,46,42,34,54,48,52,52,50,47,61,55,26,30,65,30,65,65,49,25,39,5,42,31,34,28,30,32,51,38,53,63,30,62,72,43,40,44,47,44,50,37,69,79,43,30,42,47,84,71,71,40,60,87,62,68,81,62,115

Radius of gyration: 32.65 Å; Cα contacts (8 Å, |Δi|>4): 1903; chains: 2; bounding box: 73×91×79 Å

pLDDT: mean 89.57, std 11.97, range [19.47, 98.81]

Organism: Aspergillus tubingensis (strain CBS 134.48) (NCBI:txid767770)

Nearest PDB structures (foldseek):
  6lqv-assembly1_RP  TM=1.226E-01  e=2.029E+00  Saccharomyces cerevisiae S288C
  6lqp-assembly1_RP  TM=1.226E-01  e=6.164E+00  Saccharomyces cerevisiae S288C
  4ifq-assembly1_A  TM=1.065E-01  e=9.350E+00  Saccharomyces cerevisiae S288C
  7bp3-assembly1_B  TM=1.625E-01  e=5.111E+00  Homo sapiens
  5mz6-assembly1_1  TM=1.060E-01  e=8.856E+00  Caenorhabditis elegans

Secondary structure (DSSP, 8-state):
-------------HHHHHHHHHHHHHSPPPPTT----SS-HHHHHHHHHHHHHSSS--HHHHHHHHHHHHHHHHTT-S-SSSSSPP-STTT-TTSS--------------SPPTT--HHHHHHH---HHHHHHHHHHHHHHTTGGGT---SSS-HHHHHHHHHHHHTTTSSPPPPPBBTTB-TTTS---------S---TTTSPPHHHHHHHS--SS--HHHHHHIIIIIGGGS---TTTHHHHHHHHHHTHHHHHHHHTTT--HHHHHHHHHHHHHHHHHHHHHHHTTSS-HHHHHHHHHHHHHHHHHHT---TTGGGSPSSS-----S-TTTTHHHHT-HHHHHHHHHHHH-----HHHHHHHHHHHHHHHHHHTHHHHHHHT-S--HHHHT--SBHHHHHHHHHHHHHHHHHHHHHH-HHHHHHHHHHHHHHHHHTHHHHHHHHHH-EE-SSS----TTHHHHHHHHHHHHHHHGGG---GGG---TTS-HHHHHHHHHHHTT-HHHHHHHHHHHHHHHH-HHHHHHHH-TTTEE--S---S-----/-------------HHHHHHHHHHHHHSPPPPTT----SS-HHHHHHHHHHHHHSSS--HHHHHHHHHHHHHHHHTT---SSSSS---STTT-TTSS--------------SPPTT--HHHHHHH---HHHHHHHHHHHHHHTTGGGT---SSS-HHHHHHHHHHHHTTTSSPPPPPBBTTB-TTTS-PPP-----S---TTTSPPHHHHHHHS--SS--HHHHHIIIIIIGGGS---TTTHHHHHHHHHHTHHHHHHHHTTT--HHHHHHHHHHHHHHHHHHHHHHHTTSS-HHHHHHHHHHHHHHHHHTT---TTGGGSPSSS-----S-TTTTHHHHT-HHHHHHHHHHHH-----HHHHHHHHHHHHHHHHHHTHHHHHHTT-S--HHHHT--SBHHHHHHHHHHHHHHHHHHHHHH-HHHHHHHHHHHHHHHHHTHHHHHHHHHH-EE-SSS----TTHHHHHHHHHHHHHHHGGG---GGG---TTS-HHHHHHHHHHHTT-HHHHHHHHHHHHHHHH-HHHHHHHH-TTTEE--S---S-----

Sequence (1100 aa):
MGNIIGKPISKTQHSFYLSWVNIWLSLPDPTPNQNTTDLTPTEQVKVFLQESSSPLPSYSALRRVASSFRQSLVNGQIPLGGVDAPSCSVTNLASADYDPNSNCTCNGLYPTPADTDIACIVERADCTAIHDTHQALQTVLKRKSEWSTTSLFSPRNLVEAVTELLLANVDVQDPPTTCQGPAEVTNLHKIRAPDRRPSPQNDTVDVIHRQLYPAAEDVKFCTDAKYYFVLGAIHSDPAHDGLIRAIADAGNDILVADYCEVADEATLKVLQQTGAAAVAFLKLCVLSGLFSEWAFDNMMASMLHFRVLGYYRDHARGRLPAGVYGSRMTSLTAHRYIDLGLFFAVASASVWTKQQVNETEYTLLSIACTLINDLVDLRSDTARKQRENVVLRGVRGNLCEYLDRVMFECLETATLAVQMNPTCAYVLMAFCNWAVMSSHHKVYEVSTQVSEVGKDAECLGRSRDHWRAYRGLLEALAPFGTLGKESPRVGQTRAELDFRYGVCRSSSTMHAAWLADITRSLLEPRTLRRIVDVVHFEWTGCEGEVDYCPMGNIIGKPISKTQHSFYLSWVNIWLSLPDPTPNQNTTDLTPTEQVKVFLQESSSPLPSYSALRRVASSFRQSLVNGQIPLGGVDAPSCSVTNLASADYDPNSNCTCNGLYPTPADTDIACIVERADCTAIHDTHQALQTVLKRKSEWSTTSLFSPRNLVEAVTELLLANVDVQDPPTTCQGPAEVTNLHKIRAPDRRPSPQNDTVDVIHRQLYPAAEDVKFCTDAKYYFVLGAIHSDPAHDGLIRAIADAGNDILVADYCEVADEATLKVLQQTGAAAVAFLKLCVLSGLFSEWAFDNMMASMLHFRVLGYYRDHARGRLPAGVYGSRMTSLTAHRYIDLGLFFAVASASVWTKQQVNETEYTLLSIACTLINDLVDLRSDTARKQRENVVLRGVRGNLCEYLDRVMFECLETATLAVQMNPTCAYVLMAFCNWAVMSSHHKVYEVSTQVSEVGKDAECLGRSRDHWRAYRGLLEALAPFGTLGKESPRVGQTRAELDFRYGVCRSSSTMHAAWLADITRSLLEPRTLRRIVDVVHFEWTGCEGEVDYCP

Foldseek 3Di:
DDPPPPDPQQFQFQVNLVLLLVLLVPDDDDDPPPQDAPDDPVRLLVLSSVQSRDPHGDSVSSSSSSNRLNSCLNVFNAAQQFPGRDPDPLLQLLNLPQALDDPWPDLFDPPDDAPDFLVRLCVPTPTPLSVLLVVSLVVCVVPCRRAPPDDQFHNVLLVLQNRCQSQLNAAWFDDAAAPVGGCVVDPLPQQFFAFDDDDPVFADDLVVLCVLQPDQLSDLLLSLCLVLAQVLLFFDDRRCNSVSSLLSLLLLLLVCLQCVVPDDPVSSSRSSSSNSSSSSVVSSCCVNVNAPSNLRSVLSSLSSSSSSVSNHDRSNQVVDDAAFIARDDDDLCSNLLRNVSLSSSLRRNCSPQVDHDDNVLSVLLSNLLLLLQLLLCVRVCRNLSPSPNNLRNVDDHYPLVSLLVSLLVNLQSLLCSLQPDVSSVSNSLSSLSSSLLVRLVRLQCLLPPWDFDDPDDRPCPCVVSLVVSLVSSCVSLVVLPAPPPLADASNHGNNSCSVVQSVQSNDRNSSSRNSSRSVSRCSPPSSSCSSRVSRGIHDDDDRDDDNRPD/DDPPPPDPQQFQFQVNLVLLLVLLVPDDDDDPPPQDAPDDPVRLLVLSSVQSSDPHGDSVSSSSSSNRLNSCLNVFNDAQQFPGRDPDPLLQLLNLPQALDDPWPDLFDPPDDAPDFLVRLCVPTPGPLSVLLVVSLVVCVVPCRRAPPDDQFHNVLLVLQNRCQSFLNAAWFDDAAAPVGGCVVDVQPQQFFAFDDDDPVFADDLVVLCVLQPDQLSDLLLSLCLVLAQVLLFFDDRRCNSVSSLLSLLLLLLVCLQCVVPDDPVSSSRSSSSNSSSSSVVSSCCVNVNAPSNLRSVLSSLSSSSSSVSNHDRSNQVVDDAAFIARDDDDLCSNLLRNVSLSSSLRRNCSVQVDHDDNVLSVLLSNLLLLLQLLLCVRVCRNLSPSPNNLRNVDDHYNLVSLLVSLLVNLQSLLCSLQPDVSSVSNSLSSLSSSLLSRLVGLQCLLPPWDFDDPDDRVCPCVVSLVVSLVSSLVSLVVLPAPPPLADASNHGNNSCSVVQSVQSNDRNSSSRNSSRSVSRCSPPSSSCSSRVSRGIHDDDDRDDDNRPD